Protein AF-A0A7X7UAJ0-F1 (afdb_monomer_lite)

pLDDT: mean 79.58, std 13.68, range [23.34, 97.5]

Secondary structure (DSSP, 8-state):
----SS---B-TT-B-TT-B-TT-B-TT-B-TT-B-TT-B-TT-B-TT-B-TT-EEET-B-TT-B-TT-B-TT-EEEEEEES-B-TT-B-TT-EEEEEEEES-EEES-B-TT-EEES-EEES-EEES-B-TT-B-TT-EEES-EEES-B-TT-B-TT-EEES-EEES-B-TT-B-TT-EEES-EEES-B-TT-B-TT-EEES-EEES---TT-EETT-BS--HHHHHHHHHTT-EE-HHHHHHHHHHHTTSHHHHHHHHHHHHHHHHHHTT--S-SSHHHHHHHHHHHHHHHHTT-HHHHHHHHHHHHHHHTTTT-HHHHHHHHHHHHHHHHHTT-HHHHHHHHHHHHT-TT--HHHHHHHHHHHHHHHHHHT-HHHHHHHHHHHHHTT---HHHHHHHHHHHHH---HHHHHHHHHHHHHHHTTS-HHHHHHHHHHHHHHHHHTT-HHHHHHHHHHHHT-TT--HHHHHHHHHHHHHHHHHTT-HHHHHHHHHHHHHH-TT-HHHHHHHHHHHHHHHHHTT-HHHHHHHHHHHHHH---HHHHHHHHHHHHHHHHHTT-HHHHHHHHHHHHHHS-TTSHHHHHHHHHHHHHHHHTT-HHHHHHHHHHHHHH---HHHHHHHHHHHHHHHHHTT-HHHHHHHHHHH---TT-HHHHHHHHHHHHHHHHHTT-HHHHHHHHHHHHTT--THHHHHHHHHHHHHHHHTT-HHHHHHHHHHHHHSPPS-HHHHHHHHHHHHHHHHHTT-HHHHHHHHHHHHHS---TT-S-TTTGGG----SHHHHHHHHHHHHHHHHHS-TT-HHHHHHHHHHHHHHHHHHHHHT-PPPHHHHHHHHHHHHH---HHHHHHHHHHHHHHHHHHT-HHHHHHHHHHHHH-TT-HHHHHHHHHHHHHHHHHTT-HHHHHHHHHHHHHT---HHHHHHHHHHHHHHHHHTT-HHHHHHHHHHHHHHHHHHHHHH-TT-----

Sequence (967 aa):
MTELNEKRTNYRKAKLAKQDLTNLDLRQADLTGANLRKAKLAGMNLENAILEKADLLDADLNGTTLLRTNLRGSSIRGTWVKVQADCADFSGVLAQKWQLVDCRFSHVNFSQLNTRRVEFKNCTFEACDFTRANAPDAVLTNCRLIDCTIDQADFSCLVINQTEFQHVSLKQADFSGMIAEQSAFRDCDLTRALFIASEVKQFTLENNPYTKADFRHVNGLTEDQQAKILAAGGRISKRRLRKWIKSIWQTPKGKAAIIAVFALIVFFYYNATNNPSSWREEKLIRHANEASGKGDYDQALKYYKILLMRQKKDENDQAVFRTQIDIAHLDAAKKDFTNAFASLREALTVPNIGEMERRNAMLEILQLYLAKQDMAGFFAELEKMMAAQTVSDQMFELLNQVIGLTKDPQQLQSILALLDKHGSTAAPADKFQFLFYRALTLHEMRQDTEAENLLLALEQEPAIPPLLLRRSMMTRANIKELSQQIDDARAIYARLRELFPDAVQENDYAKINEANLLASQGKFAEAEKLYQEIISHTVSPEIENSTKMSLAIVYSNLRKFDQAHGLIDEALKYFKSDQPQYQEARIRQATIYADEGKNDKAISLLQEFLLWTTNKNYAAWAKRELSNIYRRLGRYEDAYALLREIADNPNAPETKVALLEEYATMLIEGNEVDRATNAITQALTIATGDQQINLKRRLYELQKQSGKIAEATITLNELTALPPPDKELHLWALLEQSNLERINNNLPKANKWLQEILAINWAPGQTPLNFAMTTRAQDPEGINLANKLYEKIIALEPEKSYLGGTARLVLAERLADEAIARKTAPSSRLEELLSGVIQANTDINLVIQAYDLLARPYLANGDYSRALQWYQKMEQNRSNDRLAIVAKLGQATVYAAQQQTDKALDLLATAQATCIDAMDCCRIGTEQLRILKKARKTDEIKKMNDFLRNKYFDCWASQNQDLVVNP

Foldseek 3Di:
DPDDDDDQAECDQPAQDLAECALEENDSHEPDQHEHHQYEHANYEHANYEQHQYECENYAHENYEQDLYENHQYEYEDEYEAYENENYECACYEYENYEYECYEYHNYELDCPEYEAYEYYCYEAYLYEHHQHEYECYEYELYEYYNYENACYEHDQYEYYNYEYECYEQALYEPDQYEEYCYEYENYEQHQYEHAQYEYYNYYYYNYQQAQYEAENYHDDDPVRVVVNVVNHYHYHPPCVVVVLVVLVVDPVSVVVVVVVVVVVVVVVVPPPDDPPPVVLVVLCVVLVVCVVVVNLVSSLVSLVVSLVVCVVVLPLVSNLVSLQVNLVSCVSVVVLVSSLVSLVVSCVRPPDDLVSVLVSLLVNLVSCVSVVPLVSNLVSLLVCLVVLVDDPSSLVSLVVCLVVDLDLVSLVSLLVSLVVRLVVHDPLCVLSSLLSNLSSCVSVVVLVVSLVSLVVSLPDPPRDPVSNLVSLQVNLVSCVVVVVLVVSVVSLVVSCVVCVPPLVSNLVSLQVNLLSCVVVVVLVVSLVSLVVCLVDPPDVVSNLVSLLSNLVSCLSVVVLVSSLVSLVVSCVVDDPPDPSNLVSLLSNLVSCVSNVVLVVSLVSLVVSLVPDPDLVSVLVSLQSNLVSCLLVLVLVSSLVSLVVNLPDPPDLVSQLVSLQVSLVSCVVVVNLVVSLVSLVVSCVRDDDPSNLVSLVVNLVSCVVVVVLVVSLVSLVVSCVPDDPAPLSNLQSLLVQLLSCVVVVNNVSSLVSLVVSLPDDDAEPSQNQPRLVRQPPPDPSSVVSSLSVLVVNLVRYDLLDPRNLVSLLVNLLVQLVVLLVVLHQGDPSSVVSLVSNCVSPNDPVSVLSSLQSNLNSCLSNVVLVRSLVSLVVQLVPPPDLVSVLSSLQSNLVSCLSVVVLVSSLVSLVVSCVSDDDLVSNLVSLVSNLVSCVVVVVVVVNVVSVVVNVVSVVVNCCVVPVRDDDDD

Radius of gyration: 43.69 Å; chains: 1; bounding box: 96×82×134 Å

Structure (mmCIF, N/CA/C/O backbone):
data_AF-A0A7X7UAJ0-F1
#
_entry.id   AF-A0A7X7UAJ0-F1
#
loop_
_atom_site.group_PDB
_atom_site.id
_atom_site.type_symbol
_atom_site.label_atom_id
_atom_site.label_alt_id
_atom_site.label_comp_id
_atom_site.label_asym_id
_atom_site.label_entity_id
_atom_site.label_seq_id
_atom_site.pdbx_PDB_ins_code
_atom_site.Cartn_x
_atom_site.Cartn_y
_atom_site.Cartn_z
_atom_site.occupancy
_atom_site.B_iso_or_equiv
_atom_site.auth_seq_id
_atom_site.auth_comp_id
_atom_site.auth_asym_id
_atom_site.auth_atom_id
_atom_site.pdbx_PDB_model_num
ATOM 1 N N . MET A 1 1 ? -32.774 -37.293 -24.943 1.00 46.31 1 MET A N 1
ATOM 2 C CA . MET A 1 1 ? -32.769 -38.774 -24.738 1.00 46.31 1 MET A CA 1
ATOM 3 C C . MET A 1 1 ? -32.374 -39.748 -25.913 1.00 46.31 1 MET A C 1
ATOM 5 O O . MET A 1 1 ? -33.159 -40.590 -26.321 1.00 46.31 1 MET A O 1
ATOM 9 N N . THR A 1 2 ? -31.326 -39.590 -26.726 1.00 42.16 2 THR A N 1
ATOM 10 C CA . THR A 1 2 ? -30.901 -38.267 -27.138 1.00 42.16 2 THR A CA 1
ATOM 11 C C . THR A 1 2 ? -30.125 -37.595 -25.960 1.00 42.16 2 THR A C 1
ATOM 13 O O . THR A 1 2 ? -30.080 -38.181 -24.887 1.00 42.16 2 THR A O 1
ATOM 16 N N . GLU A 1 3 ? -29.535 -36.407 -26.095 1.00 30.61 3 GLU A N 1
ATOM 17 C CA . GLU A 1 3 ? -28.706 -35.719 -25.059 1.00 30.61 3 GLU A CA 1
ATOM 18 C C . GLU A 1 3 ? -27.298 -36.284 -24.789 1.00 30.61 3 GLU A C 1
ATOM 20 O O . GLU A 1 3 ? -27.057 -36.939 -23.785 1.00 30.61 3 GLU A O 1
ATOM 25 N N . LEU A 1 4 ? -26.327 -35.927 -25.635 1.00 30.77 4 LEU A N 1
ATOM 26 C CA . LEU A 1 4 ? -24.983 -35.514 -25.178 1.00 30.77 4 LEU A CA 1
ATOM 27 C C . LEU A 1 4 ? -24.229 -34.756 -26.290 1.00 30.77 4 LEU A C 1
ATOM 29 O O . LEU A 1 4 ? -23.028 -34.907 -26.465 1.00 30.77 4 LEU A O 1
ATOM 33 N N . ASN A 1 5 ? -24.951 -33.937 -27.066 1.00 38.44 5 ASN A N 1
ATOM 34 C CA . ASN A 1 5 ? -24.388 -33.200 -28.202 1.00 38.44 5 ASN A CA 1
ATOM 35 C C . ASN A 1 5 ? -24.152 -31.698 -27.936 1.00 38.44 5 ASN A C 1
ATOM 37 O O . ASN A 1 5 ? -23.841 -30.985 -28.878 1.00 38.44 5 ASN A O 1
ATOM 41 N N . GLU A 1 6 ? -24.317 -31.162 -26.715 1.00 34.75 6 GLU A N 1
ATOM 42 C CA . GLU A 1 6 ? -24.513 -29.696 -26.588 1.00 34.75 6 GLU A CA 1
ATOM 43 C C . GLU A 1 6 ? -23.896 -28.967 -25.385 1.00 34.75 6 GLU A C 1
ATOM 45 O O . GLU A 1 6 ? -24.295 -27.841 -25.087 1.00 34.75 6 GLU A O 1
ATOM 50 N N . LYS A 1 7 ? -22.866 -29.493 -24.716 1.00 45.84 7 LYS A N 1
ATOM 51 C CA . LYS A 1 7 ? -22.077 -28.628 -23.819 1.00 45.84 7 LYS A CA 1
ATOM 52 C C . LYS A 1 7 ? -20.588 -28.788 -24.061 1.00 45.84 7 LYS A C 1
ATOM 54 O O . LYS A 1 7 ? -19.945 -29.620 -23.436 1.00 45.84 7 LYS A O 1
ATOM 59 N N . ARG A 1 8 ? -20.030 -27.908 -24.909 1.00 56.72 8 ARG A N 1
ATOM 60 C CA . ARG A 1 8 ? -18.640 -27.464 -24.727 1.00 56.72 8 ARG A CA 1
ATOM 61 C C . ARG A 1 8 ? -18.498 -27.098 -23.258 1.00 56.72 8 ARG A C 1
ATOM 63 O O . ARG A 1 8 ? -19.222 -26.215 -22.788 1.00 56.72 8 ARG A O 1
ATOM 70 N N . THR A 1 9 ? -17.635 -27.788 -22.526 1.00 70.81 9 THR A N 1
ATOM 71 C CA . THR A 1 9 ? -17.406 -27.453 -21.124 1.00 70.81 9 THR A CA 1
ATOM 72 C C . THR A 1 9 ? -16.847 -26.034 -21.085 1.00 70.81 9 THR A C 1
ATOM 74 O O . THR A 1 9 ? -15.770 -25.755 -21.616 1.00 70.81 9 THR A O 1
ATOM 77 N N . ASN A 1 10 ? -17.660 -25.109 -20.577 1.00 82.88 10 ASN A N 1
ATOM 78 C CA . ASN A 1 10 ? -17.387 -23.681 -20.634 1.00 82.88 10 ASN A CA 1
ATOM 79 C C . ASN A 1 10 ? -16.579 -23.277 -19.401 1.00 82.88 10 ASN A C 1
ATOM 81 O O . ASN A 1 10 ? -17.104 -23.210 -18.292 1.00 82.88 10 ASN A O 1
ATOM 85 N N . TYR A 1 11 ? -15.307 -22.985 -19.635 1.00 85.88 11 TYR A N 1
ATOM 86 C CA . TYR A 1 11 ? -14.339 -22.471 -18.677 1.00 85.88 11 TYR A CA 1
ATOM 87 C C . TYR A 1 11 ? -13.865 -21.062 -19.066 1.00 85.88 11 TYR A C 1
ATOM 89 O O . TYR A 1 11 ? -12.747 -20.655 -18.734 1.00 85.88 11 TYR A O 1
ATOM 97 N N . ARG A 1 12 ? -14.698 -20.286 -19.774 1.00 89.00 12 ARG A N 1
ATOM 98 C CA . ARG A 1 12 ? -14.355 -18.910 -20.145 1.00 89.00 12 ARG A CA 1
ATOM 99 C C . ARG A 1 12 ? -14.035 -18.094 -18.904 1.00 89.00 12 ARG A C 1
ATOM 101 O O . ARG A 1 12 ? -14.825 -18.047 -17.963 1.00 89.00 12 ARG A O 1
ATOM 108 N N . LYS A 1 13 ? -12.880 -17.424 -18.920 1.00 89.56 13 LYS A N 1
ATOM 109 C CA . LYS A 1 13 ? -12.363 -16.626 -17.795 1.00 89.56 13 LYS A CA 1
ATOM 110 C C . LYS A 1 13 ? -12.251 -17.402 -16.474 1.00 89.56 13 LYS A C 1
ATOM 112 O O . LYS A 1 13 ? -12.214 -16.790 -15.406 1.00 89.56 13 LYS A O 1
ATOM 117 N N . ALA A 1 14 ? -12.188 -18.735 -16.525 1.00 89.81 14 ALA A N 1
ATOM 118 C CA . ALA A 1 14 ? -12.040 -19.551 -15.331 1.00 89.81 14 ALA A CA 1
ATOM 119 C C . ALA A 1 14 ? -10.726 -19.218 -14.606 1.00 89.81 14 ALA A C 1
ATOM 121 O O . ALA A 1 14 ? -9.683 -18.999 -15.228 1.00 89.81 14 ALA A O 1
ATOM 122 N N . LYS A 1 15 ? -10.780 -19.178 -13.271 1.00 91.44 15 LYS A N 1
ATOM 123 C CA . LYS A 1 15 ? -9.617 -18.953 -12.405 1.00 91.44 15 LYS A CA 1
ATOM 124 C C . LYS A 1 15 ? -8.979 -20.304 -12.067 1.00 91.44 15 LYS A C 1
ATOM 126 O O . LYS A 1 15 ? -9.260 -20.876 -11.022 1.00 91.44 15 LYS A O 1
ATOM 131 N N . LEU A 1 16 ? -8.143 -20.811 -12.971 1.00 89.06 16 LEU A N 1
ATOM 132 C CA . LEU A 1 16 ? -7.482 -22.122 -12.883 1.00 89.06 16 LEU A CA 1
ATOM 133 C C . LEU A 1 16 ? -5.982 -22.012 -12.543 1.00 89.06 16 LEU A C 1
ATOM 135 O O . LEU A 1 16 ? -5.219 -22.958 -12.725 1.00 89.06 16 LEU A O 1
ATOM 139 N N . ALA A 1 17 ? -5.542 -20.857 -12.040 1.00 90.94 17 ALA A N 1
ATOM 140 C CA . ALA A 1 17 ? -4.146 -20.624 -11.700 1.00 90.94 17 ALA A CA 1
ATOM 141 C C . ALA A 1 17 ? -3.674 -21.595 -10.607 1.00 90.94 17 ALA A C 1
ATOM 143 O O . ALA A 1 17 ? -4.363 -21.784 -9.604 1.00 90.94 17 ALA A O 1
ATOM 144 N N . LYS A 1 18 ? -2.474 -22.164 -10.784 1.00 91.62 18 LYS A N 1
ATOM 145 C CA . LYS A 1 18 ? -1.831 -23.139 -9.879 1.00 91.62 18 LYS A CA 1
ATOM 146 C C . LYS A 1 18 ? -2.595 -24.456 -9.667 1.00 91.62 18 LYS A C 1
ATOM 148 O O . LYS A 1 18 ? -2.202 -25.231 -8.799 1.00 91.62 18 LYS A O 1
ATOM 153 N N . GLN A 1 19 ? -3.665 -24.711 -10.419 1.00 92.19 19 GLN A N 1
ATOM 154 C CA . GLN A 1 19 ? -4.428 -25.953 -10.299 1.00 92.19 19 GLN A CA 1
ATOM 155 C C . GLN A 1 19 ? -3.661 -27.136 -10.893 1.00 92.19 19 GLN A C 1
ATOM 157 O O . GLN A 1 19 ? -2.877 -26.971 -11.831 1.00 92.19 19 GLN A O 1
ATOM 162 N N . ASP A 1 20 ? -3.907 -28.324 -10.345 1.00 89.81 20 ASP A N 1
ATOM 163 C CA . ASP A 1 20 ? -3.415 -29.582 -10.900 1.00 89.81 20 ASP A CA 1
ATOM 164 C C . ASP A 1 20 ? -4.478 -30.171 -11.834 1.00 89.81 20 ASP A C 1
ATOM 166 O O . ASP A 1 20 ? -5.537 -30.608 -11.386 1.00 89.81 20 ASP A O 1
ATOM 170 N N . LEU A 1 21 ? -4.218 -30.106 -13.139 1.00 88.00 21 LEU A N 1
ATOM 171 C CA . LEU A 1 21 ? -5.095 -30.576 -14.216 1.00 88.00 21 LEU A CA 1
ATOM 172 C C . LEU A 1 21 ? -4.402 -31.668 -15.050 1.00 88.00 21 LEU A C 1
ATOM 174 O O . LEU A 1 21 ? -4.774 -31.932 -16.195 1.00 88.00 21 LEU A O 1
ATOM 178 N N . THR A 1 22 ? -3.370 -32.288 -14.476 1.00 88.69 22 THR A N 1
ATOM 179 C CA . THR A 1 22 ? -2.539 -33.304 -15.122 1.00 88.69 22 THR A CA 1
ATOM 180 C C . THR A 1 22 ? -3.409 -34.461 -15.632 1.00 88.69 22 THR A C 1
ATOM 182 O O . THR A 1 22 ? -4.258 -34.974 -14.904 1.00 88.69 22 THR A O 1
ATOM 185 N N . ASN A 1 23 ? -3.188 -34.892 -16.878 1.00 85.44 23 ASN A N 1
ATOM 186 C CA . ASN A 1 23 ? -3.905 -35.993 -17.546 1.00 85.44 23 ASN A CA 1
ATOM 187 C C . ASN A 1 23 ? -5.435 -35.832 -17.692 1.00 85.44 23 ASN A C 1
ATOM 189 O O . ASN A 1 23 ? -6.131 -36.825 -17.918 1.00 85.44 23 ASN A O 1
ATOM 193 N N . LEU A 1 24 ? -5.990 -34.621 -17.574 1.00 88.62 24 LEU A N 1
ATOM 194 C CA . LEU A 1 24 ? -7.420 -34.408 -17.824 1.00 88.62 24 LEU A CA 1
ATOM 195 C C . LEU A 1 24 ? -7.769 -34.426 -19.322 1.00 88.62 24 LEU A C 1
ATOM 197 O O . LEU A 1 24 ? -6.973 -34.048 -20.183 1.00 88.62 24 LEU A O 1
ATOM 201 N N . ASP A 1 25 ? -9.001 -34.832 -19.630 1.00 87.31 25 ASP A N 1
ATOM 202 C CA . ASP A 1 25 ? -9.587 -34.731 -20.969 1.00 87.31 25 ASP A CA 1
ATOM 203 C C . ASP A 1 25 ? -10.465 -33.475 -21.048 1.00 87.31 25 ASP A C 1
ATOM 205 O O . ASP A 1 25 ? -11.552 -33.417 -20.472 1.00 87.31 25 ASP A O 1
ATOM 209 N N . LEU A 1 26 ? -9.961 -32.450 -21.736 1.00 88.00 26 LEU A N 1
ATOM 210 C CA . LEU A 1 26 ? -10.629 -31.170 -21.974 1.00 88.00 26 LEU A CA 1
ATOM 211 C C . LEU A 1 26 ? -10.835 -30.922 -23.473 1.00 88.00 26 LEU A C 1
ATOM 213 O O . LEU A 1 26 ? -10.817 -29.778 -23.943 1.00 88.00 26 LEU A O 1
ATOM 217 N N . ARG A 1 27 ? -11.057 -31.993 -24.239 1.00 91.50 27 ARG A N 1
ATOM 218 C CA . ARG A 1 27 ? -11.385 -31.880 -25.659 1.00 91.50 27 ARG A CA 1
ATOM 219 C C . ARG A 1 27 ? -12.598 -30.984 -25.875 1.00 91.50 27 ARG A C 1
ATOM 221 O O . ARG A 1 27 ? -13.601 -31.087 -25.173 1.00 91.50 27 ARG A O 1
ATOM 228 N N . GLN A 1 28 ? -12.498 -30.099 -26.867 1.00 90.00 28 GLN A N 1
ATOM 229 C CA . GLN A 1 28 ? -13.541 -29.128 -27.232 1.00 90.00 28 GLN A CA 1
ATOM 230 C C . GLN A 1 28 ? -13.931 -28.127 -26.121 1.00 90.00 28 GLN A C 1
ATOM 232 O O . GLN A 1 28 ? -14.940 -27.426 -26.254 1.00 90.00 28 GLN A O 1
ATOM 237 N N . ALA A 1 29 ? -13.155 -28.030 -25.035 1.00 91.88 29 ALA A N 1
ATOM 238 C CA . ALA A 1 29 ? -13.420 -27.079 -23.960 1.00 91.88 29 ALA A CA 1
ATOM 239 C C . ALA A 1 29 ? -13.234 -25.627 -24.427 1.00 91.88 29 ALA A C 1
ATOM 241 O O . ALA A 1 29 ? -12.361 -25.318 -25.242 1.00 91.88 29 ALA A O 1
ATOM 242 N N . ASP A 1 30 ? -14.036 -24.719 -23.874 1.00 92.69 30 ASP A N 1
ATOM 243 C CA . ASP A 1 30 ? -13.892 -23.282 -24.110 1.00 92.69 30 ASP A CA 1
ATOM 244 C C . ASP A 1 30 ? -13.233 -22.621 -22.897 1.00 92.69 30 ASP A C 1
ATOM 246 O O . ASP A 1 30 ? -13.879 -22.371 -21.886 1.00 92.69 30 ASP A O 1
ATOM 250 N N . LEU A 1 31 ? -11.936 -22.352 -23.006 1.00 93.88 31 LEU A N 1
ATOM 251 C CA . LEU A 1 31 ? -11.060 -21.718 -22.018 1.00 93.88 31 LEU A CA 1
ATOM 252 C C . LEU A 1 31 ? -10.733 -20.264 -22.411 1.00 93.88 31 LEU A C 1
ATOM 254 O O . LEU A 1 31 ? -9.705 -19.724 -21.996 1.00 93.88 31 LEU A O 1
ATOM 258 N N . THR A 1 32 ? -11.586 -19.608 -23.209 1.00 94.81 32 THR A N 1
ATOM 259 C CA . THR A 1 32 ? -11.327 -18.237 -23.682 1.00 94.81 32 THR A CA 1
ATOM 260 C C . THR A 1 32 ? -11.108 -17.290 -22.499 1.00 94.81 32 THR A C 1
ATOM 262 O O . THR A 1 32 ? -11.977 -17.136 -21.634 1.00 94.81 32 THR A O 1
ATOM 265 N N . GLY A 1 33 ? -9.945 -16.638 -22.452 1.00 93.00 33 GLY A N 1
ATOM 266 C CA . GLY A 1 33 ? -9.558 -15.725 -21.374 1.00 93.00 33 GLY A CA 1
ATOM 267 C C . GLY A 1 33 ? -9.337 -16.379 -20.005 1.00 93.00 33 GLY A C 1
ATOM 268 O O . GLY A 1 33 ? -9.313 -15.662 -19.005 1.00 93.00 33 GLY A O 1
ATOM 269 N N . ALA A 1 34 ? -9.236 -17.709 -19.919 1.00 95.56 34 ALA A N 1
ATOM 270 C CA . ALA A 1 34 ? -8.975 -18.402 -18.659 1.00 95.56 34 ALA A CA 1
ATOM 271 C C . ALA A 1 34 ? -7.591 -18.043 -18.094 1.00 95.56 34 ALA A C 1
ATOM 273 O O . ALA A 1 34 ? -6.619 -17.881 -18.833 1.00 95.56 34 ALA A O 1
ATOM 274 N N . ASN A 1 35 ? -7.496 -17.952 -16.768 1.00 94.62 35 ASN A N 1
ATOM 275 C CA . ASN A 1 35 ? -6.230 -17.780 -16.065 1.00 94.62 35 ASN A CA 1
ATOM 276 C C . ASN A 1 35 ? -5.683 -19.160 -15.684 1.00 94.62 35 ASN A C 1
ATOM 278 O O . ASN A 1 35 ? -6.160 -19.757 -14.722 1.00 94.62 35 ASN A O 1
ATOM 282 N N . LEU A 1 36 ? -4.693 -19.642 -16.433 1.00 93.25 36 LEU A N 1
ATOM 283 C CA . LEU A 1 36 ? -4.011 -20.929 -16.260 1.00 93.25 36 LEU A CA 1
ATOM 284 C C . LEU A 1 36 ? -2.568 -20.740 -15.756 1.00 93.25 36 LEU A C 1
ATOM 286 O O . LEU A 1 36 ? -1.738 -21.643 -15.871 1.00 93.25 36 LEU A O 1
ATOM 290 N N . ARG A 1 37 ? -2.248 -19.574 -15.177 1.00 93.44 37 ARG A N 1
ATOM 291 C CA . ARG A 1 37 ? -0.898 -19.269 -14.690 1.00 93.44 37 ARG A CA 1
ATOM 292 C C . ARG A 1 37 ? -0.412 -20.326 -13.713 1.00 93.44 37 ARG A C 1
ATOM 294 O O . ARG A 1 37 ? -1.076 -20.584 -12.706 1.00 93.44 37 ARG A O 1
ATOM 301 N N . LYS A 1 38 ? 0.773 -20.885 -13.963 1.00 92.50 38 LYS A N 1
ATOM 302 C CA . LYS A 1 38 ? 1.387 -21.929 -13.121 1.00 92.50 38 LYS A CA 1
ATOM 303 C C . LYS A 1 38 ? 0.527 -23.187 -12.932 1.00 92.50 38 LYS A C 1
ATOM 305 O O . LYS A 1 38 ? 0.759 -23.926 -11.978 1.00 92.50 38 LYS A O 1
ATOM 310 N N . ALA A 1 39 ? -0.485 -23.416 -13.771 1.00 93.38 39 ALA A N 1
ATOM 311 C CA . ALA A 1 39 ? -1.260 -24.651 -13.730 1.00 93.38 39 ALA A CA 1
ATOM 312 C C . ALA A 1 39 ? -0.392 -25.835 -14.180 1.00 93.38 39 ALA A C 1
ATOM 314 O O . ALA A 1 39 ? 0.464 -25.682 -15.055 1.00 93.38 39 ALA A O 1
ATOM 315 N N . LYS A 1 40 ? -0.619 -27.014 -13.597 1.00 91.38 40 LYS A N 1
ATOM 316 C CA . LYS A 1 40 ? -0.009 -28.261 -14.067 1.00 91.38 40 LYS A CA 1
ATOM 317 C C . LYS A 1 40 ? -0.937 -28.891 -15.096 1.00 91.38 40 LYS A C 1
ATOM 319 O O . LYS A 1 40 ? -2.001 -29.379 -14.735 1.00 91.38 40 LYS A O 1
ATOM 324 N N . LEU A 1 41 ? -0.557 -28.826 -16.367 1.00 89.19 41 LEU A N 1
ATOM 325 C CA . LEU A 1 41 ? -1.331 -29.318 -17.512 1.00 89.19 41 LEU A CA 1
ATOM 326 C C . LEU A 1 41 ? -0.647 -30.520 -18.180 1.00 89.19 41 LEU A C 1
ATOM 328 O O . LEU A 1 41 ? -1.018 -30.898 -19.288 1.00 89.19 41 LEU A O 1
ATOM 332 N N . ALA A 1 42 ? 0.364 -31.111 -17.538 1.00 90.94 42 ALA A N 1
ATOM 333 C CA . ALA A 1 42 ? 1.159 -32.164 -18.146 1.00 90.94 42 ALA A CA 1
ATOM 334 C C . ALA A 1 42 ? 0.279 -33.357 -18.570 1.00 90.94 42 ALA A C 1
ATOM 336 O O . ALA A 1 42 ? -0.613 -33.790 -17.836 1.00 90.94 42 ALA A O 1
ATOM 337 N N . GLY A 1 43 ? 0.500 -33.861 -19.785 1.00 87.25 43 GLY A N 1
ATOM 338 C CA . GLY A 1 43 ? -0.264 -34.976 -20.360 1.00 87.25 43 GLY A CA 1
ATOM 339 C C . GLY A 1 43 ? -1.747 -34.697 -20.654 1.00 87.25 43 GLY A C 1
ATOM 340 O O . GLY A 1 43 ? -2.481 -35.629 -20.975 1.00 87.25 43 GLY A O 1
ATOM 341 N N . MET A 1 44 ? -2.221 -33.453 -20.542 1.00 92.25 44 MET A N 1
ATOM 342 C CA . MET A 1 44 ? -3.634 -33.117 -20.750 1.00 92.25 44 MET A CA 1
ATOM 343 C C . MET A 1 44 ? -4.034 -33.208 -22.236 1.00 92.25 44 MET A C 1
ATOM 345 O O . MET A 1 44 ? -3.221 -32.953 -23.133 1.00 92.25 44 MET A O 1
ATOM 349 N N . ASN A 1 45 ? -5.298 -33.545 -22.517 1.00 90.75 45 ASN A N 1
ATOM 350 C CA . ASN A 1 45 ? -5.846 -33.535 -23.876 1.00 90.75 45 ASN A CA 1
ATOM 351 C C . ASN A 1 45 ? -6.708 -32.285 -24.111 1.00 90.75 45 ASN A C 1
ATOM 353 O O . ASN A 1 45 ? -7.793 -32.155 -23.550 1.00 90.75 45 ASN A O 1
ATOM 357 N N . LEU A 1 46 ? -6.214 -31.371 -24.948 1.00 91.88 46 LEU A N 1
ATOM 358 C CA . LEU A 1 46 ? -6.846 -30.107 -25.344 1.00 91.88 46 LEU A CA 1
ATOM 359 C C . LEU A 1 46 ? -7.249 -30.098 -26.825 1.00 91.88 46 LEU A C 1
ATOM 361 O O . LEU A 1 46 ? -7.402 -29.029 -27.427 1.00 91.88 46 LEU A O 1
ATOM 365 N N . GLU A 1 47 ? -7.423 -31.271 -27.433 1.00 93.00 47 GLU A N 1
ATOM 366 C CA . GLU A 1 47 ? -7.782 -31.359 -28.843 1.00 93.00 47 GLU A CA 1
ATOM 367 C C . GLU A 1 47 ? -9.090 -30.587 -29.129 1.00 93.00 47 GLU A C 1
ATOM 369 O O . GLU A 1 47 ? -10.109 -30.751 -28.450 1.00 93.00 47 GLU A O 1
ATOM 374 N N . ASN A 1 48 ? -9.059 -29.716 -30.143 1.00 91.38 48 ASN A N 1
ATOM 375 C CA . ASN A 1 48 ? -10.142 -28.794 -30.518 1.00 91.38 48 ASN A CA 1
ATOM 376 C C . ASN A 1 48 ? -10.576 -27.790 -29.421 1.00 91.38 48 ASN A C 1
ATOM 378 O O . ASN A 1 48 ? -11.663 -27.213 -29.519 1.00 91.38 48 ASN A O 1
ATOM 382 N N . ALA A 1 49 ? -9.780 -27.574 -28.369 1.00 94.00 49 ALA A N 1
ATOM 383 C CA . ALA A 1 49 ? -10.092 -26.588 -27.333 1.00 94.00 49 ALA A CA 1
ATOM 384 C C . ALA A 1 49 ? -9.863 -25.136 -27.805 1.00 94.00 49 ALA A C 1
ATOM 386 O O . ALA A 1 49 ? -9.065 -24.862 -28.707 1.00 94.00 49 ALA A O 1
ATOM 387 N N . ILE A 1 50 ? -10.548 -24.186 -27.162 1.00 94.81 50 ILE A N 1
ATOM 388 C CA . ILE A 1 50 ? -10.405 -22.744 -27.411 1.00 94.81 50 ILE A CA 1
ATOM 389 C C . ILE A 1 50 ? -9.720 -22.096 -26.209 1.00 94.81 50 ILE A C 1
ATOM 391 O O . ILE A 1 50 ? -10.325 -21.949 -25.157 1.00 94.81 50 ILE A O 1
ATOM 395 N N . LEU A 1 51 ? -8.472 -21.675 -26.376 1.00 94.12 51 LEU A N 1
ATOM 396 C CA . LEU A 1 51 ? -7.634 -20.959 -25.406 1.00 94.12 51 LEU A CA 1
ATOM 397 C C . LEU A 1 51 ? -7.332 -19.520 -25.861 1.00 94.12 51 LEU A C 1
ATOM 399 O O . LEU A 1 51 ? -6.324 -18.930 -25.467 1.00 94.12 51 LEU A O 1
ATOM 403 N N . GLU A 1 52 ? -8.197 -18.933 -26.691 1.00 95.12 52 GLU A N 1
ATOM 404 C CA . GLU A 1 52 ? -8.025 -17.558 -27.158 1.00 95.12 52 GLU A CA 1
ATOM 405 C C . GLU A 1 52 ? -7.889 -16.604 -25.955 1.00 95.12 52 GLU A C 1
ATOM 407 O O . GLU A 1 52 ? -8.713 -16.613 -25.035 1.00 95.12 52 GLU A O 1
ATOM 412 N N . LYS A 1 53 ? -6.833 -15.779 -25.954 1.00 93.31 53 LYS A N 1
ATOM 413 C CA . LYS A 1 53 ? -6.497 -14.827 -24.875 1.00 93.31 53 LYS A CA 1
ATOM 414 C C . LYS A 1 53 ? -6.330 -15.456 -23.482 1.00 93.31 53 LYS A C 1
ATOM 416 O O . LYS A 1 53 ? -6.397 -14.737 -22.486 1.00 93.31 53 LYS A O 1
ATOM 421 N N . ALA A 1 54 ? -6.133 -16.770 -23.384 1.00 95.19 54 ALA A N 1
ATOM 422 C CA . ALA A 1 54 ? -5.828 -17.416 -22.113 1.00 95.19 54 ALA A CA 1
ATOM 423 C C . ALA A 1 54 ? -4.435 -17.008 -21.598 1.00 95.19 54 ALA A C 1
ATOM 425 O O . ALA A 1 54 ? -3.526 -16.687 -22.369 1.00 95.19 54 ALA A O 1
ATOM 426 N N . ASP A 1 55 ? -4.264 -17.038 -20.280 1.00 93.38 55 ASP A N 1
ATOM 427 C CA . ASP A 1 55 ? -3.004 -16.718 -19.612 1.00 93.38 55 ASP A CA 1
ATOM 428 C C . ASP A 1 55 ? -2.313 -18.005 -19.153 1.00 93.38 55 ASP A C 1
ATOM 430 O O . ASP A 1 55 ? -2.685 -18.589 -18.136 1.00 93.38 55 ASP A O 1
ATOM 434 N N . LEU A 1 56 ? -1.329 -18.457 -19.931 1.00 92.31 56 LEU A N 1
ATOM 435 C CA . LEU A 1 56 ? -0.567 -19.693 -19.734 1.00 92.31 56 LEU A CA 1
ATOM 436 C C . LEU A 1 56 ? 0.839 -19.413 -19.173 1.00 92.31 56 LEU A C 1
ATOM 438 O O . LEU A 1 56 ? 1.744 -20.236 -19.328 1.00 92.31 56 LEU A O 1
ATOM 442 N N . LEU A 1 57 ? 1.066 -18.250 -18.548 1.00 91.50 57 LEU A N 1
ATOM 443 C CA . LEU A 1 57 ? 2.392 -17.909 -18.029 1.00 91.50 57 LEU A CA 1
ATOM 444 C C . LEU A 1 57 ? 2.832 -18.913 -16.954 1.00 91.50 57 LEU A C 1
ATOM 446 O O . LEU A 1 57 ? 2.152 -19.109 -15.942 1.00 91.50 57 LEU A O 1
ATOM 450 N N . ASP A 1 58 ? 3.995 -19.520 -17.185 1.00 90.81 58 ASP A N 1
ATOM 451 C CA . ASP A 1 58 ? 4.619 -20.538 -16.339 1.00 90.81 58 ASP A CA 1
ATOM 452 C C . ASP A 1 58 ? 3.766 -21.816 -16.148 1.00 90.81 58 ASP A C 1
ATOM 454 O O . ASP A 1 58 ? 3.972 -22.540 -15.175 1.00 90.81 58 ASP A O 1
ATOM 458 N N . ALA A 1 59 ? 2.797 -22.099 -17.030 1.00 92.12 59 ALA A N 1
ATOM 459 C CA . ALA A 1 59 ? 2.038 -23.355 -17.006 1.00 92.12 59 ALA A CA 1
ATOM 460 C C . ALA A 1 59 ? 2.899 -24.540 -17.487 1.00 92.12 59 ALA A C 1
ATOM 462 O O . ALA A 1 59 ? 3.637 -24.423 -18.469 1.00 92.12 59 ALA A O 1
ATOM 463 N N . ASP A 1 60 ? 2.783 -25.690 -16.819 1.00 91.00 60 ASP A N 1
ATOM 464 C CA . ASP A 1 60 ? 3.472 -26.921 -17.218 1.00 91.00 60 ASP A CA 1
ATOM 465 C C . ASP A 1 60 ? 2.651 -27.653 -18.281 1.00 91.00 60 ASP A C 1
ATOM 467 O O . ASP A 1 60 ? 1.650 -28.286 -17.961 1.00 91.00 60 ASP A O 1
ATOM 471 N N . LEU A 1 61 ? 3.070 -27.551 -19.542 1.00 89.88 61 LEU A N 1
ATOM 472 C CA . LEU A 1 61 ? 2.406 -28.173 -20.691 1.00 89.88 61 LEU A CA 1
ATOM 473 C C . LEU A 1 61 ? 3.137 -29.420 -21.202 1.00 89.88 61 LEU A C 1
ATOM 475 O O . LEU A 1 61 ? 2.857 -29.883 -22.307 1.00 89.88 61 LEU A O 1
ATOM 479 N N . ASN A 1 62 ? 4.052 -30.000 -20.428 1.00 91.50 62 ASN A N 1
ATOM 480 C CA . ASN A 1 62 ? 4.853 -31.130 -20.892 1.00 91.50 62 ASN A CA 1
ATOM 481 C C . ASN A 1 62 ? 3.987 -32.334 -21.306 1.00 91.50 62 ASN A C 1
ATOM 483 O O . ASN A 1 62 ? 3.142 -32.808 -20.550 1.00 91.50 62 ASN A O 1
ATOM 487 N N . GLY A 1 63 ? 4.189 -32.830 -22.530 1.00 88.69 63 GLY A N 1
ATOM 488 C CA . GLY A 1 63 ? 3.422 -33.952 -23.085 1.00 88.69 63 GLY A CA 1
ATOM 489 C C . GLY A 1 63 ? 1.943 -33.664 -23.385 1.00 88.69 63 GLY A C 1
ATOM 490 O O . GLY A 1 63 ? 1.181 -34.603 -23.591 1.00 88.69 63 GLY A O 1
ATOM 491 N N . THR A 1 64 ? 1.515 -32.398 -23.391 1.00 92.75 64 THR A N 1
ATOM 492 C CA . THR A 1 64 ? 0.119 -32.019 -23.683 1.00 92.75 64 THR A CA 1
ATOM 493 C C . THR A 1 64 ? -0.214 -32.198 -25.165 1.00 92.75 64 THR A C 1
ATOM 495 O O . THR A 1 64 ? 0.621 -31.939 -26.038 1.00 92.75 64 THR A O 1
ATOM 498 N N . THR A 1 65 ? -1.461 -32.578 -25.453 1.00 92.38 65 THR A N 1
ATOM 499 C CA . THR A 1 65 ? -2.014 -32.633 -26.815 1.00 92.38 65 THR A CA 1
ATOM 500 C C . THR A 1 65 ? -2.822 -31.366 -27.113 1.00 92.38 65 THR A C 1
ATOM 502 O O . THR A 1 65 ? -3.912 -31.190 -26.582 1.00 92.38 65 THR A O 1
ATOM 505 N N . LEU A 1 66 ? -2.294 -30.492 -27.971 1.00 92.31 66 LEU A N 1
ATOM 506 C CA . LEU A 1 66 ? -2.873 -29.227 -28.453 1.00 92.31 66 LEU A CA 1
ATOM 507 C C . LEU A 1 66 ? -3.361 -29.324 -29.916 1.00 92.31 66 LEU A C 1
ATOM 509 O O . LEU A 1 66 ? -3.321 -28.352 -30.673 1.00 92.31 66 LEU A O 1
ATOM 513 N N . LEU A 1 67 ? -3.770 -30.513 -30.358 1.00 92.62 67 LEU A N 1
ATOM 514 C CA . LEU A 1 67 ? -4.209 -30.744 -31.735 1.00 92.62 67 LEU A CA 1
ATOM 515 C C . LEU A 1 67 ? -5.416 -29.859 -32.083 1.00 92.62 67 LEU A C 1
ATOM 517 O O . LEU A 1 67 ? -6.442 -29.903 -31.403 1.00 92.62 67 LEU A O 1
ATOM 521 N N . ARG A 1 68 ? -5.317 -29.072 -33.162 1.00 91.50 68 ARG A N 1
ATOM 522 C CA . ARG A 1 68 ? -6.389 -28.155 -33.617 1.00 91.50 68 ARG A CA 1
ATOM 523 C C . ARG A 1 68 ? -6.849 -27.143 -32.554 1.00 91.50 68 ARG A C 1
ATOM 525 O O . ARG A 1 68 ? -7.975 -26.649 -32.604 1.00 91.50 68 ARG A O 1
ATOM 532 N N . THR A 1 69 ? -6.004 -26.848 -31.571 1.00 94.88 69 THR A N 1
ATOM 533 C CA . THR A 1 69 ? -6.323 -25.917 -30.488 1.00 94.88 69 THR A CA 1
ATOM 534 C C . THR A 1 69 ? -6.164 -24.467 -30.951 1.00 94.88 69 THR A C 1
ATOM 536 O O . THR A 1 69 ? -5.182 -24.119 -31.606 1.00 94.88 69 THR A O 1
ATOM 539 N N . ASN A 1 70 ? -7.104 -23.594 -30.580 1.00 95.25 70 ASN A N 1
ATOM 540 C CA . ASN A 1 70 ? -6.996 -22.154 -30.835 1.00 95.25 70 ASN A CA 1
ATOM 541 C C . ASN A 1 70 ? -6.334 -21.453 -29.641 1.00 95.25 70 ASN A C 1
ATOM 543 O O . ASN A 1 70 ? -6.953 -21.323 -28.592 1.00 95.25 70 ASN A O 1
ATOM 547 N N . LEU A 1 71 ? -5.102 -20.977 -29.804 1.00 94.88 71 LEU A N 1
ATOM 548 C CA . LEU A 1 71 ? -4.305 -20.267 -28.796 1.00 94.88 71 LEU A CA 1
ATOM 549 C C . LEU A 1 71 ? -4.131 -18.777 -29.123 1.00 94.88 71 LEU A C 1
ATOM 551 O O . LEU A 1 71 ? -3.291 -18.108 -28.517 1.00 94.88 71 LEU A O 1
ATOM 555 N N . ARG A 1 72 ? -4.919 -18.233 -30.057 1.00 93.75 72 ARG A N 1
ATOM 556 C CA . ARG A 1 72 ? -4.758 -16.870 -30.572 1.00 93.75 72 ARG A CA 1
ATOM 557 C C . ARG A 1 72 ? -4.692 -15.830 -29.451 1.00 93.75 72 ARG A C 1
ATOM 559 O O . ARG A 1 72 ? -5.563 -15.761 -28.581 1.00 93.75 72 ARG A O 1
ATOM 566 N N . GLY A 1 73 ? -3.651 -15.000 -29.470 1.00 89.44 73 GLY A N 1
ATOM 567 C CA . GLY A 1 73 ? -3.465 -13.922 -28.490 1.00 89.44 73 GLY A CA 1
ATOM 568 C C . GLY A 1 73 ? -3.269 -14.372 -27.037 1.00 89.44 73 GLY A C 1
ATOM 569 O O . GLY A 1 73 ? -3.372 -13.541 -26.135 1.00 89.44 73 GLY A O 1
ATOM 570 N N . SER A 1 74 ? -3.027 -15.661 -26.781 1.00 94.00 74 SER A N 1
ATOM 571 C CA . SER A 1 74 ? -2.680 -16.144 -25.441 1.00 94.00 74 SER A CA 1
ATOM 572 C C . SER A 1 74 ? -1.293 -15.652 -25.007 1.00 94.00 74 SER A C 1
ATOM 574 O O . SER A 1 74 ? -0.447 -15.298 -25.835 1.00 94.00 74 SER A O 1
ATOM 576 N N . SER A 1 75 ? -1.070 -15.588 -23.692 1.00 91.31 75 SER A N 1
ATOM 577 C CA . SER A 1 75 ? 0.233 -15.236 -23.107 1.00 91.31 75 SER A CA 1
ATOM 578 C C . SER A 1 75 ? 0.956 -16.487 -22.636 1.00 91.31 75 SER A C 1
ATOM 580 O O . SER A 1 75 ? 0.425 -17.220 -21.804 1.00 91.31 75 SER A O 1
ATOM 582 N N . ILE A 1 76 ? 2.163 -16.725 -23.151 1.00 90.38 76 ILE A N 1
ATOM 583 C CA . ILE A 1 76 ? 2.912 -17.968 -22.924 1.00 90.38 76 ILE A CA 1
ATOM 584 C C . ILE A 1 76 ? 4.326 -17.662 -22.423 1.00 90.38 76 ILE A C 1
ATOM 586 O O . ILE A 1 76 ? 5.025 -16.785 -22.933 1.00 90.38 76 ILE A O 1
ATOM 590 N N . ARG A 1 77 ? 4.764 -18.420 -21.414 1.00 90.31 77 ARG A N 1
ATOM 591 C CA . ARG A 1 77 ? 6.138 -18.423 -20.900 1.00 90.31 77 ARG A CA 1
ATOM 592 C C . ARG A 1 77 ? 6.433 -19.769 -20.252 1.00 90.31 77 ARG A C 1
ATOM 594 O O . ARG A 1 77 ? 5.564 -20.304 -19.572 1.00 90.31 77 ARG A O 1
ATOM 601 N N . GLY A 1 78 ? 7.654 -20.270 -20.422 1.00 86.50 78 GLY A N 1
ATOM 602 C CA . GLY A 1 78 ? 8.110 -21.521 -19.814 1.00 86.50 78 GLY A CA 1
ATOM 603 C C . GLY A 1 78 ? 8.722 -22.484 -20.826 1.00 86.50 78 GLY A C 1
ATOM 604 O O . GLY A 1 78 ? 8.937 -22.126 -21.985 1.00 86.50 78 GLY A O 1
ATOM 605 N N . THR A 1 79 ? 9.000 -23.702 -20.366 1.00 86.81 79 THR A N 1
ATOM 606 C CA . THR A 1 79 ? 9.611 -24.772 -21.163 1.00 86.81 79 THR A CA 1
ATOM 607 C C . THR A 1 79 ? 8.577 -25.845 -21.460 1.00 86.81 79 THR A C 1
ATOM 609 O O . THR A 1 79 ? 7.952 -26.377 -20.546 1.00 86.81 79 THR A O 1
ATOM 612 N N . TRP A 1 80 ? 8.385 -26.140 -22.739 1.00 90.38 80 TRP A N 1
ATOM 613 C CA . TRP A 1 80 ? 7.429 -27.114 -23.245 1.00 90.38 80 TRP A CA 1
ATOM 614 C C . TRP A 1 80 ? 8.193 -28.256 -23.905 1.00 90.38 80 TRP A C 1
ATOM 616 O O . TRP A 1 80 ? 8.934 -28.050 -24.867 1.00 90.38 80 TRP A O 1
ATOM 626 N N . VAL A 1 81 ? 8.014 -29.459 -23.372 1.00 90.44 81 VAL A N 1
ATOM 627 C CA . VAL A 1 81 ? 8.719 -30.661 -23.811 1.00 90.44 81 VAL A CA 1
ATOM 628 C C . VAL A 1 81 ? 7.721 -31.656 -24.394 1.00 90.44 81 VAL A C 1
ATOM 630 O O . VAL A 1 81 ? 6.728 -31.990 -23.743 1.00 90.44 81 VAL A O 1
ATOM 633 N N . LYS A 1 82 ? 7.993 -32.155 -25.608 1.00 90.62 82 LYS A N 1
ATOM 634 C CA . LYS A 1 82 ? 7.176 -33.174 -26.304 1.00 90.62 82 LYS A CA 1
ATOM 635 C C . LYS A 1 82 ? 5.694 -32.803 -26.455 1.00 90.62 82 LYS A C 1
ATOM 637 O O . LYS A 1 82 ? 4.818 -33.659 -26.344 1.00 90.62 82 LYS A O 1
ATOM 642 N N . VAL A 1 83 ? 5.409 -31.528 -26.699 1.00 90.81 83 VAL A N 1
ATOM 643 C CA . VAL A 1 83 ? 4.048 -31.055 -26.973 1.00 90.81 83 VAL A CA 1
ATOM 644 C C . VAL A 1 83 ? 3.664 -31.408 -28.407 1.00 90.81 83 VAL A C 1
ATOM 646 O O . VAL A 1 83 ? 4.446 -31.189 -29.333 1.00 90.81 83 VAL A O 1
ATOM 649 N N . GLN A 1 84 ? 2.456 -31.941 -28.586 1.00 89.69 84 GLN A N 1
ATOM 650 C CA . GLN A 1 84 ? 1.868 -32.181 -29.904 1.00 89.69 84 GLN A CA 1
ATOM 651 C C . GLN A 1 84 ? 0.893 -31.052 -30.205 1.00 89.69 84 GLN A C 1
ATOM 653 O O . GLN A 1 84 ? -0.071 -30.891 -29.467 1.00 89.69 84 GLN A O 1
ATOM 658 N N . ALA A 1 85 ? 1.116 -30.266 -31.255 1.00 91.81 85 ALA A N 1
ATOM 659 C CA . ALA A 1 85 ? 0.238 -29.136 -31.575 1.00 91.81 85 ALA A CA 1
ATOM 660 C C . ALA A 1 85 ? -0.098 -29.048 -33.065 1.00 91.81 85 ALA A C 1
ATOM 662 O O . ALA A 1 85 ? -0.253 -27.953 -33.598 1.00 91.81 85 ALA A O 1
ATOM 663 N N . ASP A 1 86 ? -0.194 -30.189 -33.751 1.00 92.56 86 ASP A N 1
ATOM 664 C CA . ASP A 1 86 ? -0.527 -30.199 -35.175 1.00 92.56 86 ASP A CA 1
ATOM 665 C C . ASP A 1 86 ? -1.868 -29.491 -35.430 1.00 92.56 86 ASP A C 1
ATOM 667 O O . ASP A 1 86 ? -2.847 -29.663 -34.693 1.00 92.56 86 ASP A O 1
ATOM 671 N N . CYS A 1 87 ? -1.911 -28.681 -36.488 1.00 92.19 87 CYS A N 1
ATOM 672 C CA . CYS A 1 87 ? -3.058 -27.850 -36.869 1.00 92.19 87 CYS A CA 1
ATOM 673 C C . CYS A 1 87 ? -3.493 -26.797 -35.825 1.00 92.19 87 CYS A C 1
ATOM 675 O O . CYS A 1 87 ? -4.610 -26.284 -35.921 1.00 92.19 87 CYS A O 1
ATOM 677 N N . ALA A 1 88 ? -2.673 -26.485 -34.817 1.00 94.94 88 ALA A N 1
ATOM 678 C CA . ALA A 1 88 ? -2.992 -25.456 -33.827 1.00 94.94 88 ALA A CA 1
ATOM 679 C C . ALA A 1 88 ? -2.815 -24.025 -34.371 1.00 94.94 88 ALA A C 1
ATOM 681 O O . ALA A 1 88 ? -2.028 -23.776 -35.289 1.00 94.94 88 ALA A O 1
ATOM 682 N N . ASP A 1 89 ? -3.520 -23.067 -33.762 1.00 95.44 89 ASP A N 1
ATOM 683 C CA . ASP A 1 89 ? -3.430 -21.641 -34.095 1.00 95.44 89 ASP A CA 1
ATOM 684 C C . ASP A 1 89 ? -2.775 -20.842 -32.961 1.00 95.44 89 ASP A C 1
ATOM 686 O O . ASP A 1 89 ? -3.402 -20.544 -31.948 1.00 95.44 89 ASP A O 1
ATOM 690 N N . PHE A 1 90 ? -1.510 -20.473 -33.153 1.00 93.62 90 PHE A N 1
ATOM 691 C CA . PHE A 1 90 ? -0.714 -19.601 -32.286 1.00 93.62 90 PHE A CA 1
ATOM 692 C C . PHE A 1 90 ? -0.643 -18.157 -32.812 1.00 93.62 90 PHE A C 1
ATOM 694 O O . PHE A 1 90 ? 0.234 -17.388 -32.403 1.00 93.62 90 PHE A O 1
ATOM 701 N N . SER A 1 91 ? -1.537 -17.751 -33.717 1.00 92.94 91 SER A N 1
ATOM 702 C CA . SER A 1 91 ? -1.456 -16.419 -34.308 1.00 92.94 91 SER A CA 1
ATOM 703 C C . SER A 1 91 ? -1.590 -15.306 -33.265 1.00 92.94 91 SER A C 1
ATOM 705 O O . SER A 1 91 ? -2.437 -15.336 -32.367 1.00 92.94 91 SER A O 1
ATOM 707 N N . GLY A 1 92 ? -0.712 -14.305 -33.345 1.00 89.81 92 GLY A N 1
ATOM 708 C CA . GLY A 1 92 ? -0.714 -13.173 -32.412 1.00 89.81 92 GLY A CA 1
ATOM 709 C C . GLY A 1 92 ? -0.410 -13.520 -30.948 1.00 89.81 92 GLY A C 1
ATOM 710 O O . GLY A 1 92 ? -0.646 -12.684 -30.077 1.00 89.81 92 GLY A O 1
ATOM 711 N N . VAL A 1 93 ? 0.069 -14.733 -30.652 1.00 93.44 93 VAL A N 1
ATOM 712 C CA . VAL A 1 93 ? 0.493 -15.125 -29.300 1.00 93.44 93 VAL A CA 1
ATOM 713 C C . VAL A 1 93 ? 1.607 -14.205 -28.801 1.00 93.44 93 VAL A C 1
ATOM 715 O O . VAL A 1 93 ? 2.519 -13.849 -29.551 1.00 93.44 93 VAL A O 1
ATOM 718 N N . LEU A 1 94 ? 1.532 -13.849 -27.516 1.00 88.69 94 LEU A N 1
ATOM 719 C CA . LEU A 1 94 ? 2.559 -13.092 -26.808 1.00 88.69 94 LEU A CA 1
ATOM 720 C C . LEU A 1 94 ? 3.430 -14.066 -26.011 1.00 88.69 94 LEU A C 1
ATOM 722 O O . LEU A 1 94 ? 3.048 -14.508 -24.924 1.00 88.69 94 LEU A O 1
ATOM 726 N N . ALA A 1 95 ? 4.602 -14.401 -26.546 1.00 85.19 95 ALA A N 1
ATOM 727 C CA . ALA A 1 95 ? 5.534 -15.319 -25.901 1.00 85.19 95 ALA A CA 1
ATOM 728 C C . ALA A 1 95 ? 6.769 -14.586 -25.352 1.00 85.19 95 ALA A C 1
ATOM 730 O O . ALA A 1 95 ? 7.353 -13.720 -26.000 1.00 85.19 95 ALA A O 1
ATOM 731 N N . GLN A 1 96 ? 7.199 -14.923 -24.137 1.00 83.50 96 GLN A N 1
ATOM 732 C CA . GLN A 1 96 ? 8.436 -14.384 -23.557 1.00 83.50 96 GLN A CA 1
ATOM 733 C C . GLN A 1 96 ? 9.256 -15.506 -22.942 1.00 83.50 96 GLN A C 1
ATOM 735 O O . GLN A 1 96 ? 8.746 -16.222 -22.082 1.00 83.50 96 GLN A O 1
ATOM 740 N N . LYS A 1 97 ? 10.534 -15.635 -23.334 1.00 84.62 97 LYS A N 1
ATOM 741 C CA . LYS A 1 97 ? 11.418 -16.718 -22.853 1.00 84.62 97 LYS A CA 1
ATOM 742 C C . LYS A 1 97 ? 10.774 -18.102 -23.010 1.00 84.62 97 LYS A C 1
ATOM 744 O O . LYS A 1 97 ? 10.801 -18.921 -22.093 1.00 84.62 97 LYS A O 1
ATOM 749 N N . TRP A 1 98 ? 10.105 -18.314 -24.137 1.00 91.56 98 TRP A N 1
ATOM 750 C CA . TRP A 1 98 ? 9.443 -19.576 -24.426 1.00 91.56 98 TRP A CA 1
ATOM 751 C C . TRP A 1 98 ? 10.473 -20.564 -24.963 1.00 91.56 98 TRP A C 1
ATOM 753 O O . TRP A 1 98 ? 11.210 -20.239 -25.891 1.00 91.56 98 TRP A O 1
ATOM 763 N N . GLN A 1 99 ? 10.552 -21.740 -24.349 1.00 91.94 99 GLN A N 1
ATOM 764 C CA . GLN A 1 99 ? 11.453 -22.803 -24.767 1.00 91.94 99 GLN A CA 1
ATOM 765 C C . GLN A 1 99 ? 10.642 -24.009 -25.225 1.00 91.94 99 GLN A C 1
ATOM 767 O O . GLN A 1 99 ? 9.750 -24.467 -24.514 1.00 91.94 99 GLN A O 1
ATOM 772 N N . LEU A 1 100 ? 10.977 -24.541 -26.391 1.00 91.25 100 LEU A N 1
ATOM 773 C CA . LEU A 1 100 ? 10.365 -25.727 -26.971 1.00 91.25 100 LEU A CA 1
ATOM 774 C C . LEU A 1 100 ? 11.435 -26.782 -27.200 1.00 91.25 100 LEU A C 1
ATOM 776 O O . LEU A 1 100 ? 12.444 -26.516 -27.852 1.00 91.25 100 LEU A O 1
ATOM 780 N N . VAL A 1 101 ? 11.216 -27.973 -26.649 1.00 94.38 101 VAL A N 1
ATOM 781 C CA . VAL A 1 101 ? 12.186 -29.070 -26.687 1.00 94.38 101 VAL A CA 1
ATOM 782 C C . VAL A 1 101 ? 11.508 -30.347 -27.165 1.00 94.38 101 VAL A C 1
ATOM 784 O O . VAL A 1 101 ? 10.452 -30.725 -26.658 1.00 94.38 101 VAL A O 1
ATOM 787 N N . ASP A 1 102 ? 12.113 -31.021 -28.141 1.00 93.50 102 ASP A N 1
ATOM 788 C CA . ASP A 1 102 ? 11.636 -32.302 -28.685 1.00 93.50 102 ASP A CA 1
ATOM 789 C C . ASP A 1 102 ? 10.169 -32.251 -29.176 1.00 93.50 102 ASP A C 1
ATOM 791 O O . ASP A 1 102 ? 9.397 -33.192 -28.975 1.00 93.50 102 ASP A O 1
ATOM 795 N N . CYS A 1 103 ? 9.755 -31.132 -29.782 1.00 92.25 103 CYS A N 1
ATOM 796 C CA . CYS A 1 103 ? 8.387 -30.923 -30.268 1.00 92.25 103 CYS A CA 1
ATOM 797 C C . CYS A 1 103 ? 8.283 -31.118 -31.790 1.00 92.25 103 CYS A C 1
ATOM 799 O O . CYS A 1 103 ? 9.200 -30.780 -32.545 1.00 92.25 103 CYS A O 1
ATOM 801 N N . ARG A 1 104 ? 7.139 -31.638 -32.246 1.00 90.19 104 ARG A N 1
ATOM 802 C CA . ARG A 1 104 ? 6.794 -31.749 -33.669 1.00 90.19 104 ARG A CA 1
ATOM 803 C C . ARG A 1 104 ? 5.559 -30.904 -33.951 1.00 90.19 104 ARG A C 1
ATOM 805 O O . ARG A 1 104 ? 4.572 -30.999 -33.225 1.00 90.19 104 ARG A O 1
ATOM 812 N N . PHE A 1 105 ? 5.648 -30.098 -34.999 1.00 93.25 105 PHE A N 1
ATOM 813 C CA . PHE A 1 105 ? 4.597 -29.197 -35.434 1.00 93.25 105 PHE A CA 1
ATOM 814 C C . PHE A 1 105 ? 4.317 -29.413 -36.912 1.00 93.25 105 PHE A C 1
ATOM 816 O O . PHE A 1 105 ? 5.211 -29.224 -37.734 1.00 93.25 105 PHE A O 1
ATOM 823 N N . SER A 1 106 ? 3.074 -29.753 -37.227 1.00 94.88 106 SER A N 1
ATOM 824 C CA . SER A 1 106 ? 2.608 -29.955 -38.597 1.00 94.88 106 SER A CA 1
ATOM 825 C C . SER A 1 106 ? 1.400 -29.056 -38.857 1.00 94.88 106 SER A C 1
ATOM 827 O O . SER A 1 106 ? 0.426 -29.097 -38.101 1.00 94.88 106 SER A O 1
ATOM 829 N N . HIS A 1 107 ? 1.441 -28.241 -39.911 1.00 95.38 107 HIS A N 1
ATOM 830 C CA . HIS A 1 107 ? 0.349 -27.330 -40.291 1.00 95.38 107 HIS A CA 1
ATOM 831 C C . HIS A 1 107 ? -0.049 -26.314 -39.205 1.00 95.38 107 HIS A C 1
ATOM 833 O O . HIS A 1 107 ? -1.228 -26.009 -39.026 1.00 95.38 107 HIS A O 1
ATOM 839 N N . VAL A 1 108 ? 0.923 -25.804 -38.447 1.00 96.31 108 VAL A N 1
ATOM 840 C CA . VAL A 1 108 ? 0.670 -24.877 -37.331 1.00 96.31 108 VAL A CA 1
ATOM 841 C C . VAL A 1 108 ? 0.748 -23.426 -37.792 1.00 96.31 108 VAL A C 1
ATOM 843 O O . VAL A 1 108 ? 1.662 -23.044 -38.525 1.00 96.31 108 VAL A O 1
ATOM 846 N N . ASN A 1 109 ? -0.191 -22.601 -37.328 1.00 95.94 109 ASN A N 1
ATOM 847 C CA . ASN A 1 109 ? -0.213 -21.171 -37.618 1.00 95.94 109 ASN A CA 1
ATOM 848 C C . ASN A 1 109 ? 0.506 -20.376 -36.516 1.00 95.94 109 ASN A C 1
ATOM 850 O O . ASN A 1 109 ? -0.045 -20.152 -35.446 1.00 95.94 109 ASN A O 1
ATOM 854 N N . PHE A 1 110 ? 1.716 -19.906 -36.795 1.00 94.19 110 PHE A N 1
ATOM 855 C CA . PHE A 1 110 ? 2.503 -18.959 -35.996 1.00 94.19 110 PHE A CA 1
ATOM 856 C C . PHE A 1 110 ? 2.502 -17.534 -36.591 1.00 94.19 110 PHE A C 1
ATOM 858 O O . PHE A 1 110 ? 3.370 -16.719 -36.266 1.00 94.19 110 PHE A O 1
ATOM 865 N N . SER A 1 111 ? 1.561 -17.195 -37.478 1.00 94.12 111 SER A N 1
ATOM 866 C CA . SER A 1 111 ? 1.537 -15.874 -38.113 1.00 94.12 111 SER A CA 1
ATOM 867 C C . SER A 1 111 ? 1.340 -14.758 -37.084 1.00 94.12 111 SER A C 1
ATOM 869 O O . SER A 1 111 ? 0.558 -14.872 -36.138 1.00 94.12 111 SER A O 1
ATOM 871 N N . GLN A 1 112 ? 2.060 -13.646 -37.247 1.00 91.69 112 GLN A N 1
ATOM 872 C CA . GLN A 1 112 ? 2.046 -12.525 -36.292 1.00 91.69 112 GLN A CA 1
ATOM 873 C C . GLN A 1 112 ? 2.421 -12.918 -34.851 1.00 91.69 112 GLN A C 1
ATOM 875 O O . GLN A 1 112 ? 2.107 -12.177 -33.918 1.00 91.69 112 GLN A O 1
ATOM 880 N N . LEU A 1 113 ? 3.077 -14.067 -34.645 1.00 90.69 113 LEU A N 1
ATOM 881 C CA . LEU A 1 113 ? 3.636 -14.438 -33.348 1.00 90.69 113 LEU A CA 1
ATOM 882 C C . LEU A 1 113 ? 4.546 -13.308 -32.867 1.00 90.69 113 LEU A C 1
ATOM 884 O O . LEU A 1 113 ? 5.448 -12.900 -33.593 1.00 90.69 113 LEU A O 1
ATOM 888 N N . ASN A 1 114 ? 4.322 -12.809 -31.656 1.00 87.31 114 ASN A N 1
ATOM 889 C CA . ASN A 1 114 ? 5.163 -11.778 -31.069 1.00 87.31 114 ASN A CA 1
ATOM 890 C C . ASN A 1 114 ? 5.910 -12.384 -29.892 1.00 87.31 114 ASN A C 1
ATOM 892 O O . ASN A 1 114 ? 5.334 -12.699 -28.848 1.00 87.31 114 ASN A O 1
ATOM 896 N N . THR A 1 115 ? 7.203 -12.586 -30.094 1.00 81.88 115 THR A N 1
ATOM 897 C CA . THR A 1 115 ? 8.050 -13.260 -29.133 1.00 81.88 115 THR A CA 1
ATOM 898 C C . THR A 1 115 ? 9.379 -12.553 -28.950 1.00 81.88 115 THR A C 1
ATOM 900 O O . THR A 1 115 ? 9.918 -11.924 -29.856 1.00 81.88 115 THR A O 1
ATOM 903 N N . ARG A 1 116 ? 9.924 -12.648 -27.738 1.00 70.75 116 ARG A N 1
ATOM 904 C CA . ARG A 1 116 ? 11.287 -12.204 -27.434 1.00 70.75 116 ARG A CA 1
ATOM 905 C C . ARG A 1 116 ? 12.050 -13.341 -26.777 1.00 70.75 116 ARG A C 1
ATOM 907 O O . ARG A 1 116 ? 11.603 -13.864 -25.748 1.00 70.75 116 ARG A O 1
ATOM 914 N N . ARG A 1 117 ? 13.224 -13.660 -27.337 1.00 73.69 117 ARG A N 1
ATOM 915 C CA . ARG A 1 117 ? 14.132 -14.712 -26.844 1.00 73.69 117 ARG A CA 1
ATOM 916 C C . ARG A 1 117 ? 13.447 -16.084 -26.756 1.00 73.69 117 ARG A C 1
ATOM 918 O O . ARG A 1 117 ? 13.418 -16.695 -25.688 1.00 73.69 117 ARG A O 1
ATOM 925 N N . VAL A 1 118 ? 12.835 -16.525 -27.856 1.00 88.25 118 VAL A N 1
ATOM 926 C CA . VAL A 1 118 ? 12.319 -17.899 -27.980 1.00 88.25 118 VAL A CA 1
ATOM 927 C C . VAL A 1 118 ? 13.464 -18.853 -28.302 1.00 88.25 118 VAL A C 1
ATOM 929 O O . VAL A 1 118 ? 14.358 -18.505 -29.070 1.00 88.25 118 VAL A O 1
ATOM 932 N N . GLU A 1 119 ? 13.430 -20.048 -27.726 1.00 92.62 119 GLU A N 1
ATOM 933 C CA . GLU A 1 119 ? 14.401 -21.105 -27.994 1.00 92.62 119 GLU A CA 1
ATOM 934 C C . GLU A 1 119 ? 13.681 -22.363 -28.475 1.00 92.62 119 GLU A C 1
ATOM 936 O O . GLU A 1 119 ? 12.806 -22.894 -27.792 1.00 92.62 119 GLU A O 1
ATOM 941 N N . PHE A 1 120 ? 14.071 -22.860 -29.642 1.00 93.00 120 PHE A N 1
ATOM 942 C CA . PHE A 1 120 ? 13.630 -24.140 -30.173 1.00 93.00 120 PHE A CA 1
ATOM 943 C C . PHE A 1 120 ? 14.815 -25.097 -30.190 1.00 93.00 120 PHE A C 1
ATOM 945 O O . PHE A 1 120 ? 15.870 -24.794 -30.752 1.00 93.00 120 PHE A O 1
ATOM 952 N N . LYS A 1 121 ? 14.644 -26.268 -29.582 1.00 95.81 121 LYS A N 1
ATOM 953 C CA . LYS A 1 121 ? 15.669 -27.303 -29.500 1.00 95.81 121 LYS A CA 1
ATOM 954 C C . LYS A 1 121 ? 15.097 -28.640 -29.941 1.00 95.81 121 LYS A C 1
ATOM 956 O O . LYS A 1 121 ? 14.058 -29.058 -29.437 1.00 95.81 121 LYS A O 1
ATOM 961 N N . ASN A 1 122 ? 15.775 -29.328 -30.858 1.00 95.56 122 ASN A N 1
ATOM 962 C CA . ASN A 1 122 ? 15.344 -30.638 -31.367 1.00 95.56 122 ASN A CA 1
ATOM 963 C C . ASN A 1 122 ? 13.908 -30.633 -31.937 1.00 95.56 122 ASN A C 1
ATOM 965 O O . ASN A 1 122 ? 13.178 -31.616 -31.805 1.00 95.56 122 ASN A O 1
ATOM 969 N N . CYS A 1 123 ? 13.466 -29.511 -32.511 1.00 95.69 123 CYS A N 1
ATOM 970 C CA . CYS A 1 123 ? 12.095 -29.354 -32.992 1.00 95.69 123 CYS A CA 1
ATOM 971 C C . CYS A 1 123 ? 12.000 -29.546 -34.510 1.00 95.69 123 CYS A C 1
ATOM 973 O O . CYS A 1 123 ? 12.904 -29.170 -35.257 1.00 95.69 123 CYS A O 1
ATOM 975 N N . THR A 1 124 ? 10.884 -30.111 -34.973 1.00 94.81 124 THR A N 1
ATOM 976 C CA . THR A 1 124 ? 10.556 -30.214 -36.406 1.00 94.81 124 THR A CA 1
ATOM 977 C C . THR A 1 124 ? 9.292 -29.421 -36.711 1.00 94.81 124 THR A C 1
ATOM 979 O O . THR A 1 124 ? 8.286 -29.593 -36.024 1.00 94.81 124 THR A O 1
ATOM 982 N N . PHE A 1 125 ? 9.352 -28.588 -37.747 1.00 96.25 125 PHE A N 1
ATOM 983 C CA . PHE A 1 125 ? 8.242 -27.807 -38.280 1.00 96.25 125 PHE A CA 1
ATOM 984 C C . PHE A 1 125 ? 7.992 -28.229 -39.723 1.00 96.25 125 PHE A C 1
ATOM 986 O O . PHE A 1 125 ? 8.904 -28.160 -40.545 1.00 96.25 125 PHE A O 1
ATOM 993 N N . GLU A 1 126 ? 6.770 -28.644 -40.022 1.00 96.81 126 GLU A N 1
ATOM 994 C CA . GLU A 1 126 ? 6.344 -29.079 -41.347 1.00 96.81 126 GLU A CA 1
ATOM 995 C C . GLU A 1 126 ? 5.092 -28.302 -41.756 1.00 96.81 126 GLU A C 1
ATOM 997 O O . GLU A 1 126 ? 4.097 -28.277 -41.028 1.00 96.81 126 GLU A O 1
ATOM 1002 N N . ALA A 1 127 ? 5.144 -27.633 -42.907 1.00 96.25 127 ALA A N 1
ATOM 1003 C CA . ALA A 1 127 ? 4.028 -26.858 -43.445 1.00 96.25 127 ALA A CA 1
ATOM 1004 C C . ALA A 1 127 ? 3.458 -25.799 -42.471 1.00 96.25 127 ALA A C 1
ATOM 1006 O O . ALA A 1 127 ? 2.254 -25.537 -42.457 1.00 96.25 127 ALA A O 1
ATOM 1007 N N . CYS A 1 128 ? 4.312 -25.200 -41.633 1.00 97.06 128 CYS A N 1
ATOM 1008 C CA . CYS A 1 128 ? 3.924 -24.176 -40.657 1.00 97.06 128 CYS A CA 1
ATOM 1009 C C . CYS A 1 128 ? 4.015 -22.753 -41.234 1.00 97.06 128 CYS A C 1
ATOM 1011 O O . CYS A 1 128 ? 4.859 -22.460 -42.083 1.00 97.06 128 CYS A O 1
ATOM 1013 N N . ASP A 1 129 ? 3.190 -21.840 -40.718 1.00 96.81 129 ASP A N 1
ATOM 1014 C CA . ASP A 1 129 ? 3.144 -20.437 -41.149 1.00 96.81 129 ASP A CA 1
ATOM 1015 C C . ASP A 1 129 ? 3.678 -19.488 -40.067 1.00 96.81 129 ASP A C 1
ATOM 1017 O O . ASP A 1 129 ? 3.070 -19.338 -39.021 1.00 96.81 129 ASP A O 1
ATOM 1021 N N . PHE A 1 130 ? 4.785 -18.804 -40.328 1.00 96.19 130 PHE A N 1
ATOM 1022 C CA . PHE A 1 130 ? 5.414 -17.767 -39.504 1.00 96.19 130 PHE A CA 1
ATOM 1023 C C . PHE A 1 130 ? 5.300 -16.371 -40.141 1.00 96.19 130 PHE A C 1
ATOM 1025 O O . PHE A 1 130 ? 6.070 -15.466 -39.810 1.00 96.19 130 PHE A O 1
ATOM 1032 N N . THR A 1 131 ? 4.369 -16.165 -41.075 1.00 96.25 131 THR A N 1
ATOM 1033 C CA . THR A 1 131 ? 4.219 -14.894 -41.793 1.00 96.25 131 THR A CA 1
ATOM 1034 C C . THR A 1 131 ? 4.049 -13.726 -40.820 1.00 96.25 131 THR A C 1
ATOM 1036 O O . THR A 1 131 ? 3.183 -13.746 -39.939 1.00 96.25 131 THR A O 1
ATOM 1039 N N . ARG A 1 132 ? 4.867 -12.678 -40.984 1.00 94.75 132 ARG A N 1
ATOM 1040 C CA . ARG A 1 132 ? 4.901 -11.482 -40.114 1.00 94.75 132 ARG A CA 1
ATOM 1041 C C . ARG A 1 132 ? 5.151 -11.776 -38.631 1.00 94.75 132 ARG A C 1
ATOM 1043 O O . ARG A 1 132 ? 4.768 -10.970 -37.782 1.00 94.75 132 ARG A O 1
ATOM 1050 N N . ALA A 1 133 ? 5.757 -12.914 -38.297 1.00 94.44 133 ALA A N 1
ATOM 1051 C CA . ALA A 1 133 ? 6.219 -13.156 -36.939 1.00 94.44 133 ALA A CA 1
ATOM 1052 C C . ALA A 1 133 ? 7.287 -12.119 -36.547 1.00 94.44 133 ALA A C 1
ATOM 1054 O O . ALA A 1 133 ? 8.106 -11.709 -37.364 1.00 94.44 133 ALA A O 1
ATOM 1055 N N . ASN A 1 134 ? 7.265 -11.691 -35.292 1.00 91.19 134 ASN A N 1
ATOM 1056 C CA . ASN A 1 134 ? 8.253 -10.821 -34.675 1.00 91.19 134 ASN A CA 1
ATOM 1057 C C . ASN A 1 134 ? 8.995 -11.649 -33.624 1.00 91.19 134 ASN A C 1
ATOM 1059 O O . ASN A 1 134 ? 8.471 -11.876 -32.533 1.00 91.19 134 ASN A O 1
ATOM 1063 N N . ALA A 1 135 ? 10.165 -12.162 -33.995 1.00 88.81 135 ALA A N 1
ATOM 1064 C CA . ALA A 1 135 ? 10.970 -13.092 -33.214 1.00 88.81 135 ALA A CA 1
ATOM 1065 C C . ALA A 1 135 ? 12.473 -12.731 -33.235 1.00 88.81 135 ALA A C 1
ATOM 1067 O O . ALA A 1 135 ? 13.309 -13.587 -33.551 1.00 88.81 135 ALA A O 1
ATOM 1068 N N . PRO A 1 136 ? 12.853 -11.487 -32.882 1.00 85.06 136 PRO A N 1
ATOM 1069 C CA . PRO A 1 136 ? 14.249 -11.104 -32.795 1.00 85.06 136 PRO A CA 1
ATOM 1070 C C . PRO A 1 136 ? 14.937 -11.872 -31.667 1.00 85.06 136 PRO A C 1
ATOM 1072 O O . PRO A 1 136 ? 14.331 -12.197 -30.635 1.00 85.06 136 PRO A O 1
ATOM 1075 N N . ASP A 1 137 ? 16.229 -12.125 -31.852 1.00 85.06 137 ASP A N 1
ATOM 1076 C CA . ASP A 1 137 ? 17.072 -12.841 -30.892 1.00 85.06 137 ASP A CA 1
ATOM 1077 C C . ASP A 1 137 ? 16.573 -14.281 -30.601 1.00 85.06 137 ASP A C 1
ATOM 1079 O O . ASP A 1 137 ? 16.819 -14.832 -29.523 1.00 85.06 137 ASP A O 1
ATOM 1083 N N . ALA A 1 138 ? 15.821 -14.890 -31.527 1.00 89.12 138 ALA A N 1
ATOM 1084 C CA . ALA A 1 138 ? 15.394 -16.283 -31.418 1.00 89.12 138 ALA A CA 1
ATOM 1085 C C . ALA A 1 138 ? 16.579 -17.250 -31.589 1.00 89.12 138 ALA A C 1
ATOM 1087 O O . ALA A 1 138 ? 17.539 -16.961 -32.304 1.00 89.12 138 ALA A O 1
ATOM 1088 N N . VAL A 1 139 ? 16.505 -18.413 -30.941 1.00 92.12 139 VAL A N 1
ATOM 1089 C CA . VAL A 1 139 ? 17.548 -19.444 -30.978 1.00 92.12 139 VAL A CA 1
ATOM 1090 C C . VAL A 1 139 ? 16.954 -20.751 -31.488 1.00 92.12 139 VAL A C 1
ATOM 1092 O O . VAL A 1 139 ? 15.985 -21.252 -30.925 1.00 92.12 139 VAL A O 1
ATOM 1095 N N . LEU A 1 140 ? 17.531 -21.321 -32.543 1.00 94.88 140 LEU A N 1
ATOM 1096 C CA . LEU A 1 140 ? 17.171 -22.637 -33.066 1.00 94.88 140 LEU A CA 1
ATOM 1097 C C . LEU A 1 140 ? 18.393 -23.549 -33.000 1.00 94.88 140 LEU A C 1
ATOM 1099 O O . LEU A 1 140 ? 19.421 -23.277 -33.615 1.00 94.88 140 LEU A O 1
ATOM 1103 N N . THR A 1 141 ? 18.281 -24.640 -32.250 1.00 96.19 141 THR A N 1
ATOM 1104 C CA . THR A 1 141 ? 19.339 -25.647 -32.124 1.00 96.19 141 THR A CA 1
ATOM 1105 C C . THR A 1 141 ? 18.819 -27.007 -32.555 1.00 96.19 141 THR A C 1
ATOM 1107 O O . THR A 1 141 ? 17.820 -27.485 -32.016 1.00 96.19 141 THR A O 1
ATOM 1110 N N . ASN A 1 142 ? 19.506 -27.657 -33.494 1.00 96.69 142 ASN A N 1
ATOM 1111 C CA . ASN A 1 142 ? 19.136 -28.982 -33.996 1.00 96.69 142 ASN A CA 1
ATOM 1112 C C . ASN A 1 142 ? 17.668 -29.043 -34.472 1.00 96.69 142 ASN A C 1
ATOM 1114 O O . ASN A 1 142 ? 16.918 -29.949 -34.111 1.00 96.69 142 ASN A O 1
ATOM 1118 N N . CYS A 1 143 ? 17.220 -28.017 -35.198 1.00 97.44 143 CYS A N 1
ATOM 1119 C CA . CYS A 1 143 ? 15.839 -27.907 -35.668 1.00 97.44 143 CYS A CA 1
ATOM 1120 C C . CYS A 1 143 ? 15.728 -28.152 -37.176 1.00 97.44 143 CYS A C 1
ATOM 1122 O O . CYS A 1 143 ? 16.685 -27.957 -37.925 1.00 97.44 143 CYS A O 1
ATOM 1124 N N . ARG A 1 144 ? 14.536 -28.538 -37.638 1.00 97.25 144 ARG A N 1
ATOM 1125 C CA . ARG A 1 144 ? 14.238 -28.667 -39.069 1.00 97.25 144 ARG A CA 1
ATOM 1126 C C . ARG A 1 144 ? 12.944 -27.953 -39.422 1.00 97.25 144 ARG A C 1
ATOM 1128 O O . ARG A 1 144 ? 11.943 -28.141 -38.737 1.00 97.25 144 ARG A O 1
ATOM 1135 N N . LEU A 1 145 ? 12.973 -27.155 -40.481 1.00 97.50 145 LEU A N 1
ATOM 1136 C CA . LEU A 1 145 ? 11.816 -26.470 -41.043 1.00 97.50 145 LEU A CA 1
ATOM 1137 C C . LEU A 1 145 ? 11.638 -26.928 -42.489 1.00 97.50 145 LEU A C 1
ATOM 1139 O O . LEU A 1 145 ? 12.559 -26.772 -43.287 1.00 97.50 145 LEU A O 1
ATOM 1143 N N . ILE A 1 146 ? 10.476 -27.495 -42.806 1.00 97.00 146 ILE A N 1
ATOM 1144 C CA . ILE A 1 146 ? 10.145 -28.070 -44.113 1.00 97.00 146 ILE A CA 1
ATOM 1145 C C . ILE A 1 146 ? 8.826 -27.469 -44.592 1.00 97.00 146 ILE A C 1
ATOM 1147 O O . ILE A 1 146 ? 7.863 -27.432 -43.829 1.00 97.00 146 ILE A O 1
ATOM 1151 N N . ASP A 1 147 ? 8.776 -26.995 -45.836 1.00 96.56 147 ASP A N 1
ATOM 1152 C CA . ASP A 1 147 ? 7.555 -26.467 -46.470 1.00 96.56 147 ASP A CA 1
ATOM 1153 C C . ASP A 1 147 ? 6.884 -25.319 -45.685 1.00 96.56 147 ASP A C 1
ATOM 1155 O O . ASP A 1 147 ? 5.686 -25.059 -45.802 1.00 96.56 147 ASP A O 1
ATOM 1159 N N . CYS A 1 148 ? 7.653 -24.615 -44.851 1.00 97.44 148 CYS A N 1
ATOM 1160 C CA . CYS A 1 148 ? 7.156 -23.519 -44.025 1.00 97.44 148 CYS A CA 1
ATOM 1161 C C . CYS A 1 148 ? 7.105 -22.188 -44.797 1.00 97.44 148 CYS A C 1
ATOM 1163 O O . CYS A 1 148 ? 7.824 -21.969 -45.774 1.00 97.44 148 CYS A O 1
ATOM 1165 N N . THR A 1 149 ? 6.312 -21.242 -44.295 1.00 97.19 149 THR A N 1
ATOM 1166 C CA . THR A 1 149 ? 6.304 -19.846 -44.768 1.00 97.19 149 THR A CA 1
ATOM 1167 C C . THR A 1 149 ? 6.793 -18.929 -43.656 1.00 97.19 149 THR A C 1
ATOM 1169 O O . THR A 1 149 ? 6.308 -19.022 -42.542 1.00 97.19 149 THR A O 1
ATOM 1172 N N . ILE A 1 150 ? 7.753 -18.047 -43.922 1.00 96.44 150 ILE A N 1
ATOM 1173 C CA . ILE A 1 150 ? 8.334 -17.091 -42.957 1.00 96.44 150 ILE A CA 1
ATOM 1174 C C . ILE A 1 150 ? 8.397 -15.693 -43.599 1.00 96.44 150 ILE A C 1
ATOM 1176 O O . ILE A 1 150 ? 9.289 -14.883 -43.357 1.00 96.44 150 ILE A O 1
ATOM 1180 N N . ASP A 1 151 ? 7.448 -15.400 -44.484 1.00 96.38 151 ASP A N 1
ATOM 1181 C CA . ASP A 1 151 ? 7.439 -14.161 -45.250 1.00 96.38 151 ASP A CA 1
ATOM 1182 C C . ASP A 1 151 ? 7.205 -12.944 -44.335 1.00 96.38 151 ASP A C 1
ATOM 1184 O O . ASP A 1 151 ? 6.356 -12.959 -43.442 1.00 96.38 151 ASP A O 1
ATOM 1188 N N . GLN A 1 152 ? 7.935 -11.852 -44.579 1.00 94.69 152 GLN A N 1
ATOM 1189 C CA . GLN A 1 152 ? 7.830 -10.580 -43.842 1.00 94.69 152 GLN A CA 1
ATOM 1190 C C . GLN A 1 152 ? 8.069 -10.687 -42.325 1.00 94.69 152 GLN A C 1
ATOM 1192 O O . GLN A 1 152 ? 7.670 -9.787 -41.585 1.00 94.69 152 GLN A O 1
ATOM 1197 N N . ALA A 1 153 ? 8.674 -11.774 -41.849 1.00 94.44 153 ALA A N 1
ATOM 1198 C CA . ALA A 1 153 ? 8.980 -11.946 -40.436 1.00 94.44 153 ALA A CA 1
ATOM 1199 C C . ALA A 1 153 ? 10.276 -11.219 -40.036 1.00 94.44 153 ALA A C 1
ATOM 1201 O O . ALA A 1 153 ? 11.208 -11.109 -40.834 1.00 94.44 153 ALA A O 1
ATOM 1202 N N . ASP A 1 154 ? 10.341 -10.763 -38.787 1.00 91.38 154 ASP A N 1
ATOM 1203 C CA . ASP A 1 154 ? 11.549 -10.235 -38.152 1.00 91.38 154 ASP A CA 1
ATOM 1204 C C . ASP A 1 154 ? 12.218 -11.338 -37.323 1.00 91.38 154 ASP A C 1
ATOM 1206 O O . ASP A 1 154 ? 11.752 -11.699 -36.244 1.00 91.38 154 ASP A O 1
ATOM 1210 N N . PHE A 1 155 ? 13.315 -11.866 -37.853 1.00 91.19 155 PHE A N 1
ATOM 1211 C CA . PHE A 1 155 ? 14.252 -12.789 -37.215 1.00 91.19 155 PHE A CA 1
ATOM 1212 C C . PHE A 1 155 ? 15.642 -12.137 -37.104 1.00 91.19 155 PHE A C 1
ATOM 1214 O O . PHE A 1 155 ? 16.684 -12.786 -37.255 1.00 91.19 155 PHE A O 1
ATOM 1221 N N . SER A 1 156 ? 15.688 -10.824 -36.862 1.00 85.12 156 SER A N 1
ATOM 1222 C CA . SER A 1 156 ? 16.950 -10.129 -36.623 1.00 85.12 156 SER A CA 1
ATOM 1223 C C . SER A 1 156 ? 17.684 -10.730 -35.418 1.00 85.12 156 SER A C 1
ATOM 1225 O O . SER A 1 156 ? 17.083 -11.142 -34.424 1.00 85.12 156 SER A O 1
ATOM 1227 N N . CYS A 1 157 ? 19.010 -10.833 -35.524 1.00 82.75 157 CYS A N 1
ATOM 1228 C CA . CYS A 1 157 ? 19.879 -11.473 -34.532 1.00 82.75 157 CYS A CA 1
ATOM 1229 C C . CYS A 1 157 ? 19.528 -12.940 -34.218 1.00 82.75 157 CYS A C 1
ATOM 1231 O O . CYS A 1 157 ? 19.843 -13.436 -33.136 1.00 82.75 157 CYS A O 1
ATOM 1233 N N . LEU A 1 158 ? 18.895 -13.650 -35.156 1.00 89.31 158 LEU A N 1
ATOM 1234 C CA . LEU A 1 158 ? 18.612 -15.075 -35.020 1.00 89.31 158 LEU A CA 1
ATOM 1235 C C . LEU A 1 158 ? 19.899 -15.887 -34.826 1.00 89.31 158 LEU A C 1
ATOM 1237 O O . LEU A 1 158 ? 20.859 -15.724 -35.574 1.00 89.31 158 LEU A O 1
ATOM 1241 N N . VAL A 1 159 ? 19.897 -16.816 -33.875 1.00 89.69 159 VAL A N 1
ATOM 1242 C CA . VAL A 1 159 ? 20.983 -17.780 -33.685 1.00 89.69 159 VAL A CA 1
ATOM 1243 C C . VAL A 1 159 ? 20.512 -19.149 -34.155 1.00 89.69 159 VAL A C 1
ATOM 1245 O O . VAL A 1 159 ? 19.595 -19.719 -33.572 1.00 89.69 159 VAL A O 1
ATOM 1248 N N . ILE A 1 160 ? 21.144 -19.697 -35.189 1.00 93.62 160 ILE A N 1
ATOM 1249 C CA . ILE A 1 160 ? 20.873 -21.050 -35.678 1.00 93.62 160 ILE A CA 1
ATOM 1250 C C . ILE A 1 160 ? 22.109 -21.935 -35.537 1.00 93.62 160 ILE A C 1
ATOM 1252 O O . ILE A 1 160 ? 23.207 -21.577 -35.962 1.00 93.62 160 ILE A O 1
ATOM 1256 N N . ASN A 1 161 ? 21.930 -23.107 -34.938 1.00 94.06 161 ASN A N 1
ATOM 1257 C CA . ASN A 1 161 ? 22.964 -24.124 -34.807 1.00 94.06 161 ASN A CA 1
ATOM 1258 C C . ASN A 1 161 ? 22.399 -25.481 -35.230 1.00 94.06 161 ASN A C 1
ATOM 1260 O O . ASN A 1 161 ? 21.313 -25.854 -34.782 1.00 94.06 161 ASN A O 1
ATOM 1264 N N . GLN A 1 162 ? 23.100 -26.211 -36.101 1.00 95.88 162 GLN A N 1
ATOM 1265 C CA . GLN A 1 162 ? 22.661 -27.525 -36.598 1.00 95.88 162 GLN A CA 1
ATOM 1266 C C . GLN A 1 162 ? 21.219 -27.516 -37.132 1.00 95.88 162 GLN A C 1
ATOM 1268 O O . GLN A 1 162 ? 20.469 -28.466 -36.935 1.00 95.88 162 GLN A O 1
ATOM 1273 N N . THR A 1 163 ? 20.797 -26.410 -37.747 1.00 97.12 163 THR A N 1
ATOM 1274 C CA . THR A 1 163 ? 19.403 -26.204 -38.149 1.00 97.12 163 THR A CA 1
ATOM 1275 C C . THR A 1 163 ? 19.272 -26.177 -39.665 1.00 97.12 163 THR A C 1
ATOM 1277 O O . THR A 1 163 ? 20.085 -25.573 -40.368 1.00 97.12 163 THR A O 1
ATOM 1280 N N . GLU A 1 164 ? 18.235 -26.831 -40.177 1.00 96.31 164 GLU A N 1
ATOM 1281 C CA . GLU A 1 164 ? 17.991 -26.978 -41.609 1.00 96.31 164 GLU A CA 1
ATOM 1282 C C . GLU A 1 164 ? 16.648 -26.365 -42.008 1.00 96.31 164 GLU A C 1
ATOM 1284 O O . GLU A 1 164 ? 15.615 -26.648 -41.401 1.00 96.31 164 GLU A O 1
ATOM 1289 N N . PHE A 1 165 ? 16.676 -25.534 -43.045 1.00 96.81 165 PHE A N 1
ATOM 1290 C CA . PHE A 1 165 ? 15.502 -24.986 -43.712 1.00 96.81 165 PHE A CA 1
ATOM 1291 C C . PHE A 1 165 ? 15.437 -25.605 -45.105 1.00 96.81 165 PHE A C 1
ATOM 1293 O O . PHE A 1 165 ? 16.396 -25.481 -45.869 1.00 96.81 165 PHE A O 1
ATOM 1300 N N . GLN A 1 166 ? 14.324 -26.257 -45.425 1.00 96.56 166 GLN A N 1
ATOM 1301 C CA . GLN A 1 166 ? 14.101 -26.940 -46.691 1.00 96.56 166 GLN A CA 1
ATOM 1302 C C . GLN A 1 166 ? 12.751 -26.525 -47.289 1.00 96.56 166 GLN A C 1
ATOM 1304 O O . GLN A 1 166 ? 11.736 -26.578 -46.600 1.00 96.56 166 GLN A O 1
ATOM 1309 N N . HIS A 1 167 ? 12.722 -26.111 -48.557 1.00 95.69 167 HIS A N 1
ATOM 1310 C CA . HIS A 1 167 ? 11.485 -25.682 -49.233 1.00 95.69 167 HIS A CA 1
ATOM 1311 C C . HIS A 1 167 ? 10.731 -24.551 -48.496 1.00 95.69 167 HIS A C 1
ATOM 1313 O O . HIS A 1 167 ? 9.505 -24.490 -48.503 1.00 95.69 167 HIS A O 1
ATOM 1319 N N . VAL A 1 168 ? 11.459 -23.638 -47.838 1.00 96.69 168 VAL A N 1
ATOM 1320 C CA . VAL A 1 168 ? 10.859 -22.574 -47.011 1.00 96.69 168 VAL A CA 1
ATOM 1321 C C . VAL A 1 168 ? 10.735 -21.260 -47.789 1.00 96.69 168 VAL A C 1
ATOM 1323 O O . VAL A 1 168 ? 11.708 -20.786 -48.377 1.00 96.69 168 VAL A O 1
ATOM 1326 N N . SER A 1 169 ? 9.571 -20.606 -47.743 1.00 96.38 169 SER A N 1
ATOM 1327 C CA . SER A 1 169 ? 9.429 -19.228 -48.245 1.00 96.38 169 SER A CA 1
ATOM 1328 C C . SER A 1 169 ? 9.936 -18.230 -47.202 1.00 96.38 169 SER A C 1
ATOM 1330 O O . SER A 1 169 ? 9.476 -18.238 -46.064 1.00 96.38 169 SER A O 1
ATOM 1332 N N . LEU A 1 170 ? 10.898 -17.383 -47.570 1.00 95.44 170 LEU A N 1
ATOM 1333 C CA . LEU A 1 170 ? 11.572 -16.416 -46.691 1.00 95.44 170 LEU A CA 1
ATOM 1334 C C . LEU A 1 170 ? 11.485 -14.989 -47.269 1.00 95.44 170 LEU A C 1
ATOM 1336 O O . LEU A 1 170 ? 12.391 -14.165 -47.099 1.00 95.44 170 LEU A O 1
ATOM 1340 N N . LYS A 1 171 ? 10.423 -14.672 -48.016 1.00 94.50 171 LYS A N 1
ATOM 1341 C CA . LYS A 1 171 ? 10.344 -13.426 -48.787 1.00 94.50 171 LYS A CA 1
ATOM 1342 C C . LYS A 1 171 ? 10.252 -12.227 -47.861 1.00 94.50 171 LYS A C 1
ATOM 1344 O O . LYS A 1 171 ? 9.384 -12.163 -46.997 1.00 94.50 171 LYS A O 1
ATOM 1349 N N . GLN A 1 172 ? 11.091 -11.220 -48.097 1.00 93.50 172 GLN A N 1
ATOM 1350 C CA . GLN A 1 172 ? 11.119 -9.982 -47.302 1.00 93.50 172 GLN A CA 1
ATOM 1351 C C . GLN A 1 172 ? 11.344 -10.197 -45.793 1.00 93.50 172 GLN A C 1
ATOM 1353 O O . GLN A 1 172 ? 11.065 -9.288 -45.016 1.00 93.50 172 GLN A O 1
ATOM 1358 N N . ALA A 1 173 ? 11.824 -11.370 -45.379 1.00 94.38 173 ALA A N 1
ATOM 1359 C CA . ALA A 1 173 ? 12.161 -11.638 -43.989 1.00 94.38 173 ALA A CA 1
ATOM 1360 C C . ALA A 1 173 ? 13.466 -10.928 -43.597 1.00 94.38 173 ALA A C 1
ATOM 1362 O O . ALA A 1 173 ? 14.374 -10.779 -44.426 1.00 94.38 173 ALA A O 1
ATOM 1363 N N . ASP A 1 174 ? 13.565 -10.497 -42.342 1.00 90.81 174 ASP A N 1
ATOM 1364 C CA . ASP A 1 174 ? 14.770 -9.886 -41.789 1.00 90.81 174 ASP A CA 1
ATOM 1365 C C . ASP A 1 174 ? 15.553 -10.894 -40.944 1.00 90.81 174 ASP A C 1
ATOM 1367 O O . ASP A 1 174 ? 15.068 -11.375 -39.933 1.00 90.81 174 ASP A O 1
ATOM 1371 N N . PHE A 1 175 ? 16.775 -11.197 -41.361 1.00 91.19 175 PHE A N 1
ATOM 1372 C CA . PHE A 1 175 ? 17.775 -12.012 -40.669 1.00 91.19 175 PHE A CA 1
ATOM 1373 C C . PHE A 1 175 ? 19.041 -11.188 -40.381 1.00 91.19 175 PHE A C 1
ATOM 1375 O O . PHE A 1 175 ? 20.148 -11.721 -40.290 1.00 91.19 175 PHE A O 1
ATOM 1382 N N . SER A 1 176 ? 18.936 -9.860 -40.305 1.00 83.19 176 SER A N 1
ATOM 1383 C CA . SER A 1 176 ? 20.088 -8.993 -40.055 1.00 83.19 176 SER A CA 1
ATOM 1384 C C . SER A 1 176 ? 20.714 -9.299 -38.693 1.00 83.19 176 SER A C 1
ATOM 1386 O O . SER A 1 176 ? 20.021 -9.367 -37.686 1.00 83.19 176 SER A O 1
ATOM 1388 N N . GLY A 1 177 ? 22.035 -9.478 -38.653 1.00 75.50 177 GLY A N 1
ATOM 1389 C CA . GLY A 1 177 ? 22.767 -9.861 -37.444 1.00 75.50 177 GLY A CA 1
ATOM 1390 C C . GLY A 1 177 ? 22.666 -11.344 -37.072 1.00 75.50 177 GLY A C 1
ATOM 1391 O O . GLY A 1 177 ? 23.091 -11.703 -35.978 1.00 75.50 177 GLY A O 1
ATOM 1392 N N . MET A 1 178 ? 22.126 -12.202 -37.945 1.00 90.31 178 MET A N 1
ATOM 1393 C CA . MET A 1 178 ? 22.010 -13.639 -37.685 1.00 90.31 178 MET A CA 1
ATOM 1394 C C . MET A 1 178 ? 23.381 -14.281 -37.422 1.00 90.31 178 MET A C 1
ATOM 1396 O O . MET A 1 178 ? 24.359 -13.975 -38.104 1.00 90.31 178 MET A O 1
ATOM 1400 N N . ILE A 1 179 ? 23.437 -15.218 -36.479 1.00 84.31 179 ILE A N 1
ATOM 1401 C CA . ILE A 1 179 ? 24.583 -16.090 -36.224 1.00 84.31 179 ILE A CA 1
ATOM 1402 C C . ILE A 1 179 ? 24.196 -17.507 -36.642 1.00 84.31 179 ILE A C 1
ATOM 1404 O O . ILE A 1 179 ? 23.271 -18.082 -36.078 1.00 84.31 179 ILE A O 1
ATOM 1408 N N . ALA A 1 180 ? 24.893 -18.082 -37.619 1.00 90.06 180 ALA A N 1
ATOM 1409 C CA . ALA A 1 180 ? 24.628 -19.436 -38.095 1.00 90.06 180 ALA A CA 1
ATOM 1410 C C . ALA A 1 180 ? 25.856 -20.338 -37.975 1.00 90.06 180 ALA A C 1
ATOM 1412 O O . ALA A 1 180 ? 26.910 -20.025 -38.526 1.00 90.06 180 ALA A O 1
ATOM 1413 N N . GLU A 1 181 ? 25.703 -21.497 -37.339 1.00 92.00 181 GLU A N 1
ATOM 1414 C CA . GLU A 1 181 ? 26.718 -22.549 -37.284 1.00 92.00 181 GLU A CA 1
ATOM 1415 C C . GLU A 1 181 ? 26.137 -23.891 -37.753 1.00 92.00 181 GLU A C 1
ATOM 1417 O O . GLU A 1 181 ? 25.017 -24.249 -37.391 1.00 92.00 181 GLU A O 1
ATOM 1422 N N . GLN A 1 182 ? 26.867 -24.628 -38.598 1.00 94.00 182 GLN A N 1
ATOM 1423 C CA . GLN A 1 182 ? 26.482 -25.978 -39.058 1.00 94.00 182 GLN A CA 1
ATOM 1424 C C . GLN A 1 182 ? 25.045 -26.074 -39.604 1.00 94.00 182 GLN A C 1
ATOM 1426 O O . GLN A 1 182 ? 24.355 -27.065 -39.393 1.00 94.00 182 GLN A O 1
ATOM 1431 N N . SER A 1 183 ? 24.572 -25.024 -40.271 1.00 96.50 183 SER A N 1
ATOM 1432 C CA . SER A 1 183 ? 23.167 -24.877 -40.670 1.00 96.50 183 SER A CA 1
ATOM 1433 C C . SER A 1 183 ? 23.028 -24.747 -42.190 1.00 96.50 183 SER A C 1
ATOM 1435 O O . SER A 1 183 ? 23.994 -24.413 -42.882 1.00 96.50 183 SER A O 1
ATOM 1437 N N . ALA A 1 184 ? 21.846 -25.019 -42.739 1.00 94.25 184 ALA A N 1
ATOM 1438 C CA . ALA A 1 184 ? 21.641 -25.031 -44.190 1.00 94.25 184 ALA A CA 1
ATOM 1439 C C . ALA A 1 184 ? 20.283 -24.459 -44.598 1.00 94.25 184 ALA A C 1
ATOM 1441 O O . ALA A 1 184 ? 19.275 -24.785 -43.977 1.00 94.25 184 ALA A O 1
ATOM 1442 N N . PHE A 1 185 ? 20.264 -23.652 -45.667 1.00 94.88 185 PHE A N 1
ATOM 1443 C CA . PHE A 1 185 ? 19.041 -23.299 -46.398 1.00 94.88 185 PHE A CA 1
ATOM 1444 C C . PHE A 1 185 ? 19.070 -23.962 -47.778 1.00 94.88 185 PHE A C 1
ATOM 1446 O O . PHE A 1 185 ? 19.984 -23.713 -48.580 1.00 94.88 185 PHE A O 1
ATOM 1453 N N . ARG A 1 186 ? 18.071 -24.803 -48.039 1.00 93.88 186 ARG A N 1
ATOM 1454 C CA . ARG A 1 186 ? 17.941 -25.632 -49.235 1.00 93.88 186 ARG A CA 1
ATOM 1455 C C . ARG A 1 186 ? 16.593 -25.387 -49.889 1.00 93.88 186 ARG A C 1
ATOM 1457 O O . ARG A 1 186 ? 15.559 -25.528 -49.245 1.00 93.88 186 ARG A O 1
ATOM 1464 N N . ASP A 1 187 ? 16.604 -25.028 -51.166 1.00 93.56 187 ASP A N 1
ATOM 1465 C CA . ASP A 1 187 ? 15.380 -24.801 -51.941 1.00 93.56 187 ASP A CA 1
ATOM 1466 C C . ASP A 1 187 ? 14.441 -23.745 -51.299 1.00 93.56 187 ASP A C 1
ATOM 1468 O O . ASP A 1 187 ? 13.221 -23.818 -51.429 1.00 93.56 187 ASP A O 1
ATOM 1472 N N . CYS A 1 188 ? 15.000 -22.757 -50.590 1.00 94.69 188 CYS A N 1
ATOM 1473 C CA . CYS A 1 188 ? 14.271 -21.693 -49.897 1.00 94.69 188 CYS A CA 1
ATOM 1474 C C . CYS A 1 188 ? 14.176 -20.410 -50.734 1.00 94.69 188 CYS A C 1
ATOM 1476 O O . CYS A 1 188 ? 15.168 -19.960 -51.311 1.00 94.69 188 CYS A O 1
ATOM 1478 N N . ASP A 1 189 ? 13.020 -19.741 -50.727 1.00 93.19 189 ASP A N 1
ATOM 1479 C CA . ASP A 1 189 ? 12.831 -18.481 -51.456 1.00 93.19 189 ASP A CA 1
ATOM 1480 C C . ASP A 1 189 ? 13.295 -17.261 -50.652 1.00 93.19 189 ASP A C 1
ATOM 1482 O O . ASP A 1 189 ? 12.589 -16.778 -49.772 1.00 93.19 189 ASP A O 1
ATOM 1486 N N . LEU A 1 190 ? 14.469 -16.720 -50.991 1.00 92.81 190 LEU A N 1
ATOM 1487 C CA . LEU A 1 190 ? 15.111 -15.602 -50.289 1.00 92.81 190 LEU A CA 1
ATOM 1488 C C . LEU A 1 190 ? 14.808 -14.233 -50.916 1.00 92.81 190 LEU A C 1
ATOM 1490 O O . LEU A 1 190 ? 15.534 -13.260 -50.684 1.00 92.81 190 LEU A O 1
ATOM 1494 N N . THR A 1 191 ? 13.771 -14.120 -51.745 1.00 91.50 191 THR A N 1
ATOM 1495 C CA . THR A 1 191 ? 13.475 -12.881 -52.473 1.00 91.50 191 THR A CA 1
ATOM 1496 C C . THR A 1 191 ? 13.301 -11.690 -51.521 1.00 91.50 191 THR A C 1
ATOM 1498 O O . THR A 1 191 ? 12.397 -11.654 -50.688 1.00 91.50 191 THR A O 1
ATOM 1501 N N . ARG A 1 192 ? 14.148 -10.660 -51.679 1.00 90.50 192 ARG A N 1
ATOM 1502 C CA . ARG A 1 192 ? 14.202 -9.443 -50.837 1.00 90.50 192 ARG A CA 1
ATOM 1503 C C . ARG A 1 192 ? 14.461 -9.683 -49.340 1.00 90.50 192 ARG A C 1
ATOM 1505 O O . ARG A 1 192 ? 14.233 -8.765 -48.558 1.00 90.50 192 ARG A O 1
ATOM 1512 N N . ALA A 1 193 ? 14.936 -10.860 -48.945 1.00 92.31 193 ALA A N 1
ATOM 1513 C CA . ALA A 1 193 ? 15.338 -11.120 -47.566 1.00 92.31 193 ALA A CA 1
ATOM 1514 C C . ALA A 1 193 ? 16.587 -10.303 -47.179 1.00 92.31 193 ALA A C 1
ATOM 1516 O O . ALA A 1 193 ? 17.446 -10.016 -48.025 1.00 92.31 193 ALA A O 1
ATOM 1517 N N . LEU A 1 194 ? 16.695 -9.921 -45.907 1.00 87.50 194 LEU A N 1
ATOM 1518 C CA . LEU A 1 194 ? 17.811 -9.141 -45.368 1.00 87.50 194 LEU A CA 1
ATOM 1519 C C . LEU A 1 194 ? 18.701 -10.036 -44.506 1.00 87.50 194 LEU A C 1
ATOM 1521 O O . LEU A 1 194 ? 18.216 -10.696 -43.610 1.00 87.50 194 LEU A O 1
ATOM 1525 N N . PHE A 1 195 ? 20.009 -10.035 -44.744 1.00 88.00 195 PHE A N 1
ATOM 1526 C CA . PHE A 1 195 ? 21.004 -10.791 -43.970 1.00 88.00 195 PHE A CA 1
ATOM 1527 C C . PHE A 1 195 ? 22.118 -9.873 -43.459 1.00 88.00 195 PHE A C 1
ATOM 1529 O O . PHE A 1 195 ? 23.253 -10.302 -43.246 1.00 88.00 195 PHE A O 1
ATOM 1536 N N . ILE A 1 196 ? 21.853 -8.576 -43.318 1.00 80.38 196 ILE A N 1
ATOM 1537 C CA . ILE A 1 196 ? 22.904 -7.571 -43.152 1.00 80.38 196 ILE A CA 1
ATOM 1538 C C . ILE A 1 196 ? 23.693 -7.828 -41.862 1.00 80.38 196 ILE A C 1
ATOM 1540 O O . ILE A 1 196 ? 23.113 -8.000 -40.801 1.00 80.38 196 ILE A O 1
ATOM 1544 N N . ALA A 1 197 ? 25.027 -7.802 -41.943 1.00 79.62 197 ALA A N 1
ATOM 1545 C CA . ALA A 1 197 ? 25.928 -7.987 -40.796 1.00 79.62 197 ALA A CA 1
ATOM 1546 C C . ALA A 1 197 ? 25.808 -9.339 -40.056 1.00 79.62 197 ALA A C 1
ATOM 1548 O O . ALA A 1 197 ? 26.166 -9.420 -38.885 1.00 79.62 197 ALA A O 1
ATOM 1549 N N . SER A 1 198 ? 25.352 -10.390 -40.740 1.00 78.38 198 SER A N 1
ATOM 1550 C CA . SER A 1 198 ? 25.286 -11.750 -40.182 1.00 78.38 198 SER A CA 1
ATOM 1551 C C . SER A 1 198 ? 26.657 -12.439 -40.128 1.00 78.38 198 SER A C 1
ATOM 1553 O O . SER A 1 198 ? 27.541 -12.172 -40.948 1.00 78.38 198 SER A O 1
ATOM 1555 N N . GLU A 1 199 ? 26.832 -13.373 -39.203 1.00 82.56 199 GLU A N 1
ATOM 1556 C CA . GLU A 1 199 ? 28.016 -14.217 -39.066 1.00 82.56 199 GLU A CA 1
ATOM 1557 C C . GLU A 1 199 ? 27.646 -15.677 -39.320 1.00 82.56 199 GLU A C 1
ATOM 1559 O O . GLU A 1 199 ? 26.787 -16.234 -38.648 1.00 82.56 199 GLU A O 1
ATOM 1564 N N . VAL A 1 200 ? 28.274 -16.307 -40.314 1.00 87.69 200 VAL A N 1
ATOM 1565 C CA . VAL A 1 200 ? 27.965 -17.690 -40.684 1.00 87.69 200 VAL A CA 1
ATOM 1566 C C . VAL A 1 200 ? 29.218 -18.563 -40.680 1.00 87.69 200 VAL A C 1
ATOM 1568 O O . VAL A 1 200 ? 30.283 -18.147 -41.129 1.00 87.69 200 VAL A O 1
ATOM 1571 N N . LYS A 1 201 ? 29.112 -19.796 -40.190 1.00 87.75 201 LYS A N 1
ATOM 1572 C CA . LYS A 1 201 ? 30.203 -20.774 -40.111 1.00 87.75 201 LYS A CA 1
ATOM 1573 C C . LYS A 1 201 ? 29.669 -22.155 -40.470 1.00 87.75 201 LYS A C 1
ATOM 1575 O O . LYS A 1 201 ? 28.678 -22.600 -39.909 1.00 87.75 201 LYS A O 1
ATOM 1580 N N . GLN A 1 202 ? 30.324 -22.849 -41.405 1.00 87.69 202 GLN A N 1
ATOM 1581 C CA . GLN A 1 202 ? 29.825 -24.136 -41.926 1.00 87.69 202 GLN A CA 1
ATOM 1582 C C . GLN A 1 202 ? 28.350 -24.036 -42.374 1.00 87.69 202 GLN A C 1
ATOM 1584 O O . GLN A 1 202 ? 27.532 -24.894 -42.059 1.00 87.69 202 GLN A O 1
ATOM 1589 N N . PHE A 1 203 ? 28.016 -22.938 -43.062 1.00 91.62 203 PHE A N 1
ATOM 1590 C CA . PHE A 1 203 ? 26.659 -22.616 -43.491 1.00 91.62 203 PHE A CA 1
ATOM 1591 C C . PHE A 1 203 ? 26.478 -22.863 -44.987 1.00 91.62 203 PHE A C 1
ATOM 1593 O O . PHE A 1 203 ? 27.287 -22.395 -45.796 1.00 91.62 203 PHE A O 1
ATOM 1600 N N . THR A 1 204 ? 25.410 -23.566 -45.353 1.00 90.69 204 THR A N 1
ATOM 1601 C CA . THR A 1 204 ? 25.166 -24.019 -46.729 1.00 90.69 204 THR A CA 1
ATOM 1602 C C . THR A 1 204 ? 23.966 -23.301 -47.349 1.00 90.69 204 THR A C 1
ATOM 1604 O O . THR A 1 204 ? 22.953 -23.085 -46.692 1.00 90.69 204 THR A O 1
ATOM 1607 N N . LEU A 1 205 ? 24.093 -22.927 -48.628 1.00 88.25 205 LEU A N 1
ATOM 1608 C CA . LEU A 1 205 ? 23.039 -22.295 -49.428 1.00 88.25 205 LEU A CA 1
ATOM 1609 C C . LEU A 1 205 ? 22.924 -23.063 -50.748 1.00 88.25 205 LEU A C 1
ATOM 1611 O O . LEU A 1 205 ? 23.785 -22.920 -51.620 1.00 88.25 205 LEU A O 1
ATOM 1615 N N . GLU A 1 206 ? 21.878 -23.867 -50.896 1.00 87.19 206 GLU A N 1
ATOM 1616 C CA . GLU A 1 206 ? 21.645 -24.717 -52.069 1.00 87.19 206 GLU A CA 1
ATOM 1617 C C . GLU A 1 206 ? 20.304 -24.361 -52.722 1.00 87.19 206 GLU A C 1
ATOM 1619 O O . GLU A 1 206 ? 19.292 -24.250 -52.042 1.00 87.19 206 GLU A O 1
ATOM 1624 N N . ASN A 1 207 ? 20.303 -24.159 -54.045 1.00 85.00 207 ASN A N 1
ATOM 1625 C CA . ASN A 1 207 ? 19.091 -23.976 -54.862 1.00 85.00 207 ASN A CA 1
ATOM 1626 C C . ASN A 1 207 ? 18.104 -22.869 -54.422 1.00 85.00 207 ASN A C 1
ATOM 1628 O O . ASN A 1 207 ? 16.909 -22.954 -54.680 1.00 85.00 207 ASN A O 1
ATOM 1632 N N . ASN A 1 208 ? 18.589 -21.789 -53.809 1.00 85.00 208 ASN A N 1
ATOM 1633 C CA . ASN A 1 208 ? 17.733 -20.690 -53.347 1.00 85.00 208 ASN A CA 1
ATOM 1634 C C . ASN A 1 208 ? 17.631 -19.556 -54.397 1.00 85.00 208 ASN A C 1
ATOM 1636 O O . ASN A 1 208 ? 18.672 -19.120 -54.900 1.00 85.00 208 ASN A O 1
ATOM 1640 N N . PRO A 1 209 ? 16.448 -18.999 -54.725 1.00 83.31 209 PRO A N 1
ATOM 1641 C CA . PRO A 1 209 ? 16.361 -17.731 -55.452 1.00 83.31 209 PRO A CA 1
ATOM 1642 C C . PRO A 1 209 ? 16.737 -16.543 -54.546 1.00 83.31 209 PRO A C 1
ATOM 1644 O O . PRO A 1 209 ? 16.188 -16.371 -53.463 1.00 83.31 209 PRO A O 1
ATOM 1647 N N . TYR A 1 210 ? 17.662 -15.687 -55.004 1.00 80.75 210 TYR A N 1
ATOM 1648 C CA . TYR A 1 210 ? 18.229 -14.571 -54.214 1.00 80.75 210 TYR A CA 1
ATOM 1649 C C . TYR A 1 210 ? 17.772 -13.175 -54.666 1.00 80.75 210 TYR A C 1
ATOM 1651 O O . TYR A 1 210 ? 18.436 -12.174 -54.377 1.00 80.75 210 TYR A O 1
ATOM 1659 N N . THR A 1 211 ? 16.692 -13.070 -55.441 1.00 83.06 211 THR A N 1
ATOM 1660 C CA . THR A 1 211 ? 16.345 -11.825 -56.139 1.00 83.06 211 THR A CA 1
ATOM 1661 C C . THR A 1 211 ? 16.196 -10.652 -55.167 1.00 83.06 211 THR A C 1
ATOM 1663 O O . THR A 1 211 ? 15.294 -10.622 -54.330 1.00 83.06 211 THR A O 1
ATOM 1666 N N . LYS A 1 212 ? 17.079 -9.649 -55.293 1.00 83.88 212 LYS A N 1
ATOM 1667 C CA . LYS A 1 212 ? 17.147 -8.454 -54.429 1.00 83.88 212 LYS A CA 1
ATOM 1668 C C . LYS A 1 212 ? 17.391 -8.737 -52.934 1.00 83.88 212 LYS A C 1
ATOM 1670 O O . LYS A 1 212 ? 17.153 -7.841 -52.126 1.00 83.88 212 LYS A O 1
ATOM 1675 N N . ALA A 1 213 ? 17.870 -9.922 -52.563 1.00 86.75 213 ALA A N 1
ATOM 1676 C CA . ALA A 1 213 ? 18.294 -10.210 -51.194 1.00 86.75 213 ALA A CA 1
ATOM 1677 C C . ALA A 1 213 ? 19.537 -9.379 -50.809 1.00 86.75 213 ALA A C 1
ATOM 1679 O O . ALA A 1 213 ? 20.379 -9.085 -51.666 1.00 86.75 213 ALA A O 1
ATOM 1680 N N . ASP A 1 214 ? 19.674 -8.988 -49.539 1.00 85.12 214 ASP A N 1
ATOM 1681 C CA . ASP A 1 214 ? 20.766 -8.127 -49.063 1.00 85.12 214 ASP A CA 1
ATOM 1682 C C . ASP A 1 214 ? 21.703 -8.853 -48.090 1.00 85.12 214 ASP A C 1
ATOM 1684 O O . ASP A 1 214 ? 21.418 -8.988 -46.907 1.00 85.12 214 ASP A O 1
ATOM 1688 N N . PHE A 1 215 ? 22.866 -9.268 -48.588 1.00 86.50 215 PHE A N 1
ATOM 1689 C CA . PHE A 1 215 ? 23.927 -9.955 -47.846 1.00 86.50 215 PHE A CA 1
ATOM 1690 C C . PHE A 1 215 ? 25.121 -9.028 -47.550 1.00 86.50 215 PHE A C 1
ATOM 1692 O O . PHE A 1 215 ? 26.276 -9.461 -47.436 1.00 86.50 215 PHE A O 1
ATOM 1699 N N . ARG A 1 216 ? 24.907 -7.708 -47.459 1.00 82.25 216 ARG A N 1
ATOM 1700 C CA . ARG A 1 216 ? 25.992 -6.782 -47.104 1.00 82.25 216 ARG A CA 1
ATOM 1701 C C . ARG A 1 216 ? 26.507 -7.068 -45.693 1.00 82.25 216 ARG A C 1
ATOM 1703 O O . ARG A 1 216 ? 25.757 -7.160 -44.734 1.00 82.25 216 ARG A O 1
ATOM 1710 N N . HIS A 1 217 ? 27.827 -7.118 -45.565 1.00 80.44 217 HIS A N 1
ATOM 1711 C CA . HIS A 1 217 ? 28.561 -7.336 -44.316 1.00 80.44 217 HIS A CA 1
ATOM 1712 C C . HIS A 1 217 ? 28.410 -8.731 -43.699 1.00 80.44 217 HIS A C 1
ATOM 1714 O O . HIS A 1 217 ? 28.790 -8.899 -42.547 1.00 80.44 217 HIS A O 1
ATOM 1720 N N . VAL A 1 218 ? 27.949 -9.726 -44.463 1.00 78.06 218 VAL A N 1
ATOM 1721 C CA . VAL A 1 218 ? 27.942 -11.117 -43.996 1.00 78.06 218 VAL A CA 1
ATOM 1722 C C . VAL A 1 218 ? 29.359 -11.693 -43.952 1.00 78.06 218 VAL A C 1
ATOM 1724 O O . VAL A 1 218 ? 30.109 -11.628 -44.936 1.00 78.06 218 VAL A O 1
ATOM 1727 N N . ASN A 1 219 ? 29.727 -12.273 -42.814 1.00 78.88 219 ASN A N 1
ATOM 1728 C CA . ASN A 1 219 ? 31.004 -12.946 -42.600 1.00 78.88 219 ASN A CA 1
ATOM 1729 C C . ASN A 1 219 ? 30.859 -14.463 -42.768 1.00 78.88 219 ASN A C 1
ATOM 1731 O O . ASN A 1 219 ? 29.868 -15.027 -42.338 1.00 78.88 219 ASN A O 1
ATOM 1735 N N . GLY A 1 220 ? 31.859 -15.110 -43.383 1.00 78.94 220 GLY A N 1
ATOM 1736 C CA . GLY A 1 220 ? 31.958 -16.575 -43.476 1.00 78.94 220 GLY A CA 1
ATOM 1737 C C . GLY A 1 220 ? 31.275 -17.269 -44.666 1.00 78.94 220 GLY A C 1
ATOM 1738 O O . GLY A 1 220 ? 31.392 -18.482 -44.796 1.00 78.94 220 GLY A O 1
ATOM 1739 N N . LEU A 1 221 ? 30.658 -16.524 -45.592 1.00 83.94 221 LEU A N 1
ATOM 1740 C CA . LEU A 1 221 ? 30.214 -17.074 -46.884 1.00 83.94 221 LEU A CA 1
ATOM 1741 C C . LEU A 1 221 ? 31.397 -17.501 -47.767 1.00 83.94 221 LEU A C 1
ATOM 1743 O O . LEU A 1 221 ? 32.372 -16.752 -47.908 1.00 83.94 221 LEU A O 1
ATOM 1747 N N . THR A 1 222 ? 31.260 -18.642 -48.442 1.00 84.25 222 THR A N 1
ATOM 1748 C CA . THR A 1 222 ? 32.223 -19.134 -49.443 1.00 84.25 222 THR A CA 1
ATOM 1749 C C . THR A 1 222 ? 32.206 -18.290 -50.726 1.00 84.25 222 THR A C 1
ATOM 1751 O O . THR A 1 222 ? 31.269 -17.527 -50.979 1.00 84.25 222 THR A O 1
ATOM 1754 N N . GLU A 1 223 ? 33.251 -18.396 -51.554 1.00 78.06 223 GLU A N 1
ATOM 1755 C CA . GLU A 1 223 ? 33.333 -17.651 -52.823 1.00 78.06 223 GLU A CA 1
ATOM 1756 C C . GLU A 1 223 ? 32.241 -18.067 -53.824 1.00 78.06 223 GLU A C 1
ATOM 1758 O O . GLU A 1 223 ? 31.657 -17.206 -54.481 1.00 78.06 223 GLU A O 1
ATOM 1763 N N . ASP A 1 224 ? 31.913 -19.361 -53.885 1.00 80.50 224 ASP A N 1
ATOM 1764 C CA . ASP A 1 224 ? 30.846 -19.898 -54.740 1.00 80.50 224 ASP A CA 1
ATOM 1765 C C . ASP A 1 224 ? 29.462 -19.357 -54.339 1.00 80.50 224 ASP A C 1
ATOM 1767 O O . ASP A 1 224 ? 28.715 -18.850 -55.180 1.00 80.50 224 ASP A O 1
ATOM 1771 N N . GLN A 1 225 ? 29.150 -19.347 -53.037 1.00 84.50 225 GLN A N 1
ATOM 1772 C CA . GLN A 1 225 ? 27.907 -18.759 -52.522 1.00 84.50 225 GLN A CA 1
ATOM 1773 C C . GLN A 1 225 ? 27.793 -17.271 -52.880 1.00 84.50 225 GLN A C 1
ATOM 1775 O O . GLN A 1 225 ? 26.746 -16.818 -53.340 1.00 84.50 225 GLN A O 1
ATOM 1780 N N . GLN A 1 226 ? 28.878 -16.505 -52.724 1.00 81.62 226 GLN A N 1
ATOM 1781 C CA . GLN A 1 226 ? 28.893 -15.080 -53.075 1.00 81.62 226 GLN A CA 1
ATOM 1782 C C . GLN A 1 226 ? 28.641 -14.850 -54.575 1.00 81.62 226 GLN A C 1
ATOM 1784 O O . GLN A 1 226 ? 27.912 -13.922 -54.934 1.00 81.62 226 GLN A O 1
ATOM 1789 N N . ALA A 1 227 ? 29.213 -15.691 -55.445 1.00 76.88 227 ALA A N 1
ATOM 1790 C CA . ALA A 1 227 ? 29.011 -15.614 -56.891 1.00 76.88 227 ALA A CA 1
ATOM 1791 C C . ALA A 1 227 ? 27.554 -15.914 -57.283 1.00 76.88 227 ALA A C 1
ATOM 1793 O O . ALA A 1 227 ? 26.967 -15.161 -58.063 1.00 76.88 227 ALA A O 1
ATOM 1794 N N . LYS A 1 228 ? 26.949 -16.953 -56.693 1.00 80.25 228 LYS A N 1
ATOM 1795 C CA . LYS A 1 228 ? 25.539 -17.322 -56.912 1.00 80.25 228 LYS A CA 1
ATOM 1796 C C . LYS A 1 228 ? 24.574 -16.212 -56.478 1.00 80.25 228 LYS A C 1
ATOM 1798 O O . LYS A 1 228 ? 23.663 -15.870 -57.230 1.00 80.25 228 LYS A O 1
ATOM 1803 N N . ILE A 1 229 ? 24.816 -15.586 -55.322 1.00 82.06 229 ILE A N 1
ATOM 1804 C CA . ILE A 1 229 ? 24.001 -14.465 -54.814 1.00 82.06 229 ILE A CA 1
ATOM 1805 C C . ILE A 1 229 ? 24.058 -13.262 -55.766 1.00 82.06 229 ILE A C 1
ATOM 1807 O O . ILE A 1 229 ? 23.026 -12.677 -56.099 1.00 82.06 229 ILE A O 1
ATOM 1811 N N . LEU A 1 230 ? 25.258 -12.892 -56.226 1.00 77.88 230 LEU A N 1
ATOM 1812 C CA . LEU A 1 230 ? 25.447 -11.790 -57.174 1.00 77.88 230 LEU A CA 1
ATOM 1813 C C . LEU A 1 230 ? 24.773 -12.062 -58.522 1.00 77.88 230 LEU A C 1
ATOM 1815 O O . LEU A 1 230 ? 24.095 -11.181 -59.049 1.00 77.88 230 LEU A O 1
ATOM 1819 N N . ALA A 1 231 ? 24.949 -13.270 -59.069 1.00 74.19 231 ALA A N 1
ATOM 1820 C CA . ALA A 1 231 ? 24.374 -13.666 -60.355 1.00 74.19 231 ALA A CA 1
ATOM 1821 C C . ALA A 1 231 ? 22.837 -13.596 -60.353 1.00 74.19 231 ALA A C 1
ATOM 1823 O O . ALA A 1 231 ? 22.232 -13.252 -61.364 1.00 74.19 231 ALA A O 1
ATOM 1824 N N . ALA A 1 232 ? 22.212 -13.846 -59.202 1.00 73.00 232 ALA A N 1
ATOM 1825 C CA . ALA A 1 232 ? 20.767 -13.766 -59.004 1.00 73.00 232 ALA A CA 1
ATOM 1826 C C . ALA A 1 232 ? 20.248 -12.354 -58.634 1.00 73.00 232 ALA A C 1
ATOM 1828 O O . ALA A 1 232 ? 19.066 -12.188 -58.321 1.00 73.00 232 ALA A O 1
ATOM 1829 N N . GLY A 1 233 ? 21.101 -11.320 -58.666 1.00 74.50 233 GLY A N 1
ATOM 1830 C CA . GLY A 1 233 ? 20.713 -9.929 -58.398 1.00 74.50 233 GLY A CA 1
ATOM 1831 C C . GLY A 1 233 ? 20.637 -9.547 -56.913 1.00 74.50 233 GLY A C 1
ATOM 1832 O O . GLY A 1 233 ? 19.985 -8.555 -56.571 1.00 74.50 233 GLY A O 1
ATOM 1833 N N . GLY A 1 234 ? 21.275 -10.318 -56.028 1.00 76.38 234 GLY A N 1
ATOM 1834 C CA . GLY A 1 234 ? 21.466 -9.977 -54.617 1.00 76.38 234 GLY A CA 1
ATOM 1835 C C . GLY A 1 234 ? 22.587 -8.950 -54.390 1.00 76.38 234 GLY A C 1
ATOM 1836 O O . GLY A 1 234 ? 23.413 -8.680 -55.265 1.00 76.38 234 GLY A O 1
ATOM 1837 N N . ARG A 1 235 ? 22.633 -8.345 -53.199 1.00 80.94 235 ARG A N 1
ATOM 1838 C CA . ARG A 1 235 ? 23.636 -7.333 -52.809 1.00 80.94 235 ARG A CA 1
ATOM 1839 C C . ARG A 1 235 ? 24.679 -7.930 -51.862 1.00 80.94 235 ARG A C 1
ATOM 1841 O O . ARG A 1 235 ? 24.317 -8.518 -50.856 1.00 80.94 235 ARG A O 1
ATOM 1848 N N . ILE A 1 236 ? 25.970 -7.697 -52.121 1.00 79.00 236 ILE A N 1
ATOM 1849 C CA . ILE A 1 236 ? 27.085 -8.054 -51.217 1.00 79.00 236 ILE A CA 1
ATOM 1850 C C . ILE A 1 236 ? 28.055 -6.869 -51.018 1.00 79.00 236 ILE A C 1
ATOM 1852 O O . ILE A 1 236 ? 28.047 -5.902 -51.784 1.00 79.00 236 ILE A O 1
ATOM 1856 N N . SER A 1 237 ? 28.911 -6.901 -49.986 1.00 71.94 237 SER A N 1
ATOM 1857 C CA . SER A 1 237 ? 29.804 -5.771 -49.649 1.00 71.94 237 SER A CA 1
ATOM 1858 C C . SER A 1 237 ? 30.953 -5.527 -50.647 1.00 71.94 237 SER A C 1
ATOM 1860 O O . SER A 1 237 ? 31.774 -6.404 -50.922 1.00 71.94 237 SER A O 1
ATOM 1862 N N . LYS A 1 238 ? 31.111 -4.260 -51.080 1.00 52.78 238 LYS A N 1
ATOM 1863 C CA . LYS A 1 238 ? 32.082 -3.779 -52.098 1.00 52.78 238 LYS A CA 1
ATOM 1864 C C . LYS A 1 238 ? 33.568 -4.102 -51.825 1.00 52.78 238 LYS A C 1
ATOM 1866 O O . LYS A 1 238 ? 34.365 -4.129 -52.760 1.00 52.78 238 LYS A O 1
ATOM 1871 N N . ARG A 1 239 ? 33.982 -4.344 -50.571 1.00 50.09 239 ARG A N 1
ATOM 1872 C CA . ARG A 1 239 ? 35.406 -4.539 -50.202 1.00 50.09 239 ARG A CA 1
ATOM 1873 C C . ARG A 1 239 ? 35.975 -5.892 -50.668 1.00 50.09 239 ARG A C 1
ATOM 1875 O O . ARG A 1 239 ? 37.161 -5.958 -50.975 1.00 50.09 239 ARG A O 1
ATOM 1882 N N . ARG A 1 240 ? 35.141 -6.938 -50.780 1.00 48.06 240 ARG A N 1
ATOM 1883 C CA . ARG A 1 240 ? 35.526 -8.266 -51.315 1.00 48.06 240 ARG A CA 1
ATOM 1884 C C . ARG A 1 240 ? 35.293 -8.399 -52.821 1.00 48.06 240 ARG A C 1
ATOM 1886 O O . ARG A 1 240 ? 36.042 -9.118 -53.475 1.00 48.06 240 ARG A O 1
ATOM 1893 N N . LEU A 1 241 ? 34.389 -7.584 -53.378 1.00 45.34 241 LEU A N 1
ATOM 1894 C CA . LEU A 1 241 ? 34.206 -7.403 -54.823 1.00 45.34 241 LEU A CA 1
ATOM 1895 C C . LEU A 1 241 ? 35.544 -7.118 -55.527 1.00 45.34 241 LEU A C 1
ATOM 1897 O O . LEU A 1 241 ? 35.782 -7.644 -56.598 1.00 45.34 241 LEU A O 1
ATOM 1901 N N . ARG A 1 242 ? 36.472 -6.375 -54.900 1.00 46.69 242 ARG A N 1
ATOM 1902 C CA . ARG A 1 242 ? 37.820 -6.107 -55.448 1.00 46.69 242 ARG A CA 1
ATOM 1903 C C . ARG A 1 242 ? 38.718 -7.347 -55.597 1.00 46.69 242 ARG A C 1
ATOM 1905 O O . ARG A 1 242 ? 39.555 -7.350 -56.493 1.00 46.69 242 ARG A O 1
ATOM 1912 N N . LYS A 1 243 ? 38.584 -8.373 -54.743 1.00 50.78 243 LYS A N 1
ATOM 1913 C CA . LYS A 1 243 ? 39.363 -9.628 -54.843 1.00 50.78 243 LYS A CA 1
ATOM 1914 C C . LYS A 1 243 ? 38.810 -10.541 -55.941 1.00 50.78 243 LYS A C 1
ATOM 1916 O O . LYS A 1 243 ? 39.586 -11.071 -56.725 1.00 50.78 243 LYS A O 1
ATOM 1921 N N . TRP A 1 244 ? 37.487 -10.629 -56.048 1.00 50.84 244 TRP A N 1
ATOM 1922 C CA . TRP A 1 244 ? 36.792 -11.365 -57.108 1.00 50.84 244 TRP A CA 1
ATOM 1923 C C . TRP A 1 244 ? 36.924 -10.678 -58.480 1.00 50.84 244 TRP A C 1
ATOM 1925 O O . TRP A 1 244 ? 37.302 -11.311 -59.458 1.00 50.84 244 TRP A O 1
ATOM 1935 N N . ILE A 1 245 ? 36.773 -9.347 -58.537 1.00 49.22 245 ILE A N 1
ATOM 1936 C CA . ILE A 1 245 ? 37.097 -8.529 -59.720 1.00 49.22 245 ILE A CA 1
ATOM 1937 C C . ILE A 1 245 ? 38.541 -8.791 -60.162 1.00 49.22 245 ILE A C 1
ATOM 1939 O O . ILE A 1 245 ? 38.776 -8.922 -61.355 1.00 49.22 245 ILE A O 1
ATOM 1943 N N . LYS A 1 246 ? 39.497 -8.937 -59.231 1.00 52.62 246 LYS A N 1
ATOM 1944 C CA . LYS A 1 246 ? 40.888 -9.299 -59.552 1.00 52.62 2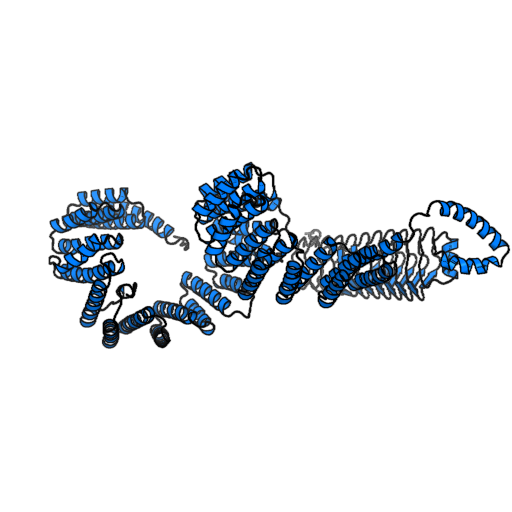46 LYS A CA 1
ATOM 1945 C C . LYS A 1 246 ? 41.040 -10.689 -60.187 1.00 52.62 246 LYS A C 1
ATOM 1947 O O . LYS A 1 246 ? 41.937 -10.834 -61.012 1.00 52.62 246 LYS A O 1
ATOM 1952 N N . SER A 1 247 ? 40.211 -11.682 -59.843 1.00 53.19 247 SER A N 1
ATOM 1953 C CA . SER A 1 247 ? 40.297 -13.020 -60.456 1.00 53.19 247 SER A CA 1
ATOM 1954 C C . SER A 1 247 ? 39.624 -13.072 -61.835 1.00 53.19 247 SER A C 1
ATOM 1956 O O . SER A 1 247 ? 40.151 -13.700 -62.748 1.00 53.19 247 SER A O 1
ATOM 1958 N N . ILE A 1 248 ? 38.538 -12.318 -62.047 1.00 47.97 248 ILE A N 1
ATOM 1959 C CA . ILE A 1 248 ? 37.810 -12.277 -63.330 1.00 47.97 248 ILE A CA 1
ATOM 1960 C C . ILE A 1 248 ? 38.454 -11.315 -64.344 1.00 47.97 248 ILE A C 1
ATOM 1962 O O . ILE A 1 248 ? 38.340 -11.537 -65.553 1.00 47.97 248 ILE A O 1
ATOM 1966 N N . TRP A 1 249 ? 39.212 -10.307 -63.883 1.00 53.19 249 TRP A N 1
ATOM 1967 C CA . TRP A 1 249 ? 40.039 -9.419 -64.727 1.00 53.19 249 TRP A CA 1
ATOM 1968 C C . TRP A 1 249 ? 40.973 -10.214 -65.655 1.00 53.19 249 TRP A C 1
ATOM 1970 O O . TRP A 1 249 ? 41.297 -9.761 -66.753 1.00 53.19 249 TRP A O 1
ATOM 1980 N N . GLN A 1 250 ? 41.377 -11.424 -65.261 1.00 57.16 250 GLN A N 1
ATOM 1981 C CA . GLN A 1 250 ? 42.261 -12.260 -66.071 1.00 57.16 250 GLN A CA 1
ATOM 1982 C C . GLN A 1 250 ? 41.593 -12.851 -67.326 1.00 57.16 250 GLN A C 1
ATOM 1984 O O . GLN A 1 250 ? 42.293 -13.370 -68.190 1.00 57.16 250 GLN A O 1
ATOM 1989 N N . THR A 1 251 ? 40.270 -12.715 -67.490 1.00 55.72 251 THR A N 1
ATOM 1990 C CA . THR A 1 251 ? 39.548 -13.191 -68.683 1.00 55.72 251 THR A CA 1
ATOM 1991 C C . THR A 1 251 ? 39.075 -12.037 -69.587 1.00 55.72 251 THR A C 1
ATOM 1993 O O . THR A 1 251 ? 38.617 -11.005 -69.086 1.00 55.72 251 THR A O 1
ATOM 1996 N N . PRO A 1 252 ? 39.116 -12.181 -70.929 1.00 58.50 252 PRO A N 1
ATOM 1997 C CA . PRO A 1 252 ? 38.693 -11.125 -71.860 1.00 58.50 252 PRO A CA 1
ATOM 1998 C C . PRO A 1 252 ? 37.219 -10.714 -71.705 1.00 58.50 252 PRO A C 1
ATOM 2000 O O . PRO A 1 252 ? 36.903 -9.528 -71.756 1.00 58.50 252 PRO A O 1
ATOM 2003 N N . LYS A 1 253 ? 36.319 -11.677 -71.445 1.00 56.91 253 LYS A N 1
ATOM 2004 C CA . LYS A 1 253 ? 34.882 -11.418 -71.218 1.00 56.91 253 LYS A CA 1
ATOM 2005 C C . LYS A 1 253 ? 34.619 -10.676 -69.899 1.00 56.91 253 LYS A C 1
ATOM 2007 O O . LYS A 1 253 ? 33.715 -9.848 -69.833 1.00 56.91 253 LYS A O 1
ATOM 2012 N N . GLY A 1 254 ? 35.450 -10.909 -68.881 1.00 53.62 254 GLY A N 1
ATOM 2013 C CA . GLY A 1 254 ? 35.393 -10.228 -67.588 1.00 53.62 254 GLY A CA 1
ATOM 2014 C C . GLY A 1 254 ? 35.656 -8.725 -67.661 1.00 53.62 254 GLY A C 1
ATOM 2015 O O . GLY A 1 254 ? 34.984 -7.938 -66.994 1.00 53.62 254 GLY A O 1
ATOM 2016 N N . LYS A 1 255 ? 36.595 -8.310 -68.521 1.00 54.53 255 LYS A N 1
ATOM 2017 C CA . LYS A 1 255 ? 36.970 -6.897 -68.696 1.00 54.53 255 LYS A CA 1
ATOM 2018 C C . LYS A 1 255 ? 35.823 -6.041 -69.243 1.00 54.53 255 LYS A C 1
ATOM 2020 O O . LYS A 1 255 ? 35.616 -4.934 -68.756 1.00 54.53 255 LYS A O 1
ATOM 2025 N N . ALA A 1 256 ? 35.050 -6.557 -70.199 1.00 52.81 256 ALA A N 1
ATOM 2026 C CA . ALA A 1 256 ? 33.946 -5.817 -70.816 1.00 52.81 256 ALA A CA 1
ATOM 2027 C C . ALA A 1 256 ? 32.787 -5.545 -69.835 1.00 52.81 256 ALA A C 1
ATOM 2029 O O . ALA A 1 256 ? 32.252 -4.439 -69.799 1.00 52.81 256 ALA A O 1
ATOM 2030 N N . ALA A 1 257 ? 32.446 -6.518 -68.982 1.00 52.66 257 ALA A N 1
ATOM 2031 C CA . ALA A 1 257 ? 31.370 -6.377 -67.997 1.00 52.66 257 ALA A CA 1
ATOM 2032 C C . ALA A 1 257 ? 31.698 -5.347 -66.897 1.00 52.66 257 ALA A C 1
ATOM 2034 O O . ALA A 1 257 ? 30.826 -4.604 -66.450 1.00 52.66 257 ALA A O 1
ATOM 2035 N N . ILE A 1 258 ? 32.967 -5.262 -66.485 1.00 54.00 258 ILE A N 1
ATOM 2036 C CA . ILE A 1 258 ? 33.418 -4.334 -65.436 1.00 54.00 258 ILE A CA 1
ATOM 2037 C C . ILE A 1 258 ? 33.378 -2.876 -65.919 1.00 54.00 258 ILE A C 1
ATOM 2039 O O . ILE A 1 258 ? 33.006 -1.994 -65.145 1.00 54.00 258 ILE A O 1
ATOM 2043 N N . ILE A 1 259 ? 33.699 -2.620 -67.192 1.00 54.12 259 ILE A N 1
ATOM 2044 C CA . ILE A 1 259 ? 33.684 -1.271 -67.785 1.00 54.12 259 ILE A CA 1
ATOM 2045 C C . ILE A 1 259 ? 32.258 -0.694 -67.815 1.00 54.12 259 ILE A C 1
ATOM 2047 O O . ILE A 1 259 ? 32.060 0.468 -67.461 1.00 54.12 259 ILE A O 1
ATOM 2051 N N . ALA A 1 260 ? 31.251 -1.514 -68.129 1.00 49.94 260 ALA A N 1
ATOM 2052 C CA . ALA A 1 260 ? 29.848 -1.089 -68.132 1.00 49.94 260 ALA A CA 1
ATOM 2053 C C . ALA A 1 260 ? 29.324 -0.737 -66.723 1.00 49.94 260 ALA A C 1
ATOM 2055 O O . ALA A 1 260 ? 28.591 0.234 -66.543 1.00 49.94 260 ALA A O 1
ATOM 2056 N N . VAL A 1 261 ? 29.743 -1.488 -65.698 1.00 49.34 261 VAL A N 1
ATOM 2057 C CA . VAL A 1 261 ? 29.349 -1.249 -64.297 1.00 49.34 261 VAL A CA 1
ATOM 2058 C C . VAL A 1 261 ? 30.048 -0.015 -63.714 1.00 49.34 261 VAL A C 1
ATOM 2060 O O . VAL A 1 261 ? 29.459 0.708 -62.908 1.00 49.34 261 VAL A O 1
ATOM 2063 N N . PHE A 1 262 ? 31.283 0.270 -64.138 1.00 43.56 262 PHE A N 1
ATOM 2064 C CA . PHE A 1 262 ? 32.031 1.444 -63.680 1.00 43.56 262 PHE A CA 1
ATOM 2065 C C . PHE A 1 262 ? 31.383 2.761 -64.138 1.00 43.56 262 PHE A C 1
ATOM 2067 O O . PHE A 1 262 ? 31.327 3.709 -63.356 1.00 43.56 262 PHE A O 1
ATOM 2074 N N . ALA A 1 263 ? 30.808 2.796 -65.345 1.00 42.22 263 ALA A N 1
ATOM 2075 C CA . ALA A 1 263 ? 30.080 3.960 -65.859 1.00 42.22 263 ALA A CA 1
ATOM 2076 C C . ALA A 1 263 ? 28.820 4.293 -65.029 1.00 42.22 263 ALA A C 1
ATOM 2078 O O . ALA A 1 263 ? 28.547 5.458 -64.749 1.00 42.22 263 ALA A O 1
ATOM 2079 N N . LEU A 1 264 ? 28.098 3.275 -64.545 1.00 41.75 264 LEU A N 1
ATOM 2080 C CA . LEU A 1 264 ? 26.918 3.446 -63.682 1.00 41.75 264 LEU A CA 1
ATOM 2081 C C . LEU A 1 264 ? 27.271 3.893 -62.255 1.00 41.75 264 LEU A C 1
ATOM 2083 O O . LEU A 1 264 ? 26.518 4.637 -61.628 1.00 41.75 264 LEU A O 1
ATOM 2087 N N . ILE A 1 265 ? 28.421 3.461 -61.730 1.00 45.72 265 ILE A N 1
ATOM 2088 C CA . ILE A 1 265 ? 28.868 3.824 -60.377 1.00 45.72 265 ILE A CA 1
ATOM 2089 C C . ILE A 1 265 ? 29.304 5.291 -60.311 1.00 45.72 265 ILE A C 1
ATOM 2091 O O . ILE A 1 265 ? 29.034 5.942 -59.303 1.00 45.72 265 ILE A O 1
ATOM 2095 N N . VAL A 1 266 ? 29.923 5.824 -61.369 1.00 40.62 266 VAL A N 1
ATOM 2096 C CA . VAL A 1 266 ? 30.354 7.233 -61.425 1.00 40.62 266 VAL A CA 1
ATOM 2097 C C . VAL A 1 266 ? 29.154 8.191 -61.426 1.00 40.62 266 VAL A C 1
ATOM 2099 O O . VAL A 1 266 ? 29.211 9.220 -60.759 1.00 40.62 266 VAL A O 1
ATOM 2102 N N . PHE A 1 267 ? 28.030 7.814 -62.046 1.00 37.16 267 PHE A N 1
ATOM 2103 C CA . PHE A 1 267 ? 26.803 8.623 -62.039 1.00 37.16 267 PHE A CA 1
ATOM 2104 C C . PHE A 1 267 ? 26.160 8.742 -60.642 1.00 37.16 267 PHE A C 1
ATOM 2106 O O . PHE A 1 267 ? 25.666 9.801 -60.271 1.00 37.16 267 PHE A O 1
ATOM 2113 N N . PHE A 1 268 ? 26.218 7.687 -59.820 1.00 35.47 268 PHE A N 1
ATOM 2114 C CA . PHE A 1 268 ? 25.674 7.718 -58.452 1.00 35.47 268 PHE A CA 1
ATOM 2115 C C . PHE A 1 268 ? 26.636 8.306 -57.410 1.00 35.47 268 PHE A C 1
ATOM 2117 O O . PHE A 1 268 ? 26.190 8.744 -56.350 1.00 35.47 268 PHE A O 1
ATOM 2124 N N . TYR A 1 269 ? 27.946 8.319 -57.680 1.00 35.53 269 TYR A N 1
ATOM 2125 C CA . TYR A 1 269 ? 28.948 8.796 -56.720 1.00 35.53 269 TYR A CA 1
ATOM 2126 C C . TYR A 1 269 ? 28.958 10.325 -56.571 1.00 35.53 269 TYR A C 1
ATOM 2128 O O . TYR A 1 269 ? 29.342 10.822 -55.517 1.00 35.53 269 TYR A O 1
ATOM 2136 N N . TYR A 1 270 ? 28.494 11.063 -57.585 1.00 32.50 270 TYR A N 1
ATOM 2137 C CA . TYR A 1 270 ? 28.502 12.530 -57.576 1.00 32.50 270 TYR A CA 1
ATOM 2138 C C . TYR A 1 270 ? 27.412 13.153 -56.677 1.00 32.50 270 TYR A C 1
ATOM 2140 O O . TYR A 1 270 ? 27.538 14.302 -56.275 1.00 32.50 270 TYR A O 1
ATOM 2148 N N . ASN A 1 271 ? 26.379 12.393 -56.287 1.00 35.16 271 ASN A N 1
ATOM 2149 C CA . ASN A 1 271 ? 25.252 12.909 -55.491 1.00 35.16 271 ASN A CA 1
ATOM 2150 C C . ASN A 1 271 ? 25.334 12.618 -53.976 1.00 35.16 271 ASN A C 1
ATOM 2152 O O . ASN A 1 271 ? 24.422 12.990 -53.246 1.00 35.16 271 ASN A O 1
ATOM 2156 N N . ALA A 1 272 ? 26.382 11.946 -53.479 1.00 33.97 272 ALA A N 1
ATOM 2157 C CA . ALA A 1 272 ? 26.413 11.415 -52.104 1.00 33.97 272 ALA A CA 1
ATOM 2158 C C . ALA A 1 272 ? 27.512 12.000 -51.190 1.00 33.97 272 ALA A C 1
ATOM 2160 O O . ALA A 1 272 ? 27.729 11.492 -50.091 1.00 33.97 272 ALA A O 1
ATOM 2161 N N . THR A 1 273 ? 28.232 13.042 -51.610 1.00 31.23 273 THR A N 1
ATOM 2162 C CA . THR A 1 273 ? 29.398 13.575 -50.882 1.00 31.23 273 THR A CA 1
ATOM 2163 C C . THR A 1 273 ? 29.084 14.793 -50.013 1.00 31.23 273 THR A C 1
ATOM 2165 O O . THR A 1 273 ? 29.729 15.822 -50.162 1.00 31.23 273 THR A O 1
ATOM 2168 N N . ASN A 1 274 ? 28.156 14.652 -49.063 1.00 31.25 274 ASN A N 1
ATOM 2169 C CA . ASN A 1 274 ? 28.104 15.494 -47.861 1.00 31.25 274 ASN A CA 1
ATOM 2170 C C . ASN A 1 274 ? 27.917 14.581 -46.623 1.00 31.25 274 ASN A C 1
ATOM 2172 O O . ASN A 1 274 ? 26.880 13.943 -46.484 1.00 31.25 274 ASN A O 1
ATOM 2176 N N . ASN A 1 275 ? 28.941 14.530 -45.752 1.00 37.44 275 ASN A N 1
ATOM 2177 C CA . ASN A 1 275 ? 29.066 13.830 -44.448 1.00 37.44 275 ASN A CA 1
ATOM 2178 C C . ASN A 1 275 ? 29.251 12.285 -44.385 1.00 37.44 275 ASN A C 1
ATOM 2180 O O . ASN A 1 275 ? 28.281 11.542 -44.257 1.00 37.44 275 ASN A O 1
ATOM 2184 N N . PRO A 1 276 ? 30.504 11.767 -44.321 1.00 36.34 276 PRO A N 1
ATOM 2185 C CA . PRO A 1 276 ? 30.799 10.348 -44.059 1.00 36.34 276 PRO A CA 1
ATOM 2186 C C . PRO A 1 276 ? 31.167 9.984 -42.599 1.00 36.34 276 PRO A C 1
ATOM 2188 O O . PRO A 1 276 ? 31.326 8.792 -42.315 1.00 36.34 276 PRO A O 1
ATOM 2191 N N . SER A 1 277 ? 31.328 10.946 -41.681 1.00 44.59 277 SER A N 1
ATOM 2192 C CA . SER A 1 277 ? 31.682 10.700 -40.265 1.00 44.59 277 SER A CA 1
ATOM 2193 C C . SER A 1 277 ? 30.462 10.465 -39.360 1.00 44.59 277 SER A C 1
ATOM 2195 O O . SER A 1 277 ? 30.498 9.546 -38.543 1.00 44.59 277 SER A O 1
ATOM 2197 N N . SER A 1 278 ? 29.345 11.173 -39.569 1.00 49.91 278 SER A N 1
ATOM 2198 C CA . SER A 1 278 ? 28.154 11.081 -38.700 1.00 49.91 278 SER A CA 1
ATOM 2199 C C . SER A 1 278 ? 27.450 9.718 -38.750 1.00 49.91 278 SER A C 1
ATOM 2201 O O . SER A 1 278 ? 27.060 9.177 -37.722 1.00 49.91 278 SER A O 1
ATOM 2203 N N . TRP A 1 279 ? 27.364 9.092 -39.929 1.00 43.59 279 TRP A N 1
ATOM 2204 C CA . TRP A 1 279 ? 26.563 7.874 -40.127 1.00 43.59 279 TRP A CA 1
ATOM 2205 C C . TRP A 1 279 ? 27.048 6.657 -39.316 1.00 43.59 279 TRP A C 1
ATOM 2207 O O . TRP A 1 279 ? 26.269 5.767 -38.975 1.00 43.59 279 TRP A O 1
ATOM 2217 N N . ARG A 1 280 ? 28.353 6.570 -39.014 1.00 49.66 280 ARG A N 1
ATOM 2218 C CA . ARG A 1 280 ? 28.922 5.439 -38.253 1.00 49.66 280 ARG A CA 1
ATOM 2219 C C . ARG A 1 280 ? 28.786 5.610 -36.744 1.00 49.66 280 ARG A C 1
ATOM 2221 O O . ARG A 1 280 ? 28.662 4.598 -36.058 1.00 49.66 280 ARG A O 1
ATOM 2228 N N . GLU A 1 281 ? 28.833 6.844 -36.254 1.00 56.72 281 GLU A N 1
ATOM 2229 C CA . GLU A 1 281 ? 28.575 7.174 -34.850 1.00 56.72 281 GLU A CA 1
ATOM 2230 C C . GLU A 1 281 ? 27.086 7.037 -34.542 1.00 56.72 281 GLU A C 1
ATOM 2232 O O . GLU A 1 281 ? 26.717 6.346 -33.599 1.00 56.72 281 GLU A O 1
ATOM 2237 N N . GLU A 1 282 ? 26.231 7.548 -35.427 1.00 57.88 282 GLU A N 1
ATOM 2238 C CA . GLU A 1 282 ? 24.775 7.433 -35.335 1.00 57.88 282 GLU A CA 1
ATOM 2239 C C . GLU A 1 282 ? 24.314 5.965 -35.336 1.00 57.88 282 GLU A C 1
ATOM 2241 O O . GLU A 1 282 ? 23.413 5.583 -34.591 1.00 57.88 282 GLU A O 1
ATOM 2246 N N . LYS A 1 283 ? 25.000 5.091 -36.088 1.00 64.75 283 LYS A N 1
ATOM 2247 C CA . LYS A 1 283 ? 24.757 3.641 -36.054 1.00 64.75 283 LYS A CA 1
ATOM 2248 C C . LYS A 1 283 ? 25.161 2.992 -34.722 1.00 64.75 283 LYS A C 1
ATOM 2250 O O . LYS A 1 283 ? 24.473 2.080 -34.271 1.00 64.75 283 LYS A O 1
ATOM 2255 N N . LEU A 1 284 ? 26.262 3.426 -34.100 1.00 63.47 284 LEU A N 1
ATOM 2256 C CA . LEU A 1 284 ? 26.691 2.916 -32.790 1.00 63.47 284 LEU A CA 1
ATOM 2257 C C . LEU A 1 284 ? 25.749 3.383 -31.677 1.00 63.47 284 LEU A C 1
ATOM 2259 O O . LEU A 1 284 ? 25.358 2.560 -30.859 1.00 63.47 284 LEU A O 1
ATOM 2263 N N . ILE A 1 285 ? 25.331 4.652 -31.704 1.00 68.00 285 ILE A N 1
ATOM 2264 C CA . ILE A 1 285 ? 24.341 5.215 -30.774 1.00 68.00 285 ILE A CA 1
ATOM 2265 C C . ILE A 1 285 ? 23.009 4.477 -30.919 1.00 68.00 285 ILE A C 1
ATOM 2267 O O . ILE A 1 285 ? 22.423 4.052 -29.930 1.00 68.00 285 ILE A O 1
ATOM 2271 N N . ARG A 1 286 ? 22.554 4.239 -32.154 1.00 68.38 286 ARG A N 1
ATOM 2272 C CA . ARG A 1 286 ? 21.316 3.497 -32.407 1.00 68.38 286 ARG A CA 1
ATOM 2273 C C . ARG A 1 286 ? 21.367 2.074 -31.849 1.00 68.38 286 ARG A C 1
ATOM 2275 O O . ARG A 1 286 ? 20.443 1.677 -31.152 1.00 68.38 286 ARG A O 1
ATOM 2282 N N . HIS A 1 287 ? 22.450 1.336 -32.093 1.00 66.25 287 HIS A N 1
ATOM 2283 C CA . HIS A 1 287 ? 22.609 -0.012 -31.540 1.00 66.25 287 HIS A CA 1
ATOM 2284 C C . HIS A 1 287 ? 22.761 -0.020 -30.016 1.00 66.25 287 HIS A C 1
ATOM 2286 O O . HIS A 1 287 ? 22.281 -0.945 -29.365 1.00 66.25 287 HIS A O 1
ATOM 2292 N N . ALA A 1 288 ? 23.390 1.004 -29.437 1.00 67.62 288 ALA A N 1
ATOM 2293 C CA . ALA A 1 288 ? 23.489 1.148 -27.991 1.00 67.62 288 ALA A CA 1
ATOM 2294 C C . ALA A 1 288 ? 22.123 1.449 -27.351 1.00 67.62 288 ALA A C 1
ATOM 2296 O O . ALA A 1 288 ? 21.767 0.815 -26.362 1.00 67.62 288 ALA A O 1
ATOM 2297 N N . ASN A 1 289 ? 21.318 2.320 -27.964 1.00 64.62 289 ASN A N 1
ATOM 2298 C CA . ASN A 1 289 ? 19.954 2.628 -27.528 1.00 64.62 289 ASN A CA 1
ATOM 2299 C C . ASN A 1 289 ? 19.004 1.438 -27.705 1.00 64.62 289 ASN A C 1
ATOM 2301 O O . ASN A 1 289 ? 18.184 1.169 -26.833 1.00 64.62 289 ASN A O 1
ATOM 2305 N N . GLU A 1 290 ? 19.138 0.686 -28.799 1.00 68.94 290 GLU A N 1
ATOM 2306 C CA . GLU A 1 290 ? 18.401 -0.563 -29.016 1.00 68.94 290 GLU A CA 1
ATOM 2307 C C . GLU A 1 290 ? 18.773 -1.616 -27.958 1.00 68.94 290 GLU A C 1
ATOM 2309 O O . GLU A 1 290 ? 17.886 -2.259 -27.400 1.00 68.94 290 GLU A O 1
ATOM 2314 N N . ALA A 1 291 ? 20.062 -1.768 -27.628 1.00 62.41 291 ALA A N 1
ATOM 2315 C CA . ALA A 1 291 ? 20.522 -2.677 -26.575 1.00 62.41 291 ALA A CA 1
ATOM 2316 C C . ALA A 1 291 ? 20.057 -2.232 -25.173 1.00 62.41 291 ALA A C 1
ATOM 2318 O O . ALA A 1 291 ? 19.553 -3.051 -24.403 1.00 62.41 291 ALA A O 1
ATOM 2319 N N . SER A 1 292 ? 20.130 -0.930 -24.876 1.00 59.22 292 SER A N 1
ATOM 2320 C CA . SER A 1 292 ? 19.629 -0.328 -23.634 1.00 59.22 292 SER A CA 1
ATOM 2321 C C . SER A 1 292 ? 18.116 -0.524 -23.476 1.00 59.22 292 SER A C 1
ATOM 2323 O O . SER A 1 292 ? 17.658 -1.037 -22.458 1.00 59.22 292 SER A O 1
ATOM 2325 N N . GLY A 1 293 ? 17.330 -0.258 -24.527 1.00 66.19 293 GLY A N 1
ATOM 2326 C CA . GLY A 1 293 ? 15.881 -0.496 -24.544 1.00 66.19 293 GLY A CA 1
ATOM 2327 C C . GLY A 1 293 ? 15.486 -1.977 -24.423 1.00 66.19 293 GLY A C 1
ATOM 2328 O O . GLY A 1 293 ? 14.354 -2.292 -24.052 1.00 66.19 293 GLY A O 1
ATOM 2329 N N . LYS A 1 294 ? 16.418 -2.899 -24.701 1.00 59.00 294 LYS A N 1
ATOM 2330 C CA . LYS A 1 294 ? 16.285 -4.349 -24.476 1.00 59.00 294 LYS A CA 1
ATOM 2331 C C . LYS A 1 294 ? 16.754 -4.796 -23.077 1.00 59.00 294 LYS A C 1
ATOM 2333 O O . LYS A 1 294 ? 16.631 -5.983 -22.764 1.00 59.00 294 LYS A O 1
ATOM 2338 N N . GLY A 1 295 ? 17.278 -3.888 -22.247 1.00 70.94 295 GLY A N 1
ATOM 2339 C CA . GLY A 1 295 ? 17.863 -4.182 -20.933 1.00 70.94 295 GLY A CA 1
ATOM 2340 C C . GLY A 1 295 ? 19.206 -4.922 -20.994 1.00 70.94 295 GLY A C 1
ATOM 2341 O O . GLY A 1 295 ? 19.630 -5.495 -19.992 1.00 70.94 295 GLY A O 1
ATOM 2342 N N . ASP A 1 296 ? 19.860 -4.957 -22.162 1.00 78.94 296 ASP A N 1
ATOM 2343 C CA . ASP A 1 296 ? 21.193 -5.537 -22.354 1.00 78.94 296 ASP A CA 1
ATOM 2344 C C . ASP A 1 296 ? 22.259 -4.445 -22.213 1.00 78.94 296 ASP A C 1
ATOM 2346 O O . ASP A 1 296 ? 22.835 -3.929 -23.179 1.00 78.94 296 ASP A O 1
ATOM 2350 N N . TYR A 1 297 ? 22.466 -4.045 -20.962 1.00 82.75 297 TYR A N 1
ATOM 2351 C CA . TYR A 1 297 ? 23.358 -2.947 -20.620 1.00 82.75 297 TYR A CA 1
ATOM 2352 C C . TYR A 1 297 ? 24.830 -3.275 -20.904 1.00 82.75 297 TYR A C 1
ATOM 2354 O O . TYR A 1 297 ? 25.592 -2.375 -21.237 1.00 82.75 297 TYR A O 1
ATOM 2362 N N . ASP A 1 298 ? 25.239 -4.547 -20.853 1.00 78.38 298 ASP A N 1
ATOM 2363 C CA . ASP A 1 298 ? 26.610 -4.964 -21.182 1.00 78.38 298 ASP A CA 1
ATOM 2364 C C . ASP A 1 298 ? 26.933 -4.748 -22.661 1.00 78.38 298 ASP A C 1
ATOM 2366 O O . ASP A 1 298 ? 27.994 -4.218 -23.016 1.00 78.38 298 ASP A O 1
ATOM 2370 N N . GLN A 1 299 ? 25.991 -5.101 -23.535 1.00 72.69 299 GLN A N 1
ATOM 2371 C CA . GLN A 1 299 ? 26.141 -4.879 -24.963 1.00 72.69 299 GLN A CA 1
ATOM 2372 C C . GLN A 1 299 ? 26.051 -3.383 -25.314 1.00 72.69 299 GLN A C 1
ATOM 2374 O O . GLN A 1 299 ? 26.845 -2.899 -26.127 1.00 72.69 299 GLN A O 1
ATOM 2379 N N . ALA A 1 300 ? 25.156 -2.628 -24.665 1.00 73.94 300 ALA A N 1
ATOM 2380 C CA . ALA A 1 300 ? 25.085 -1.171 -24.805 1.00 73.94 300 ALA A CA 1
ATOM 2381 C C . ALA A 1 300 ? 26.402 -0.486 -24.387 1.00 73.94 300 ALA A C 1
ATOM 2383 O O . ALA A 1 300 ? 26.961 0.302 -25.154 1.00 73.94 300 ALA A O 1
ATOM 2384 N N . LEU A 1 301 ? 26.961 -0.856 -23.229 1.00 80.44 301 LEU A N 1
ATOM 2385 C CA . LEU A 1 301 ? 28.249 -0.356 -22.732 1.00 80.44 301 LEU A CA 1
ATOM 2386 C C . LEU A 1 301 ? 29.393 -0.666 -23.697 1.00 80.44 301 LEU A C 1
ATOM 2388 O O . LEU A 1 301 ? 30.276 0.167 -23.903 1.00 80.44 301 LEU A O 1
ATOM 2392 N N . LYS A 1 302 ? 29.389 -1.843 -24.330 1.00 81.31 302 LYS A N 1
ATOM 2393 C CA . LYS A 1 302 ? 30.385 -2.200 -25.346 1.00 81.31 302 LYS A CA 1
ATOM 2394 C C . LYS A 1 302 ? 30.332 -1.252 -26.546 1.00 81.31 302 LYS A C 1
ATOM 2396 O O . LYS A 1 302 ? 31.384 -0.813 -27.013 1.00 81.31 302 LYS A O 1
ATOM 2401 N N . TYR A 1 303 ? 29.137 -0.910 -27.032 1.00 74.12 303 TYR A N 1
ATOM 2402 C CA . TYR A 1 303 ? 28.979 0.038 -28.138 1.00 74.12 303 TYR A CA 1
ATOM 2403 C C . TYR A 1 303 ? 29.409 1.454 -27.751 1.00 74.12 303 TYR A C 1
ATOM 2405 O O . TYR A 1 303 ? 30.176 2.069 -28.498 1.00 74.12 303 TYR A O 1
ATOM 2413 N N . TYR A 1 304 ? 29.009 1.933 -26.573 1.00 80.50 304 TYR A N 1
ATOM 2414 C CA . TYR A 1 304 ? 29.403 3.255 -26.092 1.00 80.50 304 TYR A CA 1
ATOM 2415 C C . TYR A 1 304 ? 30.902 3.366 -25.776 1.00 80.50 304 TYR A C 1
ATOM 2417 O O . TYR A 1 304 ? 31.513 4.374 -26.111 1.00 80.50 304 TYR A O 1
ATOM 2425 N N . LYS A 1 305 ? 31.559 2.319 -25.258 1.00 82.44 305 LYS A N 1
ATOM 2426 C CA . LYS A 1 305 ? 33.026 2.308 -25.064 1.00 82.44 305 LYS A CA 1
ATOM 2427 C C . LYS A 1 305 ? 33.792 2.362 -26.392 1.00 82.44 305 LYS A C 1
ATOM 2429 O O . LYS A 1 305 ? 34.820 3.030 -26.490 1.00 82.44 305 LYS A O 1
ATOM 2434 N N . ILE A 1 306 ? 33.288 1.697 -27.437 1.00 75.81 306 ILE A N 1
ATOM 2435 C CA . ILE A 1 306 ? 33.856 1.789 -28.794 1.00 75.81 306 ILE A CA 1
ATOM 2436 C C . ILE A 1 306 ? 33.650 3.192 -29.378 1.00 75.81 306 ILE A C 1
ATOM 2438 O O . ILE A 1 306 ? 34.550 3.708 -30.043 1.00 75.81 306 ILE A O 1
ATOM 2442 N N . LEU A 1 307 ? 32.482 3.794 -29.142 1.00 78.06 307 LEU A N 1
ATOM 2443 C CA . LEU A 1 307 ? 32.171 5.159 -29.559 1.00 78.06 307 LEU A CA 1
ATOM 2444 C C . LEU A 1 307 ? 33.099 6.170 -28.864 1.00 78.06 307 LEU A C 1
ATOM 2446 O O . LEU A 1 307 ? 33.751 6.960 -29.542 1.00 78.06 307 LEU A O 1
ATOM 2450 N N . LEU A 1 308 ? 33.264 6.048 -27.544 1.00 79.50 308 LEU A N 1
ATOM 2451 C CA . LEU A 1 308 ? 34.117 6.906 -26.723 1.00 79.50 308 LEU A CA 1
ATOM 2452 C C . LEU A 1 308 ? 35.585 6.881 -27.173 1.00 79.50 308 LEU A C 1
ATOM 2454 O O . LEU A 1 308 ? 36.210 7.929 -27.310 1.00 79.50 308 LEU A O 1
ATOM 2458 N N . MET A 1 309 ? 36.141 5.696 -27.460 1.00 76.62 309 MET A N 1
ATOM 2459 C CA . MET A 1 309 ? 37.517 5.572 -27.968 1.00 76.62 309 MET A CA 1
ATOM 2460 C C . MET A 1 309 ? 37.730 6.284 -29.310 1.00 76.62 309 MET A C 1
ATOM 2462 O O . MET A 1 309 ? 38.845 6.710 -29.606 1.00 76.62 309 MET A O 1
ATOM 2466 N N . ARG A 1 310 ? 36.687 6.394 -30.140 1.00 71.12 310 ARG A N 1
ATOM 2467 C CA . ARG A 1 310 ? 36.761 7.096 -31.428 1.00 71.12 310 ARG A CA 1
ATOM 2468 C C . ARG A 1 310 ? 36.634 8.598 -31.255 1.00 71.12 310 ARG A C 1
ATOM 2470 O O . ARG A 1 310 ? 37.484 9.317 -31.755 1.00 71.12 310 ARG A O 1
ATOM 2477 N N . GLN A 1 311 ? 35.661 9.047 -30.473 1.00 77.31 311 GLN A N 1
ATOM 2478 C CA . GLN A 1 311 ? 35.457 10.470 -30.205 1.00 77.31 311 GLN A CA 1
ATOM 2479 C C . GLN A 1 311 ? 36.663 11.106 -29.501 1.00 77.31 311 GLN A C 1
ATOM 2481 O O . GLN A 1 311 ? 37.046 12.217 -29.852 1.00 77.31 311 GLN A O 1
ATOM 2486 N N . LYS A 1 312 ? 37.326 10.375 -28.587 1.00 75.50 312 LYS A N 1
ATOM 2487 C CA . LYS A 1 312 ? 38.600 10.805 -27.977 1.00 75.50 312 LYS A CA 1
ATOM 2488 C C . LYS A 1 312 ? 39.735 10.934 -29.002 1.00 75.50 312 LYS A C 1
ATOM 2490 O O . LYS A 1 312 ? 40.642 11.729 -28.803 1.00 75.50 312 LYS A O 1
ATOM 2495 N N . LYS A 1 313 ? 39.708 10.149 -30.084 1.00 70.56 313 LYS A N 1
ATOM 2496 C CA . LYS A 1 313 ? 40.700 10.205 -31.169 1.00 70.56 313 LYS A CA 1
ATOM 2497 C C . LYS A 1 313 ? 40.411 11.328 -32.170 1.00 70.56 313 LYS A C 1
ATOM 2499 O O . LYS A 1 313 ? 41.347 11.860 -32.754 1.00 70.56 313 LYS A O 1
ATOM 2504 N N . ASP A 1 314 ? 39.137 11.654 -32.353 1.00 67.94 314 ASP A N 1
ATOM 2505 C CA . ASP A 1 314 ? 38.663 12.722 -33.234 1.00 67.94 314 ASP A CA 1
ATOM 2506 C C . ASP A 1 314 ? 38.583 14.089 -32.508 1.00 67.94 314 ASP A C 1
ATOM 2508 O O . ASP A 1 314 ? 38.062 15.044 -33.077 1.00 67.94 314 ASP A O 1
ATOM 2512 N N . GLU A 1 315 ? 39.091 14.178 -31.266 1.00 70.94 315 GLU A N 1
ATOM 2513 C CA . GLU A 1 315 ? 39.150 15.387 -30.414 1.00 70.94 315 GLU A CA 1
ATOM 2514 C C . GLU A 1 315 ? 37.791 16.101 -30.238 1.00 70.94 315 GLU A C 1
ATOM 2516 O O . GLU A 1 315 ? 37.705 17.323 -30.128 1.00 70.94 315 GLU A O 1
ATOM 2521 N N . ASN A 1 316 ? 36.694 15.336 -30.206 1.00 76.88 316 ASN A N 1
ATOM 2522 C CA . ASN A 1 316 ? 35.340 15.876 -30.061 1.00 76.88 316 ASN A CA 1
ATOM 2523 C C . ASN A 1 316 ? 34.882 15.877 -28.593 1.00 76.88 316 ASN A C 1
ATOM 2525 O O . ASN A 1 316 ? 34.095 15.023 -28.173 1.00 76.88 316 ASN A O 1
ATOM 2529 N N . ASP A 1 317 ? 35.367 16.851 -27.825 1.00 77.81 317 ASP A N 1
ATOM 2530 C CA . ASP A 1 317 ? 35.143 16.981 -26.378 1.00 77.81 317 ASP A CA 1
ATOM 2531 C C . ASP A 1 317 ? 33.652 16.936 -25.973 1.00 77.81 317 ASP A C 1
ATOM 2533 O O . ASP A 1 317 ? 33.278 16.237 -25.029 1.00 77.81 317 ASP A O 1
ATOM 2537 N N . GLN A 1 318 ? 32.755 17.591 -26.725 1.00 78.69 318 GLN A N 1
ATOM 2538 C CA . GLN A 1 318 ? 31.311 17.561 -26.432 1.00 78.69 318 GLN A CA 1
ATOM 2539 C C . GLN A 1 318 ? 30.693 16.167 -26.607 1.00 78.69 318 GLN A C 1
ATOM 2541 O O . GLN A 1 318 ? 29.814 15.769 -25.836 1.00 78.69 318 GLN A O 1
ATOM 2546 N N . ALA A 1 319 ? 31.126 15.416 -27.621 1.00 78.94 319 ALA A N 1
ATOM 2547 C CA . ALA A 1 319 ? 30.628 14.066 -27.860 1.00 78.94 319 ALA A CA 1
ATOM 2548 C C . ALA A 1 319 ? 31.188 13.064 -26.837 1.00 78.94 319 ALA A C 1
ATOM 2550 O O . ALA A 1 319 ? 30.449 12.191 -26.376 1.00 78.94 319 ALA A O 1
ATOM 2551 N N . VAL A 1 320 ? 32.455 13.237 -26.434 1.00 82.50 320 VAL A N 1
ATOM 2552 C CA . VAL A 1 320 ? 33.099 12.468 -25.355 1.00 82.50 320 VAL A CA 1
ATOM 2553 C C . VAL A 1 320 ? 32.338 12.651 -24.043 1.00 82.50 320 VAL A C 1
ATOM 2555 O O . VAL A 1 320 ? 31.991 11.656 -23.407 1.00 82.50 320 VAL A O 1
ATOM 2558 N N . PHE A 1 321 ? 32.018 13.899 -23.686 1.00 84.25 321 PHE A N 1
ATOM 2559 C CA . PHE A 1 321 ? 31.252 14.224 -22.484 1.00 84.25 321 PHE A CA 1
ATOM 2560 C C . PHE A 1 321 ? 29.889 13.520 -22.468 1.00 84.25 321 PHE A C 1
ATOM 2562 O O . PHE A 1 321 ? 29.598 12.763 -21.545 1.00 84.25 321 PHE A O 1
ATOM 2569 N N . ARG A 1 322 ? 29.076 13.690 -23.523 1.00 82.81 322 ARG A N 1
ATOM 2570 C CA . ARG A 1 322 ? 27.741 13.062 -23.616 1.00 82.81 322 ARG A CA 1
ATOM 2571 C C . ARG A 1 322 ? 27.810 11.539 -23.528 1.00 82.81 322 ARG A C 1
ATOM 2573 O O . ARG A 1 322 ? 27.037 10.928 -22.803 1.00 82.81 322 ARG A O 1
ATOM 2580 N N . THR A 1 323 ? 28.780 10.935 -24.209 1.00 85.00 323 THR A N 1
ATOM 2581 C CA . THR A 1 323 ? 28.967 9.480 -24.195 1.00 85.00 323 THR A CA 1
ATOM 2582 C C . THR A 1 323 ? 29.379 8.959 -22.814 1.00 85.00 323 THR A C 1
ATOM 2584 O O . THR A 1 323 ? 28.986 7.857 -22.439 1.00 85.00 323 THR A O 1
ATOM 2587 N N . GLN A 1 324 ? 30.152 9.723 -22.033 1.00 87.69 324 GLN A N 1
ATOM 2588 C CA . GLN A 1 324 ? 30.484 9.353 -20.651 1.00 87.69 324 GLN A CA 1
ATOM 2589 C C . GLN A 1 324 ? 29.280 9.453 -19.704 1.00 87.69 324 GLN A C 1
ATOM 2591 O O . GLN A 1 324 ? 29.157 8.599 -18.825 1.00 87.69 324 GLN A O 1
ATOM 2596 N N . ILE A 1 325 ? 28.372 10.417 -19.909 1.00 86.88 325 ILE A N 1
ATOM 2597 C CA . ILE A 1 325 ? 27.090 10.472 -19.184 1.00 86.88 325 ILE A CA 1
ATOM 2598 C C . ILE A 1 325 ? 26.230 9.241 -19.517 1.00 86.88 325 ILE A C 1
ATOM 2600 O O . ILE A 1 325 ? 25.788 8.546 -18.605 1.00 86.88 325 ILE A O 1
ATOM 2604 N N . ASP A 1 326 ? 26.084 8.899 -20.803 1.00 85.00 326 ASP A N 1
ATOM 2605 C CA . ASP A 1 326 ? 25.317 7.719 -21.237 1.00 85.00 326 ASP A CA 1
ATOM 2606 C C . ASP A 1 326 ? 25.883 6.411 -20.644 1.00 85.00 326 ASP A C 1
ATOM 2608 O O . ASP A 1 326 ? 25.136 5.535 -20.202 1.00 85.00 326 ASP A O 1
ATOM 2612 N N . ILE A 1 327 ? 27.215 6.272 -20.592 1.00 87.88 327 ILE A N 1
ATOM 2613 C CA . ILE A 1 327 ? 27.883 5.134 -19.938 1.00 87.88 327 ILE A CA 1
ATOM 2614 C C . ILE A 1 327 ? 27.556 5.100 -18.443 1.00 87.88 327 ILE A C 1
ATOM 2616 O O . ILE A 1 327 ? 27.217 4.036 -17.924 1.00 87.88 327 ILE A O 1
ATOM 2620 N N . ALA A 1 328 ? 27.613 6.246 -17.760 1.00 87.00 328 ALA A N 1
ATOM 2621 C CA . ALA A 1 328 ? 27.297 6.319 -16.340 1.00 87.00 328 ALA A CA 1
ATOM 2622 C C . ALA A 1 328 ? 25.847 5.914 -16.043 1.00 87.00 328 ALA A C 1
ATOM 2624 O O . ALA A 1 328 ? 25.607 5.175 -15.089 1.00 87.00 328 ALA A O 1
ATOM 2625 N N . HIS A 1 329 ? 24.887 6.331 -16.875 1.00 86.00 329 HIS A N 1
ATOM 2626 C CA . HIS A 1 329 ? 23.481 5.928 -16.754 1.00 86.00 329 HIS A CA 1
ATOM 2627 C C . HIS A 1 329 ? 23.285 4.424 -16.949 1.00 86.00 329 HIS A C 1
ATOM 2629 O O . HIS A 1 329 ? 22.526 3.799 -16.206 1.00 86.00 329 HIS A O 1
ATOM 2635 N N . LEU A 1 330 ? 24.000 3.816 -17.898 1.00 85.50 330 LEU A N 1
ATOM 2636 C CA . LEU A 1 330 ? 23.965 2.368 -18.114 1.00 85.50 330 LEU A CA 1
ATOM 2637 C C . LEU A 1 330 ? 24.579 1.588 -16.945 1.00 85.50 330 LEU A C 1
ATOM 2639 O O . LEU A 1 330 ? 23.997 0.597 -16.497 1.00 85.50 330 LEU A O 1
ATOM 2643 N N . ASP A 1 331 ? 25.724 2.033 -16.423 1.00 86.31 331 ASP A N 1
ATOM 2644 C CA . ASP A 1 331 ? 26.359 1.419 -15.252 1.00 86.31 331 ASP A CA 1
ATOM 2645 C C . ASP A 1 331 ? 25.472 1.568 -13.999 1.00 86.31 331 ASP A C 1
ATOM 2647 O O . ASP A 1 331 ? 25.286 0.610 -13.242 1.00 86.31 331 ASP A O 1
ATOM 2651 N N . ALA A 1 332 ? 24.810 2.716 -13.827 1.00 83.75 332 ALA A N 1
ATOM 2652 C CA . ALA A 1 332 ? 23.833 2.938 -12.763 1.00 83.75 332 ALA A CA 1
ATOM 2653 C C . ALA A 1 332 ? 22.594 2.037 -12.897 1.00 83.75 332 ALA A C 1
ATOM 2655 O O . ALA A 1 332 ? 22.149 1.450 -11.907 1.00 83.75 332 ALA A O 1
ATOM 2656 N N . ALA A 1 333 ? 22.073 1.842 -14.114 1.00 83.25 333 ALA A N 1
ATOM 2657 C CA . ALA A 1 333 ? 20.961 0.927 -14.382 1.00 83.25 333 ALA A CA 1
ATOM 2658 C C . ALA A 1 333 ? 21.310 -0.539 -14.054 1.00 83.25 333 ALA A C 1
ATOM 2660 O O . ALA A 1 333 ? 20.442 -1.316 -13.646 1.00 83.25 333 ALA A O 1
ATOM 2661 N N . LYS A 1 334 ? 22.594 -0.910 -14.155 1.00 84.94 334 LYS A N 1
ATOM 2662 C CA . LYS A 1 334 ? 23.134 -2.201 -13.695 1.00 84.94 334 LYS A CA 1
ATOM 2663 C C . LYS A 1 334 ? 23.377 -2.282 -12.184 1.00 84.94 334 LYS A C 1
ATOM 2665 O O . LYS A 1 334 ? 23.760 -3.348 -11.703 1.00 84.94 334 LYS A O 1
ATOM 2670 N N . LYS A 1 335 ? 23.158 -1.196 -11.434 1.00 84.31 335 LYS A N 1
ATOM 2671 C CA . LYS A 1 335 ? 23.554 -1.029 -10.023 1.00 84.31 335 LYS A CA 1
ATOM 2672 C C . LYS A 1 335 ? 25.071 -1.108 -9.795 1.00 84.31 335 LYS A C 1
ATOM 2674 O O . LYS A 1 335 ? 25.513 -1.373 -8.678 1.00 84.31 335 LYS A O 1
ATOM 2679 N N . ASP A 1 336 ? 25.873 -0.859 -10.831 1.00 87.19 336 ASP A N 1
ATOM 2680 C CA . ASP A 1 336 ? 27.329 -0.739 -10.735 1.00 87.19 336 ASP A CA 1
ATOM 2681 C C . ASP A 1 336 ? 27.715 0.725 -10.484 1.00 87.19 336 ASP A C 1
ATOM 2683 O O . ASP A 1 336 ? 28.238 1.443 -11.340 1.00 87.19 336 ASP A O 1
ATOM 2687 N N . PHE A 1 337 ? 27.407 1.193 -9.274 1.00 86.62 337 PHE A N 1
ATOM 2688 C CA . PHE A 1 337 ? 27.611 2.591 -8.899 1.00 86.62 337 PHE A CA 1
ATOM 2689 C C . PHE A 1 337 ? 29.086 3.007 -8.943 1.00 86.62 337 PHE A C 1
ATOM 2691 O O . PHE A 1 337 ? 29.383 4.166 -9.213 1.00 86.62 337 PHE A O 1
ATOM 2698 N N . THR A 1 338 ? 30.022 2.082 -8.716 1.00 88.25 338 THR A N 1
ATOM 2699 C CA . THR A 1 338 ? 31.464 2.371 -8.736 1.00 88.25 338 THR A CA 1
ATOM 2700 C C . THR A 1 338 ? 31.915 2.841 -10.119 1.00 88.25 338 THR A C 1
ATOM 2702 O O . THR A 1 338 ? 32.580 3.872 -10.230 1.00 88.25 338 THR A O 1
ATOM 2705 N N . ASN A 1 339 ? 31.511 2.126 -11.173 1.00 85.88 339 ASN A N 1
ATOM 2706 C CA . ASN A 1 339 ? 31.843 2.489 -12.552 1.00 85.88 339 ASN A CA 1
ATOM 2707 C C . ASN A 1 339 ? 31.036 3.697 -13.049 1.00 85.88 339 ASN A C 1
ATOM 2709 O O . ASN A 1 339 ? 31.576 4.533 -13.778 1.00 85.88 339 ASN A O 1
ATOM 2713 N N . ALA A 1 340 ? 29.795 3.855 -12.579 1.00 87.25 340 ALA A N 1
ATOM 2714 C CA . ALA A 1 340 ? 28.996 5.044 -12.863 1.00 87.25 340 ALA A CA 1
ATOM 2715 C C . ALA A 1 340 ? 29.654 6.323 -12.305 1.00 87.25 340 ALA A C 1
ATOM 2717 O O . ALA A 1 340 ? 29.843 7.292 -13.042 1.00 87.25 340 ALA A O 1
ATOM 2718 N N . PHE A 1 341 ? 30.107 6.310 -11.042 1.00 88.25 341 PHE A N 1
ATOM 2719 C CA . PHE A 1 341 ? 30.847 7.435 -10.452 1.00 88.25 341 PHE A CA 1
ATOM 2720 C C . PHE A 1 341 ? 32.168 7.709 -11.173 1.00 88.25 341 PHE A C 1
ATOM 2722 O O . PHE A 1 341 ? 32.521 8.872 -11.369 1.00 88.25 341 PHE A O 1
ATOM 2729 N N . ALA A 1 342 ? 32.903 6.666 -11.572 1.00 88.62 342 ALA A N 1
ATOM 2730 C CA . ALA A 1 342 ? 34.140 6.832 -12.332 1.00 88.62 342 ALA A CA 1
ATOM 2731 C C . ALA A 1 342 ? 33.878 7.530 -13.676 1.00 88.62 342 ALA A C 1
ATOM 2733 O O . ALA A 1 342 ? 34.561 8.497 -14.002 1.00 88.62 342 ALA A O 1
ATOM 2734 N N . SER A 1 343 ? 32.839 7.108 -14.401 1.00 87.50 343 SER A N 1
ATOM 2735 C CA . SER A 1 343 ? 32.473 7.672 -15.705 1.00 87.50 343 SER A CA 1
ATOM 2736 C C . SER A 1 343 ? 32.032 9.137 -15.612 1.00 87.50 343 SER A C 1
ATOM 2738 O O . SER A 1 343 ? 32.477 9.951 -16.418 1.00 87.50 343 SER A O 1
ATOM 2740 N N . LEU A 1 344 ? 31.245 9.512 -14.593 1.00 88.25 344 LEU A N 1
ATOM 2741 C CA . LEU A 1 344 ? 30.873 10.917 -14.359 1.00 88.25 344 LEU A CA 1
ATOM 2742 C C . LEU A 1 344 ? 32.070 11.779 -13.934 1.00 88.25 344 LEU A C 1
ATOM 2744 O O . LEU A 1 344 ? 32.199 12.920 -14.374 1.00 88.25 344 LEU A O 1
ATOM 2748 N N . ARG A 1 345 ? 32.982 11.244 -13.111 1.00 88.69 345 ARG A N 1
ATOM 2749 C CA . ARG A 1 345 ? 34.211 11.961 -12.737 1.00 88.69 345 ARG A CA 1
ATOM 2750 C C . ARG A 1 345 ? 35.140 12.156 -13.928 1.00 88.69 345 ARG A C 1
ATOM 2752 O O . ARG A 1 345 ? 35.732 13.221 -14.043 1.00 88.69 345 ARG A O 1
ATOM 2759 N N . GLU A 1 346 ? 35.243 11.175 -14.821 1.00 87.25 346 GLU A N 1
ATOM 2760 C CA . GLU A 1 346 ? 35.961 11.352 -16.084 1.00 87.25 346 GLU A CA 1
ATOM 2761 C C . GLU A 1 346 ? 35.272 12.365 -17.009 1.00 87.25 346 GLU A C 1
ATOM 2763 O O . GLU A 1 346 ? 35.968 13.112 -17.687 1.00 87.25 346 GLU A O 1
ATOM 2768 N N . ALA A 1 347 ? 33.937 12.447 -17.014 1.00 86.88 347 ALA A N 1
ATOM 2769 C CA . ALA A 1 347 ? 33.215 13.473 -17.774 1.00 86.88 347 ALA A CA 1
ATOM 2770 C C . ALA A 1 347 ? 33.592 14.890 -17.323 1.00 86.88 347 ALA A C 1
ATOM 2772 O O . ALA A 1 347 ? 33.765 15.781 -18.152 1.00 86.88 347 ALA A O 1
ATOM 2773 N N . LEU A 1 348 ? 33.805 15.094 -16.020 1.00 84.94 348 LEU A N 1
ATOM 2774 C CA . LEU A 1 348 ? 34.235 16.381 -15.466 1.00 84.94 348 LEU A CA 1
ATOM 2775 C C . LEU A 1 348 ? 35.680 16.767 -15.831 1.00 84.94 348 LEU A C 1
ATOM 2777 O O . LEU A 1 348 ? 36.024 17.945 -15.727 1.00 84.94 348 LEU A O 1
ATOM 2781 N N . THR A 1 349 ? 36.524 15.819 -16.258 1.00 85.94 349 THR A N 1
ATOM 2782 C CA . THR A 1 349 ? 37.912 16.101 -16.669 1.00 85.94 349 THR A CA 1
ATOM 2783 C C . THR A 1 349 ? 38.068 16.382 -18.164 1.00 85.94 349 THR A C 1
ATOM 2785 O O . THR A 1 349 ? 39.164 16.747 -18.593 1.00 85.94 349 THR A O 1
ATOM 2788 N N . VAL A 1 350 ? 36.996 16.257 -18.958 1.00 84.88 350 VAL A N 1
ATOM 2789 C CA . VAL A 1 350 ? 37.019 16.558 -20.397 1.00 84.88 350 VAL A CA 1
ATOM 2790 C C . VAL A 1 350 ? 37.291 18.061 -20.617 1.00 84.88 350 VAL A C 1
ATOM 2792 O O . VAL A 1 350 ? 36.613 18.904 -20.016 1.00 84.88 350 VAL A O 1
ATOM 2795 N N . PRO A 1 351 ? 38.287 18.437 -21.444 1.00 73.88 351 PRO A N 1
ATOM 2796 C CA . PRO A 1 351 ? 38.581 19.840 -21.740 1.00 73.88 351 PRO A CA 1
ATOM 2797 C C . PRO A 1 351 ? 37.440 20.507 -22.538 1.00 73.88 351 PRO A C 1
ATOM 2799 O O . PRO A 1 351 ? 36.620 19.838 -23.146 1.00 73.88 351 PRO A O 1
ATOM 2802 N N . ASN A 1 352 ? 37.344 21.843 -22.502 1.00 76.38 352 ASN A N 1
ATOM 2803 C CA . ASN A 1 352 ? 36.397 22.650 -23.304 1.00 76.38 352 ASN A CA 1
ATOM 2804 C C . ASN A 1 352 ? 34.883 22.353 -23.165 1.00 76.38 352 ASN A C 1
ATOM 2806 O O . ASN A 1 352 ? 34.098 22.758 -24.022 1.00 76.38 352 ASN A O 1
ATOM 2810 N N . ILE A 1 353 ? 34.441 21.697 -22.090 1.00 79.00 353 ILE A N 1
ATOM 2811 C CA . ILE A 1 353 ? 33.010 21.561 -21.765 1.00 79.00 353 ILE A CA 1
ATOM 2812 C C . ILE A 1 353 ? 32.479 22.817 -21.057 1.00 79.00 353 ILE A C 1
ATOM 2814 O O . ILE A 1 353 ? 33.179 23.413 -20.232 1.00 79.00 353 ILE A O 1
ATOM 2818 N N . GLY A 1 354 ? 31.249 23.222 -21.380 1.00 76.62 354 GLY A N 1
ATOM 2819 C CA . GLY A 1 354 ? 30.610 24.399 -20.796 1.00 76.62 354 GLY A CA 1
ATOM 2820 C C . GLY A 1 354 ? 30.279 24.229 -19.309 1.00 76.62 354 GLY A C 1
ATOM 2821 O O . GLY A 1 354 ? 30.219 23.122 -18.768 1.00 76.62 354 GLY A O 1
ATOM 2822 N N . GLU A 1 355 ? 30.066 25.351 -18.619 1.00 75.25 355 GLU A N 1
ATOM 2823 C CA . GLU A 1 355 ? 29.710 25.353 -17.192 1.00 75.25 355 GLU A CA 1
ATOM 2824 C C . GLU A 1 355 ? 28.361 24.670 -16.918 1.00 75.25 355 GLU A C 1
ATOM 2826 O O . GLU A 1 355 ? 28.189 24.045 -15.871 1.00 75.25 355 GLU A O 1
ATOM 2831 N N . MET A 1 356 ? 27.421 24.745 -17.866 1.00 76.94 356 MET A N 1
ATOM 2832 C CA . MET A 1 356 ? 26.115 24.087 -17.774 1.00 76.94 356 MET A CA 1
ATOM 2833 C C . MET A 1 356 ? 26.259 22.560 -17.805 1.00 76.94 356 MET A C 1
ATOM 2835 O O . MET A 1 356 ? 25.667 21.864 -16.984 1.00 76.94 356 MET A O 1
ATOM 2839 N N . GLU A 1 357 ? 27.089 22.031 -18.703 1.00 80.44 357 GLU A N 1
ATOM 2840 C CA . GLU A 1 357 ? 27.381 20.602 -18.799 1.00 80.44 357 GLU A CA 1
ATOM 2841 C C . GLU A 1 357 ? 28.071 20.079 -17.535 1.00 80.44 357 GLU A C 1
ATOM 2843 O O . GLU A 1 357 ? 27.664 19.049 -16.995 1.00 80.44 357 GLU A O 1
ATOM 2848 N N . ARG A 1 358 ? 29.052 20.818 -16.997 1.00 80.12 358 ARG A N 1
ATOM 2849 C CA . ARG A 1 358 ? 29.695 20.465 -15.718 1.00 80.12 358 ARG A CA 1
ATOM 2850 C C . ARG A 1 358 ? 28.691 20.408 -14.576 1.00 80.12 358 ARG A C 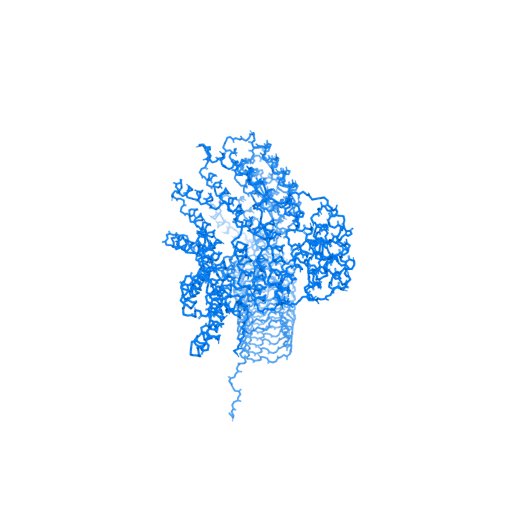1
ATOM 2852 O O . ARG A 1 358 ? 28.704 19.456 -13.800 1.00 80.12 358 ARG A O 1
ATOM 2859 N N . ARG A 1 359 ? 27.797 21.395 -14.500 1.00 81.06 359 ARG A N 1
ATOM 2860 C CA . ARG A 1 359 ? 26.742 21.443 -13.485 1.00 81.06 359 ARG A CA 1
ATOM 2861 C C . ARG A 1 359 ? 25.808 20.236 -13.585 1.00 81.06 359 ARG A C 1
ATOM 2863 O O . ARG A 1 359 ? 25.546 19.600 -12.570 1.00 81.06 359 ARG A O 1
ATOM 2870 N N . ASN A 1 360 ? 25.375 19.877 -14.793 1.00 81.94 360 ASN A N 1
ATOM 2871 C CA . ASN A 1 360 ? 24.518 18.710 -15.019 1.00 81.94 360 ASN A CA 1
ATOM 2872 C C . ASN A 1 360 ? 25.207 17.403 -14.602 1.00 81.94 360 ASN A C 1
ATOM 2874 O O . ASN A 1 360 ? 24.595 16.589 -13.921 1.00 81.94 360 ASN A O 1
ATOM 2878 N N . ALA A 1 361 ? 26.493 17.222 -14.922 1.00 83.38 361 ALA A N 1
ATOM 2879 C CA . ALA A 1 361 ? 27.243 16.043 -14.482 1.00 83.38 361 ALA A CA 1
ATOM 2880 C C . ALA A 1 361 ? 27.333 15.942 -12.949 1.00 83.38 361 ALA A C 1
ATOM 2882 O O . ALA A 1 361 ? 27.223 14.849 -12.400 1.00 83.38 361 ALA A O 1
ATOM 2883 N N . MET A 1 362 ? 27.495 17.065 -12.241 1.00 82.94 362 MET A N 1
ATOM 2884 C CA . MET A 1 362 ? 27.493 17.064 -10.773 1.00 82.94 362 MET A CA 1
ATOM 2885 C C . MET A 1 362 ? 26.105 16.741 -10.189 1.00 82.94 362 MET A C 1
ATOM 2887 O O . MET A 1 362 ? 26.020 16.007 -9.205 1.00 82.94 362 MET A O 1
ATOM 2891 N N . LEU A 1 363 ? 25.017 17.208 -10.816 1.00 85.38 363 LEU A N 1
ATOM 2892 C CA . LEU A 1 363 ? 23.646 16.838 -10.429 1.00 85.38 363 LEU A CA 1
ATOM 2893 C C . LEU A 1 363 ? 23.381 15.334 -10.603 1.00 85.38 363 LEU A C 1
ATOM 2895 O O . LEU A 1 363 ? 22.776 14.712 -9.732 1.00 85.38 363 LEU A O 1
ATOM 2899 N N . GLU A 1 364 ? 23.886 14.734 -11.680 1.00 87.69 364 GLU A N 1
ATOM 2900 C CA . GLU A 1 364 ? 23.822 13.284 -11.910 1.00 87.69 364 GLU A CA 1
ATOM 2901 C C . GLU A 1 364 ? 24.584 12.506 -10.821 1.00 87.69 364 GLU A C 1
ATOM 2903 O O . GLU A 1 364 ? 24.087 11.506 -10.304 1.00 87.69 364 GLU A O 1
ATOM 2908 N N . ILE A 1 365 ? 25.756 12.994 -10.386 1.00 87.81 365 ILE A N 1
ATOM 2909 C CA . ILE A 1 365 ? 26.510 12.391 -9.269 1.00 87.81 365 ILE A CA 1
ATOM 2910 C C . ILE A 1 365 ? 25.681 12.415 -7.975 1.00 87.81 365 ILE A C 1
ATOM 2912 O O . ILE A 1 365 ? 25.631 11.408 -7.263 1.00 87.81 365 ILE A O 1
ATOM 2916 N N . LEU A 1 366 ? 25.005 13.527 -7.673 1.00 86.88 366 LEU A N 1
ATOM 2917 C CA . LEU A 1 366 ? 24.109 13.621 -6.516 1.00 86.88 366 LEU A CA 1
ATOM 2918 C C . LEU A 1 366 ? 22.952 12.614 -6.610 1.00 86.88 366 LEU A C 1
ATOM 2920 O O . LEU A 1 366 ? 22.683 11.899 -5.643 1.00 86.88 366 LEU A O 1
ATOM 2924 N N . GLN A 1 367 ? 22.314 12.485 -7.776 1.00 86.81 367 GLN A N 1
ATOM 2925 C CA . GLN A 1 367 ? 21.250 11.499 -8.000 1.00 86.81 367 GLN A CA 1
ATOM 2926 C C . GLN A 1 367 ? 21.736 10.052 -7.826 1.00 86.81 367 GLN A C 1
ATOM 2928 O O . GLN A 1 367 ? 21.017 9.227 -7.258 1.00 86.81 367 GLN A O 1
ATOM 2933 N N . LEU A 1 368 ? 22.970 9.734 -8.237 1.00 86.69 368 LEU A N 1
ATOM 2934 C CA . LEU A 1 368 ? 23.560 8.411 -8.003 1.00 86.69 368 LEU A CA 1
ATOM 2935 C C . LEU A 1 368 ? 23.782 8.115 -6.520 1.00 86.69 368 LEU A C 1
ATOM 2937 O O . LEU A 1 368 ? 23.525 6.990 -6.084 1.00 86.69 368 LEU A O 1
ATOM 2941 N N . TYR A 1 369 ? 24.238 9.094 -5.734 1.00 86.56 369 TYR A N 1
ATOM 2942 C CA . TYR A 1 369 ? 24.370 8.917 -4.285 1.00 86.56 369 TYR A CA 1
ATOM 2943 C C . TYR A 1 369 ? 23.011 8.642 -3.625 1.00 86.56 369 TYR A C 1
ATOM 2945 O O . TYR A 1 369 ? 22.923 7.744 -2.785 1.00 86.56 369 TYR A O 1
ATOM 2953 N N . LEU A 1 370 ? 21.943 9.313 -4.073 1.00 82.69 370 LEU A N 1
ATOM 2954 C CA . LEU A 1 370 ? 20.574 9.038 -3.617 1.00 82.69 370 LEU A CA 1
ATOM 2955 C C . LEU A 1 370 ? 20.100 7.637 -4.008 1.00 82.69 370 LEU A C 1
ATOM 2957 O O . LEU A 1 370 ? 19.580 6.905 -3.166 1.00 82.69 370 LEU A O 1
ATOM 2961 N N . ALA A 1 371 ? 20.340 7.217 -5.252 1.00 82.50 371 ALA A N 1
ATOM 2962 C CA . ALA A 1 371 ? 19.998 5.874 -5.720 1.00 82.50 371 ALA A CA 1
ATOM 2963 C C . ALA A 1 371 ? 20.747 4.767 -4.951 1.00 82.50 371 ALA A C 1
ATOM 2965 O O . ALA A 1 371 ? 20.202 3.682 -4.734 1.00 82.50 371 ALA A O 1
ATOM 2966 N N . LYS A 1 372 ? 21.981 5.045 -4.510 1.00 83.19 372 LYS A N 1
ATOM 2967 C CA . LYS A 1 372 ? 22.800 4.163 -3.665 1.00 83.19 372 LYS A CA 1
ATOM 2968 C C . LYS A 1 372 ? 22.432 4.240 -2.171 1.00 83.19 372 LYS A C 1
ATOM 2970 O O . LYS A 1 372 ? 22.896 3.398 -1.406 1.00 83.19 372 LYS A O 1
ATOM 2975 N N . GLN A 1 373 ? 21.606 5.205 -1.757 1.00 81.50 373 GLN A N 1
ATOM 2976 C CA . GLN A 1 373 ? 21.310 5.524 -0.350 1.00 81.50 373 GLN A CA 1
ATOM 2977 C C . GLN A 1 373 ? 22.565 5.893 0.470 1.00 81.50 373 GLN A C 1
ATOM 2979 O O . GLN A 1 373 ? 22.654 5.616 1.664 1.00 81.50 373 GLN A O 1
ATOM 2984 N N . ASP A 1 374 ? 23.559 6.511 -0.173 1.00 83.19 374 ASP A N 1
ATOM 2985 C CA . ASP A 1 374 ? 24.831 6.914 0.438 1.00 83.19 374 ASP A CA 1
ATOM 2986 C C . ASP A 1 374 ? 24.827 8.424 0.724 1.00 83.19 374 ASP A C 1
ATOM 2988 O O . ASP A 1 374 ? 25.288 9.242 -0.075 1.00 83.19 374 ASP A O 1
ATOM 2992 N N . MET A 1 375 ? 24.264 8.785 1.881 1.00 81.31 375 MET A N 1
ATOM 2993 C CA . MET A 1 375 ? 24.045 10.181 2.284 1.00 81.31 375 MET A CA 1
ATOM 2994 C C . MET A 1 375 ? 25.347 10.915 2.621 1.00 81.31 375 MET A C 1
ATOM 2996 O O . MET A 1 375 ? 25.482 12.100 2.332 1.00 81.31 375 MET A O 1
ATOM 3000 N N . ALA A 1 376 ? 26.346 10.219 3.172 1.00 81.75 376 ALA A N 1
ATOM 3001 C CA . ALA A 1 376 ? 27.647 10.822 3.465 1.00 81.75 376 ALA A CA 1
ATOM 3002 C C . ALA A 1 376 ? 28.357 11.268 2.175 1.00 81.75 376 ALA A C 1
ATOM 3004 O O . ALA A 1 376 ? 28.891 12.378 2.107 1.00 81.75 376 ALA A O 1
ATOM 3005 N N . GLY A 1 377 ? 28.317 10.426 1.136 1.00 83.25 377 GLY A N 1
ATOM 3006 C CA . GLY A 1 377 ? 28.815 10.779 -0.191 1.00 83.25 377 GLY A CA 1
ATOM 3007 C C . GLY A 1 377 ? 28.022 11.915 -0.842 1.00 83.25 377 GLY A C 1
ATOM 3008 O O . GLY A 1 377 ? 28.628 12.830 -1.400 1.00 83.25 377 GLY A O 1
ATOM 3009 N N . PHE A 1 378 ? 26.691 11.900 -0.701 1.00 86.94 378 PHE A N 1
ATOM 3010 C CA . PHE A 1 378 ? 25.817 12.975 -1.177 1.00 86.94 378 PHE A CA 1
ATOM 3011 C C . PHE A 1 378 ? 26.208 14.336 -0.582 1.00 86.94 378 PHE A C 1
ATOM 3013 O O . PHE A 1 378 ? 26.449 15.282 -1.330 1.00 86.94 378 PHE A O 1
ATOM 3020 N N . PHE A 1 379 ? 26.334 14.438 0.747 1.00 83.69 379 PHE A N 1
ATOM 3021 C CA . PHE A 1 379 ? 26.656 15.706 1.412 1.00 83.69 379 PHE A CA 1
ATOM 3022 C C . PHE A 1 379 ? 28.040 16.235 1.040 1.00 83.69 379 PHE A C 1
ATOM 3024 O O . PHE A 1 379 ? 28.188 17.429 0.782 1.00 83.69 379 PHE A O 1
ATOM 3031 N N . ALA A 1 380 ? 29.040 15.354 0.946 1.00 85.38 380 ALA A N 1
ATOM 3032 C CA . ALA A 1 380 ? 30.387 15.747 0.547 1.00 85.38 380 ALA A CA 1
ATOM 3033 C C . ALA A 1 380 ? 30.434 16.310 -0.884 1.00 85.38 380 ALA A C 1
ATOM 3035 O O . ALA A 1 380 ? 31.211 17.222 -1.166 1.00 85.38 380 ALA A O 1
ATOM 3036 N N . GLU A 1 381 ? 29.625 15.776 -1.802 1.00 86.50 381 GLU A N 1
ATOM 3037 C CA . GLU A 1 381 ? 29.569 16.281 -3.174 1.00 86.50 381 GLU A CA 1
ATOM 3038 C C . GLU A 1 381 ? 28.717 17.553 -3.292 1.00 86.50 381 GLU A C 1
ATOM 3040 O O . GLU A 1 381 ? 29.091 18.484 -4.010 1.00 86.50 381 GLU A O 1
ATOM 3045 N N . LEU A 1 382 ? 27.629 17.641 -2.523 1.00 85.00 382 LEU A N 1
ATOM 3046 C CA . LEU A 1 382 ? 26.798 18.838 -2.428 1.00 85.00 382 LEU A CA 1
ATOM 3047 C C . LEU A 1 382 ? 27.614 20.035 -1.915 1.00 85.00 382 LEU A C 1
ATOM 3049 O O . LEU A 1 382 ? 27.538 21.125 -2.483 1.00 85.00 382 LEU A O 1
ATOM 3053 N N . GLU A 1 383 ? 28.449 19.832 -0.891 1.00 86.00 383 GLU A N 1
ATOM 3054 C CA . GLU A 1 383 ? 29.343 20.869 -0.363 1.00 86.00 383 GLU A CA 1
ATOM 3055 C C . GLU A 1 383 ? 30.311 21.389 -1.435 1.00 86.00 383 GLU A C 1
ATOM 3057 O O . GLU A 1 383 ? 30.500 22.600 -1.561 1.00 86.00 383 GLU A O 1
ATOM 3062 N N . LYS A 1 384 ? 30.873 20.506 -2.273 1.00 84.12 384 LYS A N 1
ATOM 3063 C CA . LYS A 1 384 ? 31.737 20.922 -3.391 1.00 84.12 384 LYS A CA 1
ATOM 3064 C C . LYS A 1 384 ? 30.979 21.759 -4.418 1.00 84.12 384 LYS A C 1
ATOM 3066 O O . LYS A 1 384 ? 31.515 22.767 -4.875 1.00 84.12 384 LYS A O 1
ATOM 3071 N N . MET A 1 385 ? 29.748 21.374 -4.769 1.00 82.31 385 MET A N 1
ATOM 3072 C CA . MET A 1 385 ? 28.907 22.150 -5.693 1.00 82.31 385 MET A CA 1
ATOM 3073 C C . MET A 1 385 ? 28.613 23.555 -5.159 1.00 82.31 385 MET A C 1
ATOM 3075 O O . MET A 1 385 ? 28.712 24.533 -5.908 1.00 82.31 385 MET A O 1
ATOM 3079 N N . MET A 1 386 ? 28.282 23.658 -3.867 1.00 80.50 386 MET A N 1
ATOM 3080 C CA . MET A 1 386 ? 28.007 24.933 -3.200 1.00 80.50 386 MET A CA 1
ATOM 3081 C C . MET A 1 386 ? 29.268 25.793 -3.060 1.00 80.50 386 MET A C 1
ATOM 3083 O O . MET A 1 386 ? 29.219 26.995 -3.318 1.00 80.50 386 MET A O 1
ATOM 3087 N N . ALA A 1 387 ? 30.418 25.192 -2.740 1.00 80.25 387 ALA A N 1
ATOM 3088 C CA . ALA A 1 387 ? 31.707 25.883 -2.697 1.00 80.25 387 ALA A CA 1
ATOM 3089 C C . ALA A 1 387 ? 32.138 26.418 -4.074 1.00 80.25 387 ALA A C 1
ATOM 3091 O O . ALA A 1 387 ? 32.735 27.489 -4.155 1.00 80.25 387 ALA A O 1
ATOM 3092 N N . ALA A 1 388 ? 31.797 25.709 -5.153 1.00 73.81 388 ALA A N 1
ATOM 3093 C CA . ALA A 1 388 ? 32.049 26.137 -6.528 1.00 73.81 388 ALA A CA 1
ATOM 3094 C C . ALA A 1 388 ? 31.046 27.189 -7.048 1.00 73.81 388 ALA A C 1
ATOM 3096 O O . ALA A 1 388 ? 31.138 27.578 -8.209 1.00 73.81 388 ALA A O 1
ATOM 3097 N N . GLN A 1 389 ? 30.078 27.630 -6.229 1.00 70.56 389 GLN A N 1
ATOM 3098 C CA . GLN A 1 389 ? 28.990 28.546 -6.614 1.00 70.56 389 GLN A CA 1
ATOM 3099 C C . GLN A 1 389 ? 28.175 28.069 -7.834 1.00 70.56 389 GLN A C 1
ATOM 3101 O O . GLN A 1 389 ? 27.566 28.854 -8.554 1.00 70.56 389 GLN A O 1
ATOM 3106 N N . THR A 1 390 ? 28.108 26.754 -8.053 1.00 66.50 390 THR A N 1
ATOM 3107 C CA . THR A 1 390 ? 27.380 26.129 -9.177 1.00 66.50 390 THR A CA 1
ATOM 3108 C C . THR A 1 390 ? 25.920 25.811 -8.830 1.00 66.50 390 THR A C 1
ATOM 3110 O O . THR A 1 390 ? 25.376 24.774 -9.210 1.00 66.50 390 THR A O 1
ATOM 3113 N N . VAL A 1 391 ? 25.280 26.703 -8.073 1.00 70.88 391 VAL A N 1
ATOM 3114 C CA . VAL A 1 391 ? 23.925 26.522 -7.534 1.00 70.88 391 VAL A CA 1
ATOM 3115 C C . VAL A 1 391 ? 22.879 26.562 -8.662 1.00 70.88 391 VAL A C 1
ATOM 3117 O O . VAL A 1 391 ? 23.036 27.273 -9.656 1.00 70.88 391 VAL A O 1
ATOM 3120 N N . SER A 1 392 ? 21.827 25.745 -8.551 1.00 74.94 392 SER A N 1
ATOM 3121 C CA . SER A 1 392 ? 20.700 25.714 -9.497 1.00 74.94 392 SER A CA 1
ATOM 3122 C C . SER A 1 392 ? 19.413 25.255 -8.822 1.00 74.94 392 SER A C 1
ATOM 3124 O O . SER A 1 392 ? 19.470 24.533 -7.828 1.00 74.94 392 SER A O 1
ATOM 3126 N N . ASP A 1 393 ? 18.266 25.588 -9.417 1.00 75.44 393 ASP A N 1
ATOM 3127 C CA . ASP A 1 393 ? 16.949 25.136 -8.945 1.00 75.44 393 ASP A CA 1
ATOM 3128 C C . ASP A 1 393 ? 16.867 23.605 -8.831 1.00 75.44 393 ASP A C 1
ATOM 3130 O O . ASP A 1 393 ? 16.315 23.078 -7.872 1.00 75.44 393 ASP A O 1
ATOM 3134 N N . GLN A 1 394 ? 17.488 22.869 -9.760 1.00 77.31 394 GLN A N 1
ATOM 3135 C CA . GLN A 1 394 ? 17.528 21.403 -9.718 1.00 77.31 394 GLN A CA 1
ATOM 3136 C C . GLN A 1 394 ? 18.303 20.855 -8.513 1.00 77.31 394 GLN A C 1
ATOM 3138 O O . GLN A 1 394 ? 17.922 19.821 -7.970 1.00 77.31 394 GLN A O 1
ATOM 3143 N N . MET A 1 395 ? 19.364 21.537 -8.068 1.00 83.62 395 MET A N 1
ATOM 3144 C CA . MET A 1 395 ? 20.079 21.147 -6.846 1.00 83.62 395 MET A CA 1
ATOM 3145 C C . MET A 1 395 ? 19.178 21.302 -5.620 1.00 83.62 395 MET A C 1
ATOM 3147 O O . MET A 1 395 ? 19.126 20.414 -4.773 1.00 83.62 395 MET A O 1
ATOM 3151 N N . PHE A 1 396 ? 18.424 22.394 -5.560 1.00 82.38 396 PHE A N 1
ATOM 3152 C CA . PHE A 1 396 ? 17.483 22.652 -4.481 1.00 82.38 396 PHE A CA 1
ATOM 3153 C C . PHE A 1 396 ? 16.282 21.695 -4.481 1.00 82.38 396 PHE A C 1
ATOM 3155 O O . PHE A 1 396 ? 15.844 21.274 -3.415 1.00 82.38 396 PHE A O 1
ATOM 3162 N N . GLU A 1 397 ? 15.797 21.265 -5.646 1.00 81.75 397 GLU A N 1
ATOM 3163 C CA . GLU A 1 397 ? 14.783 20.203 -5.734 1.00 81.75 397 GLU A CA 1
ATOM 3164 C C . GLU A 1 397 ? 15.327 18.844 -5.251 1.00 81.75 397 GLU A C 1
ATOM 3166 O O . GLU A 1 397 ? 14.622 18.108 -4.560 1.00 81.75 397 GLU A O 1
ATOM 3171 N N . LEU A 1 398 ? 16.593 18.509 -5.535 1.00 80.88 398 LEU A N 1
ATOM 3172 C CA . LEU A 1 398 ? 17.235 17.319 -4.953 1.00 80.88 398 LEU A CA 1
ATOM 3173 C C . LEU A 1 398 ? 17.389 17.451 -3.435 1.00 80.88 398 LEU A C 1
ATOM 3175 O O . LEU A 1 398 ? 17.154 16.490 -2.704 1.00 80.88 398 LEU A O 1
ATOM 3179 N N . LEU A 1 399 ? 17.741 18.643 -2.950 1.00 83.44 399 LEU A N 1
ATOM 3180 C CA . LEU A 1 399 ? 17.810 18.922 -1.520 1.00 83.44 399 LEU A CA 1
ATOM 3181 C C . LEU A 1 399 ? 16.438 18.758 -0.849 1.00 83.44 399 LEU A C 1
ATOM 3183 O O . LEU A 1 399 ? 16.358 18.138 0.205 1.00 83.44 399 LEU A O 1
ATOM 3187 N N . ASN A 1 400 ? 15.363 19.232 -1.483 1.00 83.38 400 ASN A N 1
ATOM 3188 C CA . ASN A 1 400 ? 13.984 19.040 -1.029 1.00 83.38 400 ASN A CA 1
ATOM 3189 C C . ASN A 1 400 ? 13.639 17.551 -0.856 1.00 83.38 400 ASN A C 1
ATOM 3191 O O . ASN A 1 400 ? 13.118 17.136 0.177 1.00 83.38 400 ASN A O 1
ATOM 3195 N N . GLN A 1 401 ? 13.992 16.725 -1.850 1.00 82.44 401 GLN A N 1
ATOM 3196 C CA . GLN A 1 401 ? 13.794 15.274 -1.779 1.00 82.44 401 GLN A CA 1
ATOM 3197 C C . GLN A 1 401 ? 14.554 14.656 -0.603 1.00 82.44 401 GLN A C 1
ATOM 3199 O O . GLN A 1 401 ? 14.011 13.815 0.108 1.00 82.44 401 GLN A O 1
ATOM 3204 N N . VAL A 1 402 ? 15.798 15.080 -0.374 1.00 82.50 402 VAL A N 1
ATOM 3205 C CA . VAL A 1 402 ? 16.617 14.590 0.741 1.00 82.50 402 VAL A CA 1
ATOM 3206 C C . VAL A 1 402 ? 16.041 14.994 2.085 1.00 82.50 402 VAL A C 1
ATOM 3208 O O . VAL A 1 402 ? 15.940 14.137 2.961 1.00 82.50 402 VAL A O 1
ATOM 3211 N N . ILE A 1 403 ? 15.645 16.257 2.242 1.00 82.38 403 ILE A N 1
ATOM 3212 C CA . ILE A 1 403 ? 15.035 16.770 3.471 1.00 82.38 403 ILE A CA 1
ATOM 3213 C C . ILE A 1 403 ? 13.801 15.926 3.826 1.00 82.38 403 ILE A C 1
ATOM 3215 O O . ILE A 1 403 ? 13.723 15.422 4.940 1.00 82.38 403 ILE A O 1
ATOM 3219 N N . GLY A 1 404 ? 12.916 15.648 2.860 1.00 74.88 404 GLY A N 1
ATOM 3220 C CA . GLY A 1 404 ? 11.719 14.829 3.098 1.00 74.88 404 GLY A CA 1
ATOM 3221 C C . GLY A 1 404 ? 11.973 13.324 3.302 1.00 74.88 404 GLY A C 1
ATOM 3222 O O . GLY A 1 404 ? 11.168 12.637 3.932 1.00 74.88 404 GLY A O 1
ATOM 3223 N N . LEU A 1 405 ? 13.071 12.770 2.774 1.00 72.69 405 LEU A N 1
ATOM 3224 C CA . LEU A 1 405 ? 13.423 11.350 2.947 1.00 72.69 405 LEU A CA 1
ATOM 3225 C C . LEU A 1 405 ? 14.189 11.076 4.250 1.00 72.69 405 LEU A C 1
ATOM 3227 O O . LEU A 1 405 ? 14.175 9.948 4.753 1.00 72.69 405 LEU A O 1
ATOM 3231 N N . THR A 1 406 ? 14.880 12.081 4.783 1.00 73.94 406 THR A N 1
ATOM 3232 C CA . THR A 1 406 ? 15.819 11.922 5.893 1.00 73.94 406 THR A CA 1
ATOM 3233 C C . THR A 1 406 ? 15.111 12.075 7.230 1.00 73.94 406 THR A C 1
ATOM 3235 O O . THR A 1 406 ? 14.698 13.162 7.606 1.00 73.94 406 THR A O 1
ATOM 3238 N N . LYS A 1 407 ? 15.030 10.984 7.998 1.00 68.69 407 LYS A N 1
ATOM 3239 C CA . LYS A 1 407 ? 14.512 10.998 9.380 1.00 68.69 407 LYS A CA 1
ATOM 3240 C C . LYS A 1 407 ? 15.606 11.066 10.449 1.00 68.69 407 LYS A C 1
ATOM 3242 O O . LYS A 1 407 ? 15.296 11.013 11.634 1.00 68.69 407 LYS A O 1
ATOM 3247 N N . ASP A 1 408 ? 16.872 11.123 10.038 1.00 77.38 408 ASP A N 1
ATOM 3248 C CA . ASP A 1 408 ? 18.029 11.175 10.932 1.00 77.38 408 ASP A CA 1
ATOM 3249 C C . ASP A 1 408 ? 18.331 12.632 11.342 1.00 77.38 408 ASP A C 1
ATOM 3251 O O . ASP A 1 408 ? 18.733 13.432 10.487 1.00 77.38 408 ASP A O 1
ATOM 3255 N N . PRO A 1 409 ? 18.193 12.989 12.634 1.00 78.38 409 PRO A N 1
ATOM 3256 C CA . PRO A 1 409 ? 18.455 14.343 13.114 1.00 78.38 409 PRO A CA 1
ATOM 3257 C C . PRO A 1 409 ? 19.882 14.836 12.830 1.00 78.38 409 PRO A C 1
ATOM 3259 O O . PRO A 1 409 ? 20.078 16.025 12.587 1.00 78.38 409 PRO A O 1
ATOM 3262 N N . GLN A 1 410 ? 20.888 13.951 12.813 1.00 80.19 410 GLN A N 1
ATOM 3263 C CA . GLN A 1 410 ? 22.283 14.347 12.564 1.00 80.19 410 GLN A CA 1
ATOM 3264 C C . GLN A 1 410 ? 22.522 14.745 11.103 1.00 80.19 410 GLN A C 1
ATOM 3266 O O . GLN A 1 410 ? 23.307 15.653 10.808 1.00 80.19 410 GLN A O 1
ATOM 3271 N N . GLN A 1 411 ? 21.825 14.088 10.177 1.00 81.56 411 GLN A N 1
ATOM 3272 C CA . GLN A 1 411 ? 21.890 14.407 8.753 1.00 81.56 411 GLN A CA 1
ATOM 3273 C C . GLN A 1 411 ? 21.152 15.714 8.449 1.00 81.56 411 GLN A C 1
ATOM 3275 O O . GLN A 1 411 ? 21.700 16.561 7.746 1.00 81.56 411 GLN A O 1
ATOM 3280 N N . LEU A 1 412 ? 19.974 15.935 9.048 1.00 83.50 412 LEU A N 1
ATOM 3281 C CA . LEU A 1 412 ? 19.267 17.221 8.954 1.00 83.50 412 LEU A CA 1
ATOM 3282 C C . LEU A 1 412 ? 20.118 18.372 9.515 1.00 83.50 412 LEU A C 1
ATOM 3284 O O . LEU A 1 412 ? 20.216 19.436 8.904 1.00 83.50 412 LEU A O 1
ATOM 3288 N N . GLN A 1 413 ? 20.838 18.136 10.613 1.00 86.00 413 GLN A N 1
ATOM 3289 C CA . GLN A 1 413 ? 21.748 19.131 11.178 1.00 86.00 413 GLN A CA 1
ATOM 3290 C C . GLN A 1 413 ? 22.969 19.408 10.286 1.00 86.00 413 GLN A C 1
ATOM 3292 O O . GLN A 1 413 ? 23.443 20.542 10.214 1.00 86.00 413 GLN A O 1
ATOM 3297 N N . SER A 1 414 ? 23.452 18.401 9.556 1.00 83.81 414 SER A N 1
ATOM 3298 C CA . SER A 1 414 ? 24.510 18.575 8.553 1.00 83.81 414 SER A CA 1
ATOM 3299 C C . SER A 1 414 ? 24.031 19.416 7.363 1.00 83.81 414 SER A C 1
ATOM 3301 O O . SER A 1 414 ? 24.772 20.272 6.881 1.00 83.81 414 SER A O 1
ATOM 3303 N N . ILE A 1 415 ? 22.777 19.236 6.928 1.00 85.06 415 ILE A N 1
ATOM 3304 C CA . ILE A 1 415 ? 22.145 20.067 5.890 1.00 85.06 415 ILE A CA 1
ATOM 3305 C C . ILE A 1 415 ? 22.043 21.520 6.353 1.00 85.06 415 ILE A C 1
ATOM 3307 O O . ILE A 1 415 ? 22.448 22.418 5.613 1.00 85.06 415 ILE A O 1
ATOM 3311 N N . LEU A 1 416 ? 21.571 21.759 7.581 1.00 87.25 416 LEU A N 1
ATOM 3312 C CA . LEU A 1 416 ? 21.514 23.108 8.151 1.00 87.25 416 LEU A CA 1
ATOM 3313 C C . LEU A 1 416 ? 22.888 23.779 8.166 1.00 87.25 416 LEU A C 1
ATOM 3315 O O . LEU A 1 416 ? 23.022 24.901 7.686 1.00 87.25 416 LEU A O 1
ATOM 3319 N N . ALA A 1 417 ? 23.922 23.075 8.635 1.00 86.81 417 ALA A N 1
ATOM 3320 C CA . ALA A 1 417 ? 25.281 23.608 8.676 1.00 86.81 417 ALA A CA 1
ATOM 3321 C C . ALA A 1 417 ? 25.807 23.990 7.279 1.00 86.81 417 ALA A C 1
ATOM 3323 O O . ALA A 1 417 ? 26.471 25.017 7.122 1.00 86.81 417 ALA A O 1
ATOM 3324 N N . LEU A 1 418 ? 25.496 23.189 6.255 1.00 85.94 418 LEU A N 1
ATOM 3325 C CA . LEU A 1 418 ? 25.854 23.481 4.867 1.00 85.94 418 LEU A CA 1
ATOM 3326 C C . LEU A 1 418 ? 25.109 24.709 4.320 1.00 85.94 418 LEU A C 1
ATOM 3328 O O . LEU A 1 418 ? 25.732 25.575 3.697 1.00 85.94 418 LEU A O 1
ATOM 3332 N N . LEU A 1 419 ? 23.802 24.804 4.578 1.00 86.88 419 LEU A N 1
ATOM 3333 C CA . LEU A 1 419 ? 22.975 25.941 4.171 1.00 86.88 419 LEU A CA 1
ATOM 3334 C C . LEU A 1 419 ? 23.431 27.242 4.842 1.00 86.88 419 LEU A C 1
ATOM 3336 O O . LEU A 1 419 ? 23.548 28.260 4.162 1.00 86.88 419 LEU A O 1
ATOM 3340 N N . ASP A 1 420 ? 23.768 27.206 6.132 1.00 86.69 420 ASP A N 1
ATOM 3341 C CA . ASP A 1 420 ? 24.271 28.367 6.876 1.00 86.69 420 ASP A CA 1
ATOM 3342 C C . ASP A 1 420 ? 25.642 28.827 6.353 1.00 86.69 420 ASP A C 1
ATOM 3344 O O . ASP A 1 420 ? 25.876 30.019 6.116 1.00 86.69 420 ASP A O 1
ATOM 3348 N N . LYS A 1 421 ? 26.549 27.871 6.113 1.00 86.56 421 LYS A N 1
ATOM 3349 C CA . LYS A 1 421 ? 27.908 28.137 5.622 1.00 86.56 421 LYS A CA 1
ATOM 3350 C C . LYS A 1 421 ? 27.904 28.821 4.255 1.00 86.56 421 LYS A C 1
ATOM 3352 O O . LYS A 1 421 ? 28.639 29.788 4.055 1.00 86.56 421 LYS A O 1
ATOM 3357 N N . HIS A 1 422 ? 27.092 28.337 3.318 1.00 83.25 422 HIS A N 1
ATOM 3358 C CA . HIS A 1 422 ? 27.097 28.830 1.937 1.00 83.25 422 HIS A CA 1
ATOM 3359 C C . HIS A 1 422 ? 26.046 29.916 1.665 1.00 83.25 422 HIS A C 1
ATOM 3361 O O . HIS A 1 422 ? 26.281 30.783 0.825 1.00 83.25 422 HIS A O 1
ATOM 3367 N N . GLY A 1 423 ? 24.943 29.959 2.415 1.00 79.44 423 GLY A N 1
ATOM 3368 C CA . GLY A 1 423 ? 23.880 30.952 2.232 1.00 79.44 423 GLY A CA 1
ATOM 3369 C C . GLY A 1 423 ? 24.320 32.394 2.506 1.00 79.44 423 GLY A C 1
ATOM 3370 O O . GLY A 1 423 ? 23.876 33.321 1.831 1.00 79.44 423 GLY A O 1
ATOM 3371 N N . SER A 1 424 ? 25.258 32.601 3.437 1.00 73.69 424 SER A N 1
ATOM 3372 C CA . SER A 1 424 ? 25.798 33.936 3.752 1.00 73.69 424 SER A CA 1
ATOM 3373 C C . SER A 1 424 ? 26.625 34.551 2.611 1.00 73.69 424 SER A C 1
ATOM 3375 O O . SER A 1 424 ? 26.641 35.774 2.445 1.00 73.69 424 SER A O 1
ATOM 3377 N N . THR A 1 425 ? 27.267 33.707 1.797 1.00 74.19 425 THR A N 1
ATOM 3378 C CA . THR A 1 425 ? 28.150 34.095 0.683 1.00 74.19 425 THR A CA 1
ATOM 3379 C C . THR A 1 425 ? 27.486 33.972 -0.691 1.00 74.19 425 THR A C 1
ATOM 3381 O O . THR A 1 425 ? 28.095 34.331 -1.699 1.00 74.19 425 THR A O 1
ATOM 3384 N N . ALA A 1 426 ? 26.234 33.506 -0.738 1.00 75.06 426 ALA A N 1
ATOM 3385 C CA . ALA A 1 426 ? 25.461 33.348 -1.962 1.00 75.06 426 ALA A CA 1
ATOM 3386 C C . ALA A 1 426 ? 25.125 34.698 -2.622 1.00 75.06 426 ALA A C 1
ATOM 3388 O O . ALA A 1 426 ? 24.980 35.733 -1.955 1.00 75.06 426 ALA A O 1
ATOM 3389 N N . ALA A 1 427 ? 24.959 34.679 -3.947 1.00 72.75 427 ALA A N 1
ATOM 3390 C CA . ALA A 1 427 ? 24.487 35.834 -4.698 1.00 72.75 427 ALA A CA 1
ATOM 3391 C C . ALA A 1 427 ? 23.101 36.288 -4.188 1.00 72.75 427 ALA A C 1
ATOM 3393 O O . ALA A 1 427 ? 22.300 35.450 -3.767 1.00 72.75 427 ALA A O 1
ATOM 3394 N N . PRO A 1 428 ? 22.771 37.595 -4.246 1.00 69.19 428 PRO A N 1
ATOM 3395 C CA . PRO A 1 428 ? 21.498 38.118 -3.741 1.00 69.19 428 PRO A CA 1
ATOM 3396 C C . PRO A 1 428 ? 20.251 37.402 -4.281 1.00 69.19 428 PRO A C 1
ATOM 3398 O O . PRO A 1 428 ? 19.282 37.254 -3.548 1.00 69.19 428 PRO A O 1
ATOM 3401 N N . ALA A 1 429 ? 20.294 36.921 -5.528 1.00 67.75 429 ALA A N 1
ATOM 3402 C CA . ALA A 1 429 ? 19.201 36.172 -6.147 1.00 67.75 429 ALA A CA 1
ATOM 3403 C C . ALA A 1 429 ? 18.972 34.783 -5.514 1.00 67.75 429 ALA A C 1
ATOM 3405 O O . ALA A 1 429 ? 17.832 34.332 -5.433 1.00 67.75 429 ALA A O 1
ATOM 3406 N N . ASP A 1 430 ? 20.031 34.137 -5.015 1.00 74.69 430 ASP A N 1
ATOM 3407 C CA . ASP A 1 430 ? 19.987 32.770 -4.477 1.00 74.69 430 ASP A CA 1
ATOM 3408 C C . ASP A 1 430 ? 19.763 32.740 -2.960 1.00 74.69 430 ASP A C 1
ATOM 3410 O O . ASP A 1 430 ? 19.281 31.741 -2.422 1.00 74.69 430 ASP A O 1
ATOM 3414 N N . LYS A 1 431 ? 20.068 33.841 -2.253 1.00 82.00 431 LYS A N 1
ATOM 3415 C CA . LYS A 1 431 ? 19.908 33.960 -0.790 1.00 82.00 431 LYS A CA 1
ATOM 3416 C C . LYS A 1 431 ? 18.515 33.565 -0.309 1.00 82.00 431 LYS A C 1
ATOM 3418 O O . LYS A 1 431 ? 18.386 32.916 0.727 1.00 82.00 431 LYS A O 1
ATOM 3423 N N . PHE A 1 432 ? 17.483 33.914 -1.072 1.00 86.25 432 PHE A N 1
ATOM 3424 C CA . PHE A 1 432 ? 16.109 33.569 -0.730 1.00 86.25 432 PHE A CA 1
ATOM 3425 C C . PHE A 1 432 ? 15.870 32.050 -0.732 1.00 86.25 432 PHE A C 1
ATOM 3427 O O . PHE A 1 432 ? 15.179 31.546 0.151 1.00 86.25 432 PHE A O 1
ATOM 3434 N N . GLN A 1 433 ? 16.465 31.302 -1.673 1.00 85.50 433 GLN A N 1
ATOM 3435 C CA . GLN A 1 433 ? 16.334 29.842 -1.703 1.00 85.50 433 GLN A CA 1
ATOM 3436 C C . GLN A 1 433 ? 17.040 29.200 -0.506 1.00 85.50 433 GLN A C 1
ATOM 3438 O O . GLN A 1 433 ? 16.449 28.355 0.161 1.00 85.50 433 GLN A O 1
ATOM 3443 N N . PHE A 1 434 ? 18.249 29.652 -0.160 1.00 87.06 434 PHE A N 1
ATOM 3444 C CA . PHE A 1 434 ? 18.951 29.166 1.036 1.00 87.06 434 PHE A CA 1
ATOM 3445 C C . PHE A 1 434 ? 18.128 29.368 2.316 1.00 87.06 434 PHE A C 1
ATOM 3447 O O . PHE A 1 434 ? 18.015 28.442 3.117 1.00 87.06 434 PHE A O 1
ATOM 3454 N N . LEU A 1 435 ? 17.506 30.540 2.489 1.00 87.00 435 LEU A N 1
ATOM 3455 C CA . LEU A 1 435 ? 16.639 30.818 3.639 1.00 87.00 435 LEU A CA 1
ATOM 3456 C C . LEU A 1 435 ? 15.384 29.933 3.654 1.00 87.00 435 LEU A C 1
ATOM 3458 O O . LEU A 1 435 ? 15.026 29.406 4.707 1.00 87.00 435 LEU A O 1
ATOM 3462 N N . PHE A 1 436 ? 14.751 29.722 2.497 1.00 89.88 436 PHE A N 1
ATOM 3463 C CA . PHE A 1 436 ? 13.582 28.848 2.378 1.00 89.88 436 PHE A CA 1
ATOM 3464 C C . PHE A 1 436 ? 13.906 27.390 2.739 1.00 89.88 436 PHE A C 1
ATOM 3466 O O . PHE A 1 436 ? 13.224 26.795 3.572 1.00 89.88 436 PHE A O 1
ATOM 3473 N N . TYR A 1 437 ? 14.973 26.814 2.176 1.00 89.25 437 TYR A N 1
ATOM 3474 C CA . TYR A 1 437 ? 15.355 25.427 2.473 1.00 89.25 437 TYR A CA 1
ATOM 3475 C C . TYR A 1 437 ? 15.922 25.256 3.886 1.00 89.25 437 TYR A C 1
ATOM 3477 O O . TYR A 1 437 ? 15.763 24.187 4.478 1.00 89.25 437 TYR A O 1
ATOM 3485 N N . ARG A 1 438 ? 16.505 26.310 4.475 1.00 90.38 438 ARG A N 1
ATOM 3486 C CA . ARG A 1 438 ? 16.855 26.330 5.903 1.00 90.38 438 ARG A CA 1
ATOM 3487 C C . ARG A 1 438 ? 15.599 26.208 6.762 1.00 90.38 438 ARG A C 1
ATOM 3489 O O . ARG A 1 438 ? 15.555 25.351 7.637 1.00 90.38 438 ARG A O 1
ATOM 3496 N N . ALA A 1 439 ? 14.564 27.001 6.476 1.00 89.19 439 ALA A N 1
ATOM 3497 C CA . ALA A 1 439 ? 13.287 26.910 7.180 1.00 89.19 439 ALA A CA 1
ATOM 3498 C C . ALA A 1 439 ? 12.623 25.531 7.011 1.00 89.19 439 ALA A C 1
ATOM 3500 O O . ALA A 1 439 ? 12.151 24.959 7.989 1.00 89.19 439 ALA A O 1
ATOM 3501 N N . LEU A 1 440 ? 12.656 24.953 5.805 1.00 88.38 440 LEU A N 1
ATOM 3502 C CA . LEU A 1 440 ? 12.133 23.606 5.558 1.00 88.38 440 LEU A CA 1
ATOM 3503 C C . LEU A 1 440 ? 12.882 22.532 6.366 1.00 88.38 440 LEU A C 1
ATOM 3505 O O . LEU A 1 440 ? 12.264 21.641 6.940 1.00 88.38 440 LEU A O 1
ATOM 3509 N N . THR A 1 441 ? 14.210 22.638 6.458 1.00 87.12 441 THR A N 1
ATOM 3510 C CA . THR A 1 441 ? 15.021 21.689 7.237 1.00 87.12 441 THR A CA 1
ATOM 3511 C C . THR A 1 441 ? 14.734 21.808 8.740 1.00 87.12 441 THR A C 1
ATOM 3513 O O . THR A 1 441 ? 14.630 20.795 9.427 1.00 87.12 441 THR A O 1
ATOM 3516 N N . LEU A 1 442 ? 14.547 23.032 9.252 1.00 87.75 442 LEU A N 1
ATOM 3517 C CA . LEU A 1 442 ? 14.141 23.274 10.644 1.00 87.75 442 LEU A CA 1
ATOM 3518 C C . LEU A 1 442 ? 12.758 22.683 10.953 1.00 87.75 442 LEU A C 1
ATOM 3520 O O . LEU A 1 442 ? 12.569 22.104 12.023 1.00 87.75 442 LEU A O 1
ATOM 3524 N N . HIS A 1 443 ? 11.814 22.780 10.012 1.00 87.81 443 HIS A N 1
ATOM 3525 C CA . HIS A 1 443 ? 10.492 22.166 10.142 1.00 87.81 443 HIS A CA 1
ATOM 3526 C C . HIS A 1 443 ? 10.579 20.636 10.278 1.00 87.81 443 HIS A C 1
ATOM 3528 O O . HIS A 1 443 ? 10.018 20.066 11.214 1.00 87.81 443 HIS A O 1
ATOM 3534 N N . GLU A 1 444 ? 11.358 19.962 9.426 1.00 84.44 444 GLU A N 1
ATOM 3535 C CA . GLU A 1 444 ? 11.574 18.509 9.549 1.00 84.44 444 GLU A CA 1
ATOM 3536 C C . GLU A 1 444 ? 12.265 18.122 10.870 1.00 84.44 444 GLU A C 1
ATOM 3538 O O . GLU A 1 444 ? 11.992 17.067 11.446 1.00 84.44 444 GLU A O 1
ATOM 3543 N N . MET A 1 445 ? 13.101 19.008 11.421 1.00 84.38 445 MET A N 1
ATOM 3544 C CA . MET A 1 445 ? 13.694 18.855 12.756 1.00 84.38 445 MET A CA 1
ATOM 3545 C C . MET A 1 445 ? 12.731 19.161 13.916 1.00 84.38 445 MET A C 1
ATOM 3547 O O . MET A 1 445 ? 13.160 19.136 15.071 1.00 84.38 445 MET A O 1
ATOM 3551 N N . ARG A 1 446 ? 11.442 19.422 13.647 1.00 83.88 446 ARG A N 1
ATOM 3552 C CA . ARG A 1 446 ? 10.415 19.809 14.636 1.00 83.88 446 ARG A CA 1
ATOM 3553 C C . ARG A 1 446 ? 10.699 21.144 15.335 1.00 83.88 446 ARG A C 1
ATOM 3555 O O . ARG A 1 446 ? 10.224 21.379 16.445 1.00 83.88 446 ARG A O 1
ATOM 3562 N N . GLN A 1 447 ? 11.463 22.032 14.702 1.00 86.88 447 GLN A N 1
ATOM 3563 C CA . GLN A 1 447 ? 11.748 23.389 15.184 1.00 86.88 447 GLN A CA 1
ATOM 3564 C C . GLN A 1 447 ? 10.821 24.410 14.505 1.00 86.88 447 GLN A C 1
ATOM 3566 O O . GLN A 1 447 ? 11.259 25.410 13.933 1.00 86.88 447 GLN A O 1
ATOM 3571 N N . ASP A 1 448 ? 9.516 24.142 14.579 1.00 86.94 448 ASP A N 1
ATOM 3572 C CA . ASP A 1 448 ? 8.473 24.820 13.798 1.00 86.94 448 ASP A CA 1
ATOM 3573 C C . ASP A 1 448 ? 8.410 26.331 14.046 1.00 86.94 448 ASP A C 1
ATOM 3575 O O . ASP A 1 448 ? 8.230 27.099 13.106 1.00 86.94 448 ASP A O 1
ATOM 3579 N N . THR A 1 449 ? 8.645 26.785 15.281 1.00 87.31 449 THR A N 1
ATOM 3580 C CA . THR A 1 449 ? 8.657 28.218 15.619 1.00 87.31 449 THR A CA 1
ATOM 3581 C C . THR A 1 449 ? 9.791 28.972 14.919 1.00 87.31 449 THR A C 1
ATOM 3583 O O . THR A 1 449 ? 9.602 30.095 14.452 1.00 87.31 449 THR A O 1
ATOM 3586 N N . GLU A 1 450 ? 10.988 28.381 14.842 1.00 88.31 450 GLU A N 1
ATOM 3587 C CA . GLU A 1 450 ? 12.130 29.016 14.172 1.00 88.31 450 GLU A CA 1
ATOM 3588 C C . GLU A 1 450 ? 11.943 28.993 12.651 1.00 88.31 450 GLU A C 1
ATOM 3590 O O . GLU A 1 450 ? 12.170 30.008 11.988 1.00 88.31 450 GLU A O 1
ATOM 3595 N N . ALA A 1 451 ? 11.453 27.871 12.114 1.00 89.38 451 ALA A N 1
ATOM 3596 C CA . ALA A 1 451 ? 11.085 27.741 10.708 1.00 89.38 451 ALA A CA 1
ATOM 3597 C C . ALA A 1 451 ? 10.044 28.794 10.296 1.00 89.38 451 ALA A C 1
ATOM 3599 O O . ALA A 1 451 ? 10.225 29.494 9.300 1.00 89.38 451 ALA A O 1
ATOM 3600 N N . GLU A 1 452 ? 8.984 28.959 11.089 1.00 90.62 452 GLU A N 1
ATOM 3601 C CA . GLU A 1 452 ? 7.918 29.922 10.826 1.00 90.62 452 GLU A CA 1
ATOM 3602 C C . GLU A 1 452 ? 8.433 31.367 10.807 1.00 90.62 452 GLU A C 1
ATOM 3604 O O . GLU A 1 452 ? 8.124 32.119 9.881 1.00 90.62 452 GLU A O 1
ATOM 3609 N N . ASN A 1 453 ? 9.254 31.747 11.791 1.00 90.69 453 ASN A N 1
ATOM 3610 C CA . ASN A 1 453 ? 9.830 33.090 11.872 1.00 90.69 453 ASN A CA 1
ATOM 3611 C C . ASN A 1 453 ? 10.684 33.424 10.640 1.00 90.69 453 ASN A C 1
ATOM 3613 O O . ASN A 1 453 ? 10.637 34.549 10.141 1.00 90.69 453 ASN A O 1
ATOM 3617 N N . LEU A 1 454 ? 11.435 32.449 10.122 1.00 89.69 454 LEU A N 1
ATOM 3618 C CA . LEU A 1 454 ? 12.233 32.617 8.905 1.00 89.69 454 LEU A CA 1
ATOM 3619 C C . LEU A 1 454 ? 11.364 32.767 7.659 1.00 89.69 454 LEU A C 1
ATOM 3621 O O . LEU A 1 454 ? 11.655 33.628 6.834 1.00 89.69 454 LEU A O 1
ATOM 3625 N N . LEU A 1 455 ? 10.303 31.964 7.525 1.00 91.00 455 LEU A N 1
ATOM 3626 C CA . LEU A 1 455 ? 9.361 32.077 6.407 1.00 91.00 455 LEU A CA 1
ATOM 3627 C C . LEU A 1 455 ? 8.640 33.430 6.436 1.00 91.00 455 LEU A C 1
ATOM 3629 O O . LEU A 1 455 ? 8.535 34.094 5.411 1.00 91.00 455 LEU A O 1
ATOM 3633 N N . LEU A 1 456 ? 8.207 33.890 7.613 1.00 90.44 456 LEU A N 1
ATOM 3634 C CA . LEU A 1 456 ? 7.587 35.206 7.774 1.00 90.44 456 LEU A CA 1
ATOM 3635 C C . LEU A 1 456 ? 8.552 36.344 7.408 1.00 90.44 456 LEU A C 1
ATOM 3637 O O . LEU A 1 456 ? 8.144 37.273 6.714 1.00 90.44 456 LEU A O 1
ATOM 3641 N N . ALA A 1 457 ? 9.813 36.274 7.842 1.00 87.62 457 ALA A N 1
ATOM 3642 C CA . ALA A 1 457 ? 10.827 37.261 7.471 1.00 87.62 457 ALA A CA 1
ATOM 3643 C C . ALA A 1 457 ? 11.088 37.258 5.956 1.00 87.62 457 ALA A C 1
ATOM 3645 O O . ALA A 1 457 ? 11.149 38.316 5.337 1.00 87.62 457 ALA A O 1
ATOM 3646 N N . LEU A 1 458 ? 11.167 36.069 5.354 1.00 88.38 458 LEU A N 1
ATOM 3647 C CA . LEU A 1 458 ? 11.354 35.883 3.919 1.00 88.38 458 LEU A CA 1
ATOM 3648 C C . LEU A 1 458 ? 10.198 36.495 3.106 1.00 88.38 458 LEU A C 1
ATOM 3650 O O . LEU A 1 458 ? 10.433 37.151 2.097 1.00 88.38 458 LEU A O 1
ATOM 3654 N N . GLU A 1 459 ? 8.955 36.336 3.557 1.00 89.31 459 GLU A N 1
ATOM 3655 C CA . GLU A 1 459 ? 7.767 36.898 2.898 1.00 89.31 459 GLU A CA 1
ATOM 3656 C C . GLU A 1 459 ? 7.683 38.431 2.943 1.00 89.31 459 GLU A C 1
ATOM 3658 O O . GLU A 1 459 ? 7.001 39.031 2.112 1.00 89.31 459 GLU A O 1
ATOM 3663 N N . GLN A 1 460 ? 8.348 39.070 3.910 1.00 87.69 460 GLN A N 1
ATOM 3664 C CA . GLN A 1 460 ? 8.371 40.530 4.056 1.00 87.69 460 GLN A CA 1
ATOM 3665 C C . GLN A 1 460 ? 9.413 41.204 3.149 1.00 87.69 460 GLN A C 1
ATOM 3667 O O . GLN A 1 460 ? 9.422 42.432 3.036 1.00 87.69 460 GLN A O 1
ATOM 3672 N N . GLU A 1 461 ? 10.270 40.427 2.481 1.00 87.00 461 GLU A N 1
ATOM 3673 C CA . GLU A 1 461 ? 11.303 40.948 1.590 1.00 87.00 461 GLU A CA 1
ATOM 3674 C C . GLU A 1 461 ? 10.701 41.457 0.268 1.00 87.00 461 GLU A C 1
ATOM 3676 O O . GLU A 1 461 ? 10.124 40.679 -0.491 1.00 87.00 461 GLU A O 1
ATOM 3681 N N . PRO A 1 462 ? 10.868 42.740 -0.097 1.00 78.56 462 PRO A N 1
ATOM 3682 C CA . PRO A 1 462 ? 10.196 43.329 -1.260 1.00 78.56 462 PRO A CA 1
ATOM 3683 C C . PRO A 1 462 ? 10.693 42.798 -2.616 1.00 78.56 462 PRO A C 1
ATOM 3685 O O . PRO A 1 462 ? 10.025 42.994 -3.630 1.00 78.56 462 PRO A O 1
ATOM 3688 N N . ALA A 1 463 ? 11.860 42.147 -2.654 1.00 84.38 463 ALA A N 1
ATOM 3689 C CA . ALA A 1 463 ? 12.482 41.614 -3.870 1.00 84.38 463 ALA A CA 1
ATOM 3690 C C . ALA A 1 463 ? 12.339 40.087 -4.022 1.00 84.38 463 ALA A C 1
ATOM 3692 O O . ALA A 1 463 ? 12.971 39.499 -4.904 1.00 84.38 463 ALA A O 1
ATOM 3693 N N . ILE A 1 464 ? 11.543 39.430 -3.171 1.00 84.56 464 ILE A N 1
ATOM 3694 C CA . ILE A 1 464 ? 11.370 37.977 -3.224 1.00 84.56 464 ILE A CA 1
ATOM 3695 C C . ILE A 1 464 ? 10.716 37.528 -4.549 1.00 84.56 464 ILE A C 1
ATOM 3697 O O . ILE A 1 464 ? 9.699 38.088 -4.970 1.00 84.56 464 ILE A O 1
ATOM 3701 N N . PRO A 1 465 ? 11.247 36.487 -5.220 1.00 83.94 465 PRO A N 1
ATOM 3702 C CA . PRO A 1 465 ? 10.623 35.939 -6.418 1.00 83.94 465 PRO A CA 1
ATOM 3703 C C . PRO A 1 465 ? 9.183 35.448 -6.157 1.00 83.94 465 PRO A C 1
ATOM 3705 O O . PRO A 1 465 ? 8.971 34.686 -5.210 1.00 83.94 465 PRO A O 1
ATOM 3708 N N . PRO A 1 466 ? 8.196 35.762 -7.023 1.00 81.69 466 PRO A N 1
ATOM 3709 C CA . PRO A 1 466 ? 6.792 35.382 -6.822 1.00 81.69 466 PRO A CA 1
ATOM 3710 C C . PRO A 1 466 ? 6.543 33.883 -6.613 1.00 81.69 466 PRO A C 1
ATOM 3712 O O . PRO A 1 466 ? 5.623 33.496 -5.901 1.00 81.69 466 PRO A O 1
ATOM 3715 N N . LEU A 1 467 ? 7.332 33.010 -7.248 1.00 79.94 467 LEU A N 1
ATOM 3716 C CA . LEU A 1 467 ? 7.227 31.559 -7.048 1.00 79.94 467 LEU A CA 1
ATOM 3717 C C . LEU A 1 467 ? 7.682 31.144 -5.641 1.00 79.94 467 LEU A C 1
ATOM 3719 O O . LEU A 1 467 ? 7.062 30.288 -5.015 1.00 79.94 467 LEU A O 1
ATOM 3723 N N . LEU A 1 468 ? 8.745 31.769 -5.138 1.00 82.31 468 LEU A N 1
ATOM 3724 C CA . LEU A 1 468 ? 9.306 31.464 -3.829 1.00 82.31 468 LEU A CA 1
ATOM 3725 C C . LEU A 1 468 ? 8.458 32.054 -2.698 1.00 82.31 468 LEU A C 1
ATOM 3727 O O . LEU A 1 468 ? 8.249 31.380 -1.696 1.00 82.31 468 LEU A O 1
ATOM 3731 N N . LEU A 1 469 ? 7.891 33.250 -2.899 1.00 87.00 469 LEU A N 1
ATOM 3732 C CA . LEU A 1 469 ? 6.899 33.839 -1.995 1.00 87.00 469 LEU A CA 1
ATOM 3733 C C . LEU A 1 469 ? 5.698 32.902 -1.815 1.00 87.00 469 LEU A C 1
ATOM 3735 O O . LEU A 1 469 ? 5.305 32.598 -0.691 1.00 87.00 469 LEU A O 1
ATOM 3739 N N . ARG A 1 470 ? 5.175 32.366 -2.926 1.00 82.00 470 ARG A N 1
ATOM 3740 C CA . ARG A 1 470 ? 4.086 31.378 -2.912 1.00 82.00 470 ARG A CA 1
ATOM 3741 C C . ARG A 1 470 ? 4.464 30.105 -2.155 1.00 82.00 470 ARG A C 1
ATOM 3743 O O . ARG A 1 470 ? 3.703 29.676 -1.291 1.00 82.00 470 ARG A O 1
ATOM 3750 N N . ARG A 1 471 ? 5.636 29.519 -2.438 1.00 83.69 471 ARG A N 1
ATOM 3751 C CA . ARG A 1 471 ? 6.134 28.324 -1.727 1.00 83.69 471 ARG A CA 1
ATOM 3752 C C . ARG A 1 471 ? 6.298 28.586 -0.226 1.00 83.69 471 ARG A C 1
ATOM 3754 O O . ARG A 1 471 ? 5.866 27.760 0.567 1.00 83.69 471 ARG A O 1
ATOM 3761 N N . SER A 1 472 ? 6.846 29.740 0.157 1.00 88.62 472 SER A N 1
ATOM 3762 C CA . SER A 1 472 ? 7.008 30.148 1.559 1.00 88.62 472 SER A CA 1
ATOM 3763 C C . SER A 1 472 ? 5.673 30.203 2.297 1.00 88.62 472 SER A C 1
ATOM 3765 O O . SER A 1 472 ? 5.511 29.544 3.324 1.00 88.62 472 SER A O 1
ATOM 3767 N N . MET A 1 473 ? 4.691 30.908 1.725 1.00 87.81 473 MET A N 1
ATOM 3768 C CA . MET A 1 473 ? 3.359 31.041 2.319 1.00 87.81 473 MET A CA 1
ATOM 3769 C C . MET A 1 473 ? 2.645 29.688 2.448 1.00 87.81 473 MET A C 1
ATOM 3771 O O . MET A 1 473 ? 2.035 29.423 3.482 1.00 87.81 473 MET A O 1
ATOM 3775 N N . MET A 1 474 ? 2.753 28.814 1.439 1.00 83.38 474 MET A N 1
ATOM 3776 C CA . MET A 1 474 ? 2.192 27.455 1.488 1.00 83.38 474 MET A CA 1
ATOM 3777 C C . MET A 1 474 ? 2.848 26.600 2.578 1.00 83.38 474 MET A C 1
ATOM 3779 O O . MET A 1 474 ? 2.145 25.977 3.369 1.00 83.38 474 MET A O 1
ATOM 3783 N N . THR A 1 475 ? 4.182 26.598 2.673 1.00 85.44 475 THR A N 1
ATOM 3784 C CA . THR A 1 475 ? 4.895 25.867 3.734 1.00 85.44 475 THR A CA 1
ATOM 3785 C C . THR A 1 475 ? 4.504 26.389 5.114 1.00 85.44 475 THR A C 1
ATOM 3787 O O . THR A 1 475 ? 4.249 25.597 6.018 1.00 85.44 475 THR A O 1
ATOM 3790 N N . ARG A 1 476 ? 4.378 27.712 5.284 1.00 90.38 476 ARG A N 1
ATOM 3791 C CA . ARG A 1 476 ? 3.951 28.296 6.560 1.00 90.38 476 ARG A CA 1
ATOM 3792 C C . ARG A 1 476 ? 2.518 27.908 6.924 1.00 90.38 476 ARG A C 1
ATOM 3794 O O . ARG A 1 476 ? 2.255 27.600 8.083 1.00 90.38 476 ARG A O 1
ATOM 3801 N N . ALA A 1 477 ? 1.605 27.894 5.953 1.00 85.25 477 ALA A N 1
ATOM 3802 C CA . ALA A 1 477 ? 0.242 27.420 6.174 1.00 85.25 477 ALA A CA 1
ATOM 3803 C C . ALA A 1 477 ? 0.231 25.951 6.636 1.00 85.25 477 ALA A C 1
ATOM 3805 O O . ALA A 1 477 ? -0.409 25.644 7.638 1.00 85.25 477 ALA A O 1
ATOM 3806 N N . ASN A 1 478 ? 1.028 25.077 6.009 1.00 82.38 478 ASN A N 1
ATOM 3807 C CA . ASN A 1 478 ? 1.161 23.674 6.424 1.00 82.38 478 ASN A CA 1
ATOM 3808 C C . ASN A 1 478 ? 1.702 23.525 7.861 1.00 82.38 478 ASN A C 1
ATOM 3810 O O . ASN A 1 478 ? 1.206 22.697 8.624 1.00 82.38 478 ASN A O 1
ATOM 3814 N N . ILE A 1 479 ? 2.686 24.339 8.268 1.00 85.44 479 ILE A N 1
ATOM 3815 C CA . ILE A 1 479 ? 3.204 24.342 9.651 1.00 85.44 479 ILE A CA 1
ATOM 3816 C C . ILE A 1 479 ? 2.090 24.700 10.646 1.00 85.44 479 ILE A C 1
ATOM 3818 O O . ILE A 1 479 ? 1.936 24.046 11.683 1.00 85.44 479 ILE A O 1
ATOM 3822 N N . LYS A 1 480 ? 1.281 25.717 10.320 1.00 84.75 480 LYS A N 1
ATOM 3823 C CA . LYS A 1 480 ? 0.126 26.125 11.130 1.00 84.75 480 LYS A CA 1
ATOM 3824 C C . LYS A 1 480 ? -0.937 25.032 11.214 1.00 84.75 480 LYS A C 1
ATOM 3826 O O . LYS A 1 480 ? -1.457 24.791 12.302 1.00 84.75 480 LYS A O 1
ATOM 3831 N N . GLU A 1 481 ? -1.211 24.332 10.114 1.00 78.19 481 GLU A N 1
ATOM 3832 C CA . GLU A 1 481 ? -2.114 23.175 10.099 1.00 78.19 481 GLU A CA 1
ATOM 3833 C C . GLU A 1 481 ? -1.630 22.057 11.029 1.00 78.19 481 GLU A C 1
ATOM 3835 O O . GLU A 1 481 ? -2.400 21.577 11.864 1.00 78.19 481 GLU A O 1
ATOM 3840 N N . LEU A 1 482 ? -0.348 21.683 10.943 1.00 76.50 482 LEU A N 1
ATOM 3841 C CA . LEU A 1 482 ? 0.249 20.643 11.790 1.00 76.50 482 LEU A CA 1
ATOM 3842 C C . LEU A 1 482 ? 0.245 21.022 13.276 1.00 76.50 482 LEU A C 1
ATOM 3844 O O . LEU A 1 482 ? 0.067 20.159 14.135 1.00 76.50 482 LEU A O 1
ATOM 3848 N N . SER A 1 483 ? 0.371 22.315 13.571 1.00 79.56 483 SER A N 1
ATOM 3849 C CA . SER A 1 483 ? 0.300 22.878 14.923 1.00 79.56 483 SER A CA 1
ATOM 3850 C C . SER A 1 483 ? -1.134 23.172 15.395 1.00 79.56 483 SER A C 1
ATOM 3852 O O . SER A 1 483 ? -1.316 23.776 16.451 1.00 79.56 483 SER A O 1
ATOM 3854 N N . GLN A 1 484 ? -2.155 22.761 14.631 1.00 74.75 484 GLN A N 1
ATOM 3855 C CA . GLN A 1 484 ? -3.583 22.982 14.906 1.00 74.75 484 GLN A CA 1
ATOM 3856 C C . GLN A 1 484 ? -3.998 24.467 15.030 1.00 74.75 484 GLN A C 1
ATOM 3858 O O . GLN A 1 484 ? -5.060 24.780 15.569 1.00 74.75 484 GLN A O 1
ATOM 3863 N N . GLN A 1 485 ? -3.209 25.397 14.482 1.00 78.19 485 GLN A N 1
ATOM 3864 C CA . GLN A 1 485 ? -3.487 26.841 14.449 1.00 78.19 485 GLN A CA 1
ATOM 3865 C C . GLN A 1 485 ? -4.231 27.212 13.161 1.00 78.19 485 GLN A C 1
ATOM 3867 O O . GLN A 1 485 ? -3.692 27.775 12.209 1.00 78.19 485 GLN A O 1
ATOM 3872 N N . ILE A 1 486 ? -5.498 26.817 13.113 1.00 68.19 486 ILE A N 1
ATOM 3873 C CA . ILE A 1 486 ? -6.247 26.695 11.858 1.00 68.19 486 ILE A CA 1
ATOM 3874 C C . ILE A 1 486 ? -6.714 28.046 11.307 1.00 68.19 486 ILE A C 1
ATOM 3876 O O . ILE A 1 486 ? -6.679 28.257 10.095 1.00 68.19 486 ILE A O 1
ATOM 3880 N N . ASP A 1 487 ? -7.095 28.986 12.170 1.00 78.38 487 ASP A N 1
ATOM 3881 C CA . ASP A 1 487 ? -7.505 30.324 11.728 1.00 78.38 487 ASP A CA 1
ATOM 3882 C C . ASP A 1 487 ? -6.333 31.099 11.102 1.00 78.38 487 ASP A C 1
ATOM 3884 O O . ASP A 1 487 ? -6.513 31.788 10.095 1.00 78.38 487 ASP A O 1
ATOM 3888 N N . ASP A 1 488 ? -5.116 30.892 11.613 1.00 82.69 488 ASP A N 1
ATOM 3889 C CA . ASP A 1 488 ? -3.894 31.473 11.054 1.00 82.69 488 ASP A CA 1
ATOM 3890 C C . ASP A 1 488 ? -3.568 30.869 9.680 1.00 82.69 488 ASP A C 1
ATOM 3892 O O . ASP A 1 488 ? -3.290 31.605 8.732 1.00 82.69 488 ASP A O 1
ATOM 3896 N N . ALA A 1 489 ? -3.676 29.542 9.525 1.00 80.56 489 ALA A N 1
ATOM 3897 C CA . ALA A 1 489 ? -3.509 28.879 8.227 1.00 80.56 489 ALA A CA 1
ATOM 3898 C C . ALA A 1 489 ? -4.502 29.421 7.180 1.00 80.56 489 ALA A C 1
ATOM 3900 O O . ALA A 1 489 ? -4.123 29.741 6.050 1.00 80.56 489 ALA A O 1
ATOM 3901 N N . ARG A 1 490 ? -5.769 29.615 7.570 1.00 79.50 490 ARG A N 1
ATOM 3902 C CA . ARG A 1 490 ? -6.807 30.186 6.697 1.00 79.50 490 ARG A CA 1
ATOM 3903 C C . ARG A 1 490 ? -6.522 31.628 6.302 1.00 79.50 490 ARG A C 1
ATOM 3905 O O . ARG A 1 490 ? -6.721 31.983 5.140 1.00 79.50 490 ARG A O 1
ATOM 3912 N N . ALA A 1 491 ? -6.036 32.451 7.230 1.00 84.50 491 ALA A N 1
ATOM 3913 C CA . ALA A 1 491 ? -5.630 33.819 6.926 1.00 84.50 491 ALA A CA 1
ATOM 3914 C C . ALA A 1 491 ? -4.500 33.848 5.882 1.00 84.50 491 ALA A C 1
ATOM 3916 O O . ALA A 1 491 ? -4.529 34.664 4.958 1.00 84.50 491 ALA A O 1
ATOM 3917 N N . ILE A 1 492 ? -3.550 32.910 5.970 1.00 85.00 492 ILE A N 1
ATOM 3918 C CA . ILE A 1 492 ? -2.459 32.773 4.998 1.00 85.00 492 ILE A CA 1
ATOM 3919 C C . ILE A 1 492 ? -2.996 32.363 3.619 1.00 85.00 492 ILE A C 1
ATOM 3921 O O . ILE A 1 492 ? -2.636 32.995 2.624 1.00 85.00 492 ILE A O 1
ATOM 3925 N N . TYR A 1 493 ? -3.893 31.373 3.538 1.00 82.12 493 TYR A N 1
ATOM 3926 C CA . TYR A 1 493 ? -4.510 30.976 2.264 1.00 82.12 493 TYR A CA 1
ATOM 3927 C C . TYR A 1 493 ? -5.349 32.093 1.638 1.00 82.12 493 TYR A C 1
ATOM 3929 O O . TYR A 1 493 ? -5.278 32.313 0.428 1.00 82.12 493 TYR A O 1
ATOM 3937 N N . ALA A 1 494 ? -6.114 32.835 2.442 1.00 82.00 494 ALA A N 1
ATOM 3938 C CA . ALA A 1 494 ? -6.860 33.997 1.968 1.00 82.00 494 ALA A CA 1
ATOM 3939 C C . ALA A 1 494 ? -5.919 35.057 1.383 1.00 82.00 494 ALA A C 1
ATOM 3941 O O . ALA A 1 494 ? -6.143 35.534 0.270 1.00 82.00 494 ALA A O 1
ATOM 3942 N N . ARG A 1 495 ? -4.817 35.348 2.082 1.00 85.06 495 ARG A N 1
ATOM 3943 C CA . ARG A 1 495 ? -3.812 36.304 1.620 1.00 85.06 495 ARG A CA 1
ATOM 3944 C C . ARG A 1 495 ? -3.111 35.857 0.337 1.00 85.06 495 ARG A C 1
ATOM 3946 O O . ARG A 1 495 ? -2.841 36.687 -0.526 1.00 85.06 495 ARG A O 1
ATOM 3953 N N . LEU A 1 496 ? -2.836 34.561 0.188 1.00 83.56 496 LEU A N 1
ATOM 3954 C CA . LEU A 1 496 ? -2.232 34.002 -1.024 1.00 83.56 496 LEU A CA 1
ATOM 3955 C C . LEU A 1 496 ? -3.136 34.227 -2.246 1.00 83.56 496 LEU A C 1
ATOM 3957 O O . LEU A 1 496 ? -2.653 34.671 -3.287 1.00 83.56 496 LEU A O 1
ATOM 3961 N N . ARG A 1 497 ? -4.451 34.020 -2.090 1.00 80.56 497 ARG A N 1
ATOM 3962 C CA . ARG A 1 497 ? -5.449 34.259 -3.149 1.00 80.56 497 ARG A CA 1
ATOM 3963 C C . ARG A 1 497 ? -5.556 35.732 -3.545 1.00 80.56 497 ARG A C 1
ATOM 3965 O O . ARG A 1 497 ? -5.726 36.030 -4.722 1.00 80.56 497 ARG A O 1
ATOM 3972 N N . GLU A 1 498 ? -5.441 36.649 -2.583 1.00 83.81 498 GLU A N 1
ATOM 3973 C CA . GLU A 1 498 ? -5.428 38.095 -2.858 1.00 83.81 498 GLU A CA 1
ATOM 3974 C C . GLU A 1 498 ? -4.197 38.526 -3.663 1.00 83.81 498 GLU A C 1
ATOM 3976 O O . GLU A 1 498 ? -4.304 39.362 -4.557 1.00 83.81 498 GLU A O 1
ATOM 3981 N N . LEU A 1 499 ? -3.026 37.975 -3.333 1.00 82.75 499 LEU A N 1
ATOM 3982 C CA . LEU A 1 499 ? -1.759 38.350 -3.964 1.00 82.75 499 LEU A CA 1
ATOM 3983 C C . LEU A 1 499 ? -1.584 37.733 -5.358 1.00 82.75 499 LEU A C 1
ATOM 3985 O O . LEU A 1 499 ? -0.912 38.326 -6.202 1.00 82.75 499 LEU A O 1
ATOM 3989 N N . PHE A 1 500 ? -2.180 36.563 -5.607 1.00 82.50 500 PHE A N 1
ATOM 3990 C CA . PHE A 1 500 ? -2.012 35.806 -6.850 1.00 82.50 500 PHE A CA 1
ATOM 3991 C C . PHE A 1 500 ? -3.357 35.360 -7.451 1.00 82.50 500 PHE A C 1
ATOM 3993 O O . PHE A 1 500 ? -3.610 34.158 -7.559 1.00 82.50 500 PHE A O 1
ATOM 4000 N N . PRO A 1 501 ? -4.227 36.291 -7.884 1.00 75.88 501 PRO A N 1
ATOM 4001 C CA . PRO A 1 501 ? -5.549 35.946 -8.415 1.00 75.88 501 PRO A CA 1
ATOM 4002 C C . PRO A 1 501 ? -5.485 35.100 -9.700 1.00 75.88 501 PRO A C 1
ATOM 4004 O O . PRO A 1 501 ? -6.340 34.243 -9.909 1.00 75.88 501 PRO A O 1
ATOM 4007 N N . ASP A 1 502 ? -4.442 35.277 -10.518 1.00 76.25 502 ASP A N 1
ATOM 4008 C CA . ASP A 1 502 ? -4.272 34.580 -11.803 1.00 76.25 502 ASP A CA 1
ATOM 4009 C C . ASP A 1 502 ? -3.689 33.155 -11.669 1.00 76.25 502 ASP A C 1
ATOM 4011 O O . ASP A 1 502 ? -3.649 32.399 -12.641 1.00 76.25 502 ASP A O 1
ATOM 4015 N N . ALA A 1 503 ? -3.243 32.754 -10.472 1.00 73.44 503 ALA A N 1
ATOM 4016 C CA . ALA A 1 503 ? -2.672 31.431 -10.200 1.00 73.44 503 ALA A CA 1
ATOM 4017 C C . ALA A 1 503 ? -3.773 30.391 -9.913 1.00 73.44 503 ALA A C 1
ATOM 4019 O O . ALA A 1 503 ? -3.892 29.875 -8.802 1.00 73.44 503 ALA A O 1
ATOM 4020 N N . VAL A 1 504 ? -4.624 30.126 -10.912 1.00 69.62 504 VAL A N 1
ATOM 4021 C CA . VAL A 1 504 ? -5.861 29.329 -10.767 1.00 69.62 504 VAL A CA 1
ATOM 4022 C C . VAL A 1 504 ? -5.610 27.955 -10.129 1.00 69.62 504 VAL A C 1
ATOM 4024 O O . VAL A 1 504 ? -6.313 27.588 -9.194 1.00 69.62 504 VAL A O 1
ATOM 4027 N N . GLN A 1 505 ? -4.588 27.213 -10.570 1.00 69.44 505 GLN A N 1
ATOM 4028 C CA . GLN A 1 505 ? -4.318 25.861 -10.058 1.00 69.44 505 GLN A CA 1
ATOM 4029 C C . GLN A 1 505 ? -3.852 25.869 -8.598 1.00 69.44 505 GLN A C 1
ATOM 4031 O O . GLN A 1 505 ? -4.318 25.074 -7.790 1.00 69.44 505 GLN A O 1
ATOM 4036 N N . GLU A 1 506 ? -2.940 26.763 -8.231 1.00 67.25 506 GLU A N 1
ATOM 4037 C CA . GLU A 1 506 ? -2.438 26.872 -6.862 1.00 67.25 506 GLU A CA 1
ATOM 4038 C C . GLU A 1 506 ? -3.505 27.409 -5.901 1.00 67.25 506 GLU A C 1
ATOM 4040 O O . GLU A 1 506 ? -3.577 26.969 -4.752 1.00 67.25 506 GLU A O 1
ATOM 4045 N N . ASN A 1 507 ? -4.383 28.291 -6.383 1.00 74.25 507 ASN A N 1
ATOM 4046 C CA . ASN A 1 507 ? -5.557 28.739 -5.638 1.00 74.25 507 ASN A CA 1
ATOM 4047 C C . ASN A 1 507 ? -6.558 27.594 -5.411 1.00 74.25 507 ASN A C 1
ATOM 4049 O O . ASN A 1 507 ? -7.121 27.502 -4.317 1.00 74.25 507 ASN A O 1
ATOM 4053 N N . ASP A 1 508 ? -6.738 26.701 -6.391 1.00 79.62 508 ASP A N 1
ATOM 4054 C CA . ASP A 1 508 ? -7.518 25.469 -6.223 1.00 79.62 508 ASP A CA 1
ATOM 4055 C C . ASP A 1 508 ? -6.884 24.559 -5.159 1.00 79.62 508 ASP A C 1
ATOM 4057 O O . ASP A 1 508 ? -7.586 24.104 -4.259 1.00 79.62 508 ASP A O 1
ATOM 4061 N N . TYR A 1 509 ? -5.560 24.355 -5.174 1.00 74.94 509 TYR A N 1
ATOM 4062 C CA . TYR A 1 509 ? -4.865 23.572 -4.139 1.00 74.94 509 TYR A CA 1
ATOM 4063 C C . TYR A 1 509 ? -5.005 24.177 -2.736 1.00 74.94 509 TYR A C 1
ATOM 4065 O O . TYR A 1 509 ? -5.293 23.453 -1.784 1.00 74.94 509 TYR A O 1
ATOM 4073 N N . ALA A 1 510 ? -4.868 25.499 -2.597 1.00 73.44 510 ALA A N 1
ATOM 4074 C CA . ALA A 1 510 ? -5.078 26.184 -1.322 1.00 73.44 510 ALA A CA 1
ATOM 4075 C C . ALA A 1 510 ? -6.520 26.007 -0.809 1.00 73.44 510 ALA A C 1
ATOM 4077 O O . ALA A 1 510 ? -6.734 25.753 0.376 1.00 73.44 510 ALA A O 1
ATOM 4078 N N . LYS A 1 511 ? -7.522 26.089 -1.699 1.00 79.81 511 LYS A N 1
ATOM 4079 C CA . LYS A 1 511 ? -8.928 25.821 -1.353 1.00 79.81 511 LYS A CA 1
ATOM 4080 C C . LYS A 1 511 ? -9.168 24.351 -0.991 1.00 79.81 511 LYS A C 1
ATOM 4082 O O . LYS A 1 511 ? -9.940 24.088 -0.073 1.00 79.81 511 LYS A O 1
ATOM 4087 N N . ILE A 1 512 ? -8.513 23.403 -1.666 1.00 83.44 512 ILE A N 1
ATOM 4088 C CA . ILE A 1 512 ? -8.585 21.970 -1.337 1.00 83.44 512 ILE A CA 1
ATOM 4089 C C . ILE A 1 512 ? -8.022 21.718 0.065 1.00 83.44 512 ILE A C 1
ATOM 4091 O O . ILE A 1 512 ? -8.657 21.013 0.846 1.00 83.44 512 ILE A O 1
ATOM 4095 N N . ASN A 1 513 ? -6.874 22.305 0.411 1.00 79.50 513 ASN A N 1
ATOM 4096 C CA . ASN A 1 513 ? -6.289 22.172 1.748 1.00 79.50 513 ASN A CA 1
ATOM 4097 C C . ASN A 1 513 ? -7.203 22.774 2.824 1.00 79.50 513 ASN A C 1
ATOM 4099 O O . ASN A 1 513 ? -7.515 22.103 3.807 1.00 79.50 513 ASN A O 1
ATOM 4103 N N . GLU A 1 514 ? -7.730 23.982 2.589 1.00 81.19 514 GLU A N 1
ATOM 4104 C CA . GLU A 1 514 ? -8.713 24.614 3.478 1.00 81.19 514 GLU A CA 1
ATOM 4105 C C . GLU A 1 514 ? -9.961 23.727 3.669 1.00 81.19 514 GLU A C 1
ATOM 4107 O O . GLU A 1 514 ? -10.425 23.528 4.793 1.00 81.19 514 GLU A O 1
ATOM 4112 N N . ALA A 1 515 ? -10.480 23.131 2.593 1.00 84.56 515 ALA A N 1
ATOM 4113 C CA . ALA A 1 515 ? -11.638 22.243 2.646 1.00 84.56 515 ALA A CA 1
ATOM 4114 C C . ALA A 1 515 ? -11.346 20.911 3.366 1.00 84.56 515 ALA A C 1
ATOM 4116 O O . ALA A 1 515 ? -12.172 20.450 4.157 1.00 84.56 515 ALA A O 1
ATOM 4117 N N . ASN A 1 516 ? -10.174 20.305 3.148 1.00 82.50 516 ASN A N 1
ATOM 4118 C CA . ASN A 1 516 ? -9.726 19.101 3.860 1.00 82.50 516 ASN A CA 1
ATOM 4119 C C . ASN A 1 516 ? -9.638 19.348 5.371 1.00 82.50 516 ASN A C 1
ATOM 4121 O O . ASN A 1 516 ? -10.065 18.512 6.169 1.00 82.50 516 ASN A O 1
ATOM 4125 N N . LEU A 1 517 ? -9.127 20.513 5.759 1.00 76.69 517 LEU A N 1
ATOM 4126 C CA . LEU A 1 517 ? -8.996 20.921 7.151 1.00 76.69 517 LEU A CA 1
ATOM 4127 C C . LEU A 1 517 ? -10.358 21.169 7.812 1.00 76.69 517 LEU A C 1
ATOM 4129 O O . LEU A 1 517 ? -10.609 20.720 8.927 1.00 76.69 517 LEU A O 1
ATOM 4133 N N . LEU A 1 518 ? -11.285 21.826 7.112 1.00 80.56 518 LEU A N 1
ATOM 4134 C CA . LEU A 1 518 ? -12.661 21.979 7.593 1.00 80.56 518 LEU A CA 1
ATOM 4135 C C . LEU A 1 518 ? -13.349 20.618 7.768 1.00 80.56 518 LEU A C 1
ATOM 4137 O O . LEU A 1 518 ? -14.045 20.398 8.761 1.00 80.56 518 LEU A O 1
ATOM 4141 N N . ALA A 1 519 ? -13.119 19.681 6.844 1.00 81.38 519 ALA A N 1
ATOM 4142 C CA . ALA A 1 519 ? -13.642 18.325 6.954 1.00 81.38 519 ALA A CA 1
ATOM 4143 C C . ALA A 1 519 ? -13.055 17.571 8.162 1.00 81.38 519 ALA A C 1
ATOM 4145 O O . ALA A 1 519 ? -13.806 16.894 8.862 1.00 81.38 519 ALA A O 1
ATOM 4146 N N . SER A 1 520 ? -11.759 17.716 8.464 1.00 76.94 520 SER A N 1
ATOM 4147 C CA . SER A 1 520 ? -11.144 17.073 9.638 1.00 76.94 520 SER A CA 1
ATOM 4148 C C . SER A 1 520 ? -11.655 17.636 10.972 1.00 76.94 520 SER A C 1
ATOM 4150 O O . SER A 1 520 ? -11.727 16.904 11.956 1.00 76.94 520 SER A O 1
ATOM 4152 N N . GLN A 1 521 ? -12.104 18.895 10.995 1.00 74.69 521 GLN A N 1
ATOM 4153 C CA . GLN A 1 521 ? -12.796 19.513 12.136 1.00 74.69 521 GLN A CA 1
ATOM 4154 C C . GLN A 1 521 ? -14.280 19.120 12.261 1.00 74.69 521 GLN A C 1
ATOM 4156 O O . GLN A 1 521 ? -14.974 19.610 13.153 1.00 74.69 521 GLN A O 1
ATOM 4161 N N . GLY A 1 522 ? -14.810 18.306 11.344 1.00 79.19 522 GLY A N 1
ATOM 4162 C CA . GLY A 1 522 ? -16.237 17.985 11.287 1.00 79.19 522 GLY A CA 1
ATOM 4163 C C . GLY A 1 522 ? -17.122 19.108 10.728 1.00 79.19 522 GLY A C 1
ATOM 4164 O O . GLY A 1 522 ? -18.346 18.979 10.728 1.00 79.19 522 GLY A O 1
ATOM 4165 N N . LYS A 1 523 ? -16.546 20.199 10.197 1.00 83.81 523 LYS A N 1
ATOM 4166 C CA . LYS A 1 523 ? -17.271 21.299 9.527 1.00 83.81 523 LYS A CA 1
ATOM 4167 C C . LYS A 1 523 ? -17.590 20.947 8.070 1.00 83.81 523 LYS A C 1
ATOM 4169 O O . LYS A 1 523 ? -17.239 21.657 7.128 1.00 83.81 523 LYS A O 1
ATOM 4174 N N . PHE A 1 524 ? -18.279 19.825 7.879 1.00 85.94 524 PHE A N 1
ATOM 4175 C CA . PHE A 1 524 ? -18.518 19.220 6.566 1.00 85.94 524 PHE A CA 1
ATOM 4176 C C . PHE A 1 524 ? -19.295 20.116 5.590 1.00 85.94 524 PHE A C 1
ATOM 4178 O O . PHE A 1 524 ? -19.026 20.075 4.395 1.00 85.94 524 PHE A O 1
ATOM 4185 N N . ALA A 1 525 ? -20.216 20.953 6.078 1.00 84.25 525 ALA A N 1
ATOM 4186 C CA . ALA A 1 525 ? -21.009 21.846 5.227 1.00 84.25 525 ALA A CA 1
ATOM 4187 C C . ALA A 1 525 ? -20.176 22.987 4.604 1.00 84.25 525 ALA A C 1
ATOM 4189 O O . ALA A 1 525 ? -20.395 23.364 3.454 1.00 84.25 525 ALA A O 1
ATOM 4190 N N . GLU A 1 526 ? -19.203 23.529 5.344 1.00 85.25 526 GLU A N 1
ATOM 4191 C CA . GLU A 1 526 ? -18.286 24.551 4.823 1.00 85.25 526 GLU A CA 1
ATOM 4192 C C . GLU A 1 526 ? -17.296 23.936 3.824 1.00 85.25 526 GLU A C 1
ATOM 4194 O O . GLU A 1 526 ? -17.060 24.506 2.758 1.00 85.25 526 GLU A O 1
ATOM 4199 N N . ALA A 1 527 ? -16.788 22.734 4.128 1.00 87.31 527 ALA A N 1
ATOM 4200 C CA . ALA A 1 527 ? -15.935 21.967 3.222 1.00 87.31 527 ALA A CA 1
ATOM 4201 C C . ALA A 1 527 ? -16.656 21.608 1.907 1.00 87.31 527 ALA A C 1
ATOM 4203 O O . ALA A 1 527 ? -16.090 21.777 0.828 1.00 87.31 527 ALA A O 1
ATOM 4204 N N . GLU A 1 528 ? -17.920 21.167 1.983 1.00 90.06 528 GLU A N 1
ATOM 4205 C CA . GLU A 1 528 ? -18.770 20.867 0.819 1.00 90.06 528 GLU A CA 1
ATOM 4206 C C . GLU A 1 528 ? -18.844 22.063 -0.138 1.00 90.06 528 GLU A C 1
ATOM 4208 O O . GLU A 1 528 ? -18.635 21.903 -1.342 1.00 90.06 528 GLU A O 1
ATOM 4213 N N . LYS A 1 529 ? -19.079 23.269 0.395 1.00 89.00 529 LYS A N 1
ATOM 4214 C CA . LYS A 1 529 ? -19.193 24.490 -0.409 1.00 89.00 529 LYS A CA 1
ATOM 4215 C C . LYS A 1 529 ? -17.903 24.802 -1.171 1.00 89.00 529 LYS A C 1
ATOM 4217 O O . LYS A 1 529 ? -17.969 25.113 -2.358 1.00 89.00 529 LYS A O 1
ATOM 4222 N N . LEU A 1 530 ? -16.746 24.695 -0.514 1.00 86.12 530 LEU A N 1
ATOM 4223 C CA . LEU A 1 530 ? -15.449 24.951 -1.150 1.00 86.12 530 LEU A CA 1
ATOM 4224 C C . LEU A 1 530 ? -15.140 23.928 -2.248 1.00 86.12 530 LEU A C 1
ATOM 4226 O O . LEU A 1 530 ? -14.698 24.307 -3.331 1.00 86.12 530 LEU A O 1
ATOM 4230 N N . TYR A 1 531 ? -15.421 22.644 -2.013 1.00 90.06 531 TYR A N 1
ATOM 4231 C CA . TYR A 1 531 ? -15.217 21.612 -3.029 1.00 90.06 531 TYR A CA 1
ATOM 4232 C C . TYR A 1 531 ? -16.120 21.786 -4.249 1.00 90.06 531 TYR A C 1
ATOM 4234 O O . TYR A 1 531 ? -15.649 21.660 -5.378 1.00 90.06 531 TYR A O 1
ATOM 4242 N N . GLN A 1 532 ? -17.400 22.106 -4.044 1.00 89.19 532 GLN A N 1
ATOM 4243 C CA . GLN A 1 532 ? -18.325 22.388 -5.145 1.00 89.19 532 GLN A CA 1
ATOM 4244 C C . GLN A 1 532 ? -17.902 23.625 -5.939 1.00 89.19 532 GLN A C 1
ATOM 4246 O O . GLN A 1 532 ? -17.991 23.622 -7.167 1.00 89.19 532 GLN A O 1
ATOM 4251 N N . GLU A 1 533 ? -17.408 24.661 -5.253 1.00 87.38 533 GLU A N 1
ATOM 4252 C CA . GLU A 1 533 ? -16.863 25.845 -5.907 1.00 87.38 533 GLU A CA 1
ATOM 4253 C C . GLU A 1 533 ? -15.728 25.442 -6.851 1.00 87.38 533 GLU A C 1
ATOM 4255 O O . GLU A 1 533 ? -15.845 25.709 -8.042 1.00 87.38 533 GLU A O 1
ATOM 4260 N N . ILE A 1 534 ? -14.706 24.723 -6.370 1.00 86.12 534 ILE A N 1
ATOM 4261 C CA . ILE A 1 534 ? -13.563 24.244 -7.175 1.00 86.12 534 ILE A CA 1
ATOM 4262 C C . ILE A 1 534 ? -14.026 23.447 -8.399 1.00 86.12 534 ILE A C 1
ATOM 4264 O O . ILE A 1 534 ? -13.659 23.781 -9.524 1.00 86.12 534 ILE A O 1
ATOM 4268 N N . ILE A 1 535 ? -14.901 22.456 -8.202 1.00 85.81 535 ILE A N 1
ATOM 4269 C CA . ILE A 1 535 ? -15.416 21.608 -9.290 1.00 85.81 535 ILE A CA 1
ATOM 4270 C C . ILE A 1 535 ? -16.130 22.442 -10.370 1.00 85.81 535 ILE A C 1
ATOM 4272 O O . ILE A 1 535 ? -16.081 22.093 -11.544 1.00 85.81 535 ILE A O 1
ATOM 4276 N N . SER A 1 536 ? -16.772 23.555 -10.002 1.00 83.69 536 SER A N 1
ATOM 4277 C CA . SER A 1 536 ? -17.528 24.385 -10.949 1.00 83.69 536 SER A CA 1
ATOM 4278 C C . SER A 1 536 ? -16.680 25.277 -11.867 1.00 83.69 536 SER A C 1
ATOM 4280 O O . SER A 1 536 ? -17.189 25.708 -12.902 1.00 83.69 536 SER A O 1
ATOM 4282 N N . HIS A 1 537 ? -15.421 25.574 -11.514 1.00 81.00 537 HIS A N 1
ATOM 4283 C CA . HIS A 1 537 ? -14.577 26.513 -12.272 1.00 81.00 537 HIS A CA 1
ATOM 4284 C C . HIS A 1 537 ? -13.194 25.980 -12.652 1.00 81.00 537 HIS A C 1
ATOM 4286 O O . HIS A 1 537 ? -12.529 26.594 -13.490 1.00 81.00 537 HIS A O 1
ATOM 4292 N N . THR A 1 538 ? -12.744 24.870 -12.064 1.00 77.62 538 THR A N 1
ATOM 4293 C CA . THR A 1 538 ? -11.431 24.319 -12.395 1.00 77.62 538 THR A CA 1
ATOM 4294 C C . THR A 1 538 ? -11.404 23.810 -13.840 1.00 77.62 538 THR A C 1
ATOM 4296 O O . THR A 1 538 ? -12.330 23.157 -14.316 1.00 77.62 538 THR A O 1
ATOM 4299 N N . VAL A 1 539 ? -10.327 24.124 -14.564 1.00 72.19 539 VAL A N 1
ATOM 4300 C CA . VAL A 1 539 ? -10.123 23.695 -15.964 1.00 72.19 539 VAL A CA 1
ATOM 4301 C C . VAL A 1 539 ? -9.288 22.410 -16.029 1.00 72.19 539 VAL A C 1
ATOM 4303 O O . VAL A 1 539 ? -9.172 21.795 -17.086 1.00 72.19 539 VAL A O 1
ATOM 4306 N N . SER A 1 540 ? -8.688 21.994 -14.907 1.00 80.69 540 SER A N 1
ATOM 4307 C CA . SER A 1 540 ? -7.840 20.804 -14.824 1.00 80.69 540 SER A CA 1
ATOM 4308 C C . SER A 1 540 ? -8.673 19.572 -14.456 1.00 80.69 540 SER A C 1
ATOM 4310 O O . SER A 1 540 ? -9.099 19.462 -13.304 1.00 80.69 540 SER A O 1
ATOM 4312 N N . PRO A 1 541 ? -8.849 18.592 -15.367 1.00 81.69 541 PRO A N 1
ATOM 4313 C CA . PRO A 1 541 ? -9.626 17.390 -15.067 1.00 81.69 541 PRO A CA 1
ATOM 4314 C C . PRO A 1 541 ? -8.992 16.529 -13.965 1.00 81.69 541 PRO A C 1
ATOM 4316 O O . PRO A 1 541 ? -9.676 15.753 -13.304 1.00 81.69 541 PRO A O 1
ATOM 4319 N N . GLU A 1 542 ? -7.677 16.637 -13.752 1.00 81.00 542 GLU A N 1
ATOM 4320 C CA . GLU A 1 542 ? -6.989 15.928 -12.671 1.00 81.00 542 GLU A CA 1
ATOM 4321 C C . GLU A 1 542 ? -7.329 16.519 -11.297 1.00 81.00 542 GLU A C 1
ATOM 4323 O O . GLU A 1 542 ? -7.656 15.768 -10.376 1.00 81.00 542 GLU A O 1
ATOM 4328 N N . ILE A 1 543 ? -7.319 17.854 -11.183 1.00 81.62 543 ILE A N 1
ATOM 4329 C CA . ILE A 1 543 ? -7.723 18.554 -9.958 1.00 81.62 543 ILE A CA 1
ATOM 4330 C C . ILE A 1 543 ? -9.203 18.281 -9.701 1.00 81.62 543 ILE A C 1
ATOM 4332 O O . ILE A 1 543 ? -9.538 17.815 -8.619 1.00 81.62 543 ILE A O 1
ATOM 4336 N N . GLU A 1 544 ? -10.062 18.442 -10.714 1.00 86.62 544 GLU A N 1
ATOM 4337 C CA . GLU A 1 544 ? -11.502 18.180 -10.609 1.00 86.62 544 GLU A CA 1
ATOM 4338 C C . GLU A 1 544 ? -11.791 16.783 -10.038 1.00 86.62 544 GLU A C 1
ATOM 4340 O O . GLU A 1 544 ? -12.497 16.649 -9.038 1.00 86.62 544 GLU A O 1
ATOM 4345 N N . ASN A 1 545 ? -11.220 15.729 -10.632 1.00 86.25 545 ASN A N 1
ATOM 4346 C CA . ASN A 1 545 ? -11.485 14.357 -10.198 1.00 86.25 545 ASN A CA 1
ATOM 4347 C C . ASN A 1 545 ? -10.866 14.036 -8.828 1.00 86.25 545 ASN A C 1
ATOM 4349 O O . ASN A 1 545 ? -11.462 13.277 -8.064 1.00 86.25 545 ASN A O 1
ATOM 4353 N N . SER A 1 546 ? -9.727 14.639 -8.474 1.00 85.19 546 SER A N 1
ATOM 4354 C CA . SER A 1 546 ? -9.171 14.556 -7.116 1.00 85.19 546 SER A CA 1
ATOM 4355 C C . SER A 1 546 ? -10.094 15.218 -6.086 1.00 85.19 546 SER A C 1
ATOM 4357 O O . SER A 1 546 ? -10.441 14.619 -5.066 1.00 85.19 546 SER A O 1
ATOM 4359 N N . THR A 1 547 ? -10.607 16.410 -6.399 1.00 87.69 547 THR A N 1
ATOM 4360 C CA . THR A 1 547 ? -11.576 17.129 -5.567 1.00 87.69 547 THR A CA 1
ATOM 4361 C C . THR A 1 547 ? -12.883 16.351 -5.405 1.00 87.69 547 THR A C 1
ATOM 4363 O O . THR A 1 547 ? -13.418 16.288 -4.297 1.00 87.69 547 THR A O 1
ATOM 4366 N N . LYS A 1 548 ? -13.375 15.689 -6.464 1.00 91.06 548 LYS A N 1
ATOM 4367 C CA . LYS A 1 548 ? -14.547 14.798 -6.390 1.00 91.06 548 LYS A CA 1
ATOM 4368 C C . LYS A 1 548 ? -14.334 13.643 -5.412 1.00 91.06 548 LYS A C 1
ATOM 4370 O O . LYS A 1 548 ? -15.247 13.336 -4.647 1.00 91.06 548 LYS A O 1
ATOM 4375 N N . MET A 1 549 ? -13.145 13.032 -5.386 1.00 90.94 549 MET A N 1
ATOM 4376 C CA . MET A 1 549 ? -12.826 11.972 -4.420 1.00 90.94 549 MET A CA 1
ATOM 4377 C C . MET A 1 549 ? -12.854 12.480 -2.973 1.00 90.94 549 MET A C 1
ATOM 4379 O O . MET A 1 549 ? -13.413 11.809 -2.104 1.00 90.94 549 MET A O 1
ATOM 4383 N N . SER A 1 550 ? -12.302 13.667 -2.706 1.00 89.94 550 SER A N 1
ATOM 4384 C CA . SER A 1 550 ? -12.348 14.281 -1.370 1.00 89.94 550 SER A CA 1
ATOM 4385 C C . SER A 1 550 ? -13.772 14.664 -0.958 1.00 89.94 550 SER A C 1
ATOM 4387 O O . SER A 1 550 ? -14.191 14.379 0.166 1.00 89.94 550 SER A O 1
ATOM 4389 N N . LEU A 1 551 ? -14.559 15.230 -1.879 1.00 92.94 551 LEU A N 1
ATOM 4390 C CA . LEU A 1 551 ? -15.968 15.553 -1.648 1.00 92.94 551 LEU A CA 1
ATOM 4391 C C . LEU A 1 551 ? -16.813 14.297 -1.388 1.00 92.94 551 LEU A C 1
ATOM 4393 O O . LEU A 1 551 ? -17.703 14.328 -0.542 1.00 92.94 551 LEU A O 1
ATOM 4397 N N . ALA A 1 552 ? -16.512 13.172 -2.042 1.00 92.56 552 ALA A N 1
ATOM 4398 C CA . ALA A 1 552 ? -17.206 11.912 -1.793 1.00 92.56 552 ALA A CA 1
ATOM 4399 C C . ALA A 1 552 ? -17.060 11.434 -0.337 1.00 92.56 552 ALA A C 1
ATOM 4401 O O . ALA A 1 552 ? -18.024 10.938 0.244 1.00 92.56 552 ALA A O 1
ATOM 4402 N N . ILE A 1 553 ? -15.897 11.642 0.290 1.00 91.56 553 ILE A N 1
ATOM 4403 C CA . ILE A 1 553 ? -15.705 11.343 1.719 1.00 91.56 553 ILE A CA 1
ATOM 4404 C C . ILE A 1 553 ? -16.529 12.284 2.602 1.00 91.56 553 ILE A C 1
ATOM 4406 O O . ILE A 1 553 ? -17.160 11.837 3.558 1.00 91.56 553 ILE A O 1
ATOM 4410 N N . VAL A 1 554 ? -16.588 13.576 2.267 1.00 90.69 554 VAL A N 1
ATOM 4411 C CA . VAL A 1 554 ? -17.459 14.532 2.975 1.00 90.69 554 VAL A CA 1
ATOM 4412 C C . VAL A 1 554 ? -18.928 14.113 2.868 1.00 90.69 554 VAL A C 1
ATOM 4414 O O . VAL A 1 554 ? -19.644 14.120 3.868 1.00 90.69 554 VAL A O 1
ATOM 4417 N N . TYR A 1 555 ? -19.374 13.668 1.692 1.00 91.94 555 TYR A N 1
ATOM 4418 C CA . TYR A 1 555 ? -20.716 13.118 1.501 1.00 91.94 555 TYR A CA 1
ATOM 4419 C C . TYR A 1 555 ? -20.955 11.820 2.276 1.00 91.94 555 TYR A C 1
ATOM 4421 O O . TYR A 1 555 ? -22.043 11.666 2.828 1.00 91.94 555 TYR A O 1
ATOM 4429 N N . SER A 1 556 ? -19.959 10.935 2.392 1.00 89.69 556 SER A N 1
ATOM 4430 C CA . SER A 1 556 ? -20.027 9.749 3.264 1.00 89.69 556 SER A CA 1
ATOM 4431 C C . SER A 1 556 ? -20.322 10.144 4.716 1.00 89.69 556 SER A C 1
ATOM 4433 O O . SER A 1 556 ? -21.287 9.665 5.315 1.00 89.69 556 SER A O 1
ATOM 4435 N N . ASN A 1 557 ? -19.571 11.116 5.248 1.00 85.62 557 ASN A N 1
ATOM 4436 C CA . ASN A 1 557 ? -19.758 11.634 6.608 1.00 85.62 557 ASN A CA 1
ATOM 4437 C C . ASN A 1 557 ? -21.119 12.323 6.801 1.00 85.62 557 ASN A C 1
ATOM 4439 O O . ASN A 1 557 ? -21.751 12.174 7.845 1.00 85.62 557 ASN A O 1
ATOM 4443 N N . LEU A 1 558 ? -21.613 13.023 5.776 1.00 87.38 558 LEU A N 1
ATOM 4444 C CA . LEU A 1 558 ? -22.954 13.619 5.750 1.00 87.38 558 LEU A CA 1
ATOM 4445 C C . LEU A 1 558 ? -24.079 12.601 5.477 1.00 87.38 558 LEU A C 1
ATOM 4447 O O . LEU A 1 558 ? -25.233 13.005 5.331 1.00 87.38 558 LEU A O 1
ATOM 4451 N N . ARG A 1 559 ? -23.771 11.297 5.389 1.00 88.38 559 ARG A N 1
ATOM 4452 C CA . ARG A 1 559 ? -24.708 10.206 5.057 1.00 88.38 559 ARG A CA 1
ATOM 4453 C C . ARG A 1 559 ? -25.387 10.351 3.681 1.00 88.38 559 ARG A C 1
ATOM 4455 O O . ARG A 1 559 ? -26.425 9.742 3.433 1.00 88.38 559 ARG A O 1
ATOM 4462 N N . LYS A 1 560 ? -24.793 11.111 2.754 1.00 91.75 560 LYS A N 1
ATOM 4463 C CA . LYS A 1 560 ? -25.242 11.285 1.357 1.00 91.75 560 LYS A CA 1
ATOM 4464 C C . LYS A 1 560 ? -24.592 10.231 0.436 1.00 91.75 560 LYS A C 1
ATOM 4466 O O . LYS A 1 560 ? -23.891 10.567 -0.518 1.00 91.75 560 LYS A O 1
ATOM 4471 N N . PHE A 1 561 ? -24.798 8.944 0.729 1.00 91.50 561 PHE A N 1
ATOM 4472 C CA . PHE A 1 561 ? -24.052 7.838 0.102 1.00 91.50 561 PHE A CA 1
ATOM 4473 C C . PHE A 1 561 ? -24.219 7.726 -1.419 1.00 91.50 561 PHE A C 1
ATOM 4475 O O . PHE A 1 561 ? -23.238 7.474 -2.112 1.00 91.50 561 PHE A O 1
ATOM 4482 N N . ASP A 1 562 ? -25.415 7.969 -1.960 1.00 91.06 562 ASP A N 1
ATOM 4483 C CA . ASP A 1 562 ? -25.645 7.899 -3.412 1.00 91.06 562 ASP A CA 1
ATOM 4484 C C . ASP A 1 562 ? -24.810 8.937 -4.176 1.00 91.06 562 ASP A C 1
ATOM 4486 O O . ASP A 1 562 ? -24.234 8.643 -5.224 1.00 91.06 562 ASP A O 1
ATOM 4490 N N . GLN A 1 563 ? -24.689 10.146 -3.619 1.00 91.69 563 GLN A N 1
ATOM 4491 C CA . GLN A 1 563 ? -23.854 11.201 -4.191 1.00 91.69 563 GLN A CA 1
ATOM 4492 C C . GLN A 1 563 ? -22.366 10.864 -4.055 1.00 91.69 563 GLN A C 1
ATOM 4494 O O . GLN A 1 563 ? -21.600 11.100 -4.987 1.00 91.69 563 GLN A O 1
ATOM 4499 N N . ALA A 1 564 ? -21.957 10.280 -2.924 1.00 92.81 564 ALA A N 1
ATOM 4500 C CA . ALA A 1 564 ? -20.584 9.832 -2.707 1.00 92.81 564 ALA A CA 1
ATOM 4501 C C . ALA A 1 564 ? -20.160 8.755 -3.724 1.00 92.81 564 ALA A C 1
ATOM 4503 O O . ALA A 1 564 ? -19.113 8.887 -4.359 1.00 92.81 564 ALA A O 1
ATOM 4504 N N . HIS A 1 565 ? -20.995 7.729 -3.935 1.00 93.00 565 HIS A N 1
ATOM 4505 C CA . HIS A 1 565 ? -20.743 6.684 -4.936 1.00 93.00 565 HIS A CA 1
ATOM 4506 C C . HIS A 1 565 ? -20.705 7.255 -6.354 1.00 93.00 565 HIS A C 1
ATOM 4508 O O . HIS A 1 565 ? -19.789 6.932 -7.107 1.00 93.00 565 HIS A O 1
ATOM 4514 N N . GLY A 1 566 ? -21.633 8.158 -6.698 1.00 92.62 566 GLY A N 1
ATOM 4515 C CA . GLY A 1 566 ? -21.654 8.819 -8.006 1.00 92.62 566 GLY A CA 1
ATOM 4516 C C . GLY A 1 566 ? -20.352 9.561 -8.326 1.00 92.62 566 GLY A C 1
ATOM 4517 O O . GLY A 1 566 ? -19.786 9.373 -9.403 1.00 92.62 566 GLY A O 1
ATOM 4518 N N . LEU A 1 567 ? -19.828 10.337 -7.371 1.00 92.81 567 LEU A N 1
ATOM 4519 C CA . LEU A 1 567 ? -18.567 11.070 -7.537 1.00 92.81 567 LEU A CA 1
ATOM 4520 C C . LEU A 1 567 ? -17.352 10.143 -7.696 1.00 92.81 567 LEU A C 1
ATOM 4522 O O . LEU A 1 567 ? -16.481 10.404 -8.527 1.00 92.81 567 LEU A O 1
ATOM 4526 N N . ILE A 1 568 ? -17.291 9.050 -6.931 1.00 93.19 568 ILE A N 1
ATOM 4527 C CA . ILE A 1 568 ? -16.203 8.067 -7.040 1.00 93.19 568 ILE A CA 1
ATOM 4528 C C . ILE A 1 568 ? -16.266 7.298 -8.361 1.00 93.19 568 ILE A C 1
ATOM 4530 O O . ILE A 1 568 ? -15.229 7.081 -8.989 1.00 93.19 568 ILE A O 1
ATOM 4534 N N . ASP A 1 569 ? -17.457 6.917 -8.818 1.00 92.00 569 ASP A N 1
ATOM 4535 C CA . ASP A 1 569 ? -17.631 6.216 -10.090 1.00 92.00 569 ASP A CA 1
ATOM 4536 C C . ASP A 1 569 ? -17.269 7.103 -11.291 1.00 92.00 569 ASP A C 1
ATOM 4538 O O . ASP A 1 569 ? -16.750 6.605 -12.293 1.00 92.00 569 ASP A O 1
ATOM 4542 N N . GLU A 1 570 ? -17.507 8.415 -11.207 1.00 89.69 570 GLU A N 1
ATOM 4543 C CA . GLU A 1 570 ? -17.005 9.382 -12.189 1.00 89.69 570 GLU A CA 1
ATOM 4544 C C . GLU A 1 570 ? -15.473 9.445 -12.193 1.00 89.69 570 GLU A C 1
ATOM 4546 O O . GLU A 1 570 ? -14.865 9.299 -13.256 1.00 89.69 570 GLU A O 1
ATOM 4551 N N . ALA A 1 571 ? -14.845 9.575 -11.020 1.00 88.50 571 ALA A N 1
ATOM 4552 C CA . ALA A 1 571 ? -13.388 9.622 -10.900 1.00 88.50 571 ALA A CA 1
ATOM 4553 C C . ALA A 1 571 ? -12.719 8.328 -11.415 1.00 88.50 571 ALA A C 1
ATOM 4555 O O . ALA A 1 571 ? -11.730 8.375 -12.150 1.00 88.50 571 ALA A O 1
ATOM 4556 N N . LEU A 1 572 ? -13.291 7.156 -11.108 1.00 88.75 572 LEU A N 1
ATOM 4557 C CA . LEU A 1 572 ? -12.786 5.850 -11.555 1.00 88.75 572 LEU A CA 1
ATOM 4558 C C . LEU A 1 572 ? -12.855 5.646 -13.075 1.00 88.75 572 LEU A C 1
ATOM 4560 O O . LEU A 1 572 ? -12.073 4.860 -13.608 1.00 88.75 572 LEU A O 1
ATOM 4564 N N . LYS A 1 573 ? -13.770 6.323 -13.784 1.00 89.94 573 LYS A N 1
ATOM 4565 C CA . LYS A 1 573 ? -13.828 6.283 -15.259 1.00 89.94 573 LYS A CA 1
ATOM 4566 C C . LYS A 1 573 ? -12.698 7.079 -15.906 1.00 89.94 573 LYS A C 1
ATOM 4568 O O . LYS A 1 573 ? -12.330 6.781 -17.041 1.00 89.94 573 LYS A O 1
ATOM 4573 N N . TYR A 1 574 ? -12.187 8.093 -15.211 1.00 88.62 574 TYR A N 1
ATOM 4574 C CA . TYR A 1 574 ? -11.134 8.966 -15.715 1.00 88.62 574 TYR A CA 1
ATOM 4575 C C . TYR A 1 574 ? -9.737 8.358 -15.518 1.00 88.62 574 TYR A C 1
ATOM 4577 O O . TYR A 1 574 ? -8.931 8.349 -16.451 1.00 88.62 574 TYR A O 1
ATOM 4585 N N . PHE A 1 575 ? -9.449 7.822 -14.328 1.00 85.31 575 PHE A N 1
ATOM 4586 C CA . PHE A 1 575 ? -8.121 7.293 -14.008 1.00 85.31 575 PHE A CA 1
ATOM 4587 C C . PHE A 1 575 ? -7.873 5.895 -14.594 1.00 85.31 575 PHE A C 1
ATOM 4589 O O . PHE A 1 575 ? -8.744 5.025 -14.589 1.00 85.31 575 PHE A O 1
ATOM 4596 N N . LYS A 1 576 ? -6.644 5.649 -15.063 1.00 81.62 576 LYS A N 1
ATOM 4597 C CA . LYS A 1 576 ? -6.208 4.315 -15.513 1.00 81.62 576 LYS A CA 1
ATOM 4598 C C . LYS A 1 576 ? -5.765 3.458 -14.327 1.00 81.62 576 LYS A C 1
ATOM 4600 O O . LYS A 1 576 ? -5.255 3.974 -13.340 1.00 81.62 576 LYS A O 1
ATOM 4605 N N . SER A 1 577 ? -5.905 2.136 -14.438 1.00 73.75 577 SER A N 1
ATOM 4606 C CA . SER A 1 577 ? -5.662 1.197 -13.328 1.00 73.75 577 SER A CA 1
ATOM 4607 C C . SER A 1 577 ? -4.233 1.189 -12.768 1.00 73.75 577 SER A C 1
ATOM 4609 O O . SER A 1 577 ? -4.016 0.738 -11.647 1.00 73.75 577 SER A O 1
ATOM 4611 N N . ASP A 1 578 ? -3.257 1.643 -13.550 1.00 72.81 578 ASP A N 1
ATOM 4612 C CA . ASP A 1 578 ? -1.848 1.767 -13.173 1.00 72.81 578 ASP A CA 1
ATOM 4613 C C . ASP A 1 578 ? -1.525 3.075 -12.430 1.00 72.81 578 ASP A C 1
ATOM 4615 O O . ASP A 1 578 ? -0.466 3.178 -11.811 1.00 72.81 578 ASP A O 1
ATOM 4619 N N . GLN A 1 579 ? -2.434 4.054 -12.441 1.00 80.19 579 GLN A N 1
ATOM 4620 C CA . GLN A 1 579 ? -2.228 5.354 -11.809 1.00 80.19 579 GLN A CA 1
ATOM 4621 C C . GLN A 1 579 ? -2.486 5.311 -10.288 1.00 80.19 579 GLN A C 1
ATOM 4623 O O . GLN A 1 579 ? -3.436 4.656 -9.843 1.00 80.19 579 GLN A O 1
ATOM 4628 N N . PRO A 1 580 ? -1.696 6.041 -9.472 1.00 82.81 580 PRO A N 1
ATOM 4629 C CA . PRO A 1 580 ? -1.906 6.153 -8.023 1.00 82.81 580 PRO A CA 1
ATOM 4630 C C . PRO A 1 580 ? -3.324 6.603 -7.640 1.00 82.81 580 PRO A C 1
ATOM 4632 O O . PRO A 1 580 ? -3.927 6.045 -6.725 1.00 82.81 580 PRO A O 1
ATOM 4635 N N . GLN A 1 581 ? -3.891 7.543 -8.400 1.00 85.69 581 GLN A N 1
ATOM 4636 C CA . GLN A 1 581 ? -5.224 8.106 -8.176 1.00 85.69 581 GLN A CA 1
ATOM 4637 C C . GLN A 1 581 ? -6.334 7.051 -8.329 1.00 85.69 581 GLN A C 1
ATOM 4639 O O . GLN A 1 581 ? -7.308 7.067 -7.581 1.00 85.69 581 GLN A O 1
ATOM 4644 N N . TYR A 1 582 ? -6.183 6.082 -9.243 1.00 88.25 582 TYR A N 1
ATOM 4645 C CA . TYR A 1 582 ? -7.140 4.976 -9.375 1.00 88.25 582 TYR A CA 1
ATOM 4646 C C . TYR A 1 582 ? -7.097 4.045 -8.158 1.00 88.25 582 TYR A C 1
ATOM 4648 O O . TYR A 1 582 ? -8.136 3.580 -7.683 1.00 88.25 582 TYR A O 1
ATOM 4656 N N . GLN A 1 583 ? -5.895 3.766 -7.642 1.00 88.88 583 GLN A N 1
ATOM 4657 C CA . GLN A 1 583 ? -5.725 2.934 -6.451 1.00 88.88 583 GLN A CA 1
ATOM 4658 C C . GLN A 1 583 ? -6.353 3.598 -5.223 1.00 88.88 583 GLN A C 1
ATOM 4660 O O . GLN A 1 583 ? -7.097 2.953 -4.486 1.00 88.88 583 GLN A O 1
ATOM 4665 N N . GLU A 1 584 ? -6.122 4.899 -5.058 1.00 89.69 584 GLU A N 1
ATOM 4666 C CA . GLU A 1 584 ? -6.763 5.715 -4.031 1.00 89.69 584 GLU A CA 1
ATOM 4667 C C . GLU A 1 584 ? -8.294 5.708 -4.150 1.00 89.69 584 GLU A C 1
ATOM 4669 O O . GLU A 1 584 ? -8.983 5.408 -3.172 1.00 89.69 584 GLU A O 1
ATOM 4674 N N . ALA A 1 585 ? -8.834 5.965 -5.346 1.00 90.44 585 ALA A N 1
ATOM 4675 C CA . ALA A 1 585 ? -10.274 5.963 -5.599 1.00 90.44 585 ALA A CA 1
ATOM 4676 C C . ALA A 1 585 ? -10.931 4.630 -5.205 1.00 90.44 585 ALA A C 1
ATOM 4678 O O . ALA A 1 585 ? -12.017 4.619 -4.627 1.00 90.44 585 ALA A O 1
ATOM 4679 N N . ARG A 1 586 ? -10.265 3.497 -5.470 1.00 93.00 586 ARG A N 1
ATOM 4680 C CA . ARG A 1 586 ? -10.756 2.160 -5.096 1.00 93.00 586 ARG A CA 1
ATOM 4681 C C . ARG A 1 586 ? -10.791 1.928 -3.592 1.00 93.00 586 ARG A C 1
ATOM 4683 O O . ARG A 1 586 ? -11.767 1.359 -3.104 1.00 93.00 586 ARG A O 1
ATOM 4690 N N . ILE A 1 587 ? -9.768 2.370 -2.864 1.00 91.12 587 ILE A N 1
ATOM 4691 C CA . ILE A 1 587 ? -9.756 2.262 -1.400 1.00 91.12 587 ILE A CA 1
ATOM 4692 C C . ILE A 1 587 ? -10.867 3.142 -0.815 1.00 91.12 587 ILE A C 1
ATOM 4694 O O . ILE A 1 587 ? -11.673 2.653 -0.027 1.00 91.12 587 ILE A O 1
ATOM 4698 N N . ARG A 1 588 ? -11.001 4.391 -1.286 1.00 93.25 588 ARG A N 1
ATOM 4699 C CA . ARG A 1 588 ? -12.076 5.309 -0.865 1.00 93.25 588 ARG A CA 1
ATOM 4700 C C . ARG A 1 588 ? -13.473 4.768 -1.177 1.00 93.25 588 ARG A C 1
ATOM 4702 O O . ARG A 1 588 ? -14.362 4.884 -0.340 1.00 93.25 588 ARG A O 1
ATOM 4709 N N . GLN A 1 589 ? -13.662 4.122 -2.331 1.00 94.88 589 GLN A N 1
ATOM 4710 C CA . GLN A 1 589 ? -14.915 3.440 -2.679 1.00 94.88 589 GLN A CA 1
ATOM 4711 C C . GLN A 1 589 ? -15.294 2.398 -1.619 1.00 94.88 589 GLN A C 1
ATOM 4713 O O . GLN A 1 589 ? -16.442 2.339 -1.177 1.00 94.88 589 GLN A O 1
ATOM 4718 N N . ALA A 1 590 ? -14.328 1.583 -1.190 1.00 93.56 590 ALA A N 1
ATOM 4719 C CA . ALA A 1 590 ? -14.555 0.592 -0.149 1.00 93.56 590 ALA A CA 1
ATOM 4720 C C . ALA A 1 590 ? -14.835 1.236 1.217 1.00 93.56 590 ALA A C 1
ATOM 4722 O O . ALA A 1 590 ? -15.730 0.768 1.918 1.00 93.56 590 ALA A O 1
ATOM 4723 N N . THR A 1 591 ? -14.142 2.325 1.571 1.00 91.69 591 THR A N 1
ATOM 4724 C CA . THR A 1 591 ? -14.416 3.093 2.798 1.00 91.69 591 THR A CA 1
ATOM 4725 C C . THR A 1 591 ? -15.857 3.605 2.825 1.00 91.69 591 THR A C 1
ATOM 4727 O O . THR A 1 591 ? -16.558 3.371 3.802 1.00 91.69 591 THR A O 1
ATOM 4730 N N . ILE A 1 592 ? -16.352 4.189 1.727 1.00 93.06 592 ILE A N 1
ATOM 4731 C CA . ILE A 1 592 ? -17.742 4.675 1.633 1.00 93.06 592 ILE A CA 1
ATOM 4732 C C . ILE A 1 592 ? -18.742 3.521 1.798 1.00 93.06 592 ILE A C 1
ATOM 4734 O O . ILE A 1 592 ? -19.732 3.653 2.516 1.00 93.06 592 ILE A O 1
ATOM 4738 N N . TYR A 1 593 ? -18.484 2.360 1.183 1.00 92.81 593 TYR A N 1
ATOM 4739 C CA . TYR A 1 593 ? -19.322 1.175 1.396 1.00 92.81 593 TYR A CA 1
ATOM 4740 C C . TYR A 1 593 ? -19.311 0.695 2.853 1.00 92.81 593 TYR A C 1
ATOM 4742 O O . TYR A 1 593 ? -20.346 0.247 3.347 1.00 92.81 593 TYR A O 1
ATOM 4750 N N . ALA A 1 594 ? -18.170 0.778 3.538 1.00 89.19 594 ALA A N 1
ATOM 4751 C CA . ALA A 1 594 ? -18.071 0.427 4.949 1.00 89.19 594 ALA A CA 1
ATOM 4752 C C . ALA A 1 594 ? -18.832 1.422 5.841 1.00 89.19 594 ALA A C 1
ATOM 4754 O O . ALA A 1 594 ? -19.532 1.001 6.758 1.00 89.19 594 ALA A O 1
ATOM 4755 N N . ASP A 1 595 ? -18.761 2.722 5.548 1.00 87.50 595 ASP A N 1
ATOM 4756 C CA . ASP A 1 595 ? -19.488 3.771 6.279 1.00 87.50 595 ASP A CA 1
ATOM 4757 C C . ASP A 1 595 ? -21.010 3.670 6.099 1.00 87.50 595 ASP A C 1
ATOM 4759 O O . ASP A 1 595 ? -21.775 3.965 7.020 1.00 87.50 595 ASP A O 1
ATOM 4763 N N . GLU A 1 596 ? -21.456 3.200 4.931 1.00 91.50 596 GLU A N 1
ATOM 4764 C CA . GLU A 1 596 ? -22.853 2.855 4.646 1.00 91.50 596 GLU A CA 1
ATOM 4765 C C . GLU A 1 596 ? -23.316 1.584 5.397 1.00 91.50 596 GLU A C 1
ATOM 4767 O O . GLU A 1 596 ? -24.508 1.285 5.451 1.00 91.50 596 GLU A O 1
ATOM 4772 N N . GLY A 1 597 ? -22.391 0.815 5.982 1.00 86.62 597 GLY A N 1
ATOM 4773 C CA . GLY A 1 597 ? -22.668 -0.462 6.647 1.00 86.62 597 GLY A CA 1
ATOM 4774 C C . GLY A 1 597 ? -22.688 -1.673 5.704 1.00 86.62 597 GLY A C 1
ATOM 4775 O O . GLY A 1 597 ? -22.977 -2.791 6.131 1.00 86.62 597 GLY A O 1
ATOM 4776 N N . LYS A 1 598 ? -22.338 -1.506 4.421 1.00 91.56 598 LYS A N 1
ATOM 4777 C CA . LYS A 1 598 ? -22.226 -2.595 3.429 1.00 91.56 598 LYS A CA 1
ATOM 4778 C C . LYS A 1 598 ? -20.855 -3.282 3.514 1.00 91.56 598 LYS A C 1
ATOM 4780 O O . LYS A 1 598 ? -20.112 -3.351 2.530 1.00 91.56 598 LYS A O 1
ATOM 4785 N N . ASN A 1 599 ? -20.535 -3.821 4.691 1.00 91.06 599 ASN A N 1
ATOM 4786 C CA . ASN A 1 599 ? -19.215 -4.372 5.017 1.00 91.06 599 ASN A CA 1
ATOM 4787 C C . ASN A 1 599 ? -18.753 -5.486 4.060 1.00 91.06 599 ASN A C 1
ATOM 4789 O O . ASN A 1 599 ? -17.596 -5.479 3.649 1.00 91.06 599 ASN A O 1
ATOM 4793 N N . ASP A 1 600 ? -19.640 -6.382 3.615 1.00 90.56 600 ASP A N 1
ATOM 4794 C CA . ASP A 1 600 ? -19.277 -7.467 2.684 1.00 90.56 600 ASP A CA 1
ATOM 4795 C C . ASP A 1 600 ? -18.757 -6.948 1.336 1.00 90.56 600 ASP A C 1
ATOM 4797 O O . ASP A 1 600 ? -17.805 -7.491 0.764 1.00 90.56 600 ASP A O 1
ATOM 4801 N N . LYS A 1 601 ? -19.359 -5.862 0.830 1.00 92.44 601 LYS A N 1
ATOM 4802 C CA . LYS A 1 601 ? -18.919 -5.210 -0.411 1.00 92.44 601 LYS A CA 1
ATOM 4803 C C . LYS A 1 601 ? -17.575 -4.520 -0.215 1.00 92.44 601 LYS A C 1
ATOM 4805 O O . LYS A 1 601 ? -16.694 -4.683 -1.055 1.00 92.44 601 LYS A O 1
ATOM 4810 N N . ALA A 1 602 ? -17.410 -3.797 0.892 1.00 93.00 602 ALA A N 1
ATOM 4811 C CA . ALA A 1 602 ? -16.157 -3.130 1.229 1.00 93.00 602 ALA A CA 1
ATOM 4812 C C . ALA A 1 602 ? -14.997 -4.133 1.371 1.00 93.00 602 ALA A C 1
ATOM 4814 O O . ALA A 1 602 ? -13.944 -3.948 0.762 1.00 93.00 602 ALA A O 1
ATOM 4815 N N . ILE A 1 603 ? -15.219 -5.240 2.090 1.00 93.38 603 ILE A N 1
ATOM 4816 C CA . ILE A 1 603 ? -14.246 -6.331 2.251 1.00 93.38 603 ILE A CA 1
ATOM 4817 C C . ILE A 1 603 ? -13.875 -6.926 0.893 1.00 93.38 603 ILE A C 1
ATOM 4819 O O . ILE A 1 603 ? -12.691 -7.048 0.585 1.00 93.38 603 ILE A O 1
ATOM 4823 N N . SER A 1 604 ? -14.872 -7.260 0.068 1.00 94.12 604 SER A N 1
ATOM 4824 C CA . SER A 1 604 ? -14.640 -7.852 -1.255 1.00 94.12 604 SER A CA 1
ATOM 4825 C C . SER A 1 604 ? -13.801 -6.933 -2.145 1.00 94.12 604 SER A C 1
ATOM 4827 O O . SER A 1 604 ? -12.857 -7.394 -2.784 1.00 94.12 604 SER A O 1
ATOM 4829 N N . LEU A 1 605 ? -14.098 -5.629 -2.143 1.00 93.88 605 LEU A N 1
ATOM 4830 C CA . LEU A 1 605 ? -13.355 -4.627 -2.909 1.00 93.88 605 LEU A CA 1
ATOM 4831 C C . LEU A 1 605 ? -11.907 -4.479 -2.427 1.00 93.88 605 LEU A C 1
ATOM 4833 O O . LEU A 1 605 ? -10.996 -4.453 -3.253 1.00 93.88 605 LEU A O 1
ATOM 4837 N N . LEU A 1 606 ? -11.672 -4.414 -1.112 1.00 93.38 606 LEU A N 1
ATOM 4838 C CA . LEU A 1 606 ? -10.317 -4.301 -0.555 1.00 93.38 606 LEU A CA 1
ATOM 4839 C C . LEU A 1 606 ? -9.495 -5.572 -0.791 1.00 93.38 606 LEU A C 1
ATOM 4841 O O . LEU A 1 606 ? -8.320 -5.488 -1.141 1.00 93.38 606 LEU A O 1
ATOM 4845 N N . GLN A 1 607 ? -10.098 -6.753 -0.653 1.00 93.00 607 GLN A N 1
ATOM 4846 C CA . GLN A 1 607 ? -9.428 -8.018 -0.958 1.00 93.00 607 GLN A CA 1
ATOM 4847 C C . GLN A 1 607 ? -9.099 -8.136 -2.447 1.00 93.00 607 GLN A C 1
ATOM 4849 O O . GLN A 1 607 ? -7.993 -8.542 -2.794 1.00 93.00 607 GLN A O 1
ATOM 4854 N N . GLU A 1 608 ? -10.021 -7.744 -3.332 1.00 92.81 608 GLU A N 1
ATOM 4855 C CA . GLU A 1 608 ? -9.761 -7.684 -4.770 1.00 92.81 608 GLU A CA 1
ATOM 4856 C C . GLU A 1 608 ? -8.610 -6.724 -5.080 1.00 92.81 608 GLU A C 1
ATOM 4858 O O . GLU A 1 608 ? -7.694 -7.094 -5.813 1.00 92.81 608 GLU A O 1
ATOM 4863 N N . PHE A 1 609 ? -8.618 -5.529 -4.484 1.00 91.94 609 PHE A N 1
ATOM 4864 C CA . PHE A 1 609 ? -7.554 -4.535 -4.610 1.00 91.94 609 PHE A CA 1
ATOM 4865 C C . PHE A 1 609 ? -6.178 -5.096 -4.212 1.00 91.94 609 PHE A C 1
ATOM 4867 O O . PHE A 1 609 ? -5.198 -4.954 -4.950 1.00 91.94 609 PHE A O 1
ATOM 4874 N N . LEU A 1 610 ? -6.112 -5.807 -3.082 1.00 89.12 610 LEU A N 1
ATOM 4875 C CA . LEU A 1 610 ? -4.882 -6.413 -2.566 1.00 89.12 610 LEU A CA 1
ATOM 4876 C C . LEU A 1 610 ? -4.302 -7.518 -3.468 1.00 89.12 610 LEU A C 1
ATOM 4878 O O . LEU A 1 610 ? -3.112 -7.810 -3.365 1.00 89.12 610 LEU A O 1
ATOM 4882 N N . LEU A 1 611 ? -5.092 -8.120 -4.366 1.00 88.94 611 LEU A N 1
ATOM 4883 C CA . LEU A 1 611 ? -4.608 -9.168 -5.276 1.00 88.94 611 LEU A CA 1
ATOM 4884 C C . LEU A 1 611 ? -3.748 -8.639 -6.429 1.00 88.94 611 LEU A C 1
ATOM 4886 O O . LEU A 1 611 ? -2.971 -9.409 -6.999 1.00 88.94 611 LEU A O 1
ATOM 4890 N N . TRP A 1 612 ? -3.909 -7.372 -6.815 1.00 87.56 612 TRP A N 1
ATOM 4891 C CA . TRP A 1 612 ? -3.238 -6.809 -7.991 1.00 87.56 612 TRP A CA 1
ATOM 4892 C C . TRP A 1 612 ? -2.386 -5.574 -7.703 1.00 87.56 612 TRP A C 1
ATOM 4894 O O . TRP A 1 612 ? -1.539 -5.244 -8.535 1.00 87.56 612 TRP A O 1
ATOM 4904 N N . THR A 1 613 ? -2.552 -4.896 -6.562 1.00 82.62 613 THR A N 1
ATOM 4905 C CA . THR A 1 613 ? -1.678 -3.763 -6.229 1.00 82.62 613 THR A CA 1
ATOM 4906 C C . THR A 1 613 ? -0.230 -4.220 -6.017 1.00 82.62 613 THR A C 1
ATOM 4908 O O . THR A 1 613 ? 0.059 -5.159 -5.276 1.00 82.62 613 THR A O 1
ATOM 4911 N N . THR A 1 614 ? 0.710 -3.543 -6.677 1.00 78.06 614 THR A N 1
ATOM 4912 C CA . THR A 1 614 ? 2.156 -3.732 -6.482 1.00 78.06 614 THR A CA 1
ATOM 4913 C C . THR A 1 614 ? 2.767 -2.652 -5.588 1.00 78.06 614 THR A C 1
ATOM 4915 O O . THR A 1 614 ? 3.944 -2.743 -5.232 1.00 78.06 614 THR A O 1
ATOM 4918 N N . ASN A 1 615 ? 1.995 -1.619 -5.226 1.00 79.25 615 ASN A N 1
ATOM 4919 C CA . ASN A 1 615 ? 2.473 -0.503 -4.421 1.00 79.25 615 ASN A CA 1
ATOM 4920 C C . ASN A 1 615 ? 2.286 -0.811 -2.931 1.00 79.25 615 ASN A C 1
ATOM 4922 O O . ASN A 1 615 ? 1.165 -0.907 -2.432 1.00 79.25 615 ASN A O 1
ATOM 4926 N N . LYS A 1 616 ? 3.405 -0.926 -2.209 1.00 76.62 616 LYS A N 1
ATOM 4927 C CA . LYS A 1 616 ? 3.415 -1.274 -0.784 1.00 76.62 616 LYS A CA 1
ATOM 4928 C C . LYS A 1 616 ? 2.641 -0.280 0.088 1.00 76.62 616 LYS A C 1
ATOM 4930 O O . LYS A 1 616 ? 2.005 -0.711 1.043 1.00 76.62 616 LYS A O 1
ATOM 4935 N N . ASN A 1 617 ? 2.640 1.011 -0.253 1.00 75.50 617 ASN A N 1
ATOM 4936 C CA . ASN A 1 617 ? 1.968 2.039 0.546 1.00 75.50 617 ASN A CA 1
ATOM 4937 C C . ASN A 1 617 ? 0.442 1.923 0.437 1.00 75.50 617 ASN A C 1
ATOM 4939 O O . ASN A 1 617 ? -0.249 1.913 1.453 1.00 75.50 617 ASN A O 1
ATOM 4943 N N . TYR A 1 618 ? -0.087 1.756 -0.779 1.00 80.69 618 TYR A N 1
ATOM 4944 C CA . TYR A 1 618 ? -1.526 1.552 -0.974 1.00 80.69 618 TYR A CA 1
ATOM 4945 C C . TYR A 1 618 ? -1.987 0.185 -0.466 1.00 80.69 618 TYR A C 1
ATOM 4947 O O . TYR A 1 618 ? -3.073 0.082 0.097 1.00 80.69 618 TYR A O 1
ATOM 4955 N N . ALA A 1 619 ? -1.155 -0.853 -0.595 1.00 80.81 619 ALA A N 1
ATOM 4956 C CA . ALA A 1 619 ? -1.427 -2.146 0.025 1.00 80.81 619 ALA A CA 1
ATOM 4957 C C . ALA A 1 619 ? -1.534 -2.020 1.554 1.00 80.81 619 ALA A C 1
ATOM 4959 O O . ALA A 1 619 ? -2.465 -2.560 2.146 1.00 80.81 619 ALA A O 1
ATOM 4960 N N . ALA A 1 620 ? -0.626 -1.274 2.191 1.00 77.94 620 ALA A N 1
ATOM 4961 C CA . ALA A 1 620 ? -0.673 -1.026 3.628 1.00 77.94 620 ALA A CA 1
ATOM 4962 C C . ALA A 1 620 ? -1.931 -0.246 4.038 1.00 77.94 620 ALA A C 1
ATOM 4964 O O . ALA A 1 620 ? -2.599 -0.626 5.000 1.00 77.94 620 ALA A O 1
ATOM 4965 N N . TRP A 1 621 ? -2.302 0.791 3.280 1.00 81.56 621 TRP A N 1
ATOM 4966 C CA . TRP A 1 621 ? -3.540 1.533 3.523 1.00 81.56 621 TRP A CA 1
ATOM 4967 C C . TRP A 1 621 ? -4.778 0.634 3.397 1.00 81.56 621 TRP A C 1
ATOM 4969 O O . TRP A 1 621 ? -5.576 0.564 4.329 1.00 81.56 621 TRP A O 1
ATOM 4979 N N . ALA A 1 622 ? -4.901 -0.136 2.313 1.00 86.12 622 ALA A N 1
ATOM 4980 C CA . ALA A 1 622 ? -6.025 -1.050 2.112 1.00 86.12 622 ALA A CA 1
ATOM 4981 C C . ALA A 1 622 ? -6.124 -2.126 3.208 1.00 86.12 622 ALA A C 1
ATOM 4983 O O . ALA A 1 622 ? -7.221 -2.428 3.677 1.00 86.12 622 ALA A O 1
ATOM 4984 N N . LYS A 1 623 ? -4.989 -2.679 3.662 1.00 86.31 623 LYS A N 1
ATOM 4985 C CA . LYS A 1 623 ? -4.951 -3.608 4.804 1.00 86.31 623 LYS A CA 1
ATOM 4986 C C . LYS A 1 623 ? -5.415 -2.940 6.098 1.00 86.31 623 LYS A C 1
ATOM 4988 O O . LYS A 1 623 ? -6.089 -3.592 6.892 1.00 86.31 623 LYS A O 1
ATOM 4993 N N . ARG A 1 624 ? -5.098 -1.657 6.306 1.00 83.50 624 ARG A N 1
ATOM 4994 C CA . ARG A 1 624 ? -5.539 -0.913 7.492 1.00 83.50 624 ARG A CA 1
ATOM 4995 C C . ARG A 1 624 ? -7.041 -0.648 7.469 1.00 83.50 624 ARG A C 1
ATOM 4997 O O . ARG A 1 624 ? -7.703 -0.887 8.473 1.00 83.50 624 ARG A O 1
ATOM 5004 N N . GLU A 1 625 ? -7.596 -0.262 6.323 1.00 87.12 625 GLU A N 1
ATOM 5005 C CA . GLU A 1 625 ? -9.052 -0.134 6.166 1.00 87.12 625 GLU A CA 1
ATOM 5006 C C . GLU A 1 625 ? -9.766 -1.472 6.382 1.00 87.12 625 GLU A C 1
ATOM 5008 O O . GLU A 1 625 ? -10.769 -1.543 7.091 1.00 87.12 625 GLU A O 1
ATOM 5013 N N . LEU A 1 626 ? -9.215 -2.561 5.843 1.00 90.69 626 LEU A N 1
ATOM 5014 C CA . LEU A 1 626 ? -9.772 -3.896 6.034 1.00 90.69 626 LEU A CA 1
ATOM 5015 C C . LEU A 1 626 ? -9.706 -4.336 7.505 1.00 90.69 626 LEU A C 1
ATOM 5017 O O . LEU A 1 626 ? -10.676 -4.890 8.020 1.00 90.69 626 LEU A O 1
ATOM 5021 N N . SER A 1 627 ? -8.602 -4.034 8.194 1.00 86.31 627 SER A N 1
ATOM 5022 C CA . SER A 1 627 ? -8.454 -4.259 9.635 1.00 86.31 627 SER A CA 1
ATOM 5023 C C . SER A 1 627 ? -9.495 -3.473 10.438 1.00 86.31 627 SER A C 1
ATOM 5025 O O . SER A 1 627 ? -10.176 -4.051 11.283 1.00 86.31 627 SER A O 1
ATOM 5027 N N . ASN A 1 628 ? -9.731 -2.201 10.100 1.00 84.44 628 ASN A N 1
ATOM 5028 C CA . ASN A 1 628 ? -10.774 -1.384 10.725 1.00 84.44 628 ASN A CA 1
ATOM 5029 C C . ASN A 1 628 ? -12.182 -1.961 10.514 1.00 84.44 628 ASN A C 1
ATOM 5031 O O . ASN A 1 628 ? -13.011 -1.918 11.423 1.00 84.44 628 ASN A O 1
ATOM 5035 N N . ILE A 1 629 ? -12.475 -2.501 9.327 1.00 88.94 629 ILE A N 1
ATOM 5036 C CA . ILE A 1 629 ? -13.758 -3.165 9.055 1.00 88.94 629 ILE A CA 1
ATOM 5037 C C . ILE A 1 629 ? -13.879 -4.453 9.876 1.00 88.94 629 ILE A C 1
ATOM 5039 O O . ILE A 1 629 ? -14.908 -4.681 10.505 1.00 88.94 629 ILE A O 1
ATOM 5043 N N . TYR A 1 630 ? -12.833 -5.279 9.935 1.00 88.31 630 TYR A N 1
ATOM 5044 C CA . TYR A 1 630 ? -12.837 -6.488 10.760 1.00 88.31 630 TYR A CA 1
ATOM 5045 C C . TYR A 1 630 ? -12.967 -6.189 12.252 1.00 88.31 630 TYR A C 1
ATOM 5047 O O . TYR A 1 630 ? -13.727 -6.880 12.926 1.00 88.31 630 TYR A O 1
ATOM 5055 N N . ARG A 1 631 ? -12.324 -5.127 12.751 1.00 83.75 631 ARG A N 1
ATOM 5056 C CA . ARG A 1 631 ? -12.502 -4.638 14.124 1.00 83.75 631 ARG A CA 1
ATOM 5057 C C . ARG A 1 631 ? -13.964 -4.290 14.409 1.00 83.75 631 ARG A C 1
ATOM 5059 O O . ARG A 1 631 ? -14.511 -4.791 15.384 1.00 83.75 631 ARG A O 1
ATOM 5066 N N . ARG A 1 632 ? -14.614 -3.523 13.520 1.00 80.88 632 ARG A N 1
ATOM 5067 C CA . ARG A 1 632 ? -16.054 -3.191 13.611 1.00 80.88 632 ARG A CA 1
ATOM 5068 C C . ARG A 1 632 ? -16.960 -4.428 13.589 1.00 80.88 632 ARG A C 1
ATOM 5070 O O . ARG A 1 632 ? -18.028 -4.418 14.179 1.00 80.88 632 ARG A O 1
ATOM 5077 N N . LEU A 1 633 ? -16.537 -5.502 12.923 1.00 84.00 633 LEU A N 1
ATOM 5078 C CA . LEU A 1 633 ? -17.265 -6.774 12.862 1.00 84.00 633 LEU A CA 1
ATOM 5079 C C . LEU A 1 633 ? -16.936 -7.740 14.018 1.00 84.00 633 LEU A C 1
ATOM 5081 O O . LEU A 1 633 ? -17.404 -8.878 13.997 1.00 84.00 633 LEU A O 1
ATOM 5085 N N . GLY A 1 634 ? -16.094 -7.349 14.981 1.00 80.62 634 GLY A N 1
ATOM 5086 C CA . GLY A 1 634 ? -15.640 -8.226 16.069 1.00 80.62 634 GLY A CA 1
ATOM 5087 C C . GLY A 1 634 ? -14.637 -9.313 15.647 1.00 80.62 634 GLY A C 1
ATOM 5088 O O . GLY A 1 634 ? -14.334 -10.225 16.413 1.00 80.62 634 GLY A O 1
ATOM 5089 N N . ARG A 1 635 ? -14.092 -9.244 14.427 1.00 85.06 635 ARG A N 1
ATOM 5090 C CA . ARG A 1 635 ? -13.100 -10.189 13.879 1.00 85.06 635 ARG A CA 1
ATOM 5091 C C . ARG A 1 635 ? -11.672 -9.753 14.224 1.00 85.06 635 ARG A C 1
ATOM 5093 O O . ARG A 1 635 ? -10.858 -9.476 13.344 1.00 85.06 635 ARG A O 1
ATOM 5100 N N . TYR A 1 636 ? -11.363 -9.674 15.516 1.00 83.06 636 TYR A N 1
ATOM 5101 C CA . TYR A 1 636 ? -10.114 -9.072 16.007 1.00 83.06 636 TYR A CA 1
ATOM 5102 C C . TYR A 1 636 ? -8.836 -9.800 15.563 1.00 83.06 636 TYR A C 1
ATOM 5104 O O . TYR A 1 636 ? -7.831 -9.146 15.303 1.00 83.06 636 TYR A O 1
ATOM 5112 N N . GLU A 1 637 ? -8.865 -11.129 15.418 1.00 80.38 637 GLU A N 1
ATOM 5113 C CA . GLU A 1 637 ? -7.699 -11.896 14.937 1.00 80.38 637 GLU A CA 1
ATOM 5114 C C . GLU A 1 637 ? -7.362 -11.573 13.479 1.00 80.38 637 GLU A C 1
ATOM 5116 O O . GLU A 1 637 ? -6.200 -11.364 13.133 1.00 80.38 637 GLU A O 1
ATOM 5121 N N . ASP A 1 638 ? -8.382 -11.460 12.627 1.00 85.31 638 ASP A N 1
ATOM 5122 C CA . ASP A 1 638 ? -8.187 -11.086 11.227 1.00 85.31 638 ASP A CA 1
ATOM 5123 C C . ASP A 1 638 ? -7.691 -9.636 11.113 1.00 85.31 638 ASP A C 1
ATOM 5125 O O . ASP A 1 638 ? -6.823 -9.330 10.292 1.00 85.31 638 ASP A O 1
ATOM 5129 N N . ALA A 1 639 ? -8.209 -8.742 11.963 1.00 82.25 639 ALA A N 1
ATOM 5130 C CA . ALA A 1 639 ? -7.758 -7.356 12.047 1.00 82.25 639 ALA A CA 1
ATOM 5131 C C . ALA A 1 639 ? -6.282 -7.259 12.473 1.00 82.25 639 ALA A C 1
ATOM 5133 O O . ALA A 1 639 ? -5.506 -6.521 11.856 1.00 82.25 639 ALA A O 1
ATOM 5134 N N . TYR A 1 640 ? -5.881 -8.037 13.480 1.00 81.00 640 TYR A N 1
ATOM 5135 C CA . TYR A 1 640 ? -4.508 -8.084 13.973 1.00 81.00 640 TYR A CA 1
ATOM 5136 C C . TYR A 1 640 ? -3.538 -8.709 12.970 1.00 81.00 640 TYR A C 1
ATOM 5138 O O . TYR A 1 640 ? -2.447 -8.177 12.762 1.00 81.00 640 TYR A O 1
ATOM 5146 N N . ALA A 1 641 ? -3.932 -9.798 12.304 1.00 82.69 641 ALA A N 1
ATOM 5147 C CA . ALA A 1 641 ? -3.119 -10.435 11.272 1.00 82.69 641 ALA A CA 1
ATOM 5148 C C . ALA A 1 641 ? -2.741 -9.438 10.164 1.00 82.69 641 ALA A C 1
ATOM 5150 O O . ALA A 1 641 ? -1.577 -9.359 9.772 1.00 82.69 641 ALA A O 1
ATOM 5151 N N . LEU A 1 642 ? -3.695 -8.607 9.732 1.00 80.81 642 LEU A N 1
ATOM 5152 C CA . LEU A 1 642 ? -3.458 -7.560 8.738 1.00 80.81 642 LEU A CA 1
ATOM 5153 C C . LEU A 1 642 ? -2.516 -6.460 9.239 1.00 80.81 642 LEU A C 1
ATOM 5155 O O . LEU A 1 642 ? -1.622 -6.050 8.501 1.00 80.81 642 LEU A O 1
ATOM 5159 N N . LEU A 1 643 ? -2.679 -5.996 10.483 1.00 75.62 643 LEU A N 1
ATOM 5160 C CA . LEU A 1 643 ? -1.780 -4.997 11.078 1.00 75.62 643 LEU A CA 1
ATOM 5161 C C . LEU A 1 643 ? -0.353 -5.532 11.226 1.00 75.62 643 LEU A C 1
ATOM 5163 O O . LEU A 1 643 ? 0.612 -4.827 10.932 1.00 75.62 643 LEU A O 1
ATOM 5167 N N . ARG A 1 644 ? -0.213 -6.806 11.598 1.00 74.69 644 ARG A N 1
ATOM 5168 C CA . ARG A 1 644 ? 1.081 -7.485 11.681 1.00 74.69 644 ARG A CA 1
ATOM 5169 C C . ARG A 1 644 ? 1.776 -7.568 10.323 1.00 74.69 644 ARG A C 1
ATOM 5171 O O . ARG A 1 644 ? 2.986 -7.383 10.265 1.00 74.69 644 ARG A O 1
ATOM 5178 N N . GLU A 1 645 ? 1.032 -7.816 9.247 1.00 74.44 645 GLU A N 1
ATOM 5179 C CA . GLU A 1 645 ? 1.576 -7.800 7.884 1.00 74.44 645 GLU A CA 1
ATOM 5180 C C . GLU A 1 645 ? 1.966 -6.397 7.390 1.00 74.44 645 GLU A C 1
ATOM 5182 O O . GLU A 1 645 ? 2.794 -6.281 6.491 1.00 74.44 645 GLU A O 1
ATOM 5187 N N . ILE A 1 646 ? 1.352 -5.324 7.905 1.00 68.19 646 ILE A N 1
ATOM 5188 C CA . ILE A 1 646 ? 1.735 -3.943 7.553 1.00 68.19 646 ILE A CA 1
ATOM 5189 C C . ILE A 1 646 ? 3.091 -3.587 8.171 1.00 68.19 646 ILE A C 1
ATOM 5191 O O . ILE A 1 646 ? 3.886 -2.868 7.568 1.00 68.19 646 ILE A O 1
ATOM 5195 N N . ALA A 1 647 ? 3.365 -4.094 9.368 1.00 64.19 647 ALA A N 1
ATOM 5196 C CA . ALA A 1 647 ? 4.524 -3.736 10.167 1.00 64.19 647 ALA A CA 1
ATOM 5197 C C . ALA A 1 647 ? 5.831 -4.441 9.766 1.00 64.19 647 ALA A C 1
ATOM 5199 O O . ALA A 1 647 ? 6.624 -4.788 10.638 1.00 64.19 647 ALA A O 1
ATOM 5200 N N . ASP A 1 648 ? 6.069 -4.646 8.467 1.00 53.41 648 ASP A N 1
ATOM 5201 C CA . ASP A 1 648 ? 7.241 -5.322 7.888 1.00 53.41 648 ASP A CA 1
ATOM 5202 C C . ASP A 1 648 ? 8.575 -4.573 8.160 1.00 53.41 648 ASP A C 1
ATOM 5204 O O . ASP A 1 648 ? 9.255 -4.075 7.261 1.00 53.41 648 ASP A O 1
ATOM 5208 N N . ASN A 1 649 ? 8.994 -4.525 9.425 1.00 45.62 649 ASN A N 1
ATOM 5209 C CA . ASN A 1 649 ? 10.377 -4.373 9.852 1.00 45.62 649 ASN A CA 1
ATOM 5210 C C . ASN A 1 649 ? 10.634 -5.280 11.077 1.00 45.62 649 ASN A C 1
ATOM 5212 O O . ASN A 1 649 ? 10.277 -4.925 12.201 1.00 45.62 649 ASN A O 1
ATOM 5216 N N . PRO A 1 650 ? 11.270 -6.450 10.887 1.00 41.56 650 PRO A N 1
ATOM 5217 C CA . PRO A 1 650 ? 11.557 -7.405 11.961 1.00 41.56 650 PRO A CA 1
ATOM 5218 C C . PRO A 1 650 ? 12.493 -6.892 13.073 1.00 41.56 650 PRO A C 1
ATOM 5220 O O . PRO A 1 650 ? 12.643 -7.584 14.077 1.00 41.56 650 PRO A O 1
ATOM 5223 N N . ASN A 1 651 ? 13.124 -5.719 12.912 1.00 37.62 651 ASN A N 1
ATOM 5224 C CA . ASN A 1 651 ? 14.260 -5.277 13.734 1.00 37.62 651 ASN A CA 1
ATOM 5225 C C . ASN A 1 651 ? 14.051 -3.962 14.515 1.00 37.62 651 ASN A C 1
ATOM 5227 O O . ASN A 1 651 ? 15.029 -3.371 14.964 1.00 37.62 651 ASN A O 1
ATOM 5231 N N . ALA A 1 652 ? 12.812 -3.509 14.723 1.00 41.25 652 ALA A N 1
ATOM 5232 C CA . ALA A 1 652 ? 12.521 -2.351 15.576 1.00 41.25 652 ALA A CA 1
ATOM 5233 C C . ALA A 1 652 ? 11.577 -2.754 16.737 1.00 41.25 652 ALA A C 1
ATOM 5235 O O . ALA A 1 652 ? 10.379 -2.945 16.519 1.00 41.25 652 ALA A O 1
ATOM 5236 N N . PRO A 1 653 ? 12.085 -2.920 17.977 1.00 47.97 653 PRO A N 1
ATOM 5237 C CA . PRO A 1 653 ? 11.289 -3.346 19.139 1.00 47.97 653 PRO A CA 1
ATOM 5238 C C . PRO A 1 653 ? 10.091 -2.428 19.425 1.00 47.97 653 PRO A C 1
ATOM 5240 O O . PRO A 1 653 ? 9.008 -2.903 19.765 1.00 47.97 653 PRO A O 1
ATOM 5243 N N . GLU A 1 654 ? 10.269 -1.124 19.206 1.00 50.06 654 GLU A N 1
ATOM 5244 C CA . GLU A 1 654 ? 9.277 -0.073 19.462 1.00 50.06 654 GLU A CA 1
ATOM 5245 C C . GLU A 1 654 ? 8.014 -0.221 18.596 1.00 50.06 654 GLU A C 1
ATOM 5247 O O . GLU A 1 654 ? 6.906 0.041 19.058 1.00 50.06 654 GLU A O 1
ATOM 5252 N N . THR A 1 655 ? 8.144 -0.724 17.362 1.00 64.00 655 THR A N 1
ATOM 5253 C CA . THR A 1 655 ? 7.004 -0.930 16.448 1.00 64.00 655 THR A CA 1
ATOM 5254 C C . THR A 1 655 ? 6.172 -2.150 16.840 1.00 64.00 655 THR A C 1
ATOM 5256 O O . THR A 1 655 ? 4.964 -2.177 16.624 1.00 64.00 655 THR A O 1
ATOM 5259 N N . LYS A 1 656 ? 6.798 -3.159 17.459 1.00 69.75 656 LYS A N 1
ATOM 5260 C CA . LYS A 1 656 ? 6.121 -4.386 17.897 1.00 69.75 656 LYS A CA 1
ATOM 5261 C C . LYS A 1 656 ? 5.325 -4.184 19.188 1.00 69.75 656 LYS A C 1
ATOM 5263 O O . LYS A 1 656 ? 4.254 -4.771 19.324 1.00 69.75 656 LYS A O 1
ATOM 5268 N N . VAL A 1 657 ? 5.828 -3.351 20.102 1.00 74.19 657 VAL A N 1
ATOM 5269 C CA . VAL A 1 657 ? 5.105 -2.951 21.320 1.00 74.19 657 VAL A CA 1
ATOM 5270 C C . VAL A 1 657 ? 3.816 -2.217 20.950 1.00 74.19 657 VAL A C 1
ATOM 5272 O O . VAL A 1 657 ? 2.745 -2.641 21.377 1.00 74.19 657 VAL A O 1
ATOM 5275 N N . ALA A 1 658 ? 3.897 -1.217 20.066 1.00 73.50 658 ALA A N 1
ATOM 5276 C CA . ALA A 1 658 ? 2.736 -0.434 19.634 1.00 73.50 658 ALA A CA 1
ATOM 5277 C C . ALA A 1 658 ? 1.624 -1.295 18.999 1.00 73.50 658 ALA A C 1
ATOM 5279 O O . ALA A 1 658 ? 0.447 -1.108 19.292 1.00 73.50 658 ALA A O 1
ATOM 5280 N N . LEU A 1 659 ? 1.979 -2.293 18.180 1.00 75.00 659 LEU A N 1
ATOM 5281 C CA . LEU A 1 659 ? 0.997 -3.201 17.564 1.00 75.00 659 LEU A CA 1
ATOM 5282 C C . LEU A 1 659 ? 0.314 -4.121 18.576 1.00 75.00 659 LEU A C 1
ATOM 5284 O O . LEU A 1 659 ? -0.859 -4.452 18.420 1.00 75.00 659 LEU A O 1
ATOM 5288 N N . LEU A 1 660 ? 1.052 -4.582 19.589 1.00 77.12 660 LEU A N 1
ATOM 5289 C CA . LEU A 1 660 ? 0.488 -5.411 20.654 1.00 77.12 660 LEU A CA 1
ATOM 5290 C C . LEU A 1 660 ? -0.422 -4.591 21.576 1.00 77.12 660 LEU A C 1
ATOM 5292 O O . LEU A 1 660 ? -1.437 -5.112 22.031 1.00 77.12 660 LEU A O 1
ATOM 5296 N N . GLU A 1 661 ? -0.105 -3.316 21.808 1.00 81.62 661 GLU A N 1
ATOM 5297 C CA . GLU A 1 661 ? -0.987 -2.381 22.517 1.00 81.62 661 GLU A CA 1
ATOM 5298 C C . GLU A 1 661 ? -2.271 -2.091 21.731 1.00 81.62 661 GLU A C 1
ATOM 5300 O O . GLU A 1 661 ? -3.366 -2.107 22.304 1.00 81.62 661 GLU A O 1
ATOM 5305 N N . GLU A 1 662 ? -2.157 -1.873 20.418 1.00 79.75 662 GLU A N 1
ATOM 5306 C CA . GLU A 1 662 ? -3.310 -1.687 19.536 1.00 79.75 662 GLU A CA 1
ATOM 5307 C C . GLU A 1 662 ? -4.196 -2.940 19.553 1.00 79.75 662 GLU A C 1
ATOM 5309 O O . GLU A 1 662 ? -5.399 -2.845 19.791 1.00 79.75 662 GLU A O 1
ATOM 5314 N N . TYR A 1 663 ? -3.599 -4.132 19.443 1.00 81.56 663 TYR A N 1
ATOM 5315 C CA . TYR A 1 663 ? -4.327 -5.397 19.533 1.00 81.56 663 TYR A CA 1
ATOM 5316 C C . TYR A 1 663 ? -5.010 -5.608 20.887 1.00 81.56 663 TYR A C 1
ATOM 5318 O O . TYR A 1 663 ? -6.181 -5.982 20.940 1.00 81.56 663 TYR A O 1
ATOM 5326 N N . ALA A 1 664 ? -4.307 -5.332 21.988 1.00 80.94 664 ALA A N 1
ATOM 5327 C CA . ALA A 1 664 ? -4.886 -5.415 23.323 1.00 80.94 664 ALA A CA 1
ATOM 5328 C C . ALA A 1 664 ? -6.084 -4.468 23.467 1.00 80.94 664 ALA A C 1
ATOM 5330 O O . ALA A 1 664 ? -7.083 -4.840 24.074 1.00 80.94 664 ALA A O 1
ATOM 5331 N N . THR A 1 665 ? -6.019 -3.277 22.868 1.00 81.62 665 THR A N 1
ATOM 5332 C CA . THR A 1 665 ? -7.136 -2.324 22.851 1.00 81.62 665 THR A CA 1
ATOM 5333 C C . THR A 1 665 ? -8.335 -2.880 22.084 1.00 81.62 665 THR A C 1
ATOM 5335 O O . THR A 1 665 ? -9.442 -2.852 22.614 1.00 81.62 665 THR A O 1
ATOM 5338 N N . MET A 1 666 ? -8.119 -3.480 20.909 1.00 79.44 666 MET A N 1
ATOM 5339 C CA . MET A 1 666 ? -9.190 -4.141 20.148 1.00 79.44 666 MET A CA 1
ATOM 5340 C C . MET A 1 666 ? -9.849 -5.283 20.935 1.00 79.44 666 MET A C 1
ATOM 5342 O O . MET A 1 666 ? -11.067 -5.433 20.924 1.00 79.44 666 MET A O 1
ATOM 5346 N N . LEU A 1 667 ? -9.058 -6.078 21.658 1.00 77.81 667 LEU A N 1
ATOM 5347 C CA . LEU A 1 667 ? -9.579 -7.164 22.493 1.00 77.81 667 LEU A CA 1
ATOM 5348 C C . LEU A 1 667 ? -10.366 -6.644 23.705 1.00 77.81 667 LEU A C 1
ATOM 5350 O O . LEU A 1 667 ? -11.344 -7.271 24.103 1.00 77.81 667 LEU A O 1
ATOM 5354 N N . ILE A 1 668 ? -9.977 -5.499 24.277 1.00 79.31 668 ILE A N 1
ATOM 5355 C CA . ILE A 1 668 ? -10.734 -4.838 25.354 1.00 79.31 668 ILE A CA 1
ATOM 5356 C C . ILE A 1 668 ? -12.093 -4.355 24.838 1.00 79.31 668 ILE A C 1
ATOM 5358 O O . ILE A 1 668 ? -13.093 -4.566 25.520 1.00 79.31 668 ILE A O 1
ATOM 5362 N N . GLU A 1 669 ? -12.149 -3.764 23.638 1.00 77.12 669 GLU A N 1
ATOM 5363 C CA . GLU A 1 669 ? -13.413 -3.386 22.978 1.00 77.12 669 GLU A CA 1
ATOM 5364 C C . GLU A 1 669 ? -14.330 -4.607 22.791 1.00 77.12 669 GLU A C 1
ATOM 5366 O O . GLU A 1 669 ? -15.536 -4.518 2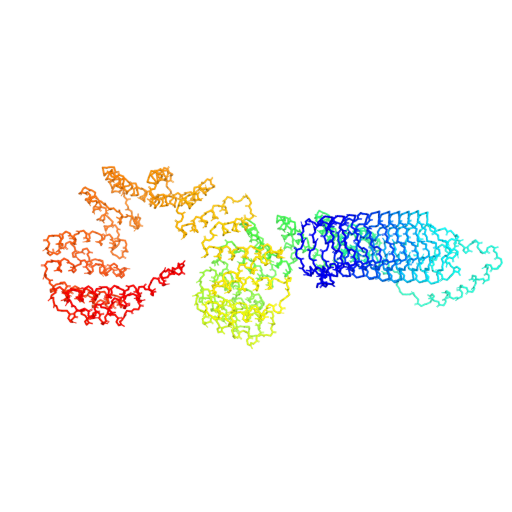3.010 1.00 77.12 669 GLU A O 1
ATOM 5371 N N . GLY A 1 670 ? -13.747 -5.767 22.477 1.00 75.25 670 GLY A N 1
ATOM 5372 C CA . GLY A 1 670 ? -14.440 -7.055 22.390 1.00 75.25 670 GLY A CA 1
ATOM 5373 C C . GLY A 1 670 ? -14.765 -7.733 23.723 1.00 75.25 670 GLY A C 1
ATOM 5374 O O . GLY A 1 670 ? -15.256 -8.861 23.719 1.00 75.25 670 GLY A O 1
ATOM 5375 N N . ASN A 1 671 ? -14.478 -7.090 24.860 1.00 76.81 671 ASN A N 1
ATOM 5376 C CA . ASN A 1 671 ? -14.619 -7.648 26.208 1.00 76.81 671 ASN A CA 1
ATOM 5377 C C . ASN A 1 671 ? -13.815 -8.955 26.444 1.00 76.81 671 ASN A C 1
ATOM 5379 O O . ASN A 1 671 ? -14.151 -9.763 27.309 1.00 76.81 671 ASN A O 1
ATOM 5383 N N . GLU A 1 672 ? -12.717 -9.163 25.709 1.00 79.00 672 GLU A N 1
ATOM 5384 C CA . GLU A 1 672 ? -11.812 -10.319 25.818 1.00 79.00 672 GLU A CA 1
ATOM 5385 C C . GLU A 1 672 ? -10.590 -10.010 26.707 1.00 79.00 672 GLU A C 1
ATOM 5387 O O . GLU A 1 672 ? -9.427 -10.071 26.291 1.00 79.00 672 GLU A O 1
ATOM 5392 N N . VAL A 1 673 ? -10.864 -9.678 27.973 1.00 81.38 673 VAL A N 1
ATOM 5393 C CA . VAL A 1 673 ? -9.881 -9.172 28.956 1.00 81.38 673 VAL A CA 1
ATOM 5394 C C . VAL A 1 673 ? -8.688 -10.120 29.160 1.00 81.38 673 VAL A C 1
ATOM 5396 O O . VAL A 1 673 ? -7.547 -9.667 29.266 1.00 81.38 673 VAL A O 1
ATOM 5399 N N . ASP A 1 674 ? -8.901 -11.438 29.163 1.00 80.00 674 ASP A N 1
ATOM 5400 C CA . ASP A 1 674 ? -7.823 -12.426 29.331 1.00 80.00 674 ASP A CA 1
ATOM 5401 C C . ASP A 1 674 ? -6.822 -12.430 28.170 1.00 80.00 674 ASP A C 1
ATOM 5403 O O . ASP A 1 674 ? -5.608 -12.523 28.374 1.00 80.00 674 ASP A O 1
ATOM 5407 N N . ARG A 1 675 ? -7.307 -12.295 26.933 1.00 80.00 675 ARG A N 1
ATOM 5408 C CA . ARG A 1 675 ? -6.434 -12.246 25.753 1.00 80.00 675 ARG A CA 1
ATOM 5409 C C . ARG A 1 675 ? -5.730 -10.904 25.648 1.00 80.00 675 ARG A C 1
ATOM 5411 O O . ARG A 1 675 ? -4.547 -10.882 25.315 1.00 80.00 675 ARG A O 1
ATOM 5418 N N . ALA A 1 676 ? -6.413 -9.814 26.000 1.00 82.06 676 ALA A N 1
ATOM 5419 C CA . ALA A 1 676 ? -5.787 -8.501 26.116 1.00 82.06 676 ALA A CA 1
ATOM 5420 C C . ALA A 1 676 ? -4.645 -8.522 27.148 1.00 82.06 676 ALA A C 1
ATOM 5422 O O . ALA A 1 676 ? -3.560 -8.008 26.882 1.00 82.06 676 ALA A O 1
ATOM 5423 N N . THR A 1 677 ? -4.858 -9.196 28.284 1.00 84.19 677 THR A N 1
ATOM 5424 C CA . THR A 1 677 ? -3.837 -9.410 29.323 1.00 84.19 677 THR A CA 1
ATOM 5425 C C . THR A 1 677 ? -2.612 -10.117 28.733 1.00 84.19 677 THR A C 1
ATOM 5427 O O . THR A 1 677 ? -1.503 -9.602 28.845 1.00 84.19 677 THR A O 1
ATOM 5430 N N . ASN A 1 678 ? -2.806 -11.228 28.011 1.00 84.31 678 ASN A N 1
ATOM 5431 C CA . ASN A 1 678 ? -1.715 -11.954 27.347 1.00 84.31 678 ASN A CA 1
ATOM 5432 C C . ASN A 1 678 ? -0.959 -11.100 26.313 1.00 84.31 678 ASN A C 1
ATOM 5434 O O . ASN A 1 678 ? 0.268 -11.179 26.241 1.00 84.31 678 ASN A O 1
ATOM 5438 N N . ALA A 1 679 ? -1.660 -10.283 25.522 1.00 82.38 679 ALA A N 1
ATOM 5439 C CA . ALA A 1 679 ? -1.040 -9.393 24.540 1.00 82.38 679 ALA A CA 1
ATOM 5440 C C . ALA A 1 679 ? -0.147 -8.331 25.210 1.00 82.38 679 ALA A C 1
ATOM 5442 O O . ALA A 1 679 ? 0.996 -8.132 24.792 1.00 82.38 679 ALA A O 1
ATOM 5443 N N . ILE A 1 680 ? -0.617 -7.716 26.301 1.00 86.81 680 ILE A N 1
ATOM 5444 C CA . ILE A 1 680 ? 0.179 -6.770 27.099 1.00 86.81 680 ILE A CA 1
ATOM 5445 C C . ILE A 1 680 ? 1.372 -7.468 27.767 1.00 86.81 680 ILE A C 1
ATOM 5447 O O . ILE A 1 680 ? 2.477 -6.925 27.769 1.00 86.81 680 ILE A O 1
ATOM 5451 N N . THR A 1 681 ? 1.205 -8.692 28.279 1.00 85.44 681 THR A N 1
ATOM 5452 C CA . THR A 1 681 ? 2.323 -9.481 28.823 1.00 85.44 681 THR A CA 1
ATOM 5453 C C . THR A 1 681 ? 3.386 -9.756 27.75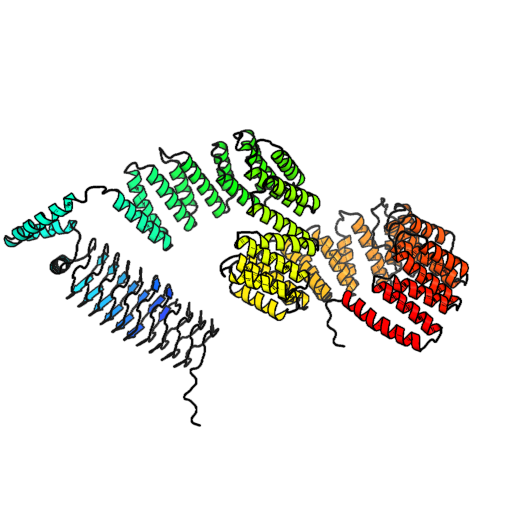9 1.00 85.44 681 THR A C 1
ATOM 5455 O O . THR A 1 681 ? 4.576 -9.624 28.036 1.00 85.44 681 THR A O 1
ATOM 5458 N N . GLN A 1 682 ? 2.988 -10.075 26.524 1.00 83.12 682 GLN A N 1
ATOM 5459 C CA . GLN A 1 682 ? 3.931 -10.223 25.412 1.00 83.12 682 GLN A CA 1
ATOM 5460 C C . GLN A 1 682 ? 4.640 -8.902 25.088 1.00 83.12 682 GLN A C 1
ATOM 5462 O O . GLN A 1 682 ? 5.856 -8.909 24.894 1.00 83.12 682 GLN A O 1
ATOM 5467 N N . ALA A 1 683 ? 3.925 -7.773 25.085 1.00 84.00 683 ALA A N 1
ATOM 5468 C CA . ALA A 1 683 ? 4.519 -6.453 24.861 1.00 84.00 683 ALA A CA 1
ATOM 5469 C C . ALA A 1 683 ? 5.584 -6.116 25.921 1.00 84.00 683 ALA A C 1
ATOM 5471 O O . ALA A 1 683 ? 6.665 -5.631 25.584 1.00 84.00 683 ALA A O 1
ATOM 5472 N N . LEU A 1 684 ? 5.333 -6.464 27.188 1.00 84.50 684 LEU A N 1
ATOM 5473 C CA . LEU A 1 684 ? 6.267 -6.261 28.301 1.00 84.50 684 LEU A CA 1
ATOM 5474 C C . LEU A 1 684 ? 7.587 -7.022 28.158 1.00 84.50 684 LEU A C 1
ATOM 5476 O O . LEU A 1 684 ? 8.607 -6.540 28.641 1.00 84.50 684 LEU A O 1
ATOM 5480 N N . THR A 1 685 ? 7.601 -8.174 27.478 1.00 82.94 685 THR A N 1
ATOM 5481 C CA . THR A 1 685 ? 8.857 -8.910 27.218 1.00 82.94 685 THR A CA 1
ATOM 5482 C C . THR A 1 685 ? 9.793 -8.185 26.247 1.00 82.94 685 THR A C 1
ATOM 5484 O O . THR A 1 685 ? 10.968 -8.535 26.157 1.00 82.94 685 THR A O 1
ATOM 5487 N N . ILE A 1 686 ? 9.275 -7.194 25.515 1.00 81.38 686 ILE A N 1
ATOM 5488 C CA . ILE A 1 686 ? 9.980 -6.477 24.446 1.00 81.38 686 ILE A CA 1
ATOM 5489 C C . ILE A 1 686 ? 10.256 -5.019 24.844 1.00 81.38 686 ILE A C 1
ATOM 5491 O O . ILE A 1 686 ? 11.276 -4.464 24.446 1.00 81.38 686 ILE A O 1
ATOM 5495 N N . ALA A 1 687 ? 9.356 -4.395 25.608 1.00 78.69 687 ALA A N 1
ATOM 5496 C CA . ALA A 1 687 ? 9.425 -2.983 25.974 1.00 78.69 687 ALA A CA 1
ATOM 5497 C C . ALA A 1 687 ? 10.638 -2.637 26.856 1.00 78.69 687 ALA A C 1
ATOM 5499 O O . ALA A 1 687 ? 11.059 -3.433 27.697 1.00 78.69 687 ALA A O 1
ATOM 5500 N N . THR A 1 688 ? 11.156 -1.411 26.723 1.00 74.81 688 THR A N 1
ATOM 5501 C CA . THR A 1 688 ? 12.290 -0.881 27.507 1.00 74.81 688 THR A CA 1
ATOM 5502 C C . THR A 1 688 ? 11.992 0.516 28.054 1.00 74.81 688 THR A C 1
ATOM 5504 O O . THR A 1 688 ? 11.263 1.282 27.429 1.00 74.81 688 THR A O 1
ATOM 5507 N N . GLY A 1 689 ? 12.580 0.873 29.201 1.00 73.19 689 GLY A N 1
ATOM 5508 C CA . GLY A 1 689 ? 12.434 2.210 29.795 1.00 73.19 689 GLY A CA 1
ATOM 5509 C C . GLY A 1 689 ? 10.992 2.536 30.205 1.00 73.19 689 GLY A C 1
ATOM 5510 O O . GLY A 1 689 ? 10.278 1.671 30.715 1.00 73.19 689 GLY A O 1
ATOM 5511 N N . ASP A 1 690 ? 10.552 3.770 29.953 1.00 69.94 690 ASP A N 1
ATOM 5512 C CA . ASP A 1 690 ? 9.248 4.298 30.392 1.00 69.94 690 ASP A CA 1
ATOM 5513 C C . ASP A 1 690 ? 8.039 3.531 29.825 1.00 69.94 690 ASP A C 1
ATOM 5515 O O . ASP A 1 690 ? 6.974 3.482 30.446 1.00 69.94 690 ASP A O 1
ATOM 5519 N N . GLN A 1 691 ? 8.201 2.847 28.685 1.00 72.56 691 GLN A N 1
ATOM 5520 C CA . GLN A 1 691 ? 7.158 1.987 28.114 1.00 72.56 691 GLN A CA 1
ATOM 5521 C C . GLN A 1 691 ? 6.779 0.832 29.054 1.00 72.56 691 GLN A C 1
ATOM 5523 O O . GLN A 1 691 ? 5.606 0.466 29.135 1.00 72.56 691 GLN A O 1
ATOM 5528 N N . GLN A 1 692 ? 7.735 0.287 29.819 1.00 77.88 692 GLN A N 1
ATOM 5529 C CA . GLN A 1 692 ? 7.445 -0.784 30.779 1.00 77.88 692 GLN A CA 1
ATOM 5530 C C . GLN A 1 692 ? 6.520 -0.309 31.902 1.00 77.88 692 GLN A C 1
ATOM 5532 O O . GLN A 1 692 ? 5.663 -1.072 32.345 1.00 77.88 692 GLN A O 1
ATOM 5537 N N . ILE A 1 693 ? 6.655 0.943 32.345 1.00 76.81 693 ILE A N 1
ATOM 5538 C CA . ILE A 1 693 ? 5.822 1.512 33.412 1.00 76.81 693 ILE A CA 1
ATOM 5539 C C . ILE A 1 693 ? 4.363 1.593 32.946 1.00 76.81 693 ILE A C 1
ATOM 5541 O O . ILE A 1 693 ? 3.463 1.094 33.626 1.00 76.81 693 ILE A O 1
ATOM 5545 N N . ASN A 1 694 ? 4.132 2.153 31.755 1.00 78.19 694 ASN A N 1
ATOM 5546 C CA . ASN A 1 694 ? 2.790 2.302 31.187 1.00 78.19 694 ASN A CA 1
ATOM 5547 C C . ASN A 1 694 ? 2.123 0.948 30.906 1.00 78.19 694 ASN A C 1
ATOM 5549 O O . ASN A 1 694 ? 0.958 0.745 31.259 1.00 78.19 694 ASN A O 1
ATOM 5553 N N . LEU A 1 695 ? 2.872 -0.005 30.344 1.00 83.25 695 LEU A N 1
ATOM 5554 C CA . LEU A 1 695 ? 2.381 -1.356 30.078 1.00 83.25 695 LEU A CA 1
ATOM 5555 C C . LEU A 1 695 ? 2.073 -2.133 31.363 1.00 83.25 695 LEU A C 1
ATOM 5557 O O . LEU A 1 695 ? 1.034 -2.787 31.433 1.00 83.25 695 LEU A O 1
ATOM 5561 N N . LYS A 1 696 ? 2.915 -2.041 32.406 1.00 84.50 696 LYS A N 1
ATOM 5562 C CA . LYS A 1 696 ? 2.637 -2.680 33.706 1.00 84.50 696 LYS A CA 1
ATOM 5563 C C . LYS A 1 696 ? 1.410 -2.070 34.382 1.00 84.50 696 LYS A C 1
ATOM 5565 O O . LYS A 1 696 ? 0.613 -2.809 34.955 1.00 84.50 696 LYS A O 1
ATOM 5570 N N . ARG A 1 697 ? 1.199 -0.753 34.256 1.00 81.25 697 ARG A N 1
ATOM 5571 C CA . ARG A 1 697 ? -0.032 -0.094 34.724 1.00 81.25 697 ARG A CA 1
ATOM 5572 C C . ARG A 1 697 ? -1.264 -0.635 33.998 1.00 81.25 697 ARG A C 1
ATOM 5574 O O . ARG A 1 697 ? -2.261 -0.961 34.632 1.00 81.25 697 ARG A O 1
ATOM 5581 N N . ARG A 1 698 ? -1.191 -0.762 32.670 1.00 82.75 698 ARG A N 1
ATOM 5582 C CA . ARG A 1 698 ? -2.276 -1.325 31.849 1.00 82.75 698 ARG A CA 1
ATOM 5583 C C . ARG A 1 698 ? -2.553 -2.788 32.216 1.00 82.75 698 ARG A C 1
ATOM 5585 O O . ARG A 1 698 ? -3.713 -3.161 32.353 1.00 82.75 698 ARG A O 1
ATOM 5592 N N . LEU A 1 699 ? -1.505 -3.589 32.422 1.00 87.12 699 LEU A N 1
ATOM 5593 C CA . LEU A 1 699 ? -1.609 -4.989 32.838 1.00 87.12 699 LEU A CA 1
ATOM 5594 C C . LEU A 1 699 ? -2.302 -5.127 34.197 1.00 87.12 699 LEU A C 1
ATOM 5596 O O . LEU A 1 699 ? -3.201 -5.951 34.340 1.00 87.12 699 LEU A O 1
ATOM 5600 N N . TYR A 1 700 ? -1.915 -4.292 35.164 1.00 85.25 700 TYR A N 1
ATOM 5601 C CA . TYR A 1 700 ? -2.527 -4.244 36.489 1.00 85.25 700 TYR A CA 1
ATOM 5602 C C . TYR A 1 700 ? -4.046 -4.021 36.416 1.00 85.25 700 TYR A C 1
ATOM 5604 O O . TYR A 1 700 ? -4.811 -4.784 37.008 1.00 85.25 700 TYR A O 1
ATOM 5612 N N . GLU A 1 701 ? -4.495 -3.022 35.648 1.00 81.25 701 GLU A N 1
ATOM 5613 C CA . GLU A 1 701 ? -5.927 -2.725 35.504 1.00 81.25 701 GLU A CA 1
ATOM 5614 C C . GLU A 1 701 ? -6.695 -3.888 34.856 1.00 81.25 701 GLU A C 1
ATOM 5616 O O . GLU A 1 701 ? -7.781 -4.247 35.314 1.00 81.25 701 GLU A O 1
ATOM 5621 N N . LEU A 1 702 ? -6.113 -4.544 33.846 1.00 82.00 702 LEU A N 1
ATOM 5622 C CA . LEU A 1 702 ? -6.727 -5.706 33.190 1.00 82.00 702 LEU A CA 1
ATOM 5623 C C . LEU A 1 702 ? -6.812 -6.926 34.120 1.00 82.00 702 LEU A C 1
ATOM 5625 O O . LEU A 1 702 ? -7.833 -7.618 34.157 1.00 82.00 702 LEU A O 1
ATOM 5629 N N . GLN A 1 703 ? -5.775 -7.174 34.921 1.00 82.88 703 GLN A N 1
ATOM 5630 C CA . GLN A 1 703 ? -5.771 -8.242 35.926 1.00 82.88 703 GLN A CA 1
ATOM 5631 C C . GLN A 1 703 ? -6.808 -7.979 37.027 1.00 82.88 703 GLN A C 1
ATOM 5633 O O . GLN A 1 703 ? -7.506 -8.895 37.461 1.00 82.88 703 GLN A O 1
ATOM 5638 N N . LYS A 1 704 ? -6.968 -6.719 37.444 1.00 79.94 704 LYS A N 1
ATOM 5639 C CA . LYS A 1 704 ? -7.999 -6.299 38.400 1.00 79.94 704 LYS A CA 1
ATOM 5640 C C . LYS A 1 704 ? -9.407 -6.474 37.825 1.00 79.94 704 LYS A C 1
ATOM 5642 O O . LYS A 1 704 ? -10.266 -7.032 38.504 1.00 79.94 704 LYS A O 1
ATOM 5647 N N . GLN A 1 705 ? -9.635 -6.062 36.576 1.00 77.31 705 GLN A N 1
ATOM 5648 C CA . GLN A 1 705 ? -10.921 -6.214 35.886 1.00 77.31 705 GLN A CA 1
ATOM 5649 C C . GLN A 1 705 ? -11.307 -7.688 35.677 1.00 77.31 705 GLN A C 1
ATOM 5651 O O . GLN A 1 705 ? -12.477 -8.036 35.817 1.00 77.31 705 GLN A O 1
ATOM 5656 N N . SER A 1 706 ? -10.334 -8.560 35.400 1.00 77.38 706 SER A N 1
ATOM 5657 C CA . SER A 1 706 ? -10.540 -10.014 35.268 1.00 77.38 706 SER A CA 1
ATOM 5658 C C . SER A 1 706 ? -10.617 -10.761 36.608 1.00 77.38 706 SER A C 1
ATOM 5660 O O . SER A 1 706 ? -10.797 -11.977 36.626 1.00 77.38 706 SER A O 1
ATOM 5662 N N . GLY A 1 707 ? -10.493 -10.065 37.745 1.00 75.88 707 GLY A N 1
ATOM 5663 C CA . GLY A 1 707 ? -10.560 -10.674 39.076 1.00 75.88 707 GLY A CA 1
ATOM 5664 C C . GLY A 1 707 ? -9.315 -11.478 39.473 1.00 75.88 707 GLY A C 1
ATOM 5665 O O . GLY A 1 707 ? -9.332 -12.170 40.492 1.00 75.88 707 GLY A O 1
ATOM 5666 N N . LYS A 1 708 ? -8.209 -11.374 38.725 1.00 80.56 708 LYS A N 1
ATOM 5667 C CA . LYS A 1 708 ? -6.919 -12.023 39.016 1.00 80.56 708 LYS A CA 1
ATOM 5668 C C . LYS A 1 708 ? -6.124 -11.223 40.048 1.00 80.56 708 LYS A C 1
ATOM 5670 O O . LYS A 1 708 ? -5.026 -10.734 39.792 1.00 80.56 708 LYS A O 1
ATOM 5675 N N . ILE A 1 709 ? -6.693 -11.092 41.245 1.00 78.38 709 ILE A N 1
ATOM 5676 C CA . ILE A 1 709 ? -6.176 -10.227 42.318 1.00 78.38 709 ILE A CA 1
ATOM 5677 C C . ILE A 1 709 ? -4.739 -10.593 42.727 1.00 78.38 709 ILE A C 1
ATOM 5679 O O . ILE A 1 709 ? -3.930 -9.702 42.983 1.00 78.38 709 ILE A O 1
ATOM 5683 N N . ALA A 1 710 ? -4.383 -11.882 42.742 1.00 78.88 710 ALA A N 1
ATOM 5684 C CA . ALA A 1 710 ? -3.026 -12.325 43.076 1.00 78.88 710 ALA A CA 1
ATOM 5685 C C . ALA A 1 710 ? -1.988 -11.854 42.042 1.00 78.88 710 ALA A C 1
ATOM 5687 O O . ALA A 1 710 ? -0.938 -11.338 42.418 1.00 78.88 710 ALA A O 1
ATOM 5688 N N . GLU A 1 711 ? -2.302 -11.967 40.750 1.00 82.25 711 GLU A N 1
ATOM 5689 C CA . GLU A 1 711 ? -1.433 -11.499 39.665 1.00 82.25 711 GLU A CA 1
ATOM 5690 C C . GLU A 1 711 ? -1.337 -9.970 39.650 1.00 82.25 711 GLU A C 1
ATOM 5692 O O . GLU A 1 711 ? -0.234 -9.434 39.579 1.00 82.25 711 GLU A O 1
ATOM 5697 N N . ALA A 1 712 ? -2.465 -9.270 39.831 1.00 81.81 712 ALA A N 1
ATOM 5698 C CA . ALA A 1 712 ? -2.492 -7.814 39.980 1.00 81.81 712 ALA A CA 1
ATOM 5699 C C . ALA A 1 712 ? -1.596 -7.34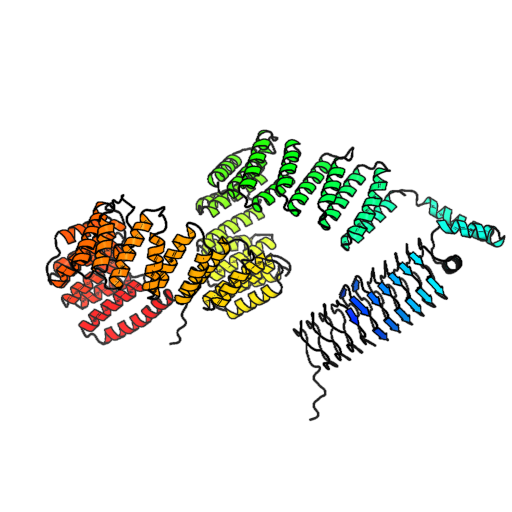5 41.140 1.00 81.81 712 ALA A C 1
ATOM 5701 O O . ALA A 1 712 ? -0.857 -6.371 41.007 1.00 81.81 712 ALA A O 1
ATOM 5702 N N . THR A 1 713 ? -1.606 -8.073 42.262 1.00 80.69 713 THR A N 1
ATOM 5703 C CA . THR A 1 713 ? -0.742 -7.779 43.417 1.00 80.69 713 THR A CA 1
ATOM 5704 C C . THR A 1 713 ? 0.742 -7.914 43.068 1.00 80.69 713 THR A C 1
ATOM 5706 O O . THR A 1 713 ? 1.544 -7.071 43.469 1.00 80.69 713 THR A O 1
ATOM 5709 N N . ILE A 1 714 ? 1.122 -8.948 42.309 1.00 84.06 714 ILE A N 1
ATOM 5710 C CA . ILE A 1 714 ? 2.510 -9.150 41.866 1.00 84.06 714 ILE A CA 1
ATOM 5711 C C . ILE A 1 714 ? 2.935 -8.014 40.932 1.00 84.06 714 ILE A C 1
ATOM 5713 O O . ILE A 1 714 ? 3.938 -7.355 41.203 1.00 84.06 714 ILE A O 1
ATOM 5717 N N . THR A 1 715 ? 2.144 -7.734 39.893 1.00 84.00 715 THR A N 1
ATOM 5718 C CA . THR A 1 715 ? 2.416 -6.666 38.919 1.00 84.00 715 THR A CA 1
ATOM 5719 C C . THR A 1 715 ? 2.584 -5.309 39.602 1.00 84.00 715 THR A C 1
ATOM 5721 O O . THR A 1 715 ? 3.497 -4.552 39.270 1.00 84.00 715 THR A O 1
ATOM 5724 N N . LEU A 1 716 ? 1.741 -5.008 40.596 1.00 81.88 716 LEU A N 1
ATOM 5725 C CA . LEU A 1 716 ? 1.822 -3.766 41.356 1.00 81.88 716 LEU A CA 1
ATOM 5726 C C . LEU A 1 716 ? 3.088 -3.693 42.220 1.00 81.88 716 LEU A C 1
ATOM 5728 O O . LEU A 1 716 ? 3.756 -2.662 42.233 1.00 81.88 716 LEU A O 1
ATOM 5732 N N . ASN A 1 717 ? 3.460 -4.786 42.894 1.00 79.19 717 ASN A N 1
ATOM 5733 C CA . ASN A 1 717 ? 4.695 -4.845 43.681 1.00 79.19 717 ASN A CA 1
ATOM 5734 C C . ASN A 1 717 ? 5.938 -4.655 42.803 1.00 79.19 717 ASN A C 1
ATOM 5736 O O . ASN A 1 717 ? 6.852 -3.917 43.172 1.00 79.19 717 ASN A O 1
ATOM 5740 N N . GLU A 1 718 ? 5.964 -5.263 41.618 1.00 80.38 718 GLU A N 1
ATOM 5741 C CA . GLU A 1 718 ? 7.039 -5.040 40.654 1.00 80.38 718 GLU A CA 1
ATOM 5742 C C . GLU A 1 718 ? 7.106 -3.584 40.183 1.00 80.38 718 GLU A C 1
ATOM 5744 O O . GLU A 1 718 ? 8.198 -3.049 40.016 1.00 80.38 718 GLU A O 1
ATOM 5749 N N . LEU A 1 719 ? 5.957 -2.936 39.980 1.00 75.81 719 LEU A N 1
ATOM 5750 C CA . LEU A 1 719 ? 5.885 -1.531 39.585 1.00 75.81 719 LEU A CA 1
ATOM 5751 C C . LEU A 1 719 ? 6.390 -0.607 40.706 1.00 75.81 719 LEU A C 1
ATOM 5753 O O . LEU A 1 719 ? 7.111 0.343 40.421 1.00 75.81 719 LEU A O 1
ATOM 5757 N N . THR A 1 720 ? 6.112 -0.929 41.976 1.00 69.56 720 THR A N 1
ATOM 5758 C CA . THR A 1 720 ? 6.666 -0.196 43.134 1.00 69.56 720 THR A CA 1
ATOM 5759 C C . THR A 1 720 ? 8.162 -0.405 43.362 1.00 69.56 720 THR A C 1
ATOM 5761 O O . THR A 1 720 ? 8.789 0.420 44.022 1.00 69.56 720 THR A O 1
ATOM 5764 N N . ALA A 1 721 ? 8.732 -1.501 42.851 1.00 70.06 721 ALA A N 1
ATOM 5765 C CA . ALA A 1 721 ? 10.151 -1.824 42.994 1.00 70.06 721 ALA A CA 1
ATOM 5766 C C . ALA A 1 721 ? 11.036 -1.154 41.926 1.00 70.06 721 ALA A C 1
ATOM 5768 O O . ALA A 1 721 ? 12.256 -1.097 42.089 1.00 70.06 721 ALA A O 1
ATOM 5769 N N . LEU A 1 722 ? 10.442 -0.654 40.836 1.00 65.94 722 LEU A N 1
ATOM 5770 C CA . LEU A 1 722 ? 11.152 0.142 39.837 1.00 65.94 722 LEU A CA 1
ATOM 5771 C C . LEU A 1 722 ? 11.490 1.523 40.427 1.00 65.94 722 LEU A C 1
ATOM 5773 O O . LEU A 1 722 ? 10.641 2.108 41.102 1.00 65.94 722 LEU A O 1
ATOM 5777 N N . PRO A 1 723 ? 12.702 2.066 40.196 1.00 57.66 723 PRO A N 1
ATOM 5778 C CA . PRO A 1 723 ? 13.059 3.395 40.683 1.00 57.66 723 PRO A CA 1
ATOM 5779 C C . PRO A 1 723 ? 12.102 4.425 40.062 1.00 57.66 723 PRO A C 1
ATOM 5781 O O . PRO A 1 723 ? 12.079 4.552 38.837 1.00 57.66 723 PRO A O 1
ATOM 5784 N N . PRO A 1 724 ? 11.286 5.143 40.855 1.00 52.91 724 PRO A N 1
ATOM 5785 C CA . PRO A 1 724 ? 10.318 6.069 40.292 1.00 52.91 724 PRO A CA 1
ATOM 5786 C C . PRO A 1 724 ? 11.044 7.346 39.843 1.00 52.91 724 PRO A C 1
ATOM 5788 O O . PRO A 1 724 ? 11.724 7.965 40.665 1.00 52.91 724 PRO A O 1
ATOM 5791 N N . PRO A 1 725 ? 10.894 7.798 38.585 1.00 50.91 725 PRO A N 1
ATOM 5792 C CA . PRO A 1 725 ? 11.247 9.170 38.233 1.00 50.91 725 PRO A CA 1
ATOM 5793 C C . PRO A 1 725 ? 10.236 10.176 38.817 1.00 50.91 725 PRO A C 1
ATOM 5795 O O . PRO A 1 725 ? 10.568 11.349 38.973 1.00 50.91 725 PRO A O 1
ATOM 5798 N N . ASP A 1 726 ? 9.030 9.723 39.194 1.00 63.16 726 ASP A N 1
ATOM 5799 C CA . ASP A 1 726 ? 7.900 10.580 39.564 1.00 63.16 726 ASP A CA 1
ATOM 5800 C C . ASP A 1 726 ? 7.254 10.189 40.911 1.00 63.16 726 ASP A C 1
ATOM 5802 O O . ASP A 1 726 ? 6.904 9.028 41.153 1.00 63.16 726 ASP A O 1
ATOM 5806 N N . LYS A 1 727 ? 7.065 11.173 41.801 1.00 65.44 727 LYS A N 1
ATOM 5807 C CA . LYS A 1 727 ? 6.388 11.001 43.100 1.00 65.44 727 LYS A CA 1
ATOM 5808 C C . LYS A 1 727 ? 4.917 10.609 42.931 1.00 65.44 727 LYS A C 1
ATOM 5810 O O . LYS A 1 727 ? 4.367 9.950 43.815 1.00 65.44 727 LYS A O 1
ATOM 5815 N N . GLU A 1 728 ? 4.293 10.981 41.814 1.00 66.06 728 GLU A N 1
ATOM 5816 C CA . GLU A 1 728 ? 2.886 10.688 41.533 1.00 66.06 728 GLU A CA 1
ATOM 5817 C C . GLU A 1 728 ? 2.640 9.184 41.327 1.00 66.06 728 GLU A C 1
ATOM 5819 O O . GLU A 1 728 ? 1.708 8.614 41.900 1.00 66.06 728 GLU A O 1
ATOM 5824 N N . LEU A 1 729 ? 3.534 8.506 40.599 1.00 68.69 729 LEU A N 1
ATOM 5825 C CA . LEU A 1 729 ? 3.454 7.064 40.346 1.00 68.69 729 LEU A CA 1
ATOM 5826 C C . LEU A 1 729 ? 3.607 6.240 41.634 1.00 68.69 729 LEU A C 1
ATOM 5828 O O . LEU A 1 729 ? 2.922 5.234 41.823 1.00 68.69 729 LEU A O 1
ATOM 5832 N N . HIS A 1 730 ? 4.486 6.680 42.538 1.00 72.25 730 HIS A N 1
ATOM 5833 C CA . HIS A 1 730 ? 4.684 6.025 43.830 1.00 72.25 730 HIS A CA 1
ATOM 5834 C C . HIS A 1 730 ? 3.436 6.138 44.719 1.00 72.25 730 HIS A C 1
ATOM 5836 O O . HIS A 1 730 ? 2.990 5.150 45.300 1.00 72.25 730 HIS A O 1
ATOM 5842 N N . LEU A 1 731 ? 2.827 7.327 44.772 1.00 70.25 731 LEU A N 1
ATOM 5843 C CA . LEU A 1 731 ? 1.587 7.562 45.514 1.00 70.25 731 LEU A CA 1
ATOM 5844 C C . LEU A 1 731 ? 0.412 6.753 44.953 1.00 70.25 731 LEU A C 1
ATOM 5846 O O . LEU A 1 731 ? -0.359 6.182 45.726 1.00 70.25 731 LEU A O 1
ATOM 5850 N N . TRP A 1 732 ? 0.294 6.676 43.623 1.00 73.44 732 TRP A N 1
ATOM 5851 C CA . TRP A 1 732 ? -0.692 5.831 42.951 1.00 73.44 732 TRP A CA 1
ATOM 5852 C C . TRP A 1 732 ? -0.577 4.371 43.396 1.00 73.44 732 TRP A C 1
ATOM 5854 O O . TRP A 1 732 ? -1.562 3.759 43.816 1.00 73.44 732 TRP A O 1
ATOM 5864 N N . ALA A 1 733 ? 0.639 3.830 43.358 1.00 73.25 733 ALA A N 1
ATOM 5865 C CA . ALA A 1 733 ? 0.863 2.423 43.625 1.00 73.25 733 ALA A CA 1
ATOM 5866 C C . ALA A 1 733 ? 0.597 2.040 45.093 1.00 73.25 733 ALA A C 1
ATOM 5868 O O . ALA A 1 733 ? -0.017 1.004 45.349 1.00 73.25 733 ALA A O 1
ATOM 5869 N N . LEU A 1 734 ? 0.968 2.895 46.055 1.00 75.62 734 LEU A N 1
ATOM 5870 C CA . LEU A 1 734 ? 0.644 2.693 47.476 1.00 75.62 734 LEU A CA 1
ATOM 5871 C C . LEU A 1 734 ? -0.871 2.662 47.725 1.00 75.62 734 LEU A C 1
ATOM 5873 O O . LEU A 1 734 ? -1.360 1.889 48.557 1.00 75.62 734 LEU A O 1
ATOM 5877 N N . LEU A 1 735 ? -1.644 3.490 47.013 1.00 74.25 735 LEU A N 1
ATOM 5878 C CA . LEU A 1 735 ? -3.093 3.495 47.193 1.00 74.25 735 LEU A CA 1
ATOM 5879 C C . LEU A 1 735 ? -3.746 2.252 46.587 1.00 74.25 735 LEU A C 1
ATOM 5881 O O . LEU A 1 735 ? -4.622 1.653 47.212 1.00 74.25 735 LEU A O 1
ATOM 5885 N N . GLU A 1 736 ? -3.290 1.818 45.415 1.00 75.81 736 GLU A N 1
ATOM 5886 C CA . GLU A 1 736 ? -3.757 0.568 44.820 1.00 75.81 736 GLU A CA 1
ATOM 5887 C C . GLU A 1 736 ? -3.386 -0.652 45.679 1.00 75.81 736 GLU A C 1
ATOM 5889 O O . GLU A 1 736 ? -4.201 -1.566 45.817 1.00 75.81 736 GLU A O 1
ATOM 5894 N N . GLN A 1 737 ? -2.241 -0.630 46.373 1.00 78.00 737 GLN A N 1
ATOM 5895 C CA . GLN A 1 737 ? -1.907 -1.644 47.378 1.00 78.00 737 GLN A CA 1
ATOM 5896 C C . GLN A 1 737 ? -2.913 -1.638 48.535 1.00 78.00 737 GLN A C 1
ATOM 5898 O O . GLN A 1 737 ? -3.379 -2.700 48.947 1.00 78.00 737 GLN A O 1
ATOM 5903 N N . SER A 1 738 ? -3.317 -0.462 49.031 1.00 77.00 738 SER A N 1
ATOM 5904 C CA . SER A 1 738 ? -4.386 -0.369 50.036 1.00 77.00 738 SER A CA 1
ATOM 5905 C C . SER A 1 738 ? -5.703 -0.965 49.524 1.00 77.00 738 SER A C 1
ATOM 5907 O O . SER A 1 738 ? -6.336 -1.759 50.221 1.00 77.00 738 SER A O 1
ATOM 5909 N N . ASN A 1 739 ? -6.100 -0.639 48.291 1.00 75.25 739 ASN A N 1
ATOM 5910 C CA . ASN A 1 739 ? -7.339 -1.122 47.683 1.00 75.25 739 ASN A CA 1
ATOM 5911 C C . ASN A 1 739 ? -7.348 -2.643 47.482 1.00 75.25 739 ASN A C 1
ATOM 5913 O O . ASN A 1 739 ? -8.337 -3.294 47.824 1.00 75.25 739 ASN A O 1
ATOM 5917 N N . LEU A 1 740 ? -6.259 -3.225 46.972 1.00 75.25 740 LEU A N 1
ATOM 5918 C CA . LEU A 1 740 ? -6.133 -4.675 46.804 1.00 75.25 740 LEU A CA 1
ATOM 5919 C C . LEU A 1 740 ? -6.194 -5.413 48.142 1.00 75.25 740 LEU A C 1
ATOM 5921 O O . LEU A 1 740 ? -6.895 -6.416 48.257 1.00 75.25 740 LEU A O 1
ATOM 5925 N N . GLU A 1 741 ? -5.510 -4.909 49.171 1.00 78.19 741 GLU A N 1
ATOM 5926 C CA . GLU A 1 741 ? -5.558 -5.511 50.507 1.00 78.19 741 GLU A CA 1
ATOM 5927 C C . GLU A 1 741 ? -6.974 -5.438 51.101 1.00 78.19 741 GLU A C 1
ATOM 5929 O O . GLU A 1 741 ? -7.401 -6.380 51.765 1.00 78.19 741 GLU A O 1
ATOM 5934 N N . ARG A 1 742 ? -7.760 -4.391 50.801 1.00 75.00 742 ARG A N 1
ATOM 5935 C CA . ARG A 1 742 ? -9.191 -4.334 51.168 1.00 75.00 742 ARG A CA 1
ATOM 5936 C C . ARG A 1 742 ? -10.031 -5.358 50.417 1.00 75.00 742 ARG A C 1
ATOM 5938 O O . ARG A 1 742 ? -10.878 -5.993 51.038 1.00 75.00 742 ARG A O 1
ATOM 5945 N N . ILE A 1 743 ? -9.796 -5.544 49.116 1.00 74.12 743 ILE A N 1
ATOM 5946 C CA . ILE A 1 743 ? -10.469 -6.583 48.317 1.00 74.12 743 ILE A CA 1
ATOM 5947 C C . ILE A 1 743 ? -10.146 -7.979 48.876 1.00 74.12 743 ILE A C 1
ATOM 5949 O O . ILE A 1 743 ? -11.036 -8.816 48.988 1.00 74.12 743 ILE A O 1
ATOM 5953 N N . ASN A 1 744 ? -8.906 -8.195 49.322 1.00 73.62 744 ASN A N 1
ATOM 5954 C CA . ASN A 1 744 ? -8.459 -9.417 50.000 1.00 73.62 744 ASN A CA 1
ATOM 5955 C C . ASN A 1 744 ? -8.876 -9.502 51.483 1.00 73.62 744 ASN A C 1
ATOM 5957 O O . ASN A 1 744 ? -8.450 -10.416 52.188 1.00 73.62 744 ASN A O 1
ATOM 5961 N N . ASN A 1 745 ? -9.699 -8.566 51.969 1.00 76.38 745 ASN A N 1
ATOM 5962 C CA . ASN A 1 745 ? -10.185 -8.487 53.348 1.00 76.38 745 ASN A CA 1
ATOM 5963 C C . ASN A 1 745 ? -9.077 -8.371 54.425 1.00 76.38 745 ASN A C 1
ATOM 5965 O O . ASN A 1 745 ? -9.278 -8.713 55.590 1.00 76.38 745 ASN A O 1
ATOM 5969 N N . ASN A 1 746 ? -7.901 -7.860 54.058 1.00 81.06 746 ASN A N 1
ATOM 5970 C CA . ASN A 1 746 ? -6.762 -7.607 54.939 1.00 81.06 746 ASN A CA 1
ATOM 5971 C C . ASN A 1 746 ? -6.714 -6.132 55.372 1.00 81.06 746 ASN A C 1
ATOM 5973 O O . ASN A 1 746 ? -5.832 -5.350 55.000 1.00 81.06 746 ASN A O 1
ATOM 5977 N N . LEU A 1 747 ? -7.705 -5.748 56.175 1.00 79.12 747 LEU A N 1
ATOM 5978 C CA . LEU A 1 747 ? -7.904 -4.369 56.628 1.00 79.12 747 LEU A CA 1
ATOM 5979 C C . LEU A 1 747 ? -6.693 -3.761 57.368 1.00 79.12 747 LEU A C 1
ATOM 5981 O O . LEU A 1 747 ? -6.364 -2.613 57.072 1.00 79.12 747 LEU A O 1
ATOM 5985 N N . PRO A 1 748 ? -5.963 -4.480 58.250 1.00 81.50 748 PRO A N 1
ATOM 5986 C CA . PRO A 1 748 ? -4.803 -3.905 58.936 1.00 81.50 748 PRO A CA 1
ATOM 5987 C C . PRO A 1 748 ? -3.689 -3.484 57.971 1.00 81.50 748 PRO A C 1
ATOM 5989 O O . PRO A 1 748 ? -3.116 -2.402 58.098 1.00 81.50 748 PRO A O 1
ATOM 5992 N N . LYS A 1 749 ? -3.401 -4.319 56.965 1.00 80.69 749 LYS A N 1
ATOM 5993 C CA . LYS A 1 749 ? -2.377 -4.021 55.959 1.00 80.69 749 LYS A CA 1
ATOM 5994 C C . LYS A 1 749 ? -2.839 -2.922 55.005 1.00 80.69 749 LYS A C 1
ATOM 5996 O O . LYS A 1 749 ? -2.052 -2.043 54.670 1.00 80.69 749 LYS A O 1
ATOM 6001 N N . ALA A 1 750 ? -4.124 -2.903 54.651 1.00 76.00 750 ALA A N 1
ATOM 6002 C CA . ALA A 1 750 ? -4.711 -1.802 53.897 1.00 76.00 750 ALA A CA 1
ATOM 6003 C C . ALA A 1 750 ? -4.620 -0.452 54.633 1.00 76.00 750 ALA A C 1
ATOM 6005 O O . ALA A 1 750 ? -4.296 0.566 54.016 1.00 76.00 750 ALA A O 1
ATOM 6006 N N . ASN A 1 751 ? -4.888 -0.440 55.944 1.00 81.06 751 ASN A N 1
ATOM 6007 C CA . ASN A 1 751 ? -4.811 0.751 56.794 1.00 81.06 751 ASN A CA 1
ATOM 6008 C C . ASN A 1 751 ? -3.360 1.227 56.955 1.00 81.06 751 ASN A C 1
ATOM 6010 O O . ASN A 1 751 ? -3.114 2.432 56.921 1.00 81.06 751 ASN A O 1
ATOM 6014 N N . LYS A 1 752 ? -2.392 0.303 57.030 1.00 84.44 752 LYS A N 1
ATOM 6015 C CA . LYS A 1 752 ? -0.959 0.631 57.039 1.00 84.44 752 LYS A CA 1
ATOM 6016 C C . LYS A 1 752 ? -0.547 1.438 55.801 1.00 84.44 752 LYS A C 1
ATOM 6018 O O . LYS A 1 752 ? 0.079 2.483 55.944 1.00 84.44 752 LYS A O 1
ATOM 6023 N N . TRP A 1 753 ? -0.958 1.017 54.604 1.00 80.19 753 TRP A N 1
ATOM 6024 C CA . TRP A 1 753 ? -0.651 1.751 53.369 1.00 80.19 753 TRP A CA 1
ATOM 6025 C C . TRP A 1 753 ? -1.239 3.171 53.358 1.00 80.19 753 TRP A C 1
ATOM 6027 O O . TRP A 1 753 ? -0.565 4.116 52.957 1.00 80.19 753 TRP A O 1
ATOM 6037 N N . LEU A 1 754 ? -2.459 3.366 53.878 1.00 75.75 754 LEU A N 1
ATOM 6038 C CA . LEU A 1 754 ? -3.041 4.711 54.024 1.00 75.75 754 LEU A CA 1
ATOM 6039 C C . LEU A 1 754 ? -2.258 5.591 55.007 1.00 75.75 754 LEU A C 1
ATOM 6041 O O . LEU A 1 754 ? -2.118 6.792 54.776 1.00 75.75 754 LEU A O 1
ATOM 6045 N N . GLN A 1 755 ? -1.742 5.011 56.094 1.00 82.06 755 GLN A N 1
ATOM 6046 C CA . GLN A 1 755 ? -0.886 5.729 57.043 1.00 82.06 755 GLN A CA 1
ATOM 6047 C C . GLN A 1 755 ? 0.438 6.154 56.397 1.00 82.06 755 GLN A C 1
ATOM 6049 O O . GLN A 1 755 ? 0.874 7.286 56.603 1.00 82.06 755 GLN A O 1
ATOM 6054 N N . GLU A 1 756 ? 1.045 5.289 55.582 1.00 80.94 756 GLU A N 1
ATOM 6055 C CA . GLU A 1 756 ? 2.264 5.611 54.831 1.00 80.94 756 GLU A CA 1
ATOM 6056 C C . GLU A 1 756 ? 2.020 6.756 53.836 1.00 80.94 756 GLU A C 1
ATOM 6058 O O . GLU A 1 756 ? 2.786 7.717 53.813 1.00 80.94 756 GLU A O 1
ATOM 6063 N N . ILE A 1 757 ? 0.897 6.740 53.107 1.00 76.75 757 ILE A N 1
ATOM 6064 C CA . ILE A 1 757 ? 0.501 7.838 52.206 1.00 76.75 757 ILE A CA 1
ATOM 6065 C C . ILE A 1 757 ? 0.347 9.159 52.972 1.00 76.75 757 ILE A C 1
ATOM 6067 O O . ILE A 1 757 ? 0.849 10.199 52.539 1.00 76.75 757 ILE A O 1
ATOM 6071 N N . LEU A 1 758 ? -0.317 9.132 54.133 1.00 75.94 758 LEU A N 1
ATOM 6072 C CA . LEU A 1 758 ? -0.498 10.310 54.987 1.00 75.94 758 LEU A CA 1
ATOM 6073 C C . LEU A 1 758 ? 0.827 10.902 55.486 1.00 75.94 758 LEU A C 1
ATOM 6075 O O . LEU A 1 758 ? 0.896 12.118 55.685 1.00 75.94 758 LEU A O 1
ATOM 6079 N N . ALA A 1 759 ? 1.864 10.080 55.659 1.00 79.75 759 ALA A N 1
ATOM 6080 C CA . ALA A 1 759 ? 3.177 10.513 56.130 1.00 79.75 759 ALA A CA 1
ATOM 6081 C C . ALA A 1 759 ? 4.021 11.222 55.049 1.00 79.75 759 ALA A C 1
ATOM 6083 O O . ALA A 1 759 ? 4.990 11.904 55.380 1.00 79.75 759 ALA A O 1
ATOM 6084 N N . ILE A 1 760 ? 3.659 11.104 53.767 1.00 76.62 760 ILE A N 1
ATOM 6085 C CA . ILE A 1 760 ? 4.394 11.727 52.656 1.00 76.62 760 ILE A CA 1
ATOM 6086 C C . ILE A 1 760 ? 4.079 13.232 52.587 1.00 76.62 760 ILE A C 1
ATOM 6088 O O . ILE A 1 760 ? 2.917 13.633 52.638 1.00 76.62 760 ILE A O 1
ATOM 6092 N N . ASN A 1 761 ? 5.094 14.089 52.436 1.00 73.69 761 ASN A N 1
ATOM 6093 C CA . ASN A 1 761 ? 4.902 15.529 52.205 1.00 73.69 761 ASN A CA 1
ATOM 6094 C C . ASN A 1 761 ? 4.542 15.810 50.737 1.00 73.69 761 ASN A C 1
ATOM 6096 O O . ASN A 1 761 ? 5.288 15.422 49.837 1.00 73.69 761 ASN A O 1
ATOM 6100 N N . TRP A 1 762 ? 3.427 16.510 50.505 1.00 69.56 762 TRP A N 1
ATOM 6101 C CA . TRP A 1 762 ? 2.907 16.834 49.168 1.00 69.56 762 TRP A CA 1
ATOM 6102 C C . TRP A 1 762 ? 3.076 18.328 48.863 1.00 69.56 762 TRP A C 1
ATOM 6104 O O . TRP A 1 762 ? 2.954 19.158 49.765 1.00 69.56 762 TRP A O 1
ATOM 6114 N N . ALA A 1 763 ? 3.330 18.667 47.599 1.00 64.62 763 ALA A N 1
ATOM 6115 C CA . ALA A 1 763 ? 3.220 20.036 47.095 1.00 64.62 763 ALA A CA 1
ATOM 6116 C C . ALA A 1 763 ? 1.827 20.266 46.461 1.00 64.62 763 ALA A C 1
ATOM 6118 O O . ALA A 1 763 ? 1.219 19.292 46.005 1.00 64.62 763 ALA A O 1
ATOM 6119 N N . PRO A 1 764 ? 1.320 21.516 46.402 1.00 61.00 764 PRO A N 1
ATOM 6120 C CA . PRO A 1 764 ? 0.081 21.840 45.685 1.00 61.00 764 PRO A CA 1
ATOM 6121 C C . PRO A 1 764 ? 0.128 21.333 44.233 1.00 61.00 764 PRO A C 1
ATOM 6123 O O . PRO A 1 764 ? 1.119 21.578 43.543 1.00 61.00 764 PRO A O 1
ATOM 6126 N N . GLY A 1 765 ? -0.903 20.612 43.775 1.00 57.19 765 GLY A N 1
ATOM 6127 C CA . GLY A 1 765 ? -0.968 20.045 42.420 1.00 57.19 765 GLY A CA 1
ATOM 6128 C C . GLY A 1 765 ? -0.244 18.704 42.198 1.00 57.19 765 GLY A C 1
ATOM 6129 O O . GLY A 1 765 ? -0.301 18.184 41.091 1.00 57.19 765 GLY A O 1
ATOM 6130 N N . GLN A 1 766 ? 0.407 18.116 43.216 1.00 58.56 766 GLN A N 1
ATOM 6131 C CA . GLN A 1 766 ? 0.999 16.753 43.170 1.00 58.56 766 GLN A CA 1
ATOM 6132 C C . GLN A 1 766 ? 0.081 15.670 43.766 1.00 58.56 766 GLN A C 1
ATOM 6134 O O . GLN A 1 766 ? 0.514 14.614 44.231 1.00 58.56 766 GLN A O 1
ATOM 6139 N N . THR A 1 767 ? -1.200 15.973 43.847 1.00 58.47 767 THR A N 1
ATOM 6140 C CA . THR A 1 767 ? -2.227 15.197 44.531 1.00 58.47 767 THR A CA 1
ATOM 6141 C C . THR A 1 767 ? -2.847 14.196 43.545 1.00 58.47 767 THR A C 1
ATOM 6143 O O . THR A 1 767 ? -3.365 14.608 42.509 1.00 58.47 767 THR A O 1
ATOM 6146 N N . PRO A 1 768 ? -2.830 12.878 43.832 1.00 53.94 768 PRO A N 1
ATOM 6147 C CA . PRO A 1 768 ? -3.294 11.864 42.883 1.00 53.94 768 PRO A CA 1
ATOM 6148 C C . PRO A 1 768 ? -4.783 12.032 42.538 1.00 53.94 768 PRO A C 1
ATOM 6150 O O . PRO A 1 768 ? -5.668 11.682 43.324 1.00 53.94 768 PRO A O 1
ATOM 6153 N N . LEU A 1 769 ? -5.039 12.554 41.336 1.00 46.38 769 LEU A N 1
ATOM 6154 C CA . LEU A 1 769 ? -6.318 13.100 40.867 1.00 46.38 769 LEU A CA 1
ATOM 6155 C C . LEU A 1 769 ? -7.493 12.099 40.894 1.00 46.38 769 LEU A C 1
ATOM 6157 O O . LEU A 1 769 ? -8.636 12.488 41.108 1.00 46.38 769 LEU A O 1
ATOM 6161 N N . ASN A 1 770 ? -7.224 10.803 40.700 1.00 44.91 770 ASN A N 1
ATOM 6162 C CA . ASN A 1 770 ? -8.266 9.791 40.465 1.00 44.91 770 ASN A CA 1
ATOM 6163 C C . ASN A 1 770 ? -8.493 8.799 41.614 1.00 44.91 770 ASN A C 1
ATOM 6165 O O . ASN A 1 770 ? -9.445 8.021 41.582 1.00 44.91 770 ASN A O 1
ATOM 6169 N N . PHE A 1 771 ? -7.643 8.802 42.639 1.00 49.31 771 PHE A N 1
ATOM 6170 C CA . PHE A 1 771 ? -7.463 7.600 43.455 1.00 49.31 771 PHE A CA 1
ATOM 6171 C C . PHE A 1 771 ? -8.032 7.731 44.869 1.00 49.31 771 PHE A C 1
ATOM 6173 O O . PHE A 1 771 ? -8.614 6.769 45.377 1.00 49.31 771 PHE A O 1
ATOM 6180 N N . ALA A 1 772 ? -8.034 8.927 45.467 1.00 45.47 772 ALA A N 1
ATOM 6181 C CA . ALA A 1 772 ? -8.656 9.141 46.776 1.00 45.47 772 ALA A CA 1
ATOM 6182 C C . ALA A 1 772 ? -10.150 8.742 46.792 1.00 45.47 772 ALA A C 1
ATOM 6184 O O . ALA A 1 772 ? -10.631 8.243 47.806 1.00 45.47 772 ALA A O 1
ATOM 6185 N N . MET A 1 773 ? -10.862 8.844 45.660 1.00 45.62 773 MET A N 1
ATOM 6186 C CA . MET A 1 773 ? -12.271 8.434 45.493 1.00 45.62 773 MET A CA 1
ATOM 6187 C C . MET A 1 773 ? -12.534 6.934 45.732 1.00 45.62 773 MET A C 1
ATOM 6189 O O . MET A 1 773 ? -13.672 6.529 45.950 1.00 45.62 773 MET A O 1
ATOM 6193 N N . THR A 1 774 ? -11.498 6.092 45.697 1.00 48.53 774 THR A N 1
ATOM 6194 C CA . THR A 1 774 ? -11.635 4.625 45.727 1.00 48.53 774 THR A CA 1
ATOM 6195 C C . THR A 1 774 ? -11.457 3.997 47.101 1.00 48.53 774 THR A C 1
ATOM 6197 O O . THR A 1 774 ? -11.634 2.785 47.224 1.00 48.53 774 THR A O 1
ATOM 6200 N N . THR A 1 775 ? -11.166 4.786 48.143 1.00 54.06 775 THR A N 1
ATOM 6201 C CA . THR A 1 775 ? -11.077 4.262 49.512 1.00 54.06 775 THR A CA 1
ATOM 6202 C C . THR A 1 775 ? -12.466 3.852 50.012 1.00 54.06 775 THR A C 1
ATOM 6204 O O . THR A 1 775 ? -13.127 4.545 50.784 1.00 54.06 775 THR A O 1
ATOM 6207 N N . ARG A 1 776 ? -12.903 2.661 49.584 1.00 53.66 776 ARG A N 1
ATOM 6208 C CA . ARG A 1 776 ? -14.084 1.916 50.047 1.00 53.66 776 ARG A CA 1
ATOM 6209 C C . ARG A 1 776 ? -13.857 1.371 51.459 1.00 53.66 776 ARG A C 1
ATOM 6211 O O . ARG A 1 776 ? -14.154 0.214 51.749 1.00 53.66 776 ARG A O 1
ATOM 6218 N N . ALA A 1 777 ? -13.252 2.173 52.329 1.00 58.59 777 ALA A N 1
ATOM 6219 C CA . ALA A 1 777 ? -13.095 1.819 53.721 1.00 58.59 777 ALA A CA 1
ATOM 6220 C C . ALA A 1 777 ? -14.487 1.778 54.353 1.00 58.59 777 ALA A C 1
ATOM 6222 O O . ALA A 1 777 ? -15.154 2.803 54.459 1.00 58.59 777 ALA A O 1
ATOM 6223 N N . GLN A 1 778 ? -14.935 0.579 54.709 1.00 62.06 778 GLN A N 1
ATOM 6224 C CA . GLN A 1 778 ? -16.160 0.363 55.479 1.00 62.06 778 GLN A CA 1
ATOM 6225 C C . GLN A 1 778 ? -15.847 0.169 56.968 1.00 62.06 778 GLN A C 1
ATOM 6227 O O . GLN A 1 778 ? -16.747 0.233 57.801 1.00 62.06 778 GLN A O 1
ATOM 6232 N N . ASP A 1 779 ? -14.574 -0.053 57.313 1.00 73.06 779 ASP A N 1
ATOM 6233 C CA . ASP A 1 779 ? -14.120 -0.171 58.691 1.00 73.06 779 ASP A CA 1
ATOM 6234 C C . ASP A 1 779 ? -13.882 1.210 59.334 1.00 73.06 779 ASP A C 1
ATOM 6236 O O . ASP A 1 779 ? -13.384 2.123 58.667 1.00 73.06 779 ASP A O 1
ATOM 6240 N N . PRO A 1 780 ? -14.189 1.381 60.635 1.00 74.00 780 PRO A N 1
ATOM 6241 C CA . PRO A 1 780 ? -14.091 2.678 61.309 1.00 74.00 780 PRO A CA 1
ATOM 6242 C C . PRO A 1 780 ? -12.700 3.330 61.248 1.00 74.00 780 PRO A C 1
ATOM 6244 O O . PRO A 1 780 ? -12.590 4.552 61.132 1.00 74.00 780 PRO A O 1
ATOM 6247 N N . GLU A 1 781 ? -11.630 2.534 61.318 1.00 77.75 781 GLU A N 1
ATOM 6248 C CA . GLU A 1 781 ? -10.254 3.037 61.279 1.00 77.75 781 GLU A CA 1
ATOM 6249 C C . GLU A 1 781 ? -9.881 3.538 59.877 1.00 77.75 781 GLU A C 1
ATOM 6251 O O . GLU A 1 781 ? -9.386 4.658 59.726 1.00 77.75 781 GLU A O 1
ATOM 6256 N N . GLY A 1 782 ? -10.182 2.754 58.842 1.00 73.25 782 GLY A N 1
ATOM 6257 C CA . GLY A 1 782 ? -9.982 3.129 57.449 1.00 73.25 782 GLY A CA 1
ATOM 6258 C C . GLY A 1 782 ? -10.784 4.366 57.045 1.00 73.25 782 GLY A C 1
ATOM 6259 O O . GLY A 1 782 ? -10.263 5.219 56.326 1.00 73.25 782 GLY A O 1
ATOM 6260 N N . ILE A 1 783 ? -12.016 4.513 57.548 1.00 73.00 783 ILE A N 1
ATOM 6261 C CA . ILE A 1 783 ? -12.839 5.717 57.345 1.00 73.00 783 ILE A CA 1
ATOM 6262 C C . ILE A 1 783 ? -12.138 6.947 57.929 1.00 73.00 783 ILE A C 1
ATOM 6264 O O . ILE A 1 783 ? -12.030 7.970 57.251 1.00 73.00 783 ILE A O 1
ATOM 6268 N N . ASN A 1 784 ? -11.614 6.846 59.153 1.00 79.94 784 ASN A N 1
ATOM 6269 C CA . ASN A 1 784 ? -10.896 7.940 59.807 1.00 79.94 784 ASN A CA 1
ATOM 6270 C C . ASN A 1 784 ? -9.611 8.324 59.049 1.00 79.94 784 ASN A C 1
ATOM 6272 O O . ASN A 1 784 ? -9.338 9.506 58.842 1.00 79.94 784 ASN A O 1
ATOM 6276 N N . LEU A 1 785 ? -8.834 7.335 58.594 1.00 78.69 785 LEU A N 1
ATOM 6277 C CA . LEU A 1 785 ? -7.628 7.568 57.792 1.00 78.69 785 LEU A CA 1
ATOM 6278 C C . LEU A 1 785 ? -7.955 8.220 56.441 1.00 78.69 785 LEU A C 1
ATOM 6280 O O . LEU A 1 785 ? -7.288 9.177 56.051 1.00 78.69 785 LEU A O 1
ATOM 6284 N N . ALA A 1 786 ? -9.012 7.765 55.764 1.00 74.62 786 ALA A N 1
ATOM 6285 C CA . ALA A 1 786 ? -9.487 8.369 54.521 1.00 74.62 786 ALA A CA 1
ATOM 6286 C C . ALA A 1 786 ? -9.965 9.818 54.731 1.00 74.62 786 ALA A C 1
ATOM 6288 O O . ALA A 1 786 ? -9.615 10.695 53.949 1.00 74.62 786 ALA A O 1
ATOM 6289 N N . ASN A 1 787 ? -10.686 10.109 55.821 1.00 77.56 787 ASN A N 1
ATOM 6290 C CA . ASN A 1 787 ? -11.104 11.477 56.144 1.00 77.56 787 ASN A CA 1
ATOM 6291 C C . ASN A 1 787 ? -9.897 12.404 56.364 1.00 77.56 787 ASN A C 1
ATOM 6293 O O . ASN A 1 787 ? -9.865 13.504 55.818 1.00 77.56 787 ASN A O 1
ATOM 6297 N N . LYS A 1 788 ? -8.868 11.948 57.094 1.00 81.62 788 LYS A N 1
ATOM 6298 C CA . LYS A 1 788 ? -7.610 12.701 57.263 1.00 81.62 788 LYS A CA 1
ATOM 6299 C C . LYS A 1 788 ? -6.894 12.952 55.934 1.00 81.62 788 LYS A C 1
ATOM 6301 O O . LYS A 1 788 ? -6.299 14.011 55.754 1.00 81.62 788 LYS A O 1
ATOM 6306 N N . LEU A 1 789 ? -6.952 11.989 55.014 1.00 77.75 789 LEU A N 1
ATOM 6307 C CA . LEU A 1 789 ? -6.382 12.101 53.672 1.00 77.75 789 LEU A CA 1
ATOM 6308 C C . LEU A 1 789 ? -7.111 13.180 52.862 1.00 77.75 789 LEU A C 1
ATOM 6310 O O . LEU A 1 789 ? -6.450 14.059 52.313 1.00 77.75 789 LEU A O 1
ATOM 6314 N N . TYR A 1 790 ? -8.448 13.181 52.854 1.00 78.38 790 TYR A N 1
ATOM 6315 C CA . TYR A 1 790 ? -9.229 14.226 52.183 1.00 78.38 790 TYR A CA 1
ATOM 6316 C C . TYR A 1 790 ? -9.003 15.613 52.793 1.00 78.38 790 TYR A C 1
ATOM 6318 O O . TYR A 1 790 ? -8.796 16.562 52.047 1.00 78.38 790 TYR A O 1
ATOM 6326 N N . GLU A 1 791 ? -8.969 15.741 54.122 1.00 80.50 791 GLU A N 1
ATOM 6327 C CA . GLU A 1 791 ? -8.685 17.019 54.797 1.00 80.50 791 GLU A CA 1
ATOM 6328 C C . GLU A 1 791 ? -7.302 17.568 54.419 1.00 80.50 791 GLU A C 1
ATOM 6330 O O . GLU A 1 791 ? -7.144 18.757 54.136 1.00 80.50 791 GLU A O 1
ATOM 6335 N N . LYS A 1 792 ? -6.296 16.692 54.322 1.00 79.50 792 LYS A N 1
ATOM 6336 C CA . LYS A 1 792 ? -4.959 17.080 53.864 1.00 79.50 792 LYS A CA 1
ATOM 6337 C C . LYS A 1 792 ? -4.960 17.530 52.395 1.00 79.50 792 LYS A C 1
ATOM 6339 O O . LYS A 1 792 ? -4.281 18.500 52.078 1.00 79.50 792 LYS A O 1
ATOM 6344 N N . ILE A 1 793 ? -5.740 16.885 51.518 1.00 76.50 793 ILE A N 1
ATOM 6345 C CA . ILE A 1 793 ? -5.919 17.313 50.114 1.00 76.50 793 ILE A CA 1
ATOM 6346 C C . ILE A 1 793 ? -6.585 18.694 50.054 1.00 76.50 793 ILE A C 1
ATOM 6348 O O . ILE A 1 793 ? -6.097 19.581 49.361 1.00 76.50 793 ILE A O 1
ATOM 6352 N N . ILE A 1 794 ? -7.661 18.904 50.818 1.00 77.44 794 ILE A N 1
ATOM 6353 C CA . ILE A 1 794 ? -8.396 20.177 50.869 1.00 77.44 794 ILE A CA 1
ATOM 6354 C C . ILE A 1 794 ? -7.488 21.331 51.316 1.00 77.44 794 ILE A C 1
ATOM 6356 O O . ILE A 1 794 ? -7.619 22.436 50.795 1.00 77.44 794 ILE A O 1
ATOM 6360 N N . ALA A 1 795 ? -6.568 21.081 52.252 1.00 79.12 795 ALA A N 1
ATOM 6361 C CA . ALA A 1 795 ? -5.631 22.085 52.756 1.00 79.12 795 ALA A CA 1
ATOM 6362 C C . ALA A 1 795 ? -4.521 22.468 51.758 1.00 79.12 795 ALA A C 1
ATOM 6364 O O . ALA A 1 795 ? -3.944 23.548 51.874 1.00 79.12 795 ALA A O 1
ATOM 6365 N N . LEU A 1 796 ? -4.194 21.586 50.811 1.00 74.88 796 LEU A N 1
ATOM 6366 C CA . LEU A 1 796 ? -3.103 21.779 49.851 1.00 74.88 796 LEU A CA 1
ATOM 6367 C C . LEU A 1 796 ? -3.579 22.294 48.492 1.00 74.88 796 LEU A C 1
ATOM 6369 O O . LEU A 1 796 ? -2.806 22.922 47.771 1.00 74.88 796 LEU A O 1
ATOM 6373 N N . GLU A 1 797 ? -4.837 22.033 48.145 1.00 72.44 797 GLU A N 1
ATOM 6374 C CA . GLU A 1 797 ? -5.408 22.393 46.856 1.00 72.44 797 GLU A CA 1
ATOM 6375 C C . GLU A 1 797 ? -6.102 23.767 46.876 1.00 72.44 797 GLU A C 1
ATOM 6377 O O . GLU A 1 797 ? -6.873 24.059 47.797 1.00 72.44 797 GLU A O 1
ATOM 6382 N N . PRO A 1 798 ? -5.919 24.609 45.838 1.00 68.12 798 PRO A N 1
ATOM 6383 C CA . PRO A 1 798 ? -6.649 25.868 45.711 1.00 68.12 798 PRO A CA 1
ATOM 6384 C C . PRO A 1 798 ? -8.168 25.656 45.777 1.00 68.12 798 PRO A C 1
ATOM 6386 O O . PRO A 1 798 ? -8.682 24.664 45.254 1.00 68.12 798 PRO A O 1
ATOM 6389 N N . GLU A 1 799 ? -8.916 26.611 46.343 1.00 63.69 799 GLU A N 1
ATOM 6390 C CA . GLU A 1 799 ? -10.387 26.526 46.448 1.00 63.69 799 GLU A CA 1
ATOM 6391 C C . GLU A 1 799 ? -11.071 26.291 45.094 1.00 63.69 799 GLU A C 1
ATOM 6393 O O . GLU A 1 799 ? -12.041 25.544 45.023 1.00 63.69 799 GLU A O 1
ATOM 6398 N N . LYS A 1 800 ? -10.511 26.851 44.013 1.00 64.56 800 LYS A N 1
ATOM 6399 C CA . LYS A 1 800 ? -10.989 26.705 42.627 1.00 64.56 800 LYS A CA 1
ATOM 6400 C C . LYS A 1 800 ? -10.415 25.505 41.868 1.00 64.56 800 LYS A C 1
ATOM 6402 O O . LYS A 1 800 ? -10.512 25.453 40.647 1.00 64.56 800 LYS A O 1
ATOM 6407 N N . SER A 1 801 ? -9.791 24.546 42.542 1.00 70.75 801 SER A N 1
ATOM 6408 C CA . SER A 1 801 ? -9.351 23.313 41.883 1.00 70.75 801 SER A CA 1
ATOM 6409 C C . SER A 1 801 ? -10.511 22.312 41.784 1.00 70.75 801 SER A C 1
ATOM 6411 O O . SER A 1 801 ? -11.285 22.131 42.728 1.00 70.75 801 SER A O 1
ATOM 6413 N N . TYR A 1 802 ? -10.622 21.614 40.648 1.00 69.88 802 TYR A N 1
ATOM 6414 C CA . TYR A 1 802 ? -11.545 20.479 40.488 1.00 69.88 802 TYR A CA 1
ATOM 6415 C C . TYR A 1 802 ? -11.321 19.418 41.580 1.00 69.88 802 TYR A C 1
ATOM 6417 O O . TYR A 1 802 ? -12.261 18.855 42.148 1.00 69.88 802 TYR A O 1
ATOM 6425 N N . LEU A 1 803 ? -10.053 19.203 41.928 1.00 70.00 803 LEU A N 1
ATOM 6426 C CA . LEU A 1 803 ? -9.627 18.221 42.908 1.00 70.00 803 LEU A CA 1
ATOM 6427 C C . LEU A 1 803 ? -10.048 18.583 44.337 1.00 70.00 803 LEU A C 1
ATOM 6429 O O . LEU A 1 803 ? -10.641 17.757 45.033 1.00 70.00 803 LEU A O 1
ATOM 6433 N N . GLY A 1 804 ? -9.801 19.823 44.762 1.00 72.38 804 GLY A N 1
ATOM 6434 C CA . GLY A 1 804 ? -10.282 20.318 46.046 1.00 72.38 804 GLY A CA 1
ATOM 6435 C C . GLY A 1 804 ? -11.811 20.292 46.117 1.00 72.38 804 GLY A C 1
ATOM 6436 O O . GLY A 1 804 ? -12.369 19.999 47.173 1.00 72.38 804 GLY A O 1
ATOM 6437 N N . GLY A 1 805 ? -12.507 20.563 45.008 1.00 74.88 805 GLY A N 1
ATOM 6438 C CA . GLY A 1 805 ? -13.965 20.436 44.922 1.00 74.88 805 GLY A CA 1
ATOM 6439 C C . GLY A 1 805 ? -14.451 18.999 45.150 1.00 74.88 805 GLY A C 1
ATOM 6440 O O . GLY A 1 805 ? -15.338 18.763 45.969 1.00 74.88 805 GLY A O 1
ATOM 6441 N N . THR A 1 806 ? -13.812 18.031 44.493 1.00 74.50 806 THR A N 1
ATOM 6442 C CA . THR A 1 806 ? -14.152 16.603 44.598 1.00 74.50 806 THR A CA 1
ATOM 6443 C C . THR A 1 806 ? -13.872 16.045 46.000 1.00 74.50 806 THR A C 1
ATOM 6445 O O . THR A 1 806 ? -14.706 15.338 46.563 1.00 74.50 806 THR A O 1
ATOM 6448 N N . ALA A 1 807 ? -12.739 16.400 46.619 1.00 76.06 807 ALA A N 1
ATOM 6449 C CA . ALA A 1 807 ? -12.411 15.968 47.982 1.00 76.06 807 ALA A CA 1
ATOM 6450 C C . ALA A 1 807 ? -13.407 16.509 49.028 1.00 76.06 807 ALA A C 1
ATOM 6452 O O . ALA A 1 807 ? -13.823 15.770 49.924 1.00 76.06 807 ALA A O 1
ATOM 6453 N N . ARG A 1 808 ? -13.838 17.775 48.886 1.00 81.81 808 ARG A N 1
ATOM 6454 C CA . ARG A 1 808 ? -14.899 18.368 49.723 1.00 81.81 808 ARG A CA 1
ATOM 6455 C C . ARG A 1 808 ? -16.222 17.618 49.565 1.00 81.81 808 ARG A C 1
ATOM 6457 O O . ARG A 1 808 ? -16.892 17.385 50.566 1.00 81.81 808 ARG A O 1
ATOM 6464 N N . LEU A 1 809 ? -16.566 17.209 48.341 1.00 80.50 809 LEU A N 1
ATOM 6465 C CA . LEU A 1 809 ? -17.780 16.447 48.036 1.00 80.50 809 LEU A CA 1
ATOM 6466 C C . LEU A 1 809 ? -17.806 15.071 48.703 1.00 80.50 809 LEU A C 1
ATOM 6468 O O . LEU A 1 809 ? -18.768 14.769 49.396 1.00 80.50 809 LEU A O 1
ATOM 6472 N N . VAL A 1 810 ? -16.748 14.267 48.577 1.00 78.19 810 VAL A N 1
ATOM 6473 C CA . VAL A 1 810 ? -16.716 12.916 49.174 1.00 78.19 810 VAL A CA 1
ATOM 6474 C C . VAL A 1 810 ? -16.801 12.968 50.706 1.00 78.19 810 VAL A C 1
ATOM 6476 O O . VAL A 1 810 ? -17.486 12.156 51.332 1.00 78.19 810 VAL A O 1
ATOM 6479 N N . LEU A 1 811 ? -16.138 13.944 51.336 1.00 79.62 811 LEU A N 1
ATOM 6480 C CA . LEU A 1 811 ? -16.250 14.152 52.782 1.00 79.62 811 LEU A CA 1
ATOM 6481 C C . LEU A 1 811 ? -17.663 14.617 53.177 1.00 79.62 811 LEU A C 1
ATOM 6483 O O . LEU A 1 811 ? -18.213 14.161 54.182 1.00 79.62 811 LEU A O 1
ATOM 6487 N N . ALA A 1 812 ? -18.262 15.492 52.369 1.00 84.50 812 ALA A N 1
ATOM 6488 C CA . ALA A 1 812 ? -19.624 15.970 52.554 1.00 84.50 812 ALA A CA 1
ATOM 6489 C C . ALA A 1 812 ? -20.678 14.863 52.381 1.00 84.50 812 ALA A C 1
ATOM 6491 O O . ALA A 1 812 ? -21.619 14.818 53.168 1.00 84.50 812 ALA A O 1
ATOM 6492 N N . GLU A 1 813 ? -20.512 13.941 51.428 1.00 83.25 813 GLU A N 1
ATOM 6493 C CA . GLU A 1 813 ? -21.396 12.780 51.248 1.00 83.25 813 GLU A CA 1
ATOM 6494 C C . GLU A 1 813 ? -21.496 11.954 52.530 1.00 83.25 813 GLU A C 1
ATOM 6496 O O . GLU A 1 813 ? -22.596 11.674 52.996 1.00 83.25 813 GLU A O 1
ATOM 6501 N N . ARG A 1 814 ? -20.360 11.655 53.172 1.00 79.44 814 ARG A N 1
ATOM 6502 C CA . ARG A 1 814 ? -20.337 10.894 54.433 1.00 79.44 814 ARG A CA 1
ATOM 6503 C C . ARG A 1 814 ? -21.074 11.619 55.560 1.00 79.44 814 ARG A C 1
ATOM 6505 O O . ARG A 1 814 ? -21.863 11.009 56.278 1.00 79.44 814 ARG A O 1
ATOM 6512 N N . LEU A 1 815 ? -20.849 12.926 55.702 1.00 82.75 815 LEU A N 1
ATOM 6513 C CA . LEU A 1 815 ? -21.543 13.745 56.702 1.00 82.75 815 LEU A CA 1
ATOM 6514 C C . LEU A 1 815 ? -23.050 13.853 56.415 1.00 82.75 815 LEU A C 1
ATOM 6516 O O . LEU A 1 815 ? -23.856 13.874 57.348 1.00 82.75 815 LEU A O 1
ATOM 6520 N N . ALA A 1 816 ? -23.438 13.911 55.139 1.00 83.00 816 ALA A N 1
ATOM 6521 C CA . ALA A 1 816 ? -24.832 13.921 54.719 1.00 83.00 816 ALA A CA 1
ATOM 6522 C C . ALA A 1 816 ? -25.506 12.571 55.000 1.00 83.00 816 ALA A C 1
ATOM 6524 O O . ALA A 1 816 ? -26.595 12.558 55.570 1.00 83.00 816 ALA A O 1
ATOM 6525 N N . ASP A 1 817 ? -24.852 11.451 54.689 1.00 82.19 817 ASP A N 1
ATOM 6526 C CA . ASP A 1 817 ? -25.349 10.101 54.974 1.00 82.19 817 ASP A CA 1
ATOM 6527 C C . ASP A 1 817 ? -25.538 9.871 56.479 1.00 82.19 817 ASP A C 1
ATOM 6529 O O . ASP A 1 817 ? -26.572 9.345 56.899 1.00 82.19 817 ASP A O 1
ATOM 6533 N N . GLU A 1 818 ? -24.602 10.331 57.315 1.00 82.31 818 GLU A N 1
ATOM 6534 C CA . GLU A 1 818 ? -24.758 10.305 58.774 1.00 82.31 818 GLU A CA 1
ATOM 6535 C C . GLU A 1 818 ? -25.974 11.121 59.241 1.00 82.31 818 GLU A C 1
ATOM 6537 O O . GLU A 1 818 ? -26.751 10.655 60.082 1.00 82.31 818 GLU A O 1
ATOM 6542 N N . ALA A 1 819 ? -26.168 12.325 58.691 1.00 81.94 819 ALA A N 1
ATOM 6543 C CA . ALA A 1 819 ? -27.310 13.177 59.017 1.00 81.94 819 ALA A CA 1
ATOM 6544 C C . ALA A 1 819 ? -28.642 12.562 58.553 1.00 81.94 819 ALA A C 1
ATOM 6546 O O . ALA A 1 819 ? -29.628 12.602 59.290 1.00 81.94 819 ALA A O 1
ATOM 6547 N N . ILE A 1 820 ? -28.670 11.939 57.371 1.00 84.44 820 ILE A N 1
ATOM 6548 C CA . ILE A 1 820 ? -29.832 11.225 56.826 1.00 84.44 820 ILE A CA 1
ATOM 6549 C C . ILE A 1 820 ? -30.170 10.015 57.702 1.00 84.44 820 ILE A C 1
ATOM 6551 O O . ILE A 1 820 ? -31.327 9.852 58.096 1.00 84.44 820 ILE A O 1
ATOM 6555 N N . ALA A 1 821 ? -29.174 9.199 58.061 1.00 81.56 821 ALA A N 1
ATOM 6556 C CA . ALA A 1 821 ? -29.356 8.026 58.915 1.00 81.56 821 ALA A CA 1
ATOM 6557 C C . ALA A 1 821 ? -29.907 8.402 60.299 1.00 81.56 821 ALA A C 1
ATOM 6559 O O . ALA A 1 821 ? -30.763 7.703 60.844 1.00 81.56 821 ALA A O 1
ATOM 6560 N N . ARG A 1 822 ? -29.461 9.537 60.852 1.00 84.75 822 ARG A N 1
ATOM 6561 C CA . ARG A 1 822 ? -29.937 10.072 62.137 1.00 84.75 822 ARG A CA 1
ATOM 6562 C C . ARG A 1 822 ? -31.199 10.933 62.020 1.00 84.75 822 ARG A C 1
ATOM 6564 O O . ARG A 1 822 ? -31.758 11.305 63.048 1.00 84.75 822 ARG A O 1
ATOM 6571 N N . LYS A 1 823 ? -31.655 11.238 60.799 1.00 82.25 823 LYS A N 1
ATOM 6572 C CA . LYS A 1 823 ? -32.740 12.189 60.494 1.00 82.25 823 LYS A CA 1
ATOM 6573 C C . LYS A 1 823 ? -32.549 13.553 61.169 1.00 82.25 823 LYS A C 1
ATOM 6575 O O . LYS A 1 823 ? -33.491 14.125 61.713 1.00 82.25 823 LYS A O 1
ATOM 6580 N N . THR A 1 824 ? -31.330 14.078 61.143 1.00 84.00 824 THR A N 1
ATOM 6581 C CA . THR A 1 824 ? -30.985 15.386 61.715 1.00 84.00 824 THR A CA 1
ATOM 6582 C C . THR A 1 824 ? -30.780 16.439 60.627 1.00 84.00 824 THR A C 1
ATOM 6584 O O . THR A 1 824 ? -30.738 16.133 59.436 1.00 84.00 824 THR A O 1
ATOM 6587 N N . ALA A 1 825 ? -30.679 17.709 61.022 1.00 79.00 825 ALA A N 1
ATOM 6588 C CA . ALA A 1 825 ? -30.205 18.766 60.131 1.00 79.00 825 ALA A CA 1
ATOM 6589 C C . ALA A 1 825 ? -28.729 18.522 59.734 1.00 79.00 825 ALA A C 1
ATOM 6591 O O . ALA A 1 825 ? -28.005 17.860 60.490 1.00 79.00 825 ALA A O 1
ATOM 6592 N N . PRO A 1 826 ? -28.278 19.033 58.572 1.00 82.56 826 PRO A N 1
ATOM 6593 C CA . PRO A 1 826 ? -26.873 18.990 58.184 1.00 82.56 826 PRO A CA 1
ATOM 6594 C C . PRO A 1 826 ? -25.997 19.724 59.211 1.00 82.56 826 PRO A C 1
ATOM 6596 O O . PRO A 1 826 ? -26.427 20.689 59.845 1.00 82.56 826 PRO A O 1
ATOM 6599 N N . SER A 1 827 ? -24.765 19.250 59.401 1.00 83.69 827 SER A N 1
ATOM 6600 C CA . SER A 1 827 ? -23.802 19.900 60.294 1.00 83.69 827 SER A CA 1
ATOM 6601 C C . SER A 1 827 ? -23.277 21.206 59.684 1.00 83.69 827 SER A C 1
ATOM 6603 O O . SER A 1 827 ? -23.224 21.354 58.464 1.00 83.69 827 SER A O 1
ATOM 6605 N N . SER A 1 828 ? -22.814 22.139 60.521 1.00 83.81 828 SER A N 1
ATOM 6606 C CA . SER A 1 828 ? -22.171 23.377 60.046 1.00 83.81 828 SER A CA 1
ATOM 6607 C C . SER A 1 828 ? -20.965 23.097 59.144 1.00 83.81 828 SER A C 1
ATOM 6609 O O . SER A 1 828 ? -20.740 23.808 58.169 1.00 83.81 828 SER A O 1
ATOM 6611 N N . ARG A 1 829 ? -20.232 22.013 59.425 1.00 84.25 829 ARG A N 1
ATOM 6612 C CA . ARG A 1 829 ? -19.108 21.546 58.607 1.00 84.25 829 ARG A CA 1
ATOM 6613 C C . ARG A 1 829 ? -19.546 21.072 57.218 1.00 84.25 829 ARG A C 1
ATOM 6615 O O . ARG A 1 829 ? -18.850 21.338 56.246 1.00 84.25 829 ARG A O 1
ATOM 6622 N N . LEU A 1 830 ? -20.687 20.388 57.111 1.00 85.69 830 LEU A N 1
ATOM 6623 C CA . LEU A 1 830 ? -21.247 19.972 55.821 1.00 85.69 830 LEU A CA 1
ATOM 6624 C C . LEU A 1 830 ? -21.607 21.193 54.960 1.00 85.69 830 LEU A C 1
ATOM 6626 O O . LEU A 1 830 ? -21.262 21.242 53.780 1.00 85.69 830 LEU A O 1
ATOM 6630 N N . GLU A 1 831 ? -22.254 22.195 55.562 1.00 85.00 831 GLU A N 1
ATOM 6631 C CA . GLU A 1 831 ? -22.610 23.436 54.866 1.00 85.00 831 GLU A CA 1
ATOM 6632 C C . GLU A 1 831 ? -21.373 24.231 54.422 1.00 85.00 831 GLU A C 1
ATOM 6634 O O . GLU A 1 831 ? -21.346 24.731 53.298 1.00 85.00 831 GLU A O 1
ATOM 6639 N N . GLU A 1 832 ? -20.333 24.299 55.257 1.00 86.81 832 GLU A N 1
ATOM 6640 C CA . GLU A 1 832 ? -19.048 24.934 54.936 1.00 86.81 832 GLU A CA 1
ATOM 6641 C C . GLU A 1 832 ? -18.373 24.278 53.719 1.00 86.81 832 GLU A C 1
ATOM 6643 O O . GLU A 1 832 ? -18.039 24.964 52.748 1.00 86.81 832 GLU A O 1
ATOM 6648 N N . LEU A 1 833 ? -18.223 22.946 53.735 1.00 84.56 833 LEU A N 1
ATOM 6649 C CA . LEU A 1 833 ? -17.562 22.191 52.665 1.00 84.56 833 LEU A CA 1
ATOM 6650 C C . LEU A 1 833 ? -18.268 22.379 51.317 1.00 84.56 833 LEU A C 1
ATOM 6652 O O . LEU A 1 833 ? -17.617 22.662 50.310 1.00 84.56 833 LEU A O 1
ATOM 6656 N N . LEU A 1 834 ? -19.597 22.249 51.300 1.00 85.44 834 LEU A N 1
ATOM 6657 C CA . LEU A 1 834 ? -20.394 22.328 50.074 1.00 85.44 834 LEU A CA 1
ATOM 6658 C C . LEU A 1 834 ? -20.562 23.767 49.572 1.00 85.44 834 LEU A C 1
ATOM 6660 O O . LEU A 1 834 ? -20.577 23.987 48.361 1.00 85.44 834 LEU A O 1
ATOM 6664 N N . SER A 1 835 ? -20.599 24.760 50.467 1.00 83.62 835 SER A N 1
ATOM 6665 C CA . SER A 1 835 ? -20.576 26.175 50.069 1.00 83.62 835 SER A CA 1
ATOM 6666 C C . SER A 1 835 ? -19.279 26.533 49.342 1.00 83.62 835 SER A C 1
ATOM 6668 O O . SER A 1 835 ? -19.327 27.254 48.346 1.00 83.62 835 SER A O 1
ATOM 6670 N N . GLY A 1 836 ? -18.143 25.974 49.774 1.00 77.00 836 GLY A N 1
ATOM 6671 C CA . GLY A 1 836 ? -16.868 26.109 49.067 1.00 77.00 836 GLY A CA 1
ATOM 6672 C C . GLY A 1 836 ? -16.913 25.546 47.641 1.00 77.00 836 GLY A C 1
ATOM 6673 O O . GLY A 1 836 ? -16.435 26.195 46.714 1.00 77.00 836 GLY A O 1
ATOM 6674 N N . VAL A 1 837 ? -17.556 24.388 47.430 1.00 80.62 837 VAL A N 1
ATOM 6675 C CA . VAL A 1 837 ? -17.734 23.788 46.087 1.00 80.62 837 VAL A CA 1
ATOM 6676 C C . VAL A 1 837 ? -18.606 24.673 45.190 1.00 80.62 837 VAL A C 1
ATOM 6678 O O . VAL A 1 837 ? -18.274 24.895 44.026 1.00 80.62 837 VAL A O 1
ATOM 6681 N N . ILE A 1 838 ? -19.696 25.220 45.734 1.00 82.50 838 ILE A N 1
ATOM 6682 C CA . ILE A 1 838 ? -20.629 26.082 44.994 1.00 82.50 838 ILE A CA 1
ATOM 6683 C C . ILE A 1 838 ? -19.969 27.414 44.594 1.00 82.50 838 ILE A C 1
ATOM 6685 O O . ILE A 1 838 ? -20.166 27.883 43.477 1.00 82.50 838 ILE A O 1
ATOM 6689 N N . GLN A 1 839 ? -19.176 28.027 45.479 1.00 76.50 839 GLN A N 1
ATOM 6690 C CA . GLN A 1 839 ? -18.502 29.306 45.206 1.00 76.50 839 GLN A CA 1
ATOM 6691 C C . GLN A 1 839 ? -17.326 29.170 44.230 1.00 76.50 839 GLN A C 1
ATOM 6693 O O . GLN A 1 839 ? -17.029 30.103 43.481 1.00 76.50 839 GLN A O 1
ATOM 6698 N N . ALA A 1 840 ? -16.666 28.011 44.222 1.00 69.50 840 ALA A N 1
ATOM 6699 C CA . ALA A 1 840 ? -15.508 27.743 43.381 1.00 69.50 840 ALA A CA 1
ATOM 6700 C C . ALA A 1 840 ? -15.837 27.642 41.876 1.00 69.50 840 ALA A C 1
ATOM 6702 O O . ALA A 1 840 ? -14.954 27.910 41.062 1.00 69.50 840 ALA A O 1
ATOM 6703 N N . ASN A 1 841 ? -17.088 27.314 41.507 1.00 66.25 841 ASN A N 1
ATOM 6704 C CA . ASN A 1 841 ? -17.597 27.238 40.123 1.00 66.25 841 ASN A CA 1
ATOM 6705 C C . ASN A 1 841 ? -16.688 26.438 39.155 1.00 66.25 841 ASN A C 1
ATOM 6707 O O . ASN A 1 841 ? -16.386 26.887 38.051 1.00 66.25 841 ASN A O 1
ATOM 6711 N N . THR A 1 842 ? -16.226 25.254 39.571 1.00 64.69 842 THR A N 1
ATOM 6712 C CA . THR A 1 842 ? -15.213 24.464 38.841 1.00 64.69 842 THR A CA 1
ATOM 6713 C C . THR A 1 842 ? -15.782 23.444 37.854 1.00 64.69 842 THR A C 1
ATOM 6715 O O . THR A 1 842 ? -15.254 23.313 36.755 1.00 64.69 842 THR A O 1
ATOM 6718 N N . ASP A 1 843 ? -16.857 22.738 38.216 1.00 74.62 843 ASP A N 1
ATOM 6719 C CA . ASP A 1 843 ? -17.562 21.778 37.354 1.00 74.62 843 ASP A CA 1
ATOM 6720 C C . ASP A 1 843 ? -19.049 21.749 37.725 1.00 74.62 843 ASP A C 1
ATOM 6722 O O . ASP A 1 843 ? -19.421 21.650 38.898 1.00 74.62 843 ASP A O 1
ATOM 6726 N N . ILE A 1 844 ? -19.916 21.822 36.717 1.00 76.38 844 ILE A N 1
ATOM 6727 C CA . ILE A 1 844 ? -21.363 21.854 36.912 1.00 76.38 844 ILE A CA 1
ATOM 6728 C C . ILE A 1 844 ? -21.919 20.598 37.591 1.00 76.38 844 ILE A C 1
ATOM 6730 O O . ILE A 1 844 ? -22.850 20.700 38.389 1.00 76.38 844 ILE A O 1
ATOM 6734 N N . ASN A 1 845 ? -21.356 19.421 37.318 1.00 74.94 845 ASN A N 1
ATOM 6735 C CA . ASN A 1 845 ? -21.792 18.173 37.933 1.00 74.94 845 ASN A CA 1
ATOM 6736 C C . ASN A 1 845 ? -21.483 18.170 39.435 1.00 74.94 845 ASN A C 1
ATOM 6738 O O . ASN A 1 845 ? -22.321 17.731 40.223 1.00 74.94 845 ASN A O 1
ATOM 6742 N N . LEU A 1 846 ? -20.331 18.720 39.838 1.00 77.31 846 LEU A N 1
ATOM 6743 C CA . LEU A 1 846 ? -19.959 18.865 41.250 1.00 77.31 846 LEU A CA 1
ATOM 6744 C C . LEU A 1 846 ? -20.879 19.867 41.963 1.00 77.31 846 LEU A C 1
ATOM 6746 O O . LEU A 1 846 ? -21.358 19.598 43.063 1.00 77.31 846 LEU A O 1
ATOM 6750 N N . VAL A 1 847 ? -21.195 20.994 41.318 1.00 82.38 847 VAL A N 1
ATOM 6751 C CA . VAL A 1 847 ? -22.137 21.987 41.865 1.00 82.38 847 VAL A CA 1
ATOM 6752 C C . VAL A 1 847 ? -23.536 21.383 42.029 1.00 82.38 847 VAL A C 1
ATOM 6754 O O . VAL A 1 847 ? -24.171 21.577 43.066 1.00 82.38 847 VAL A O 1
ATOM 6757 N N . ILE A 1 848 ? -24.004 20.600 41.049 1.00 82.25 848 ILE A N 1
ATOM 6758 C CA . ILE A 1 848 ? -25.277 19.871 41.130 1.00 82.25 848 ILE A CA 1
ATOM 6759 C C . ILE A 1 848 ? -25.288 18.921 42.335 1.00 82.25 848 ILE A C 1
ATOM 6761 O O . ILE A 1 848 ? -26.235 18.947 43.124 1.00 82.25 848 ILE A O 1
ATOM 6765 N N . GLN A 1 849 ? -24.241 18.106 42.498 1.00 83.00 849 GLN A N 1
ATOM 6766 C CA . GLN A 1 849 ? -24.126 17.178 43.626 1.00 83.00 849 GLN A CA 1
ATOM 6767 C C . GLN A 1 849 ? -24.084 17.915 44.971 1.00 83.00 849 GLN A C 1
ATOM 6769 O O . GLN A 1 849 ? -24.732 17.484 45.923 1.00 83.00 849 GLN A O 1
ATOM 6774 N N . ALA A 1 850 ? -23.395 19.056 45.049 1.00 86.56 850 ALA A N 1
ATOM 6775 C CA . ALA A 1 850 ? -23.297 19.844 46.272 1.00 86.56 850 ALA A CA 1
ATOM 6776 C C . ALA A 1 850 ? -24.658 20.388 46.736 1.00 86.56 850 ALA A C 1
ATOM 6778 O O . ALA A 1 850 ? -25.019 20.233 47.904 1.00 86.56 850 ALA A O 1
ATOM 6779 N N . TYR A 1 851 ? -25.451 20.974 45.832 1.00 87.75 851 TYR A N 1
ATOM 6780 C CA . TYR A 1 851 ? -26.809 21.421 46.171 1.00 87.75 851 TYR A CA 1
ATOM 6781 C C . TYR A 1 851 ? -27.712 20.258 46.599 1.00 87.75 851 TYR A C 1
ATOM 6783 O O . TYR A 1 851 ? -28.489 20.399 47.546 1.00 87.75 851 TYR A O 1
ATOM 6791 N N . ASP A 1 852 ? -27.593 19.106 45.938 1.00 85.31 852 ASP A N 1
ATOM 6792 C CA . ASP A 1 852 ? -28.390 17.926 46.265 1.00 85.31 852 ASP A CA 1
ATOM 6793 C C . ASP A 1 852 ? -28.046 17.367 47.659 1.00 85.31 852 ASP A C 1
ATOM 6795 O O . ASP A 1 852 ? -28.941 17.078 48.455 1.00 85.31 852 ASP A O 1
ATOM 6799 N N . LEU A 1 853 ? -26.760 17.302 48.018 1.00 87.06 853 LEU A N 1
ATOM 6800 C CA . LEU A 1 853 ? -26.308 16.861 49.344 1.00 87.06 853 LEU A CA 1
ATOM 6801 C C . LEU A 1 853 ? -26.687 17.823 50.477 1.00 87.06 853 LEU A C 1
ATOM 6803 O O . LEU A 1 853 ? -26.883 17.373 51.605 1.00 87.06 853 LEU A O 1
ATOM 6807 N N . LEU A 1 854 ? -26.856 19.120 50.196 1.00 88.81 854 LEU A N 1
ATOM 6808 C CA . LEU A 1 854 ? -27.409 20.077 51.164 1.00 88.81 854 LEU A CA 1
ATOM 6809 C C . LEU A 1 854 ? -28.913 19.877 51.377 1.00 88.81 854 LEU A C 1
ATOM 6811 O O . LEU A 1 854 ? -29.408 20.041 52.493 1.00 88.81 854 LEU A O 1
ATOM 6815 N N . ALA A 1 855 ? -29.651 19.514 50.327 1.00 86.88 855 ALA A N 1
ATOM 6816 C CA . ALA A 1 855 ? -31.102 19.372 50.381 1.00 86.88 855 ALA A CA 1
ATOM 6817 C C . ALA A 1 855 ? -31.563 18.021 50.964 1.00 86.88 855 ALA A C 1
ATOM 6819 O O . ALA A 1 855 ? -32.544 17.974 51.713 1.00 86.88 855 ALA A O 1
ATOM 6820 N N . ARG A 1 856 ? -30.862 16.918 50.659 1.00 85.94 856 ARG A N 1
ATOM 6821 C CA . ARG A 1 856 ? -31.258 15.547 51.043 1.00 85.94 856 ARG A CA 1
ATOM 6822 C C . ARG A 1 856 ? -31.451 15.323 52.554 1.00 85.94 856 ARG A C 1
ATOM 6824 O O . ARG A 1 856 ? -32.463 14.712 52.906 1.00 85.94 856 ARG A O 1
ATOM 6831 N N . PRO A 1 857 ? -30.581 15.802 53.467 1.00 87.81 857 PRO A N 1
ATOM 6832 C CA . PRO A 1 857 ? -30.794 15.638 54.908 1.00 87.81 857 PRO A CA 1
ATOM 6833 C C . PRO A 1 857 ? -32.082 16.309 55.405 1.00 87.81 857 PRO A C 1
ATOM 6835 O O . PRO A 1 857 ? -32.822 15.717 56.192 1.00 87.81 857 PRO A O 1
ATOM 6838 N N . TYR A 1 858 ? -32.407 17.502 54.889 1.00 86.81 858 TYR A N 1
ATOM 6839 C CA . TYR A 1 858 ? -33.668 18.195 55.187 1.00 86.81 858 TYR A CA 1
ATOM 6840 C C . TYR A 1 858 ? -34.884 17.452 54.618 1.00 86.81 858 TYR A C 1
ATOM 6842 O O . TYR A 1 858 ? -35.920 17.336 55.270 1.00 86.81 858 TYR A O 1
ATOM 6850 N N . LEU A 1 859 ? -34.757 16.863 53.426 1.00 84.81 859 LEU A N 1
ATOM 6851 C CA . LEU A 1 859 ? -35.808 16.009 52.872 1.00 84.81 859 LEU A CA 1
ATOM 6852 C C . LEU A 1 859 ? -36.049 14.760 53.743 1.00 84.81 859 LEU A C 1
ATOM 6854 O O . LEU A 1 859 ? -37.199 14.372 53.956 1.00 84.81 859 LEU A O 1
ATOM 6858 N N . ALA A 1 860 ? -34.983 14.145 54.267 1.00 83.31 860 ALA A N 1
ATOM 6859 C CA . ALA A 1 860 ? -35.049 12.941 55.099 1.00 83.31 860 ALA A CA 1
ATOM 6860 C C . ALA A 1 860 ? -35.605 13.195 56.513 1.00 83.31 860 ALA A C 1
ATOM 6862 O O . ALA A 1 860 ? -36.276 12.323 57.074 1.00 83.31 860 ALA A O 1
ATOM 6863 N N . ASN A 1 861 ? -35.346 14.375 57.086 1.00 85.12 861 ASN A N 1
ATOM 6864 C CA . ASN A 1 861 ? -35.853 14.771 58.403 1.00 85.12 861 ASN A CA 1
ATOM 6865 C C . ASN A 1 861 ? -37.254 15.420 58.367 1.00 85.12 861 ASN A C 1
ATOM 6867 O O . ASN A 1 861 ? -37.862 15.610 59.418 1.00 85.12 861 ASN A O 1
ATOM 6871 N N . GLY A 1 862 ? -37.789 15.697 57.172 1.00 82.19 862 GLY A N 1
ATOM 6872 C CA . GLY A 1 862 ? -39.136 16.235 56.968 1.00 82.19 862 GLY A CA 1
ATOM 6873 C C . GLY A 1 862 ? -39.227 17.764 56.909 1.00 82.19 862 GLY A C 1
ATOM 6874 O O . GLY A 1 862 ? -40.329 18.288 56.741 1.00 82.19 862 GLY A O 1
ATOM 6875 N N . ASP A 1 863 ? -38.113 18.498 56.986 1.00 88.06 863 ASP A N 1
ATOM 6876 C CA . ASP A 1 863 ? -38.079 19.947 56.752 1.00 88.06 863 ASP A CA 1
ATOM 6877 C C . ASP A 1 863 ? -38.059 20.265 55.248 1.00 88.06 863 ASP A C 1
ATOM 6879 O O . ASP A 1 863 ? -37.077 20.716 54.649 1.00 88.06 863 ASP A O 1
ATOM 6883 N N . TYR A 1 864 ? -39.207 20.031 54.618 1.00 89.31 864 TYR A N 1
ATOM 6884 C CA . TYR A 1 864 ? -39.404 20.268 53.191 1.00 89.31 864 TYR A CA 1
ATOM 6885 C C . TYR A 1 864 ? -39.200 21.734 52.790 1.00 89.31 864 TYR A C 1
ATOM 6887 O O . TYR A 1 864 ? -38.883 22.012 51.636 1.00 89.31 864 TYR A O 1
ATOM 6895 N N . SER A 1 865 ? -39.376 22.674 53.725 1.00 88.62 865 SER A N 1
ATOM 6896 C CA . SER A 1 865 ? -39.241 24.104 53.449 1.00 88.62 865 SER A CA 1
ATOM 6897 C C . SER A 1 865 ? -37.794 24.471 53.118 1.00 88.62 865 SER A C 1
ATOM 6899 O O . SER A 1 865 ? -37.534 25.115 52.100 1.00 88.62 865 SER A O 1
ATOM 6901 N N . ARG A 1 866 ? -36.840 23.983 53.919 1.00 86.38 866 ARG A N 1
ATOM 6902 C CA . ARG A 1 866 ? -35.408 24.201 53.701 1.00 86.38 866 ARG A CA 1
ATOM 6903 C C . ARG A 1 866 ? -34.868 23.383 52.537 1.00 86.38 866 ARG A C 1
ATOM 6905 O O . ARG A 1 866 ? -34.054 23.898 51.775 1.00 86.38 866 ARG A O 1
ATOM 6912 N N . ALA A 1 867 ? -35.356 22.154 52.347 1.00 86.75 867 ALA A N 1
ATOM 6913 C CA . ALA A 1 867 ? -35.006 21.359 51.169 1.00 86.75 867 ALA A CA 1
ATOM 6914 C C . ALA A 1 867 ? -35.389 22.091 49.868 1.00 86.75 867 ALA A C 1
ATOM 6916 O O . ALA A 1 867 ? -34.584 22.188 48.943 1.00 86.75 867 ALA A O 1
ATOM 6917 N N . LEU A 1 868 ? -36.591 22.681 49.823 1.00 90.06 868 LEU A N 1
ATOM 6918 C CA . LEU A 1 868 ? -37.055 23.448 48.668 1.00 90.06 868 LEU A CA 1
ATOM 6919 C C . LEU A 1 868 ? -36.227 24.722 48.445 1.00 90.06 868 LEU A C 1
ATOM 6921 O O . LEU A 1 868 ? -35.878 25.018 47.305 1.00 90.06 868 LEU A O 1
ATOM 6925 N N . GLN A 1 869 ? -35.863 25.443 49.511 1.00 90.25 869 GLN A N 1
ATOM 6926 C CA . GLN A 1 869 ? -35.014 26.639 49.411 1.00 90.25 869 GLN A CA 1
ATOM 6927 C C . GLN A 1 869 ? -33.663 26.342 48.750 1.00 90.25 869 GLN A C 1
ATOM 6929 O O . GLN A 1 869 ? -33.185 27.150 47.954 1.00 90.25 869 GLN A O 1
ATOM 6934 N N . TRP A 1 870 ? -33.047 25.193 49.039 1.00 88.88 870 TRP A N 1
ATOM 6935 C CA . TRP A 1 870 ? -31.781 24.808 48.410 1.00 88.88 870 TRP A CA 1
ATOM 6936 C C . TRP A 1 870 ? -31.929 24.510 46.917 1.00 88.88 870 TRP A C 1
ATOM 6938 O O . TRP A 1 870 ? -31.150 25.039 46.123 1.00 88.88 870 TRP A O 1
ATOM 6948 N N . TYR A 1 871 ? -32.958 23.764 46.505 1.00 89.56 871 TYR A N 1
ATOM 6949 C CA . TYR A 1 871 ? -33.208 23.537 45.077 1.00 89.56 871 TYR A CA 1
ATOM 6950 C C . TYR A 1 871 ? -33.651 24.812 44.338 1.00 89.56 871 TYR A C 1
ATOM 6952 O O . TYR A 1 871 ? -33.328 24.984 43.168 1.00 89.56 871 TYR A O 1
ATOM 6960 N N . GLN A 1 872 ? -34.331 25.752 44.998 1.00 88.88 872 GLN A N 1
ATOM 6961 C CA . GLN A 1 872 ? -34.633 27.066 44.412 1.00 88.88 872 GLN A CA 1
ATOM 6962 C C . GLN A 1 872 ? -33.373 27.922 44.243 1.00 88.88 872 GLN A C 1
ATOM 6964 O O . GLN A 1 872 ? -33.207 28.570 43.212 1.00 88.88 872 GLN A O 1
ATOM 6969 N N . LYS A 1 873 ? -32.448 27.899 45.214 1.00 87.44 873 LYS A N 1
ATOM 6970 C CA . LYS A 1 873 ? -31.130 28.542 45.072 1.00 87.44 873 LYS A CA 1
ATOM 6971 C C . LYS A 1 873 ? -30.325 27.940 43.919 1.00 87.44 873 LYS A C 1
ATOM 6973 O O . LYS A 1 873 ? -29.655 28.681 43.208 1.00 87.44 873 LYS A O 1
ATOM 6978 N N . MET A 1 874 ? -30.409 26.624 43.727 1.00 87.06 874 MET A N 1
ATOM 6979 C CA . MET A 1 874 ? -29.788 25.924 42.600 1.00 87.06 874 MET A CA 1
ATOM 6980 C C . MET A 1 874 ? -30.367 26.387 41.254 1.00 87.06 874 MET A C 1
ATOM 6982 O O . MET A 1 874 ? -29.607 26.666 40.335 1.00 87.06 874 MET A O 1
ATOM 6986 N N . GLU A 1 875 ? -31.692 26.540 41.151 1.00 83.88 875 GLU A N 1
ATOM 6987 C CA . GLU A 1 875 ? -32.363 27.044 39.940 1.00 83.88 875 GLU A CA 1
ATOM 6988 C C . GLU A 1 875 ? -32.034 28.520 39.646 1.00 83.88 875 GLU A C 1
ATOM 6990 O O . GLU A 1 875 ? -31.902 28.919 38.491 1.00 83.88 875 GLU A O 1
ATOM 6995 N N . GLN A 1 876 ? -31.868 29.343 40.686 1.00 82.19 876 GLN A N 1
ATOM 6996 C CA . GLN A 1 876 ? -31.501 30.760 40.560 1.00 82.19 876 GLN A CA 1
ATOM 6997 C C . GLN A 1 876 ? -30.039 30.979 40.142 1.00 82.19 876 GLN A C 1
ATOM 6999 O O . GLN A 1 876 ? -29.684 32.082 39.715 1.00 82.19 876 GLN A O 1
ATOM 7004 N N . ASN A 1 877 ? -29.190 29.955 40.243 1.00 75.81 877 ASN A N 1
ATOM 7005 C CA . ASN A 1 877 ? -27.800 30.004 39.811 1.00 75.81 877 ASN A CA 1
ATOM 7006 C C . ASN A 1 877 ? -27.738 29.883 38.270 1.00 75.81 877 ASN A C 1
ATOM 7008 O O . ASN A 1 877 ? -27.641 28.792 37.716 1.00 75.81 877 ASN A O 1
ATOM 7012 N N . ARG A 1 878 ? -27.869 31.027 37.570 1.00 58.84 878 ARG A N 1
ATOM 7013 C CA . ARG A 1 878 ? -28.089 31.163 36.105 1.00 58.84 878 ARG A CA 1
ATOM 7014 C C . ARG A 1 878 ? -26.897 30.795 35.202 1.00 58.84 878 ARG A C 1
ATOM 7016 O O . ARG A 1 878 ? -26.786 31.313 34.094 1.00 58.84 878 ARG A O 1
ATOM 7023 N N . SER A 1 879 ? -25.980 29.951 35.653 1.00 57.62 879 SER A N 1
ATOM 7024 C CA . SER A 1 879 ? -24.778 29.618 34.885 1.00 57.62 879 SER A CA 1
ATOM 7025 C C . SER A 1 879 ? -25.007 28.558 33.799 1.00 57.62 879 SER A C 1
ATOM 7027 O O . SER A 1 879 ? -24.158 28.433 32.918 1.00 57.62 879 SER A O 1
ATOM 7029 N N . ASN A 1 880 ? -26.112 27.791 33.830 1.00 66.00 880 ASN A N 1
ATOM 7030 C CA . ASN A 1 880 ? -26.360 26.705 32.871 1.00 66.00 880 ASN A CA 1
ATOM 7031 C C . ASN A 1 880 ? -27.805 26.151 32.912 1.00 66.00 880 ASN A C 1
ATOM 7033 O O . ASN A 1 880 ? -28.371 25.968 33.990 1.00 66.00 880 ASN A O 1
ATOM 7037 N N . ASP A 1 881 ? -28.359 25.769 31.759 1.00 70.94 881 ASP A N 1
ATOM 7038 C CA . ASP A 1 881 ? -29.708 25.191 31.636 1.00 70.94 881 ASP A CA 1
ATOM 7039 C C . ASP A 1 881 ? -29.859 23.821 32.330 1.00 70.94 881 ASP A C 1
ATOM 7041 O O . ASP A 1 881 ? -30.925 23.494 32.861 1.00 70.94 881 ASP A O 1
ATOM 7045 N N . ARG A 1 882 ? -28.781 23.027 32.422 1.00 73.94 882 ARG A N 1
ATOM 7046 C CA . ARG A 1 882 ? -28.789 21.712 33.089 1.00 73.94 882 ARG A CA 1
ATOM 7047 C C . ARG A 1 882 ? -28.991 21.814 34.605 1.00 73.94 882 ARG A C 1
ATOM 7049 O O . ARG A 1 882 ? -29.659 20.964 35.195 1.00 73.94 882 ARG A O 1
ATOM 7056 N N . LEU A 1 883 ? -28.468 22.869 35.237 1.00 77.19 883 LEU A N 1
ATOM 7057 C CA . LEU A 1 883 ? -28.683 23.159 36.663 1.00 77.19 883 LEU A CA 1
ATOM 7058 C C . LEU A 1 883 ? -30.169 23.391 36.962 1.00 77.19 883 LEU A C 1
ATOM 7060 O O . LEU A 1 883 ? -30.691 22.835 37.927 1.00 77.19 883 LEU A O 1
ATOM 7064 N N . ALA A 1 884 ? -30.867 24.137 36.102 1.00 78.88 884 ALA A N 1
ATOM 7065 C CA . ALA A 1 884 ? -32.297 24.397 36.249 1.00 78.88 884 ALA A CA 1
ATOM 7066 C C . ALA A 1 884 ? -33.137 23.114 36.107 1.00 78.88 884 ALA A C 1
ATOM 7068 O O . ALA A 1 884 ? -34.075 22.898 36.876 1.00 78.88 884 ALA A O 1
ATOM 7069 N N . ILE A 1 885 ? -32.776 22.225 35.176 1.00 79.50 885 ILE A N 1
ATOM 7070 C CA . ILE A 1 885 ? -33.457 20.934 34.985 1.00 79.50 885 ILE A CA 1
ATOM 7071 C C . ILE A 1 885 ? -33.332 20.056 36.240 1.00 79.50 885 ILE A C 1
ATOM 7073 O O . ILE A 1 885 ? -34.337 19.552 36.751 1.00 79.50 885 ILE A O 1
ATOM 7077 N N . VAL A 1 886 ? -32.117 19.895 36.775 1.00 79.50 886 VAL A N 1
ATOM 7078 C CA . VAL A 1 886 ? -31.893 19.060 37.969 1.00 79.50 886 VAL A CA 1
ATOM 7079 C C . VAL A 1 886 ? -32.481 19.698 39.231 1.00 79.50 886 VAL A C 1
ATOM 7081 O O . VAL A 1 886 ? -33.025 18.991 40.080 1.00 79.50 886 VAL A O 1
ATOM 7084 N N . ALA A 1 887 ? -32.473 21.027 39.333 1.00 84.31 887 ALA A N 1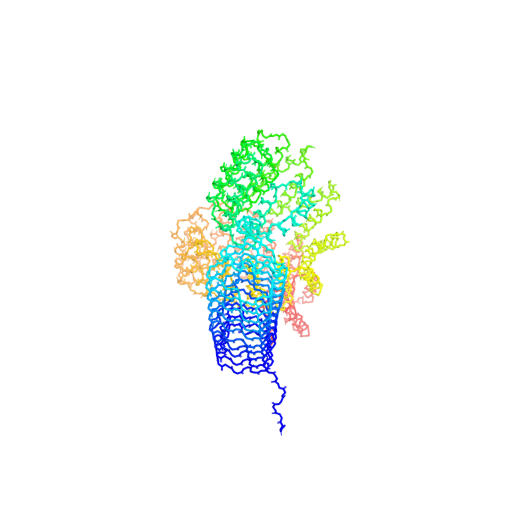
ATOM 7085 C CA . ALA A 1 887 ? -33.152 21.737 40.410 1.00 84.31 887 ALA A CA 1
ATOM 7086 C C . ALA A 1 887 ? -34.663 21.455 40.419 1.00 84.31 887 ALA A C 1
ATOM 7088 O O . ALA A 1 887 ? -35.220 21.119 41.464 1.00 84.31 887 ALA A O 1
ATOM 7089 N N . LYS A 1 888 ? -35.326 21.513 39.255 1.00 85.56 888 LYS A N 1
ATOM 7090 C CA . LYS A 1 888 ? -36.759 21.193 39.120 1.00 85.56 888 LYS A CA 1
ATOM 7091 C C . LYS A 1 888 ? -37.075 19.742 39.479 1.00 85.56 888 LYS A C 1
ATOM 7093 O O . LYS A 1 888 ? -38.095 19.489 40.119 1.00 85.56 888 LYS A O 1
ATOM 7098 N N . LEU A 1 889 ? -36.189 18.800 39.141 1.00 82.75 889 LEU A N 1
ATOM 7099 C CA . LEU A 1 889 ? -36.282 17.401 39.583 1.00 82.75 889 LEU A CA 1
ATOM 7100 C C . LEU A 1 889 ? -36.250 17.281 41.115 1.00 82.75 889 LEU A C 1
ATOM 7102 O O . LEU A 1 889 ? -37.097 16.606 41.710 1.00 82.75 889 LEU A O 1
ATOM 7106 N N . GLY A 1 890 ? -35.310 17.972 41.762 1.00 83.19 890 GLY A N 1
ATOM 7107 C CA . GLY A 1 890 ? -35.222 18.045 43.220 1.00 83.19 890 GLY A CA 1
ATOM 7108 C C . GLY A 1 890 ? -36.490 18.625 43.852 1.00 83.19 890 GLY A C 1
ATOM 7109 O O . GLY A 1 890 ? -37.093 17.997 44.723 1.00 83.19 890 GLY A O 1
ATOM 7110 N N . GLN A 1 891 ? -36.975 19.767 43.351 1.00 88.81 891 GLN A N 1
ATOM 7111 C CA . GLN A 1 891 ? -38.220 20.395 43.819 1.00 88.81 891 GLN A CA 1
ATOM 7112 C C . GLN A 1 891 ? -39.435 19.471 43.660 1.00 88.81 891 GLN A C 1
ATOM 7114 O O . GLN A 1 891 ? -40.229 19.331 44.592 1.00 88.81 891 GLN A O 1
ATOM 7119 N N . ALA A 1 892 ? -39.569 18.792 42.517 1.00 85.06 892 ALA A N 1
ATOM 7120 C CA . ALA A 1 892 ? -40.641 17.827 42.286 1.00 85.06 892 ALA A CA 1
ATOM 7121 C C . ALA A 1 892 ? -40.595 16.664 43.291 1.00 85.06 892 ALA A C 1
ATOM 7123 O O . ALA A 1 892 ? -41.639 16.244 43.794 1.00 85.06 892 ALA A O 1
ATOM 7124 N N . THR A 1 893 ? -39.395 16.202 43.657 1.00 83.81 893 THR A N 1
ATOM 7125 C CA . THR A 1 893 ? -39.199 15.169 44.687 1.00 83.81 893 THR A CA 1
ATOM 7126 C C . THR A 1 893 ? -39.691 15.648 46.059 1.00 83.81 893 THR A C 1
ATOM 7128 O O . THR A 1 893 ? -40.379 14.905 46.766 1.00 83.81 893 THR A O 1
ATOM 7131 N N . VAL A 1 894 ? -39.420 16.909 46.424 1.00 86.00 894 VAL A N 1
ATOM 7132 C CA . VAL A 1 894 ? -39.929 17.524 47.665 1.00 86.00 894 VAL A CA 1
ATOM 7133 C C . VAL A 1 894 ? -41.461 17.616 47.649 1.00 86.00 894 VAL A C 1
ATOM 7135 O O . VAL A 1 894 ? -42.113 17.168 48.595 1.00 86.00 894 VAL A O 1
ATOM 7138 N N . TYR A 1 895 ? -42.066 18.123 46.569 1.00 87.75 895 TYR A N 1
ATOM 7139 C CA . TYR A 1 895 ? -43.528 18.214 46.451 1.00 87.75 895 TYR A CA 1
ATOM 7140 C C . TYR A 1 895 ? -44.207 16.838 46.463 1.00 87.75 895 TYR A C 1
ATOM 7142 O O . TYR A 1 895 ? -45.257 16.663 47.085 1.00 87.75 895 TYR A O 1
ATOM 7150 N N . ALA A 1 896 ? -43.587 15.824 45.856 1.00 82.50 896 ALA A N 1
ATOM 7151 C CA . ALA A 1 896 ? -44.062 14.446 45.917 1.00 82.50 896 ALA A CA 1
ATOM 7152 C C . ALA A 1 896 ? -43.953 13.835 47.327 1.00 82.50 896 ALA A C 1
ATOM 7154 O O . ALA A 1 896 ? -44.790 13.009 47.717 1.00 82.50 896 ALA A O 1
ATOM 7155 N N . ALA A 1 897 ? -42.949 14.228 48.118 1.00 81.31 897 ALA A N 1
ATOM 7156 C CA . ALA A 1 897 ? -42.859 13.864 49.531 1.00 81.31 897 ALA A CA 1
ATOM 7157 C C . ALA A 1 897 ? -43.977 14.527 50.360 1.00 81.31 897 ALA A C 1
ATOM 7159 O O . ALA A 1 897 ? -44.560 13.865 51.217 1.00 81.31 897 ALA A O 1
ATOM 7160 N N . GLN A 1 898 ? -44.358 15.762 50.019 1.00 85.44 898 GLN A N 1
ATOM 7161 C CA . GLN A 1 898 ? -45.498 16.499 50.590 1.00 85.44 898 GLN A CA 1
ATOM 7162 C C . GLN A 1 898 ? -46.881 16.054 50.073 1.00 85.44 898 GLN A C 1
ATOM 7164 O O . GLN A 1 898 ? -47.884 16.678 50.411 1.00 85.44 898 GLN A O 1
ATOM 7169 N N . GLN A 1 899 ? -46.959 15.004 49.245 1.00 83.00 899 GLN A N 1
ATOM 7170 C CA . GLN A 1 899 ? -48.197 14.528 48.602 1.00 83.00 899 GLN A CA 1
ATOM 7171 C C . GLN A 1 899 ? -48.853 15.540 47.634 1.00 83.00 899 GLN A C 1
ATOM 7173 O O . GLN A 1 899 ? -50.014 15.388 47.269 1.00 83.00 899 GLN A O 1
ATOM 7178 N N . GLN A 1 900 ? -48.115 16.547 47.156 1.00 85.56 900 GLN A N 1
ATOM 7179 C CA . GLN A 1 900 ? -48.579 17.508 46.146 1.00 85.56 900 GLN A CA 1
ATOM 7180 C C . GLN A 1 900 ? -48.258 16.999 44.732 1.00 85.56 900 GLN A C 1
ATOM 7182 O O . GLN A 1 900 ? -47.406 17.542 44.029 1.00 85.56 900 GLN A O 1
ATOM 7187 N N . THR A 1 901 ? -48.922 15.915 44.325 1.00 81.69 901 THR A N 1
ATOM 7188 C CA . THR A 1 901 ? -48.602 15.173 43.094 1.00 81.69 901 THR A CA 1
ATOM 7189 C C . THR A 1 901 ? -48.717 16.018 41.826 1.00 81.69 901 THR A C 1
ATOM 7191 O O . THR A 1 901 ? -47.820 15.961 40.991 1.00 81.69 901 THR A O 1
ATOM 7194 N N . ASP A 1 902 ? -49.768 16.825 41.680 1.00 81.50 902 ASP A N 1
ATOM 7195 C CA . ASP A 1 902 ? -49.993 17.564 40.430 1.00 81.50 902 ASP A CA 1
ATOM 7196 C C . ASP A 1 902 ? -48.954 18.675 40.220 1.00 81.50 902 ASP A C 1
ATOM 7198 O O . ASP A 1 902 ? -48.448 18.842 39.115 1.00 81.50 902 ASP A O 1
ATOM 7202 N N . LYS A 1 903 ? -48.528 19.354 41.296 1.00 85.50 903 LYS A N 1
ATOM 7203 C CA . LYS A 1 903 ? -47.422 20.325 41.234 1.00 85.50 903 LYS A CA 1
ATOM 7204 C C . LYS A 1 903 ? -46.084 19.669 40.901 1.00 85.50 903 LYS A C 1
ATOM 7206 O O . LYS A 1 903 ? -45.285 20.244 40.169 1.00 85.50 903 LYS A O 1
ATOM 7211 N N . ALA A 1 904 ? -45.832 18.472 41.436 1.00 83.38 904 ALA A N 1
ATOM 7212 C CA . ALA A 1 904 ? -44.618 17.724 41.125 1.00 83.38 904 ALA A CA 1
ATOM 7213 C C . ALA A 1 904 ? -44.576 17.309 39.644 1.00 83.38 904 ALA A C 1
ATOM 7215 O O . ALA A 1 904 ? -43.535 17.427 39.004 1.00 83.38 904 ALA A O 1
ATOM 7216 N N . LEU A 1 905 ? -45.707 16.865 39.085 1.00 81.88 905 LEU A N 1
ATOM 7217 C CA . LEU A 1 905 ? -45.808 16.483 37.674 1.00 81.88 905 LEU A CA 1
ATOM 7218 C C . LEU A 1 905 ? -45.679 17.682 36.728 1.00 81.88 905 LEU A C 1
ATOM 7220 O O . LEU A 1 905 ? -44.985 17.565 35.720 1.00 81.88 905 LEU A O 1
ATOM 7224 N N . ASP A 1 906 ? -46.282 18.825 37.066 1.00 85.38 906 ASP A N 1
ATOM 7225 C CA . ASP A 1 906 ? -46.173 20.061 36.280 1.00 85.38 906 ASP A CA 1
ATOM 7226 C C . ASP A 1 906 ? -44.713 20.537 36.185 1.00 85.38 906 ASP A C 1
ATOM 7228 O O . ASP A 1 906 ? -44.179 20.750 35.095 1.00 85.38 906 ASP A O 1
ATOM 7232 N N . LEU A 1 907 ? -43.998 20.557 37.315 1.00 83.94 907 LEU A N 1
ATOM 7233 C CA . LEU A 1 907 ? -42.566 20.872 37.342 1.00 83.94 907 LEU A CA 1
ATOM 7234 C C . LEU A 1 907 ? -41.739 19.927 36.461 1.00 83.94 907 LEU A C 1
ATOM 7236 O O . LEU A 1 907 ? -40.892 20.394 35.697 1.00 83.94 907 LEU A O 1
ATOM 7240 N N . LEU A 1 908 ? -42.002 18.619 36.515 1.00 81.50 908 LEU A N 1
ATOM 7241 C CA . LEU A 1 908 ? -41.292 17.638 35.690 1.00 81.50 908 LEU A CA 1
ATOM 7242 C C . LEU A 1 908 ? -41.609 17.792 34.199 1.00 81.50 908 LEU A C 1
ATOM 7244 O O . LEU A 1 908 ? -40.711 17.627 33.380 1.00 81.50 908 LEU A O 1
ATOM 7248 N N . ALA A 1 909 ? -42.843 18.153 33.840 1.00 79.38 909 ALA A N 1
ATOM 7249 C CA . ALA A 1 909 ? -43.215 18.446 32.458 1.00 79.38 909 ALA A CA 1
ATOM 7250 C C . ALA A 1 909 ? -42.474 19.683 31.924 1.00 79.38 909 ALA A C 1
ATOM 7252 O O . ALA A 1 909 ? -41.952 19.655 30.808 1.00 79.38 909 ALA A O 1
ATOM 7253 N N . THR A 1 910 ? -42.337 20.742 32.735 1.00 82.06 910 THR A N 1
ATOM 7254 C CA . THR A 1 910 ? -41.538 21.913 32.333 1.00 82.06 910 THR A CA 1
ATOM 7255 C C . THR A 1 910 ? -40.051 21.589 32.190 1.00 82.06 910 THR A C 1
ATOM 7257 O O . THR A 1 910 ? -39.411 22.110 31.284 1.00 82.06 910 THR A O 1
ATOM 7260 N N . ALA A 1 911 ? -39.497 20.723 33.047 1.00 79.25 911 ALA A N 1
ATOM 7261 C CA . ALA A 1 911 ? -38.106 20.277 32.949 1.00 79.25 911 ALA A CA 1
ATOM 7262 C C . ALA A 1 911 ? -37.872 19.407 31.701 1.00 79.25 911 ALA A C 1
ATOM 7264 O O . ALA A 1 911 ? -36.843 19.530 31.039 1.00 79.25 911 ALA A O 1
ATOM 7265 N N . GLN A 1 912 ? -38.848 18.564 31.356 1.00 76.19 912 GLN A N 1
ATOM 7266 C CA . GLN A 1 912 ? -38.827 17.713 30.169 1.00 76.19 912 GLN A CA 1
ATOM 7267 C C . GLN A 1 912 ? -38.867 18.529 28.871 1.00 76.19 912 GLN A C 1
ATOM 7269 O O . GLN A 1 912 ? -38.156 18.197 27.929 1.00 76.19 912 GLN A O 1
ATOM 7274 N N . ALA A 1 913 ? -39.652 19.611 28.827 1.00 73.75 913 ALA A N 1
ATOM 7275 C CA . ALA A 1 913 ? -39.758 20.487 27.657 1.00 73.75 913 ALA A CA 1
ATOM 7276 C C . ALA A 1 913 ? -38.451 21.233 27.327 1.00 73.75 913 ALA A C 1
ATOM 7278 O O . ALA A 1 913 ? -38.229 21.608 26.180 1.00 73.75 913 ALA A O 1
ATOM 7279 N N . THR A 1 914 ? -37.588 21.440 28.323 1.00 71.12 914 THR A N 1
ATOM 7280 C CA . THR A 1 914 ? -36.291 22.120 28.177 1.00 71.12 914 THR A CA 1
ATOM 7281 C C . THR A 1 914 ? -35.110 21.153 28.048 1.00 71.12 914 THR A C 1
ATOM 7283 O O . THR A 1 914 ? -33.968 21.593 27.956 1.00 71.12 914 THR A O 1
ATOM 7286 N N . CYS A 1 915 ? -35.353 19.839 28.076 1.00 67.88 915 CYS A N 1
ATOM 7287 C CA . CYS A 1 915 ? -34.301 18.827 28.075 1.00 67.88 915 CYS A CA 1
ATOM 7288 C C . CYS A 1 915 ? -33.828 18.496 26.651 1.00 67.88 915 CYS A C 1
ATOM 7290 O O . CYS A 1 915 ? -34.636 18.152 25.792 1.00 67.88 915 CYS A O 1
ATOM 7292 N N . ILE A 1 916 ? -32.513 18.557 26.419 1.00 59.81 916 ILE A N 1
ATOM 7293 C CA . ILE A 1 916 ? -31.884 18.262 25.116 1.00 59.81 916 ILE A CA 1
ATOM 7294 C C . ILE A 1 916 ? -31.163 16.898 25.142 1.00 59.81 916 ILE A C 1
ATOM 7296 O O . ILE A 1 916 ? -31.085 16.220 24.121 1.00 59.81 916 ILE A O 1
ATOM 7300 N N . ASP A 1 917 ? -30.688 16.460 26.315 1.00 66.31 917 ASP A N 1
ATOM 7301 C CA . ASP A 1 917 ? -29.983 15.185 26.512 1.00 66.31 917 ASP A CA 1
ATOM 7302 C C . ASP A 1 917 ? -30.962 14.027 26.804 1.00 66.31 917 ASP A C 1
ATOM 7304 O O . ASP A 1 917 ? -31.896 14.146 27.608 1.00 66.31 917 ASP A O 1
ATOM 7308 N N . ALA A 1 918 ? -30.738 12.881 26.157 1.00 62.97 918 ALA A N 1
ATOM 7309 C CA . ALA A 1 918 ? -31.510 11.658 26.338 1.00 62.97 918 ALA A CA 1
ATOM 7310 C C . ALA A 1 918 ? -31.362 11.065 27.755 1.00 62.97 918 ALA A C 1
ATOM 7312 O O . ALA A 1 918 ? -32.330 10.505 28.282 1.00 62.97 918 ALA A O 1
ATOM 7313 N N . MET A 1 919 ? -30.207 11.238 28.413 1.00 64.06 919 MET A N 1
ATOM 7314 C CA . MET A 1 919 ? -29.975 10.726 29.770 1.00 64.06 919 MET A CA 1
ATOM 7315 C C . MET A 1 919 ? -30.792 11.498 30.817 1.00 64.06 919 MET A C 1
ATOM 7317 O O . MET A 1 919 ? -31.434 10.896 31.686 1.00 64.06 919 MET A O 1
ATOM 7321 N N . ASP A 1 920 ? -30.840 12.826 30.698 1.00 65.62 920 ASP A N 1
ATOM 7322 C CA . ASP A 1 920 ? -31.648 13.684 31.568 1.00 65.62 920 ASP A CA 1
ATOM 7323 C C . ASP A 1 920 ? -33.156 13.483 31.295 1.00 65.62 920 ASP A C 1
ATOM 7325 O O . ASP A 1 920 ? -33.934 13.380 32.247 1.00 65.62 920 ASP A O 1
ATOM 7329 N N . CYS A 1 921 ? -33.573 13.250 30.039 1.00 67.31 921 CYS A N 1
ATOM 7330 C CA . CYS A 1 921 ? -34.948 12.834 29.713 1.00 67.31 921 CYS A CA 1
ATOM 7331 C C . CYS A 1 921 ? -35.343 11.521 30.411 1.00 67.31 921 CYS A C 1
ATOM 7333 O O . CYS A 1 921 ? -36.454 11.403 30.937 1.00 67.31 921 CYS A O 1
ATOM 7335 N N . CYS A 1 922 ? -34.442 10.532 30.443 1.00 68.94 922 CYS A N 1
ATOM 7336 C CA . CYS A 1 922 ? -34.684 9.255 31.116 1.00 68.94 922 CYS A CA 1
ATOM 7337 C C . CYS A 1 922 ? -34.786 9.420 32.638 1.00 68.94 922 CYS A C 1
ATOM 7339 O O . CYS A 1 922 ? -35.661 8.811 33.261 1.00 68.94 922 CYS A O 1
ATOM 7341 N N . ARG A 1 923 ? -33.939 10.260 33.251 1.00 69.25 923 ARG A N 1
ATOM 7342 C CA . ARG A 1 923 ? -34.021 10.581 34.689 1.00 69.25 923 ARG A CA 1
ATOM 7343 C C . ARG A 1 923 ? -35.351 11.248 35.039 1.00 69.25 923 ARG A C 1
ATOM 7345 O O . ARG A 1 923 ? -36.004 10.810 35.985 1.00 69.25 923 ARG A O 1
ATOM 7352 N N . ILE A 1 924 ? -35.779 12.240 34.251 1.00 72.31 924 ILE A N 1
ATOM 7353 C CA . ILE A 1 924 ? -37.068 12.926 34.434 1.00 72.31 924 ILE A CA 1
ATOM 7354 C C . ILE A 1 924 ? -38.229 11.938 34.309 1.00 72.31 924 ILE A C 1
ATOM 7356 O O . ILE A 1 924 ? -39.068 11.869 35.206 1.00 72.31 924 ILE A O 1
ATOM 7360 N N . GLY A 1 925 ? -38.240 11.119 33.255 1.00 69.75 925 GLY A N 1
ATOM 7361 C CA . GLY A 1 925 ? -39.285 10.116 33.050 1.00 69.75 925 GLY A CA 1
ATOM 7362 C C . GLY A 1 925 ? -39.320 9.049 34.152 1.00 69.75 925 GLY A C 1
ATOM 7363 O O . GLY A 1 925 ? -40.396 8.624 34.570 1.00 69.75 925 GLY A O 1
ATOM 7364 N N . THR A 1 926 ? -38.161 8.644 34.684 1.00 75.88 926 THR A N 1
ATOM 7365 C CA . THR A 1 926 ? -38.076 7.670 35.787 1.00 75.88 926 THR A CA 1
ATOM 7366 C C . THR A 1 926 ? -38.674 8.233 37.077 1.00 75.88 926 THR A C 1
ATOM 7368 O O . THR A 1 926 ? -39.431 7.537 37.759 1.00 75.88 926 THR A O 1
ATOM 7371 N N . GLU A 1 927 ? -38.393 9.497 37.400 1.00 74.38 927 GLU A N 1
ATOM 7372 C CA . GLU A 1 927 ? -38.955 10.136 38.593 1.00 74.38 927 GLU A CA 1
ATOM 7373 C C . GLU A 1 927 ? -40.451 10.451 38.417 1.00 74.38 927 GLU A C 1
ATOM 7375 O O . GLU A 1 927 ? -41.240 10.188 39.327 1.00 74.38 927 GLU A O 1
ATOM 7380 N N . GLN A 1 928 ? -40.888 10.870 37.219 1.00 75.00 928 GLN A N 1
ATOM 7381 C CA . GLN A 1 928 ? -42.313 10.955 36.868 1.00 75.00 928 GLN A CA 1
ATOM 7382 C C . GLN A 1 928 ? -43.004 9.604 37.095 1.00 75.00 928 GLN A C 1
ATOM 7384 O O . GLN A 1 928 ? -44.013 9.530 37.795 1.00 75.00 928 GLN A O 1
ATOM 7389 N N . LEU A 1 929 ? -42.433 8.506 36.588 1.00 76.50 929 LEU A N 1
ATOM 7390 C CA . LEU A 1 929 ? -42.975 7.161 36.773 1.00 76.50 929 LEU A CA 1
ATOM 7391 C C . LEU A 1 929 ? -43.059 6.769 38.255 1.00 76.50 929 LEU A C 1
ATOM 7393 O O . LEU A 1 929 ? -44.051 6.172 38.681 1.00 76.50 929 LEU A O 1
ATOM 7397 N N . ARG A 1 930 ? -42.040 7.098 39.057 1.00 78.94 930 ARG A N 1
ATOM 7398 C CA . ARG A 1 930 ? -42.024 6.836 40.503 1.00 78.94 930 ARG A CA 1
ATOM 7399 C C . ARG A 1 930 ? -43.157 7.571 41.221 1.00 78.94 930 ARG A C 1
ATOM 7401 O O . ARG A 1 930 ? -43.859 6.962 42.034 1.00 78.94 930 ARG A O 1
ATOM 7408 N N . ILE A 1 931 ? -43.361 8.847 40.905 1.00 77.12 931 ILE A N 1
ATOM 7409 C CA . ILE A 1 931 ? -44.415 9.685 41.492 1.00 77.12 931 ILE A CA 1
ATOM 7410 C C . ILE A 1 931 ? -45.799 9.179 41.073 1.00 77.12 931 ILE A C 1
ATOM 7412 O O . ILE A 1 931 ? -46.669 9.003 41.927 1.00 77.12 931 ILE A O 1
ATOM 7416 N N . LEU A 1 932 ? -45.981 8.847 39.793 1.00 74.94 932 LEU A N 1
ATOM 7417 C CA . LEU A 1 932 ? -47.221 8.278 39.259 1.00 74.94 932 LEU A CA 1
ATOM 7418 C C . LEU A 1 932 ? -47.571 6.932 39.908 1.00 74.94 932 LEU A C 1
ATOM 7420 O O . LEU A 1 932 ? -48.725 6.710 40.283 1.00 74.94 932 LEU A O 1
ATOM 7424 N N . LYS A 1 933 ? -46.573 6.057 40.118 1.00 76.94 933 LYS A N 1
ATOM 7425 C CA . LYS A 1 933 ? -46.727 4.790 40.856 1.00 76.94 933 LYS A CA 1
ATOM 7426 C C . LYS A 1 933 ? -47.174 5.025 42.297 1.00 76.94 933 LYS A C 1
ATOM 7428 O O . LYS A 1 933 ? -48.100 4.361 42.760 1.00 76.94 933 LYS A O 1
ATOM 7433 N N . LYS A 1 934 ? -46.564 5.988 42.995 1.00 76.88 934 LYS A N 1
ATOM 7434 C CA . LYS A 1 934 ? -46.930 6.340 44.377 1.00 76.88 934 LYS A CA 1
ATOM 7435 C C . LYS A 1 934 ? -48.347 6.926 44.468 1.00 76.88 934 LYS A C 1
ATOM 7437 O O . LYS A 1 934 ? -49.062 6.619 45.416 1.00 76.88 934 LYS A O 1
ATOM 7442 N N . ALA A 1 935 ? -48.765 7.699 43.466 1.00 75.00 935 ALA A N 1
ATOM 7443 C CA . ALA A 1 935 ? -50.103 8.282 43.356 1.00 75.00 935 ALA A CA 1
ATOM 7444 C C . ALA A 1 935 ? -51.168 7.330 42.770 1.00 75.00 935 ALA A C 1
ATOM 7446 O O . ALA A 1 935 ? -52.332 7.709 42.672 1.00 75.00 935 ALA A O 1
ATOM 7447 N N . ARG A 1 936 ? -50.791 6.098 42.387 1.00 79.38 936 ARG A N 1
ATOM 7448 C CA . ARG A 1 936 ? -51.672 5.071 41.794 1.00 79.38 936 ARG A CA 1
ATOM 7449 C C . ARG A 1 936 ? -52.412 5.516 40.515 1.00 79.38 936 ARG A C 1
ATOM 7451 O O . ARG A 1 936 ? -53.503 5.023 40.241 1.00 79.38 936 ARG A O 1
ATOM 7458 N N . LYS A 1 937 ? -51.820 6.397 39.698 1.00 76.62 937 LYS A N 1
ATOM 7459 C CA . LYS A 1 937 ? -52.402 6.857 38.417 1.00 76.62 937 LYS A CA 1
ATOM 7460 C C . LYS A 1 937 ? -52.096 5.870 37.272 1.00 76.62 937 LYS A C 1
ATOM 7462 O O . LYS A 1 937 ? -51.170 6.071 36.491 1.00 76.62 937 LYS A O 1
ATOM 7467 N N . THR A 1 938 ? -52.846 4.770 37.185 1.00 75.31 938 THR A N 1
ATOM 7468 C CA . THR A 1 938 ? -52.573 3.611 36.300 1.00 75.31 938 THR A CA 1
ATOM 7469 C C . THR A 1 938 ? -52.440 3.925 34.809 1.00 75.31 938 THR A C 1
ATOM 7471 O O . THR A 1 938 ? -51.547 3.379 34.159 1.00 75.31 938 THR A O 1
ATOM 7474 N N . ASP A 1 939 ? -53.263 4.818 34.262 1.00 74.06 939 ASP A N 1
ATOM 7475 C CA . ASP A 1 939 ? -53.228 5.137 32.825 1.00 74.06 939 ASP A CA 1
ATOM 7476 C C . ASP A 1 939 ? -52.008 5.988 32.445 1.00 74.06 939 ASP A C 1
ATOM 7478 O O . ASP A 1 939 ? -51.401 5.802 31.389 1.00 74.06 939 ASP A O 1
ATOM 7482 N N . GLU A 1 940 ? -51.603 6.889 33.337 1.00 74.56 940 GLU A N 1
ATOM 7483 C CA . GLU A 1 940 ? -50.415 7.730 33.175 1.00 74.56 940 GLU A CA 1
ATOM 7484 C C . GLU A 1 940 ? -49.129 6.905 33.337 1.00 74.56 940 GLU A C 1
ATOM 7486 O O . GLU A 1 940 ? -48.174 7.104 32.588 1.00 74.56 940 GLU A O 1
ATOM 7491 N N . ILE A 1 941 ? -49.125 5.907 34.234 1.00 73.50 941 ILE A N 1
ATOM 7492 C CA . ILE A 1 941 ? -48.025 4.935 34.378 1.00 73.50 941 ILE A CA 1
ATOM 7493 C C . ILE A 1 941 ? -47.786 4.184 33.066 1.00 73.50 941 ILE A C 1
ATOM 7495 O O . ILE A 1 941 ? -46.635 3.996 32.674 1.00 73.50 941 ILE A O 1
ATOM 7499 N N . LYS A 1 942 ? -48.853 3.751 32.382 1.00 74.38 942 LYS A N 1
ATOM 7500 C CA . LYS A 1 942 ? -48.736 3.028 31.109 1.00 74.38 942 LYS A CA 1
ATOM 7501 C C . LYS A 1 942 ? -48.114 3.911 30.026 1.00 74.38 942 LYS A C 1
ATOM 7503 O O . LYS A 1 942 ? -47.106 3.524 29.445 1.00 74.38 942 LYS A O 1
ATOM 7508 N N . LYS A 1 943 ? -48.638 5.129 29.845 1.00 76.62 943 LYS A N 1
ATOM 7509 C CA . LYS A 1 943 ? -48.090 6.116 28.895 1.00 76.62 943 LYS A CA 1
ATOM 7510 C C . LYS A 1 943 ? -46.623 6.441 29.178 1.00 76.62 943 LYS A C 1
ATOM 7512 O O . LYS A 1 943 ? -45.827 6.543 28.251 1.00 76.62 943 LYS A O 1
ATOM 7517 N N . MET A 1 944 ? -46.260 6.575 30.453 1.00 72.69 944 MET A N 1
ATOM 7518 C CA . MET A 1 944 ? -44.887 6.875 30.855 1.00 72.69 944 MET A CA 1
ATOM 7519 C C . MET A 1 944 ? -43.941 5.685 30.648 1.00 72.69 944 MET A C 1
ATOM 7521 O O . MET A 1 944 ? -42.814 5.877 30.207 1.00 72.69 944 MET A O 1
ATOM 7525 N N . ASN A 1 945 ? -44.387 4.453 30.911 1.00 70.31 945 ASN A N 1
ATOM 7526 C CA . ASN A 1 945 ? -43.611 3.249 30.595 1.00 70.31 945 ASN A CA 1
ATOM 7527 C C . ASN A 1 945 ? -43.364 3.107 29.086 1.00 70.31 945 ASN A C 1
ATOM 7529 O O . ASN A 1 945 ? -42.262 2.733 28.693 1.00 70.31 945 ASN A O 1
ATOM 7533 N N . ASP A 1 946 ? -44.361 3.417 28.254 1.00 72.31 946 ASP A N 1
ATOM 7534 C CA . ASP A 1 946 ? -44.228 3.384 26.793 1.00 72.31 946 ASP A CA 1
ATOM 7535 C C . ASP A 1 946 ? -43.269 4.484 26.299 1.00 72.31 946 ASP A C 1
ATOM 7537 O O . ASP A 1 946 ? -42.386 4.223 25.480 1.00 72.31 946 ASP A O 1
ATOM 7541 N N . PHE A 1 947 ? -43.366 5.694 26.862 1.00 71.88 947 PHE A N 1
ATOM 7542 C CA . PHE A 1 947 ? -42.420 6.786 26.612 1.00 71.88 947 PHE A CA 1
ATOM 7543 C C . PHE A 1 947 ? -40.984 6.411 27.007 1.00 71.88 947 PHE A C 1
ATOM 7545 O O . PHE A 1 947 ? -40.062 6.575 26.208 1.00 71.88 947 PHE A O 1
ATOM 7552 N N . LEU A 1 948 ? -40.792 5.870 28.215 1.00 65.06 948 LEU A N 1
ATOM 7553 C CA . LEU A 1 948 ? -39.487 5.434 28.706 1.00 65.06 948 LEU A CA 1
ATOM 7554 C C . LEU A 1 948 ? -38.924 4.280 27.886 1.00 65.06 948 LEU A C 1
ATOM 7556 O O . LEU A 1 948 ? -37.729 4.290 27.639 1.00 65.06 948 LEU A O 1
ATOM 7560 N N . ARG A 1 949 ? -39.742 3.322 27.426 1.00 63.97 949 ARG A N 1
ATOM 7561 C CA . ARG A 1 949 ? -39.289 2.259 26.512 1.00 63.97 949 ARG A CA 1
ATOM 7562 C C . ARG A 1 949 ? -38.734 2.833 25.218 1.00 63.97 949 ARG A C 1
ATOM 7564 O O . ARG A 1 949 ? -37.629 2.469 24.840 1.00 63.97 949 ARG A O 1
ATOM 7571 N N . ASN A 1 950 ? -39.461 3.752 24.585 1.00 64.19 950 ASN A N 1
ATOM 7572 C CA . ASN A 1 950 ? -39.017 4.373 23.337 1.00 64.19 950 ASN A CA 1
ATOM 7573 C C . ASN A 1 950 ? -37.760 5.232 23.547 1.00 64.19 950 ASN A C 1
ATOM 7575 O O . ASN A 1 950 ? -36.834 5.169 22.747 1.00 64.19 950 ASN A O 1
ATOM 7579 N N . LYS A 1 951 ? -37.671 5.978 24.658 1.00 61.56 951 LYS A N 1
ATOM 7580 C CA . LYS A 1 951 ? -36.498 6.812 24.961 1.00 61.56 951 LYS A CA 1
ATOM 7581 C C . LYS A 1 951 ? -35.281 6.049 25.473 1.00 61.56 951 LYS A C 1
ATOM 7583 O O . LYS A 1 951 ? -34.170 6.439 25.137 1.00 61.56 951 LYS A O 1
ATOM 7588 N N . TYR A 1 952 ? -35.453 4.958 26.220 1.00 52.25 952 TYR A N 1
ATOM 7589 C CA . TYR A 1 952 ? -34.355 4.038 26.534 1.00 52.25 952 TYR A CA 1
ATOM 7590 C C . TYR A 1 952 ? -33.819 3.385 25.262 1.00 52.25 952 TYR A C 1
ATOM 7592 O O . TYR A 1 952 ? -32.614 3.201 25.168 1.00 52.25 952 TYR A O 1
ATOM 7600 N N . PHE A 1 953 ? -34.680 3.082 24.285 1.00 49.19 953 PHE A N 1
ATOM 7601 C CA . PHE A 1 953 ? -34.253 2.580 22.979 1.00 49.19 953 PHE A CA 1
ATOM 7602 C C . PHE A 1 953 ? -33.422 3.630 22.224 1.00 49.19 953 PHE A C 1
ATOM 7604 O O . PHE A 1 953 ? -32.329 3.311 21.771 1.00 49.19 953 PHE A O 1
ATOM 7611 N N . ASP A 1 954 ? -33.861 4.897 22.192 1.00 50.16 954 ASP A N 1
ATOM 7612 C CA . ASP A 1 954 ? -33.095 6.016 21.610 1.00 50.16 954 ASP A CA 1
ATOM 7613 C C . ASP A 1 954 ? -31.749 6.258 22.334 1.00 50.16 954 ASP A C 1
ATOM 7615 O O . ASP A 1 954 ? -30.734 6.533 21.698 1.00 50.16 954 ASP A O 1
ATOM 7619 N N . CYS A 1 955 ? -31.730 6.165 23.669 1.00 42.34 955 CYS A N 1
ATOM 7620 C CA . CYS A 1 955 ? -30.557 6.433 24.511 1.00 42.34 955 CYS A CA 1
ATOM 7621 C C . CYS A 1 955 ? -29.557 5.262 24.517 1.00 42.34 955 CYS A C 1
ATOM 7623 O O . CYS A 1 955 ? -28.349 5.467 24.593 1.00 42.34 955 CYS A O 1
ATOM 7625 N N . TRP A 1 956 ? -30.053 4.027 24.408 1.00 39.38 956 TRP A N 1
ATOM 7626 C CA . TRP A 1 956 ? -29.237 2.830 24.220 1.00 39.38 956 TRP A CA 1
ATOM 7627 C C . TRP A 1 956 ? -28.674 2.766 22.794 1.00 39.38 956 TRP A C 1
ATOM 7629 O O . TRP A 1 956 ? -27.494 2.474 22.642 1.00 39.38 956 TRP A O 1
ATOM 7639 N N . ALA A 1 957 ? -29.458 3.130 21.771 1.00 39.50 957 ALA A N 1
ATOM 7640 C CA . ALA A 1 957 ? -29.006 3.204 20.378 1.00 39.50 957 ALA A CA 1
ATOM 7641 C C . ALA A 1 957 ? -27.990 4.336 20.122 1.00 39.50 957 ALA A C 1
ATOM 7643 O O . ALA A 1 957 ? -27.160 4.220 19.222 1.00 39.50 957 ALA A O 1
ATOM 7644 N N . SER A 1 958 ? -28.021 5.423 20.904 1.00 41.94 958 SER A N 1
ATOM 7645 C CA . SER A 1 958 ? -27.018 6.495 20.814 1.00 41.94 958 SER A CA 1
ATOM 7646 C C . SER A 1 958 ? -25.719 6.187 21.569 1.00 41.94 958 SER A C 1
ATOM 7648 O O . SER A 1 958 ? -24.670 6.685 21.168 1.00 41.94 958 SER A O 1
ATOM 7650 N N . GLN A 1 959 ? -25.766 5.360 22.623 1.00 35.88 959 GLN A N 1
ATOM 7651 C CA . GLN A 1 959 ? -24.591 4.962 23.417 1.00 35.88 959 GLN A CA 1
ATOM 7652 C C . GLN A 1 959 ? -23.958 3.629 22.983 1.00 35.88 959 GLN A C 1
ATOM 7654 O O . GLN A 1 959 ? -22.780 3.416 23.248 1.00 35.88 959 GLN A O 1
ATOM 7659 N N . ASN A 1 960 ? -24.699 2.750 22.304 1.00 34.88 960 ASN A N 1
ATOM 7660 C CA . ASN A 1 960 ? -24.223 1.460 21.799 1.00 34.88 960 ASN A CA 1
ATOM 7661 C C . ASN A 1 960 ? -24.515 1.349 20.296 1.00 34.88 960 ASN A C 1
ATOM 7663 O O . ASN A 1 960 ? -25.488 0.718 19.889 1.00 34.88 960 ASN A O 1
ATOM 7667 N N . GLN A 1 961 ? -23.669 1.956 19.461 1.00 36.38 961 GLN A N 1
ATOM 7668 C CA . GLN A 1 961 ? -23.785 1.844 17.999 1.00 36.38 961 GLN A CA 1
ATOM 7669 C C . GLN A 1 961 ? -23.383 0.461 17.438 1.00 36.38 961 GLN A C 1
ATOM 7671 O O . GLN A 1 961 ? -23.576 0.236 16.248 1.00 36.38 961 GLN A O 1
ATOM 7676 N N . ASP A 1 962 ? -22.907 -0.479 18.268 1.00 31.70 962 ASP A N 1
ATOM 7677 C CA . ASP A 1 962 ? -22.239 -1.705 17.790 1.00 31.70 962 ASP A CA 1
ATOM 7678 C C . ASP A 1 962 ? -22.850 -3.048 18.243 1.00 31.70 962 ASP A C 1
ATOM 7680 O O . ASP A 1 962 ? -22.254 -4.100 18.020 1.00 31.70 962 ASP A O 1
ATOM 7684 N N . LEU A 1 963 ? -24.053 -3.086 18.824 1.00 29.19 963 LEU A N 1
ATOM 7685 C CA . LEU A 1 963 ? -24.712 -4.364 19.137 1.00 29.19 963 LEU A CA 1
ATOM 7686 C C . LEU A 1 963 ? -26.093 -4.454 18.492 1.00 29.19 963 LEU A C 1
ATOM 7688 O O . LEU A 1 963 ? -27.087 -3.948 19.004 1.00 29.19 963 LEU A O 1
ATOM 7692 N N . VAL A 1 964 ? -26.158 -5.173 17.369 1.00 31.41 964 VAL A N 1
ATOM 7693 C CA . VAL A 1 964 ? -27.412 -5.724 16.849 1.00 31.41 964 VAL A CA 1
ATOM 7694 C C . VAL A 1 964 ? -27.926 -6.734 17.870 1.00 31.41 964 VAL A C 1
ATOM 7696 O O . VAL A 1 964 ? -27.368 -7.821 18.009 1.00 31.41 964 VAL A O 1
ATOM 7699 N N . VAL A 1 965 ? -29.016 -6.407 18.557 1.00 24.94 965 VAL A N 1
ATOM 7700 C CA . VAL A 1 965 ? -29.825 -7.411 19.247 1.00 24.94 965 VAL A CA 1
ATOM 7701 C C . VAL A 1 965 ? -31.199 -7.417 18.587 1.00 24.94 965 VAL A C 1
ATOM 7703 O O . VAL A 1 965 ? -31.945 -6.444 18.645 1.00 24.94 965 VAL A O 1
ATOM 7706 N N . ASN A 1 966 ? -31.474 -8.515 17.882 1.00 23.34 966 ASN A N 1
ATOM 7707 C CA . ASN A 1 966 ? -32.796 -8.880 17.371 1.00 23.34 966 ASN A CA 1
ATOM 7708 C C . ASN A 1 966 ? -33.737 -9.094 18.586 1.00 23.34 966 ASN A C 1
ATOM 7710 O O . ASN A 1 966 ? -33.253 -9.586 19.606 1.00 23.34 966 ASN A O 1
ATOM 7714 N N . PRO A 1 967 ? -35.021 -8.706 18.492 1.00 30.30 967 PRO A N 1
ATOM 7715 C CA . PRO A 1 967 ? -35.848 -8.185 19.587 1.00 30.30 967 PRO A CA 1
ATOM 7716 C C . PRO A 1 967 ? -36.165 -9.147 20.734 1.00 30.30 967 PRO A C 1
ATOM 7718 O O . PRO A 1 967 ? -36.215 -10.378 20.502 1.00 30.30 967 PRO A O 1
#